Protein 9O8Y (pdb70)

Radius of gyration: 25.7 Å; Cα contacts (8 Å, |Δi|>4): 2346; chains: 3; bounding box: 61×69×73 Å

InterPro domains:
  IPR001451 Hexapeptide repeat [PF14602] (176-210)
  IPR005664 Tetrahydrodipicolinate N-succinyltransferase, transferase hexapeptide repeat family [MF_00811] (2-273)
  IPR005664 Tetrahydrodipicolinate N-succinyltransferase, transferase hexapeptide repeat family [TIGR00965] (5-272)
  IPR011004 Trimeric LpxA-like superfamily [SSF51161] (3-257)
  IPR018357 Hexapeptide transferase, conserved site [PS00101] (135-163)
  IPR023180 Tetrahydrodipicolinate-N-succinyltransferase, chain A, domain 1 [PF14805] (4-70)
  IPR037133 Tetrahydrodipicolinate-N-succinyltransferase, N-terminal domain superfamily [G3DSA:1.10.166.10] (1-71)

Organism: Bordetella pertussis (strain Tohama I / ATCC BAA-589 / NCTC 13251) (NCBI:txid257313)

Solvent-accessible surface area: 28996 Å² total; per-residue (Å²): 150,88,39,73,56,27,0,61,117,5,21,132,69,84,90,100,16,32,42,134,82,22,62,72,66,20,79,85,8,4,99,92,0,2,54,2,4,19,126,22,136,26,54,0,0,55,100,85,100,90,116,32,60,28,46,63,33,2,0,26,0,0,32,0,8,48,98,3,82,95,35,52,64,34,27,84,49,15,3,21,0,12,2,54,7,57,8,11,4,52,78,56,42,97,82,41,1,155,77,20,20,9,56,0,1,3,3,0,5,0,14,62,0,0,39,5,8,132,87,1,22,1,16,0,1,1,0,19,4,2,3,26,0,17,56,25,0,57,0,30,9,5,0,15,0,5,14,0,0,2,2,12,89,82,3,60,0,10,13,0,0,1,2,12,40,13,30,103,93,26,142,32,50,0,0,0,1,12,51,57,2,42,0,0,6,6,0,10,0,26,98,11,0,8,0,38,80,49,0,8,0,32,26,5,2,39,0,16,76,91,23,93,2,17,34,108,99,77,41,139,59,53,116,10,112,0,56,40,10,2,14,0,28,33,5,7,27,59,30,122,116,43,42,7,12,53,53,13,3,0,11,22,77,145,30,62,86,105,12,89,62,95,34,87,77,84,114,86,50,64,67,38,0,63,118,4,22,136,68,84,92,99,16,34,40,134,88,20,54,67,120,19,63,66,5,3,88,100,0,13,43,8,5,13,93,20,185,45,55,0,0,56,89,100,100,124,52,44,65,32,44,69,29,3,0,28,0,0,33,0,13,47,101,4,75,92,33,49,66,30,31,49,30,14,0,13,0,10,2,50,6,73,6,10,4,51,78,55,34,80,84,41,0,137,75,20,20,12,59,0,0,3,4,1,5,0,12,80,0,0,39,5,8,129,84,1,22,0,25,0,1,0,0,18,4,2,2,27,0,17,56,12,0,61,0,35,10,4,0,19,0,7,15,0,0,2,2,11,88,81,1,61,0,9,13,0,0,3,2,12,42,10,24,102,78,19,130,32,51,0,0,0,1,14,48,77,1,85,0,1,7,5,0,11,0,25,95,10,0,10,0,37,77,70,0,54,0,34,27,4,2,38,0,14,71,90,22,93,1,16,42,106,98,78,42,145,58,57,114,10,110,0,43,31,1,1,24,0,29,34,5,7,32,61,29,122,115,44,42,12,11,47,53,11,3,0,11,22,112,151,126,136,123,51,89,54,74,63,19,0,68,116,4,31,140,88,88,99,71,24,31,42,131,79,14,56,58,74,20,85,66,7,2,80,94,0,4,42,8,4,19,133,22,83,44,50,0,0,57,102,91,100,91,52,46,68,29,42,70,30,2,0,31,0,0,28,0,10,50,100,4,77,95,36,50,65,36,26,16,35,11,3,37,0,16,2,50,6,61,9,13,5,55,78,56,35,68,82,39,0,125,77,20,21,10,57,0,0,3,4,1,5,0,13,55,0,0,37,6,6,124,87,1,15,0,25,0,1,1,0,20,4,2,2,26,0,18,56,17,0,81,0,35,12,5,0,14,0,6,15,0,0,2,2,11,90,83,2,62,0,10,18,1,0,1,2,12,26,2,22,73,36,29,122,30,54,0,0,0,1,14,50,75,2,83,0,1,6,10,0,9,0,26,33,12,0,8,0,38,77,73,0,57,0,32,29,5,2,37,0,18,74,58,24,92,2,16,41,103,98,96,40,55,60,54,114,9,116,0,41,36,5,1,32,0,30,33,6,6,28,62,27,180,104,43,40,8,12,50,53,12,3,0,13,27,126,147,142

Nearest PDB structures (foldseek):
  3gos-assembly1_C  TM=9.723E-01  e=1.221E-39  Yersinia pestis
  6amy-assembly1_B  TM=9.894E-01  e=6.198E-39  Acinetobacter baumannii
  3bxy-assembly1_A  TM=9.724E-01  e=2.062E-39  Escherichia coli O157:H7
  6ckt-assembly1_A  TM=9.642E-01  e=5.882E-39  Legionella pneumophila subsp. pneumophila str. Philadelphia 1
  3gos-assembly1_A  TM=9.780E-01  e=5.918E-37  Yersinia pestis

Sequence (778 aa):
LDLQTTIEQAWENRANLSPVDASAEVRDAVEHHTIDGLDLGRLRVAEKIDDQWIVHQWIKKAVLLSFRLHDNAVVMGQGPLQFYDKVPTKFAGYGEAAFKAGGYRVVPPAVARRGAFIARNVVLMPSYVNIGAYVDEGTMMVDTWATVGSSSCAQIGKNNVHLSGGVGIGGVLEPLQANPTIIEDNCFIGARSEVVEGVVVEENSVLAMGVFLSQSTKIYDRATGKVSYGRVPSGSVVVPGSLPSEDGSHSLACAVIVKRVDAQTRAKTSINLDLQTTIEQAWENRANLSPVDASAEVRDAVEHTIDGLDLGRLRVAEKIDDQWIVHQWIKKAVLLSFRLHDNAVVMGQGPLQFYDKVPTKFAGYGEAAFKAGGYRVVPPAVARRGAFIARNVVLMPSYVNIGAYVDEGTMVDTWATVGSSCAQIGKNVHLSGGVGIGGVLLEPLQANPTIIEDNCFIGARSEVVEGVVVEENSVLAMGVFLSQSSTKIYDRATGKVSYGRVPSGSVVVPGSLPSEDGSHSLACAVIVKRVHTLDLQTTIEQAWENRANLSPVDASAEVRDAVEHTIDGLDLGRLRVAEKIDDQWIVHQWIKKAVLLSFRLHDNAVMGQGPLQFYDKVPTKFAGYGEAAFKAGGYRVVPPAVARRGAFIARNVVLMPSYVNIGAYVDEGTMVDTWATVGSSSCAQIGKNVHLSGGVGIGGVLLEPLQANNPTIIEDNCFIGARRSEVVEGVVVEENSVLAMGVFLSQSTKIYDRATGKVSYGRVPSGSVVVPGSLPSEDGSHSLACAVIVKRV

B-factor: mean 28.02, std 12.12, range [11.04, 86.16]

Secondary structure (DSSP, 8-state):
--HHHHHHHHHHTGGG-BTTB--HHHHHHHHHHHHHHHHTSS-SEEEETTEEEE-HHHHHHHHHHHHT---EEEEETTEEEEESS-BSSTT--HHHHHHH--EE-TT-EEBTT-EE-TT-EE-SEEE-TT-EE-TT-EE-TTEEE-TT-EE-TT-EE-TT-EE----SSTTSPPPEE-TT-EE-TT-EE-TT-EE-TT-EE-TT-EE-TT--EEETTT--EE-SEE-TTEEEEEEEEE-TTSS-EEEEEEEEEE--HHHHHHTT--/-HHHHHHHHHHHTGGG-BTTB--HHHHHHHHHHHHHHHHTSS-SEEEETTEEEE-HHHHHHHHHHHHT---EEEEETTEEEEESS-BSSTT--HHHHHHH--EE-TT-EEBTT-EE-TT-EE-SEEE-TT-EE-TT-EE-TTEEE-TT-EE-TT-EE-TT-EE----SSTTSPPPEE-TT-EE-TT-EE-TT-EE-TT-EE-TT-EE-TTS-EEETTTTEEE-SEE-TTEEEEEEEEE-TTSS-EEEEEEEEEE-/----HHHHHHHHHHTGGG--SSS--HHHHHHHHHHHHHHHHTSS-SEEEETTEEEE-HHHHHHHHHHHHT---EEEEETTEEEEESS-BTTTT--HHHHHHH--EE-TT-EEBTT-EE-TT-EE-SEEE-TT-EE-TT-EE-TTEEE-TT-EE-TT-EE-TT-EE----SSTTSPPPEE-TT-EE-TT-EE-TT-EE-TT-EE-TT-EE-TTS-EEETTT--EE-SEE-TTEEEEEEEEE-TTSS-EEEEEEEEEE-

Foldseek 3Di:
DDLLVLLVVCLVVVVPAALVDDDPSNVVSLVVLLQCLQAVVDAQWDADPNDIFGDLSSLSSVVSQQRNFAWDWDDDDPDIDTGGWAWCPPPDDPVNVVVQQEEAAPPATETRQHYDHHLEYAHREYEYHREYAYANEYQEHHEYHEHREYHEYNEYQYANEYQEADRPPSRAHGEYEYPPEYEAHNEYAGAQQYEYAQEYEHHPAYADQPAWEAEVVVRDTDGRYHPHQFYKYKDWDADPVRPDTDIGIYRDDGQDVVNVCVRVVD/DQLLVLLVVCLVVVVQAALVDDDPSLVVSLVVLLQCLLAVVDAQWDQDPNRIDGDLSSLSSVVVQQRNFAWDWDDDDPDIDTGGFAWQCVPDDPVVVVVQQEAAAPPATETRQHYDHHLEYAHREYEYHREYAYANEYQEHHEYHAHREYHEYNEYQYAQEYQEAPSPPSRAHGEYEYENEYAEHNEYAGAQQYEYAQEYEYHPHYAHQPAWEQEVVVRDTDGRYHDHQWYKYKDWDADPVRPDTDIHIYGPDGD/DADALLVLLVVVLVVLVVAAQVDDDPNNVVSLVVLLVCLQAVVDAQWDADPNRIFGDLSSLSSVVSQQRNFAWDWDDDDPGIDTGGWAWQCVPPDPVVVVVQQEEAAPPATETRQHYDHHLEYAAREYEYHREYAYHNEYQEAHEYHAHREYEEYNEYQYHQEYQEACSPPSRAHGAYEYEPEYAAHNEYAGANQYEYAQEYEHHPAYADQPAWEAEPVPRDTDGRYHDHQWYKYKDWDADPVRPDTDIHIYGPDGD

Structure (mmCIF, N/CA/C/O backbone):
data_9O8Y
#
_entry.id   9O8Y
#
_cell.length_a   86.264
_cell.length_b   88.645
_cell.length_c   117.291
_cell.angle_alpha   90.00
_cell.angle_beta   90.00
_cell.angle_gamma   90.00
#
_symmetry.space_group_name_H-M   'P 21 21 21'
#
loop_
_entity.id
_entity.type
_entity.pdbx_description
1 polymer '2,3,4,5-tetrahydropyridine-2,6-dicarboxylate N-succinyltransferase'
2 non-polymer 'CHLORIDE ION'
3 non-polymer 'SUCCINYL-COENZYME A'
4 water water
#
loop_
_atom_site.group_PDB
_atom_site.id
_atom_site.type_symbol
_atom_site.label_atom_id
_atom_site.label_alt_id
_atom_site.label_comp_id
_atom_site.label_asym_id
_atom_site.label_entity_id
_atom_site.label_seq_id
_atom_site.pdbx_PDB_ins_code
_atom_site.Cartn_x
_atom_site.Cartn_y
_atom_site.Cartn_z
_atom_site.occupancy
_atom_site.B_iso_or_equiv
_atom_site.auth_seq_id
_atom_site.auth_comp_id
_atom_site.auth_asym_id
_atom_site.auth_atom_id
_atom_site.pdbx_PDB_model_num
ATOM 1 N N . LEU A 1 10 ? -7.854 -4.121 1.564 1.00 75.05 3 LEU A N 1
ATOM 2 C CA . LEU A 1 10 ? -9.186 -3.772 2.042 1.00 73.16 3 LEU A CA 1
ATOM 3 C C . LEU A 1 10 ? -10.136 -3.607 0.861 1.00 73.81 3 LEU A C 1
ATOM 4 O O . LEU A 1 10 ? -9.713 -3.624 -0.295 1.00 79.47 3 LEU A O 1
ATOM 6 N N . ASP A 1 11 ? -11.421 -3.442 1.162 1.00 73.34 4 ASP A N 1
ATOM 7 C CA . ASP A 1 11 ? -12.451 -3.388 0.131 1.00 70.47 4 ASP A CA 1
ATOM 8 C C . ASP A 1 11 ? -12.510 -1.992 -0.481 1.00 58.63 4 ASP A C 1
ATOM 9 O O . ASP A 1 11 ? -12.557 -0.991 0.238 1.00 52.89 4 ASP A O 1
ATOM 14 N N . LEU A 1 12 ? -12.501 -1.933 -1.813 1.00 57.16 5 LEU A N 1
ATOM 15 C CA . LEU A 1 12 ? -12.487 -0.648 -2.509 1.00 55.58 5 LEU A CA 1
ATOM 16 C C . LEU A 1 12 ? -13.693 0.202 -2.122 1.00 45.63 5 LEU A C 1
ATOM 17 O O . LEU A 1 12 ? -13.549 1.362 -1.714 1.00 40.85 5 LEU A O 1
ATOM 22 N N . GLN A 1 13 ? -14.894 -0.367 -2.228 1.00 46.35 6 GLN A N 1
ATOM 23 C CA . GLN A 1 13 ? -16.101 0.354 -1.842 1.00 39.66 6 GLN A CA 1
ATOM 24 C C . GLN A 1 13 ? -16.031 0.818 -0.394 1.00 40.88 6 GLN A C 1
ATOM 25 O O . GLN A 1 13 ? -16.436 1.942 -0.073 1.00 40.21 6 GLN A O 1
ATOM 31 N N . THR A 1 14 ? -15.526 -0.034 0.501 1.00 41.89 7 THR A N 1
ATOM 32 C CA . THR A 1 14 ? -15.459 0.348 1.905 1.00 41.50 7 THR A CA 1
ATOM 33 C C . THR A 1 14 ? -14.517 1.528 2.107 1.00 41.78 7 THR A C 1
ATOM 34 O O . THR A 1 14 ? -14.831 2.466 2.851 1.00 41.96 7 THR A O 1
ATOM 38 N N . THR A 1 15 ? -13.347 1.490 1.463 1.00 41.85 8 THR A N 1
ATOM 39 C CA . THR A 1 15 ? -12.416 2.612 1.535 1.00 42.10 8 THR A CA 1
ATOM 40 C C . THR A 1 15 ? -13.085 3.899 1.065 1.00 41.62 8 THR A C 1
ATOM 41 O O . THR A 1 15 ? -12.983 4.942 1.716 1.00 41.91 8 THR A O 1
ATOM 45 N N . ILE A 1 16 ? -13.797 3.833 -0.059 1.00 40.91 9 ILE A N 1
ATOM 46 C CA . ILE A 1 16 ? -14.443 5.025 -0.602 1.00 40.43 9 ILE A CA 1
ATOM 47 C C . ILE A 1 16 ? -15.528 5.527 0.343 1.00 40.51 9 ILE A C 1
ATOM 48 O O . ILE A 1 16 ? -15.669 6.734 0.564 1.00 40.55 9 ILE A O 1
ATOM 53 N N . GLU A 1 17 ? -16.325 4.613 0.902 1.00 40.55 10 GLU A N 1
ATOM 54 C CA . GLU A 1 17 ? -17.422 5.023 1.770 1.00 42.36 10 GLU A CA 1
ATOM 55 C C . GLU A 1 17 ? -16.901 5.739 3.008 1.00 43.99 10 GLU A C 1
ATOM 56 O O . GLU A 1 17 ? -17.502 6.712 3.477 1.00 41.36 10 GLU A O 1
ATOM 62 N N . GLN A 1 18 ? -15.779 5.273 3.551 1.00 41.89 11 GLN A N 1
ATOM 63 C CA . GLN A 1 18 ? -15.219 5.918 4.728 1.00 43.34 11 GLN A CA 1
ATOM 64 C C . GLN A 1 18 ? -14.619 7.270 4.383 1.00 46.91 11 GLN A C 1
ATOM 65 O O . GLN A 1 18 ? -14.752 8.226 5.156 1.00 43.84 11 GLN A O 1
ATOM 71 N N . ALA A 1 19 ? -13.942 7.365 3.237 1.00 43.07 12 ALA A N 1
ATOM 72 C CA . ALA A 1 19 ? -13.411 8.655 2.806 1.00 43.31 12 ALA A CA 1
ATOM 73 C C . ALA A 1 19 ? -14.539 9.651 2.576 1.00 43.51 12 ALA A C 1
ATOM 74 O O . ALA A 1 19 ? -14.412 10.836 2.902 1.00 42.05 12 ALA A O 1
ATOM 76 N N . TRP A 1 20 ? -15.660 9.182 2.022 1.00 41.23 13 TRP A N 1
ATOM 77 C CA . TRP A 1 20 ? -16.811 10.058 1.856 1.00 40.85 13 TRP A CA 1
ATOM 78 C C . TRP A 1 20 ? -17.293 10.592 3.199 1.00 43.44 13 TRP A C 1
ATOM 79 O O . TRP A 1 20 ? -17.599 11.782 3.332 1.00 42.60 13 TRP A O 1
ATOM 90 N N . GLU A 1 21 ? -17.367 9.728 4.211 1.00 42.71 14 GLU A N 1
ATOM 91 C CA . GLU A 1 21 ? -17.744 10.206 5.535 1.00 51.49 14 GLU A CA 1
ATOM 92 C C . GLU A 1 21 ? -16.732 11.223 6.054 1.00 49.37 14 GLU A C 1
ATOM 93 O O . GLU A 1 21 ? -17.101 12.153 6.778 1.00 52.81 14 GLU A O 1
ATOM 99 N N . ASN A 1 22 ? -15.468 11.091 5.654 1.00 48.49 15 ASN A N 1
ATOM 100 C CA . ASN A 1 22 ? -14.395 11.963 6.114 1.00 44.51 15 ASN A CA 1
ATOM 101 C C . ASN A 1 22 ? -14.089 13.103 5.143 1.00 53.02 15 ASN A C 1
ATOM 102 O O . ASN A 1 22 ? -13.075 13.789 5.311 1.00 48.48 15 ASN A O 1
ATOM 107 N N . ARG A 1 23 ? -14.953 13.345 4.155 1.00 50.68 16 ARG A N 1
ATOM 108 C CA . ARG A 1 23 ? -14.564 14.196 3.029 1.00 46.85 16 ARG A CA 1
ATOM 109 C C . ARG A 1 23 ? -14.192 15.616 3.447 1.00 49.24 16 ARG A C 1
ATOM 110 O O . ARG A 1 23 ? -13.425 16.281 2.745 1.00 48.05 16 ARG A O 1
ATOM 118 N N . ALA A 1 24 ? -14.722 16.111 4.569 1.00 52.80 17 ALA A N 1
ATOM 119 C CA . ALA A 1 24 ? -14.424 17.491 4.957 1.00 47.82 17 ALA A CA 1
ATOM 120 C C . ALA A 1 24 ? -12.945 17.697 5.261 1.00 55.68 17 ALA A C 1
ATOM 121 O O . ALA A 1 24 ? -12.436 18.818 5.144 1.00 61.99 17 ALA A O 1
ATOM 123 N N . ASN A 1 25 ? -12.243 16.642 5.657 1.00 53.14 18 ASN A N 1
ATOM 124 C CA . ASN A 1 25 ? -10.837 16.738 6.019 1.00 54.14 18 ASN A CA 1
ATOM 125 C C . ASN A 1 25 ? -9.904 16.299 4.898 1.00 59.18 18 ASN A C 1
ATOM 126 O O . ASN A 1 25 ? -8.710 16.099 5.141 1.00 56.26 18 ASN A O 1
ATOM 131 N N . LEU A 1 26 ? -10.413 16.138 3.681 1.00 49.21 19 LEU A N 1
ATOM 132 C CA . LEU A 1 26 ? -9.607 15.708 2.549 1.00 50.57 19 LEU A CA 1
ATOM 133 C C . LEU A 1 26 ? -9.368 16.889 1.617 1.00 52.50 19 LEU A C 1
ATOM 134 O O . LEU A 1 26 ? -10.236 17.753 1.460 1.00 49.90 19 LEU A O 1
ATOM 139 N N . SER A 1 27 ? -8.182 16.930 1.018 1.00 44.60 20 SER A N 1
ATOM 140 C CA . SER A 1 27 ? -7.817 18.011 0.115 1.00 45.02 20 SER A CA 1
ATOM 141 C C . SER A 1 27 ? -6.706 17.512 -0.794 1.00 43.52 20 SER A C 1
ATOM 142 O O . SER A 1 27 ? -6.190 16.403 -0.607 1.00 49.15 20 SER A O 1
ATOM 145 N N . PRO A 1 28 ? -6.310 18.312 -1.789 1.00 43.34 21 PRO A N 1
ATOM 146 C CA . PRO A 1 28 ? -5.190 17.909 -2.655 1.00 45.71 21 PRO A CA 1
ATOM 147 C C . PRO A 1 28 ? -3.848 17.838 -1.946 1.00 51.66 21 PRO A C 1
ATOM 148 O O . PRO A 1 28 ? -2.877 17.381 -2.563 1.00 57.14 21 PRO A O 1
ATOM 152 N N . VAL A 1 29 ? -3.746 18.291 -0.697 1.00 56.32 22 VAL A N 1
ATOM 153 C CA . VAL A 1 29 ? -2.472 18.279 0.019 1.00 57.31 22 VAL A CA 1
ATOM 154 C C . VAL A 1 29 ? -2.459 17.342 1.216 1.00 59.99 22 VAL A C 1
ATOM 155 O O . VAL A 1 29 ? -1.378 17.107 1.780 1.00 64.80 22 VAL A O 1
ATOM 159 N N . ASP A 1 30 ? -3.609 16.808 1.632 1.00 56.44 23 ASP A N 1
ATOM 160 C CA . ASP A 1 30 ? -3.605 15.793 2.685 1.00 56.72 23 ASP A CA 1
ATOM 161 C C . ASP A 1 30 ? -4.720 14.786 2.428 1.00 63.44 23 ASP A C 1
ATOM 162 O O . ASP A 1 30 ? -5.911 15.101 2.510 1.00 59.51 23 ASP A O 1
ATOM 167 N N . ALA A 1 31 ? -4.309 13.574 2.081 1.00 55.29 24 ALA A N 1
ATOM 168 C CA . ALA A 1 31 ? -5.198 12.434 1.959 1.00 46.14 24 ALA A CA 1
ATOM 169 C C . ALA A 1 31 ? -4.302 11.208 1.966 1.00 52.81 24 ALA A C 1
ATOM 170 O O . ALA A 1 31 ? -3.237 11.215 1.341 1.00 50.93 24 ALA A O 1
ATOM 172 N N . SER A 1 32 ? -4.723 10.173 2.681 1.00 48.79 25 SER A N 1
ATOM 173 C CA . SER A 1 32 ? -3.890 8.985 2.782 1.00 54.27 25 SER A CA 1
ATOM 174 C C . SER A 1 32 ? -3.657 8.387 1.401 1.00 55.80 25 SER A C 1
ATOM 175 O O . SER A 1 32 ? -4.451 8.572 0.468 1.00 51.64 25 SER A O 1
ATOM 178 N N . ALA A 1 33 ? -2.548 7.668 1.270 1.00 52.83 26 ALA A N 1
ATOM 179 C CA . ALA A 1 33 ? -2.323 6.890 0.059 1.00 51.86 26 ALA A CA 1
ATOM 180 C C . ALA A 1 33 ? -3.474 5.921 -0.173 1.00 53.66 26 ALA A C 1
ATOM 181 O O . ALA A 1 33 ? -3.946 5.766 -1.303 1.00 46.77 26 ALA A O 1
ATOM 183 N N . GLU A 1 34 ? -3.959 5.276 0.893 1.00 51.19 27 GLU A N 1
ATOM 184 C CA . GLU A 1 34 ? -5.081 4.355 0.745 1.00 49.62 27 GLU A CA 1
ATOM 185 C C . GLU A 1 34 ? -6.252 5.037 0.051 1.00 48.12 27 GLU A C 1
ATOM 186 O O . GLU A 1 34 ? -6.912 4.440 -0.802 1.00 43.59 27 GLU A O 1
ATOM 188 N N . VAL A 1 35 ? -6.504 6.302 0.395 1.00 44.72 28 VAL A N 1
ATOM 189 C CA . VAL A 1 35 ? -7.647 7.020 -0.163 1.00 46.66 28 VAL A CA 1
ATOM 190 C C . VAL A 1 35 ? -7.372 7.416 -1.606 1.00 41.69 28 VAL A C 1
ATOM 191 O O . VAL A 1 35 ? -8.208 7.200 -2.497 1.00 39.70 28 VAL A O 1
ATOM 195 N N . ARG A 1 36 ? -6.213 8.032 -1.855 1.00 45.17 29 ARG A N 1
ATOM 196 C CA . ARG A 1 36 ? -5.881 8.456 -3.211 1.00 42.45 29 ARG A CA 1
ATOM 197 C C . ARG A 1 36 ? -5.879 7.269 -4.157 1.00 43.11 29 ARG A C 1
ATOM 198 O O . ARG A 1 36 ? -6.350 7.363 -5.295 1.00 39.64 29 ARG A O 1
ATOM 206 N N . ASP A 1 37 ? -5.348 6.136 -3.695 1.00 42.56 30 ASP A N 1
ATOM 207 C CA . ASP A 1 37 ? -5.268 4.955 -4.545 1.00 41.76 30 ASP A CA 1
ATOM 208 C C . ASP A 1 37 ? -6.647 4.389 -4.855 1.00 40.19 30 ASP A C 1
ATOM 209 O O . ASP A 1 37 ? -6.901 3.960 -5.982 1.00 39.34 30 ASP A O 1
ATOM 214 N N . ALA A 1 38 ? -7.550 4.368 -3.873 1.00 39.08 31 ALA A N 1
ATOM 215 C CA . ALA A 1 38 ? -8.889 3.841 -4.131 1.00 37.38 31 ALA A CA 1
ATOM 216 C C . ALA A 1 38 ? -9.667 4.741 -5.086 1.00 35.34 31 ALA A C 1
ATOM 217 O O . ALA A 1 38 ? -10.350 4.251 -5.991 1.00 33.84 31 ALA A O 1
ATOM 219 N N . VAL A 1 39 ? -9.601 6.056 -4.885 1.00 35.51 32 VAL A N 1
ATOM 220 C CA . VAL A 1 39 ? -10.259 6.963 -5.823 1.00 34.00 32 VAL A CA 1
ATOM 221 C C . VAL A 1 39 ? -9.694 6.769 -7.223 1.00 33.89 32 VAL A C 1
ATOM 222 O O . VAL A 1 39 ? -10.436 6.609 -8.197 1.00 31.70 32 VAL A O 1
ATOM 226 N N . GLU A 1 40 ? -8.373 6.799 -7.352 1.00 35.08 33 GLU A N 1
ATOM 227 C CA . GLU A 1 40 ? -7.773 6.677 -8.676 1.00 35.10 33 GLU A CA 1
ATOM 228 C C . GLU A 1 40 ? -8.120 5.344 -9.324 1.00 34.15 33 GLU A C 1
ATOM 229 O O . GLU A 1 40 ? -8.362 5.283 -10.530 1.00 33.18 33 GLU A O 1
ATOM 235 N N . HIS A 1 41 ? -8.106 4.253 -8.549 1.00 34.80 34 HIS A N 1
ATOM 236 C CA A HIS A 1 41 ? -8.451 2.947 -9.104 0.50 34.77 34 HIS A CA 1
ATOM 237 C CA B HIS A 1 41 ? -8.447 2.955 -9.119 0.50 34.76 34 HIS A CA 1
ATOM 238 C C . HIS A 1 41 ? -9.908 2.899 -9.545 1.00 33.06 34 HIS A C 1
ATOM 239 O O . HIS A 1 41 ? -10.239 2.208 -10.512 1.00 31.60 34 HIS A O 1
ATOM 252 N N . THR A 1 42 ? -10.789 3.616 -8.840 1.00 31.19 35 THR A N 1
ATOM 253 C CA . THR A 1 42 ? -12.192 3.655 -9.239 1.00 29.23 35 THR A CA 1
ATOM 254 C C . THR A 1 42 ? -12.368 4.434 -10.538 1.00 28.89 35 THR A C 1
ATOM 255 O O . THR A 1 42 ? -13.095 3.991 -11.434 1.00 27.65 35 THR A O 1
ATOM 259 N N . ILE A 1 43 ? -11.690 5.580 -10.667 1.00 28.35 36 ILE A N 1
ATOM 260 C CA . ILE A 1 43 ? -11.753 6.333 -11.920 1.00 27.52 36 ILE A CA 1
ATOM 261 C C . ILE A 1 43 ? -11.132 5.527 -13.054 1.00 29.85 36 ILE A C 1
ATOM 262 O O . ILE A 1 43 ? -11.623 5.550 -14.192 1.00 26.64 36 ILE A O 1
ATOM 267 N N . ASP A 1 44 ? -10.022 4.826 -12.776 1.00 30.43 37 ASP A N 1
ATOM 268 C CA . ASP A 1 44 ? -9.428 3.978 -13.802 1.00 30.55 37 ASP A CA 1
ATOM 269 C C . ASP A 1 44 ? -10.424 2.924 -14.275 1.00 29.54 37 ASP A C 1
ATOM 270 O O . ASP A 1 44 ? -10.533 2.659 -15.474 1.00 28.94 37 ASP A O 1
ATOM 275 N N . GLY A 1 45 ? -11.144 2.300 -13.334 1.00 28.86 38 GLY A N 1
ATOM 276 C CA . GLY A 1 45 ? -12.138 1.305 -13.706 1.00 28.04 38 GLY A CA 1
ATOM 277 C C . GLY A 1 45 ? -13.266 1.889 -14.528 1.00 26.92 38 GLY A C 1
ATOM 278 O O . GLY A 1 45 ? -13.770 1.244 -15.445 1.00 27.30 38 GLY A O 1
ATOM 279 N N . LEU A 1 46 ? -13.681 3.113 -14.206 1.00 24.56 39 LEU A N 1
ATOM 280 C CA . LEU A 1 46 ? -14.697 3.783 -15.017 1.00 22.60 39 LEU A CA 1
ATOM 281 C C . LEU A 1 46 ? -14.180 4.050 -16.423 1.00 25.85 39 LEU A C 1
ATOM 282 O O . LEU A 1 46 ? -14.892 3.842 -17.412 1.00 25.17 39 LEU A O 1
ATOM 287 N N . ASP A 1 47 ? -12.946 4.558 -16.525 1.00 25.58 40 ASP A N 1
ATOM 288 C CA . ASP A 1 47 ? -12.382 4.899 -17.823 1.00 24.64 40 ASP A CA 1
ATOM 289 C C . ASP A 1 47 ? -12.321 3.684 -18.728 1.00 26.17 40 ASP A C 1
ATOM 290 O O . ASP A 1 47 ? -12.510 3.809 -19.946 1.00 26.06 40 ASP A O 1
ATOM 295 N N . LEU A 1 48 ? -12.060 2.500 -18.142 1.00 27.26 41 LEU A N 1
ATOM 296 C CA . LEU A 1 48 ? -11.915 1.249 -18.870 1.00 31.79 41 LEU A CA 1
ATOM 297 C C . LEU A 1 48 ? -13.225 0.498 -19.071 1.00 29.38 41 LEU A C 1
ATOM 298 O O . LEU A 1 48 ? -13.232 -0.533 -19.758 1.00 32.89 41 LEU A O 1
ATOM 303 N N . GLY A 1 49 ? -14.306 0.937 -18.440 1.00 25.12 42 GLY A N 1
ATOM 304 C CA . GLY A 1 49 ? -15.562 0.229 -18.557 1.00 25.83 42 GLY A CA 1
ATOM 305 C C . GLY A 1 49 ? -15.661 -0.988 -17.660 1.00 25.57 42 GLY A C 1
ATOM 306 O O . GLY A 1 49 ? -16.637 -1.739 -17.767 1.00 30.72 42 GLY A O 1
ATOM 307 N N . ARG A 1 50 ? -14.682 -1.191 -16.780 1.00 28.55 43 ARG A N 1
ATOM 308 C CA . ARG A 1 50 ? -14.738 -2.283 -15.809 1.00 28.80 43 ARG A CA 1
ATOM 309 C C . ARG A 1 50 ? -15.729 -1.964 -14.697 1.00 34.50 43 ARG A C 1
ATOM 310 O O . ARG A 1 50 ? -16.309 -2.881 -14.099 1.00 34.83 43 ARG A O 1
ATOM 318 N N . LEU A 1 51 ? -15.916 -0.678 -14.401 1.00 27.80 44 LEU A N 1
ATOM 319 C CA . LEU A 1 51 ? -16.918 -0.188 -13.475 1.00 25.29 44 LEU A CA 1
ATOM 320 C C . LEU A 1 51 ? -17.842 0.741 -14.249 1.00 25.16 44 LEU A C 1
ATOM 321 O O . LEU A 1 51 ? -17.468 1.283 -15.291 1.00 25.75 44 LEU A O 1
ATOM 326 N N . ARG A 1 52 ? -19.066 0.880 -13.752 1.00 24.50 45 ARG A N 1
ATOM 327 C CA . ARG A 1 52 ? -20.001 1.838 -14.334 1.00 21.51 45 ARG A CA 1
ATOM 328 C C . ARG A 1 52 ? -20.904 2.379 -13.238 1.00 23.32 45 ARG A C 1
ATOM 329 O O . ARG A 1 52 ? -21.190 1.696 -12.251 1.00 24.99 45 ARG A O 1
ATOM 337 N N . VAL A 1 53 ? -21.342 3.631 -13.421 1.00 22.62 46 VAL A N 1
ATOM 338 C CA . VAL A 1 53 ? -22.056 4.317 -12.350 1.00 21.27 46 VAL A CA 1
ATOM 339 C C . VAL A 1 53 ? -23.424 3.688 -12.125 1.00 21.69 46 VAL A C 1
ATOM 340 O O . VAL A 1 53 ? -23.901 3.589 -10.993 1.00 24.72 46 VAL A O 1
ATOM 344 N N . ALA A 1 54 ? -24.082 3.267 -13.192 1.00 24.53 47 ALA A N 1
ATOM 345 C CA . ALA A 1 54 ? -25.363 2.599 -13.081 1.00 25.12 47 ALA A CA 1
ATOM 346 C C . ALA A 1 54 ? -25.337 1.450 -14.067 1.00 27.22 47 ALA A C 1
ATOM 347 O O . ALA A 1 54 ? -24.641 1.506 -15.079 1.00 25.50 47 ALA A O 1
ATOM 349 N N . GLU A 1 55 ? -26.104 0.422 -13.773 1.00 24.70 48 GLU A N 1
ATOM 350 C CA . GLU A 1 55 ? -26.206 -0.722 -14.679 1.00 28.25 48 GLU A CA 1
ATOM 351 C C . GLU A 1 55 ? -27.617 -1.277 -14.614 1.00 29.53 48 GLU A C 1
ATOM 352 O O . GLU A 1 55 ? -28.355 -1.061 -13.652 1.00 28.36 48 GLU A O 1
ATOM 358 N N . LYS A 1 56 ? -27.987 -1.985 -15.670 1.00 27.39 49 LYS A N 1
ATOM 359 C CA . LYS A 1 56 ? -29.315 -2.566 -15.763 1.00 28.51 49 LYS A CA 1
ATOM 360 C C . LYS A 1 56 ? -29.248 -3.998 -15.257 1.00 35.18 49 LYS A C 1
ATOM 361 O O . LYS A 1 56 ? -28.493 -4.814 -15.790 1.00 37.32 49 LYS A O 1
ATOM 367 N N . ILE A 1 57 ? -30.022 -4.288 -14.214 1.00 35.40 50 ILE A N 1
ATOM 368 C CA . ILE A 1 57 ? -30.057 -5.595 -13.562 1.00 33.94 50 ILE A CA 1
ATOM 369 C C . ILE A 1 57 ? -31.519 -5.945 -13.352 1.00 44.23 50 ILE A C 1
ATOM 370 O O . ILE A 1 57 ? -32.263 -5.163 -12.752 1.00 41.51 50 ILE A O 1
ATOM 375 N N . ASP A 1 58 ? -31.926 -7.112 -13.844 1.00 58.73 51 ASP A N 1
ATOM 376 C CA . ASP A 1 58 ? -33.284 -7.608 -13.626 1.00 62.79 51 ASP A CA 1
ATOM 377 C C . ASP A 1 58 ? -34.335 -6.625 -14.143 1.00 62.12 51 ASP A C 1
ATOM 378 O O . ASP A 1 58 ? -35.397 -6.454 -13.542 1.00 66.68 51 ASP A O 1
ATOM 380 N N . ASP A 1 59 ? -34.031 -5.973 -15.268 1.00 59.28 52 ASP A N 1
ATOM 381 C CA . ASP A 1 59 ? -34.929 -5.048 -15.948 1.00 62.93 52 ASP A CA 1
ATOM 382 C C . ASP A 1 59 ? -35.044 -3.688 -15.274 1.00 57.86 52 ASP A C 1
ATOM 383 O O . ASP A 1 59 ? -35.970 -2.929 -15.565 1.00 57.08 52 ASP A O 1
ATOM 385 N N . GLN A 1 60 ? -34.125 -3.353 -14.366 1.00 49.54 53 GLN A N 1
ATOM 386 C CA . GLN A 1 60 ? -34.203 -2.107 -13.620 1.00 41.74 53 GLN A CA 1
ATOM 387 C C . GLN A 1 60 ? -32.825 -1.464 -13.582 1.00 35.50 53 GLN A C 1
ATOM 388 O O . GLN A 1 60 ? -31.813 -2.148 -13.416 1.00 34.55 53 GLN A O 1
ATOM 394 N N . TRP A 1 61 ? -32.772 -0.148 -13.690 1.00 29.87 54 TRP A N 1
ATOM 395 C CA . TRP A 1 61 ? -31.484 0.505 -13.556 1.00 26.73 54 TRP A CA 1
ATOM 396 C C . TRP A 1 61 ? -31.143 0.717 -12.091 1.00 31.87 54 TRP A C 1
ATOM 397 O O . TRP A 1 61 ? -31.976 1.171 -11.303 1.00 33.31 54 TRP A O 1
ATOM 408 N N . ILE A 1 62 ? -29.909 0.354 -11.747 1.00 28.35 55 ILE A N 1
ATOM 409 C CA . ILE A 1 62 ? -29.368 0.377 -10.397 1.00 31.93 55 ILE A CA 1
ATOM 410 C C . ILE A 1 62 ? -28.184 1.334 -10.397 1.00 33.98 55 ILE A C 1
ATOM 411 O O . ILE A 1 62 ? -27.320 1.242 -11.270 1.00 32.65 55 ILE A O 1
ATOM 416 N N . VAL A 1 63 ? -28.133 2.253 -9.419 1.00 27.48 56 VAL A N 1
ATOM 417 C CA . VAL A 1 63 ? -27.001 3.162 -9.286 1.00 25.85 56 VAL A CA 1
ATOM 418 C C . VAL A 1 63 ? -26.074 2.677 -8.177 1.00 28.17 56 VAL A C 1
ATOM 419 O O . VAL A 1 63 ? -26.526 2.165 -7.136 1.00 30.04 56 VAL A O 1
ATOM 423 N N . HIS A 1 64 ? -24.768 2.840 -8.405 1.00 26.32 57 HIS A N 1
ATOM 424 C CA . HIS A 1 64 ? -23.745 2.515 -7.424 1.00 26.95 57 HIS A CA 1
ATOM 425 C C . HIS A 1 64 ? -23.325 3.831 -6.793 1.00 28.24 57 HIS A C 1
ATOM 426 O O . HIS A 1 64 ? -22.491 4.552 -7.342 1.00 25.20 57 HIS A O 1
ATOM 433 N N . GLN A 1 65 ? -23.896 4.132 -5.628 1.00 27.77 58 GLN A N 1
ATOM 434 C CA . GLN A 1 65 ? -23.591 5.398 -4.977 1.00 27.61 58 GLN A CA 1
ATOM 435 C C . GLN A 1 65 ? -22.107 5.529 -4.684 1.00 27.39 58 GLN A C 1
ATOM 436 O O . GLN A 1 65 ? -21.550 6.626 -4.774 1.00 27.82 58 GLN A O 1
ATOM 442 N N . TRP A 1 66 ? -21.445 4.431 -4.325 1.00 29.14 59 TRP A N 1
ATOM 443 C CA . TRP A 1 66 ? -20.040 4.551 -3.954 1.00 28.64 59 TRP A CA 1
ATOM 444 C C . TRP A 1 66 ? -19.181 4.976 -5.136 1.00 29.36 59 TRP A C 1
ATOM 445 O O . TRP A 1 66 ? -18.137 5.604 -4.949 1.00 28.11 59 TRP A O 1
ATOM 456 N N . ILE A 1 67 ? -19.595 4.658 -6.363 1.00 25.76 60 ILE A N 1
ATOM 457 C CA . ILE A 1 67 ? -18.799 5.075 -7.510 1.00 26.46 60 ILE A CA 1
ATOM 458 C C . ILE A 1 67 ? -18.971 6.566 -7.733 1.00 27.28 60 ILE A C 1
ATOM 459 O O . ILE A 1 67 ? -18.025 7.270 -8.108 1.00 26.79 60 ILE A O 1
ATOM 464 N N . LYS A 1 68 ? -20.181 7.073 -7.506 1.00 23.80 61 LYS A N 1
ATOM 465 C CA . LYS A 1 68 ? -20.377 8.515 -7.554 1.00 26.77 61 LYS A CA 1
ATOM 466 C C . LYS A 1 68 ? -19.571 9.200 -6.469 1.00 28.13 61 LYS A C 1
ATOM 467 O O . LYS A 1 68 ? -19.011 10.278 -6.695 1.00 26.39 61 LYS A O 1
ATOM 473 N N . LYS A 1 69 ? -19.549 8.617 -5.263 1.00 26.73 62 LYS A N 1
ATOM 474 C CA . LYS A 1 69 ? -18.729 9.190 -4.205 1.00 28.32 62 LYS A CA 1
ATOM 475 C C . LYS A 1 69 ? -17.279 9.293 -4.658 1.00 28.42 62 LYS A C 1
ATOM 476 O O . LYS A 1 69 ? -16.619 10.305 -4.415 1.00 28.07 62 LYS A O 1
ATOM 482 N N . ALA A 1 70 ? -16.768 8.256 -5.325 1.00 26.84 63 ALA A N 1
ATOM 483 C CA . ALA A 1 70 ? -15.400 8.313 -5.835 1.00 26.89 63 ALA A CA 1
ATOM 484 C C . ALA A 1 70 ? -15.225 9.442 -6.848 1.00 27.03 63 ALA A C 1
ATOM 485 O O . ALA A 1 70 ? -14.201 10.130 -6.850 1.00 26.95 63 ALA A O 1
ATOM 487 N N . VAL A 1 71 ? -16.192 9.627 -7.748 1.00 24.31 64 VAL A N 1
ATOM 488 C CA . VAL A 1 71 ? -16.067 10.705 -8.728 1.00 25.05 64 VAL A CA 1
ATOM 489 C C . VAL A 1 71 ? -16.002 12.049 -8.024 1.00 25.67 64 VAL A C 1
ATOM 490 O O . VAL A 1 71 ? -15.159 12.902 -8.335 1.00 25.30 64 VAL A O 1
ATOM 494 N N . LEU A 1 72 ? -16.896 12.260 -7.060 1.00 25.27 65 LEU A N 1
ATOM 495 C CA . LEU A 1 72 ? -16.897 13.521 -6.328 1.00 25.95 65 LEU A CA 1
ATOM 496 C C . LEU A 1 72 ? -15.604 13.711 -5.551 1.00 26.35 65 LEU A C 1
ATOM 497 O O . LEU A 1 72 ? -15.066 14.822 -5.501 1.00 28.26 65 LEU A O 1
ATOM 502 N N . LEU A 1 73 ? -15.079 12.640 -4.947 1.00 28.24 66 LEU A N 1
ATOM 503 C CA . LEU A 1 73 ? -13.817 12.776 -4.226 1.00 27.58 66 LEU A CA 1
ATOM 504 C C . LEU A 1 73 ? -12.675 13.100 -5.179 1.00 28.53 66 LEU A C 1
ATOM 505 O O . LEU A 1 73 ? -11.733 13.804 -4.800 1.00 31.22 66 LEU A O 1
ATOM 510 N N . SER A 1 74 ? -12.737 12.595 -6.413 1.00 26.54 67 SER A N 1
ATOM 511 C CA . SER A 1 74 ? -11.674 12.893 -7.364 1.00 26.79 67 SER A CA 1
ATOM 512 C C . SER A 1 74 ? -11.608 14.380 -7.671 1.00 30.41 67 SER A C 1
ATOM 513 O O . SER A 1 74 ? -10.541 14.878 -8.026 1.00 30.25 67 SER A O 1
ATOM 516 N N . PHE A 1 75 ? -12.734 15.095 -7.561 1.00 27.96 68 PHE A N 1
ATOM 517 C CA . PHE A 1 75 ? -12.677 16.551 -7.686 1.00 27.95 68 PHE A CA 1
ATOM 518 C C . PHE A 1 75 ? -12.023 17.180 -6.464 1.00 29.52 68 PHE A C 1
ATOM 519 O O . PHE A 1 75 ? -11.179 18.073 -6.592 1.00 32.39 68 PHE A O 1
ATOM 527 N N . ARG A 1 76 ? -12.402 16.712 -5.272 1.00 29.61 69 ARG A N 1
ATOM 528 C CA . ARG A 1 76 ? -11.875 17.272 -4.036 1.00 32.92 69 ARG A CA 1
ATOM 529 C C . ARG A 1 76 ? -10.379 17.037 -3.890 1.00 32.08 69 ARG A C 1
ATOM 530 O O . ARG A 1 76 ? -9.687 17.848 -3.263 1.00 35.69 69 ARG A O 1
ATOM 538 N N . LEU A 1 77 ? -9.852 15.972 -4.486 1.00 33.73 70 LEU A N 1
ATOM 539 C CA . LEU A 1 77 ? -8.467 15.587 -4.288 1.00 34.13 70 LEU A CA 1
ATOM 540 C C . LEU A 1 77 ? -7.497 16.208 -5.279 1.00 31.63 70 LEU A C 1
ATOM 541 O O . LEU A 1 77 ? -6.295 15.917 -5.201 1.00 33.67 70 LEU A O 1
ATOM 546 N N . HIS A 1 78 ? -7.963 17.038 -6.213 1.00 31.37 71 HIS A N 1
ATOM 547 C CA . HIS A 1 78 ? -7.054 17.626 -7.184 1.00 29.44 71 HIS A CA 1
ATOM 548 C C . HIS A 1 78 ? -7.309 19.113 -7.350 1.00 30.53 71 HIS A C 1
ATOM 549 O O . HIS A 1 78 ? -8.459 19.569 -7.352 1.00 31.58 71 HIS A O 1
ATOM 556 N N . ASP A 1 79 ? -6.215 19.850 -7.513 1.00 31.25 72 ASP A N 1
ATOM 557 C CA . ASP A 1 79 ? -6.263 21.257 -7.842 1.00 32.10 72 ASP A CA 1
ATOM 558 C C . ASP A 1 79 ? -6.411 21.423 -9.344 1.00 26.49 72 ASP A C 1
ATOM 559 O O . ASP A 1 79 ? -6.125 20.514 -10.128 1.00 25.66 72 ASP A O 1
ATOM 564 N N . ASN A 1 80 ? -6.883 22.596 -9.742 1.00 24.10 73 ASN A N 1
ATOM 565 C CA . ASN A 1 80 ? -6.867 22.945 -11.152 1.00 22.77 73 ASN A CA 1
ATOM 566 C C . ASN A 1 80 ? -5.424 23.074 -11.634 1.00 26.21 73 ASN A C 1
ATOM 567 O O . ASN A 1 80 ? -4.532 23.476 -10.881 1.00 32.49 73 ASN A O 1
ATOM 572 N N . ALA A 1 81 ? -5.211 22.706 -12.898 1.00 24.95 74 ALA A N 1
ATOM 573 C CA . ALA A 1 81 ? -3.909 22.775 -13.536 1.00 31.30 74 ALA A CA 1
ATOM 574 C C . ALA A 1 81 ? -4.046 23.331 -14.944 1.00 24.83 74 ALA A C 1
ATOM 575 O O . ALA A 1 81 ? -5.061 23.140 -15.611 1.00 22.42 74 ALA A O 1
ATOM 577 N N . VAL A 1 82 ? -3.006 24.030 -15.387 1.00 24.45 75 VAL A N 1
ATOM 578 C CA A VAL A 1 82 ? -2.959 24.512 -16.758 0.50 22.55 75 VAL A CA 1
ATOM 579 C CA B VAL A 1 82 ? -2.935 24.515 -16.759 0.50 22.51 75 VAL A CA 1
ATOM 580 C C . VAL A 1 82 ? -2.801 23.338 -17.716 1.00 23.84 75 VAL A C 1
ATOM 581 O O . VAL A 1 82 ? -2.081 22.373 -17.446 1.00 25.33 75 VAL A O 1
ATOM 588 N N . MET A 1 83 ? -3.506 23.407 -18.845 1.00 22.93 76 MET A N 1
ATOM 589 C CA . MET A 1 83 ? -3.283 22.468 -19.933 1.00 24.34 76 MET A CA 1
ATOM 590 C C . MET A 1 83 ? -3.569 23.193 -21.233 1.00 23.12 76 MET A C 1
ATOM 591 O O . MET A 1 83 ? -4.401 24.103 -21.275 1.00 24.92 76 MET A O 1
ATOM 596 N N . GLY A 1 84 ? -2.858 22.853 -22.294 1.00 24.27 77 GLY A N 1
ATOM 597 C CA . GLY A 1 84 ? -3.164 23.443 -23.597 1.00 27.32 77 GLY A CA 1
ATOM 598 C C . GLY A 1 84 ? -1.985 24.034 -24.300 1.00 43.53 77 GLY A C 1
ATOM 599 O O . GLY A 1 84 ? -0.977 24.286 -23.619 1.00 47.50 77 GLY A O 1
ATOM 600 N N . GLN A 1 85 ? -2.160 24.361 -25.574 1.00 39.55 78 GLN A N 1
ATOM 601 C CA . GLN A 1 85 ? -1.050 24.797 -26.447 1.00 49.66 78 GLN A CA 1
ATOM 602 C C . GLN A 1 85 ? -1.478 25.968 -27.331 1.00 51.61 78 GLN A C 1
ATOM 603 O O . GLN A 1 85 ? -2.599 25.916 -27.852 1.00 37.25 78 GLN A O 1
ATOM 609 N N . GLY A 1 86 ? -0.618 26.978 -27.491 1.00 39.98 79 GLY A N 1
ATOM 610 C CA . GLY A 1 86 ? -0.891 28.081 -28.384 1.00 39.00 79 GLY A CA 1
ATOM 611 C C . GLY A 1 86 ? -2.094 28.896 -27.963 1.00 39.95 79 GLY A C 1
ATOM 612 O O . GLY A 1 86 ? -2.196 29.340 -26.817 1.00 36.53 79 GLY A O 1
ATOM 613 N N . PRO A 1 87 ? -3.049 29.094 -28.882 1.00 34.96 80 PRO A N 1
ATOM 614 C CA . PRO A 1 87 ? -4.233 29.878 -28.536 1.00 26.80 80 PRO A CA 1
ATOM 615 C C . PRO A 1 87 ? -5.251 29.185 -27.658 1.00 32.19 80 PRO A C 1
ATOM 616 O O . PRO A 1 87 ? -6.138 29.877 -27.140 1.00 30.17 80 PRO A O 1
ATOM 620 N N . LEU A 1 88 ? -5.183 27.851 -27.494 1.00 22.38 81 LEU A N 1
ATOM 621 C CA . LEU A 1 88 ? -6.170 27.066 -26.764 1.00 23.29 81 LEU A CA 1
ATOM 622 C C . LEU A 1 88 ? -5.568 26.671 -25.423 1.00 25.72 81 LEU A C 1
ATOM 623 O O . LEU A 1 88 ? -4.844 25.678 -25.312 1.00 25.77 81 LEU A O 1
ATOM 628 N N . GLN A 1 89 ? -5.867 27.464 -24.408 1.00 21.49 82 GLN A N 1
ATOM 629 C CA . GLN A 1 89 ? -5.270 27.353 -23.098 1.00 19.71 82 GLN A CA 1
ATOM 630 C C . GLN A 1 89 ? -6.386 27.197 -22.083 1.00 18.02 82 GLN A C 1
ATOM 631 O O . GLN A 1 89 ? -7.367 27.962 -22.109 1.00 18.55 82 GLN A O 1
ATOM 637 N N . PHE A 1 90 ? -6.247 26.203 -21.207 1.00 17.44 83 PHE A N 1
ATOM 638 C CA . PHE A 1 90 ? -7.314 25.788 -20.299 1.00 16.66 83 PHE A CA 1
ATOM 639 C C . PHE A 1 90 ? -6.773 25.660 -18.881 1.00 19.55 83 PHE A C 1
ATOM 640 O O . PHE A 1 90 ? -5.570 25.715 -18.646 1.00 20.03 83 PHE A O 1
ATOM 648 N N . TYR A 1 91 ? -7.680 25.479 -17.919 1.00 17.19 84 TYR A N 1
ATOM 649 C CA . TYR A 1 91 ? -7.322 25.438 -16.506 1.00 18.15 84 TYR A CA 1
ATOM 650 C C . TYR A 1 91 ? -8.419 24.659 -15.787 1.00 17.79 84 TYR A C 1
ATOM 651 O O . TYR A 1 91 ? -9.507 25.194 -15.570 1.00 19.34 84 TYR A O 1
ATOM 660 N N . ASP A 1 92 ? -8.132 23.410 -15.417 1.00 17.86 85 ASP A N 1
ATOM 661 C CA . ASP A 1 92 ? -9.172 22.559 -14.859 1.00 18.96 85 ASP A CA 1
ATOM 662 C C . ASP A 1 92 ? -8.513 21.437 -14.074 1.00 19.47 85 ASP A C 1
ATOM 663 O O . ASP A 1 92 ? -7.314 21.199 -14.198 1.00 22.24 85 ASP A O 1
ATOM 668 N N . LYS A 1 93 ? -9.329 20.736 -13.282 1.00 19.22 86 LYS A N 1
ATOM 669 C CA . LYS A 1 93 ? -8.834 19.733 -12.350 1.00 18.87 86 LYS A CA 1
ATOM 670 C C . LYS A 1 93 ? -9.181 18.313 -12.766 1.00 21.14 86 LYS A C 1
ATOM 671 O O . LYS A 1 93 ? -8.847 17.378 -12.020 1.00 20.73 86 LYS A O 1
ATOM 677 N N . VAL A 1 94 ? -9.806 18.127 -13.919 1.00 19.25 87 VAL A N 1
ATOM 678 C CA . VAL A 1 94 ? -10.135 16.811 -14.468 1.00 18.66 87 VAL A CA 1
ATOM 679 C C . VAL A 1 94 ? -9.344 16.611 -15.755 1.00 18.77 87 VAL A C 1
ATOM 680 O O . VAL A 1 94 ? -9.492 17.392 -16.702 1.00 19.78 87 VAL A O 1
ATOM 684 N N . PRO A 1 95 ? -8.497 15.592 -15.839 1.00 19.39 88 PRO A N 1
ATOM 685 C CA . PRO A 1 95 ? -7.772 15.343 -17.081 1.00 17.48 88 PRO A CA 1
ATOM 686 C C . PRO A 1 95 ? -8.717 15.003 -18.211 1.00 16.53 88 PRO A C 1
ATOM 687 O O . PRO A 1 95 ? -9.799 14.453 -17.994 1.00 17.71 88 PRO A O 1
ATOM 691 N N . THR A 1 96 ? -8.289 15.324 -19.423 1.00 19.37 89 THR A N 1
ATOM 692 C CA . THR A 1 96 ? -9.015 14.826 -20.569 1.00 17.32 89 THR A CA 1
ATOM 693 C C . THR A 1 96 ? -8.658 13.357 -20.747 1.00 17.33 89 THR A C 1
ATOM 694 O O . THR A 1 96 ? -7.605 12.877 -20.293 1.00 20.44 89 THR A O 1
ATOM 698 N N . LYS A 1 97 ? -9.567 12.642 -21.400 1.00 17.56 90 LYS A N 1
ATOM 699 C CA . LYS A 1 97 ? -9.399 11.200 -21.522 1.00 16.15 90 LYS A CA 1
ATOM 700 C C . LYS A 1 97 ? -8.218 10.824 -22.392 1.00 17.86 90 LYS A C 1
ATOM 701 O O . LYS A 1 97 ? -7.554 9.820 -22.116 1.00 19.03 90 LYS A O 1
ATOM 707 N N . PHE A 1 98 ? -7.926 11.599 -23.430 1.00 17.78 91 PHE A N 1
ATOM 708 C CA . PHE A 1 98 ? -7.022 11.149 -24.481 1.00 17.61 91 PHE A CA 1
ATOM 709 C C . PHE A 1 98 ? -5.661 11.818 -24.437 1.00 17.13 91 PHE A C 1
ATOM 710 O O . PHE A 1 98 ? -4.822 11.530 -25.288 1.00 19.47 91 PHE A O 1
ATOM 718 N N . ALA A 1 99 ? -5.410 12.683 -23.444 1.00 17.86 92 ALA A N 1
ATOM 719 C CA . ALA A 1 99 ? -4.141 13.411 -23.394 1.00 20.34 92 ALA A CA 1
ATOM 720 C C . ALA A 1 99 ? -2.928 12.488 -23.410 1.00 21.20 92 ALA A C 1
ATOM 721 O O . ALA A 1 99 ? -1.886 12.857 -23.952 1.00 22.93 92 ALA A O 1
ATOM 723 N N . GLY A 1 100 ? -3.036 11.305 -22.797 1.00 21.68 93 GLY A N 1
ATOM 724 C CA . GLY A 1 100 ? -1.971 10.341 -22.725 1.00 21.38 93 GLY A CA 1
ATOM 725 C C . GLY A 1 100 ? -2.125 9.156 -23.642 1.00 22.44 93 GLY A C 1
ATOM 726 O O . GLY A 1 100 ? -1.376 8.184 -23.487 1.00 24.73 93 GLY A O 1
ATOM 727 N N . TYR A 1 101 ? -3.061 9.194 -24.585 1.00 21.29 94 TYR A N 1
ATOM 728 C CA . TYR A 1 101 ? -3.230 8.078 -25.500 1.00 22.50 94 TYR A CA 1
ATOM 729 C C . TYR A 1 101 ? -2.270 8.175 -26.678 1.00 25.56 94 TYR A C 1
ATOM 730 O O . TYR A 1 101 ? -2.260 9.176 -27.400 1.00 26.15 94 TYR A O 1
ATOM 739 N N . GLY A 1 102 ? -1.566 7.089 -26.944 1.00 22.74 95 GLY A N 1
ATOM 740 C CA . GLY A 1 102 ? -0.864 6.922 -28.189 1.00 23.56 95 GLY A CA 1
ATOM 741 C C . GLY A 1 102 ? -1.689 6.165 -29.209 1.00 22.26 95 GLY A C 1
ATOM 742 O O . GLY A 1 102 ? -2.853 5.809 -28.981 1.00 22.88 95 GLY A O 1
ATOM 743 N N . GLU A 1 103 ? -1.067 5.956 -30.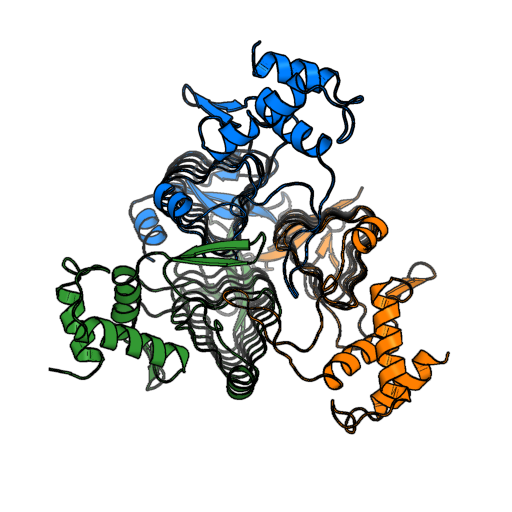375 1.00 24.71 96 GLU A N 1
ATOM 744 C CA . GLU A 1 103 ? -1.753 5.268 -31.465 1.00 26.83 96 GLU A CA 1
ATOM 745 C C . GLU A 1 103 ? -2.169 3.857 -31.049 1.00 26.87 96 GLU A C 1
ATOM 746 O O . GLU A 1 103 ? -3.267 3.408 -31.389 1.00 27.81 96 GLU A O 1
ATOM 752 N N . ALA A 1 104 ? -1.352 3.179 -30.253 1.00 25.75 97 ALA A N 1
ATOM 753 C CA . ALA A 1 104 ? -1.708 1.821 -29.830 1.00 30.07 97 ALA A CA 1
ATOM 754 C C . ALA A 1 104 ? -2.964 1.819 -28.957 1.00 28.06 97 ALA A C 1
ATOM 755 O O . ALA A 1 104 ? -3.847 0.960 -29.120 1.00 26.58 97 ALA A O 1
ATOM 757 N N . ALA A 1 105 ? -3.070 2.770 -28.024 1.00 24.51 98 ALA A N 1
ATOM 758 C CA . ALA A 1 105 ? -4.263 2.860 -27.191 1.00 21.78 98 ALA A CA 1
ATOM 759 C C . ALA A 1 105 ? -5.503 3.138 -28.033 1.00 21.29 98 ALA A C 1
ATOM 760 O O . ALA A 1 105 ? -6.577 2.576 -27.786 1.00 20.73 98 ALA A O 1
ATOM 762 N N . PHE A 1 106 ? -5.389 4.057 -28.993 1.00 21.02 99 PHE A N 1
ATOM 763 C CA . PHE A 1 106 ? -6.526 4.372 -29.842 1.00 20.33 99 PHE A CA 1
ATOM 764 C C . PHE A 1 106 ? -6.911 3.172 -30.703 1.00 21.63 99 PHE A C 1
ATOM 765 O O . PHE A 1 106 ? -8.101 2.861 -30.840 1.00 22.20 99 PHE A O 1
ATOM 773 N N . LYS A 1 107 ? -5.931 2.505 -31.311 1.00 24.42 100 LYS A N 1
ATOM 774 C CA . LYS A 1 107 ? -6.241 1.319 -32.111 1.00 24.56 100 LYS A CA 1
ATOM 775 C C . LYS A 1 107 ? -6.971 0.274 -31.276 1.00 25.88 100 LYS A C 1
ATOM 776 O O . LYS A 1 107 ? -7.947 -0.333 -31.745 1.00 27.68 100 LYS A O 1
ATOM 782 N N . ALA A 1 108 ? -6.535 0.074 -30.022 1.00 22.85 101 ALA A N 1
ATOM 783 C CA . ALA A 1 108 ? -7.137 -0.952 -29.170 1.00 23.29 101 ALA A CA 1
ATOM 784 C C . ALA A 1 108 ? -8.564 -0.613 -28.747 1.00 23.29 101 ALA A C 1
ATOM 785 O O . ALA A 1 108 ? -9.367 -1.533 -28.505 1.00 25.97 101 ALA A O 1
ATOM 787 N N . GLY A 1 109 ? -8.869 0.674 -28.594 1.00 22.45 102 GLY A N 1
ATOM 788 C CA . GLY A 1 109 ? -10.206 1.080 -28.160 1.00 23.34 102 GLY A CA 1
ATOM 789 C C . GLY A 1 109 ? -11.291 0.789 -29.172 1.00 20.13 102 GLY A C 1
ATOM 790 O O . GLY A 1 109 ? -12.451 0.570 -28.805 1.00 20.54 102 GLY A O 1
ATOM 791 N N . GLY A 1 110 ? -10.959 0.837 -30.460 1.00 21.74 103 GLY A N 1
ATOM 792 C CA . GLY A 1 110 ? -11.912 0.518 -31.499 1.00 20.86 103 GLY A CA 1
ATOM 793 C C . GLY A 1 110 ? -12.916 1.591 -31.854 1.00 18.15 103 GLY A C 1
ATOM 794 O O . GLY A 1 110 ? -13.881 1.257 -32.556 1.00 19.52 103 GLY A O 1
ATOM 795 N N . TYR A 1 111 ? -12.720 2.828 -31.404 1.00 17.93 104 TYR A N 1
ATOM 796 C CA . TYR A 1 111 ? -13.644 3.920 -31.692 1.00 16.37 104 TYR A CA 1
ATOM 797 C C . TYR A 1 111 ? -12.911 5.057 -32.382 1.00 17.83 104 TYR A C 1
ATOM 798 O O . TYR A 1 111 ? -11.689 5.054 -32.529 1.00 19.75 104 TYR A O 1
ATOM 807 N N . ARG A 1 112 ? -13.669 6.045 -32.829 1.00 15.44 105 ARG A N 1
ATOM 808 C CA . ARG A 1 112 ? -13.138 7.204 -33.530 1.00 14.06 105 ARG A CA 1
ATOM 809 C C . ARG A 1 112 ? -13.457 8.462 -32.756 1.00 15.09 105 ARG A C 1
ATOM 810 O O . ARG A 1 112 ? -14.558 8.593 -32.212 1.00 15.99 105 ARG A O 1
ATOM 818 N N . VAL A 1 113 ? -12.497 9.384 -32.744 1.00 15.33 106 VAL A N 1
ATOM 819 C CA . VAL A 1 113 ? -12.603 10.676 -32.051 1.00 14.29 106 VAL A CA 1
ATOM 820 C C . VAL A 1 113 ? -12.299 11.748 -33.092 1.00 15.19 106 VAL A C 1
ATOM 821 O O . VAL A 1 113 ? -11.148 11.953 -33.480 1.00 14.56 106 VAL A O 1
ATOM 825 N N . VAL A 1 114 ? -13.337 12.432 -33.563 1.00 15.56 107 VAL A N 1
ATOM 826 C CA . VAL A 1 114 ? -13.237 13.359 -34.685 1.00 14.23 107 VAL A CA 1
ATOM 827 C C . VAL A 1 114 ? -12.885 14.727 -34.123 1.00 15.57 107 VAL A C 1
ATOM 828 O O . VAL A 1 114 ? -13.615 15.209 -33.234 1.00 16.02 107 VAL A O 1
ATOM 832 N N . PRO A 1 115 ? -11.828 15.388 -34.589 1.00 15.69 108 PRO A N 1
ATOM 833 C CA . PRO A 1 115 ? -11.473 16.721 -34.046 1.00 14.44 108 PRO A CA 1
ATOM 834 C C . PRO A 1 115 ? -12.643 17.675 -34.218 1.00 17.81 108 PRO A C 1
ATOM 835 O O . PRO A 1 115 ? -13.214 17.758 -35.308 1.00 16.74 108 PRO A O 1
ATOM 839 N N . PRO A 1 116 ? -12.971 18.512 -33.210 1.00 16.53 109 PRO A N 1
ATOM 840 C CA . PRO A 1 116 ? -12.322 18.688 -31.904 1.00 15.80 109 PRO A CA 1
ATOM 841 C C . PRO A 1 116 ? -13.063 18.037 -30.732 1.00 16.47 109 PRO A C 1
ATOM 842 O O . PRO A 1 116 ? -13.152 18.642 -29.660 1.00 16.04 109 PRO A O 1
ATOM 846 N N . ALA A 1 117 ? -13.544 16.805 -30.896 1.00 14.59 110 ALA A N 1
ATOM 847 C CA . ALA A 1 117 ? -14.208 16.130 -29.798 1.00 14.56 110 ALA A CA 1
ATOM 848 C C . ALA A 1 117 ? -13.291 15.940 -28.599 1.00 15.21 110 ALA A C 1
ATOM 849 O O . ALA A 1 117 ? -12.093 15.640 -28.729 1.00 15.85 110 ALA A O 1
ATOM 851 N N . VAL A 1 118 ? -13.886 16.013 -27.410 1.00 13.44 111 VAL A N 1
ATOM 852 C CA . VAL A 1 118 ? -13.187 15.811 -26.147 1.00 14.84 111 VAL A CA 1
ATOM 853 C C . VAL A 1 118 ? -14.035 14.956 -25.228 1.00 15.40 111 VAL A C 1
ATOM 854 O O . VAL A 1 118 ? -15.240 15.153 -25.119 1.00 15.11 111 VAL A O 1
ATOM 858 N N . ALA A 1 119 ? -13.388 14.050 -24.514 1.00 14.61 112 ALA A N 1
ATOM 859 C CA . ALA A 1 119 ? -13.997 13.382 -23.377 1.00 15.41 112 ALA A CA 1
ATOM 860 C C . ALA A 1 119 ? -13.115 13.591 -22.168 1.00 18.78 112 ALA A C 1
ATOM 861 O O . ALA A 1 119 ? -11.910 13.800 -22.303 1.00 18.59 112 ALA A O 1
ATOM 863 N N . ARG A 1 120 ? -13.701 13.488 -20.993 1.00 14.09 113 ARG A N 1
ATOM 864 C CA . ARG A 1 120 ? -12.951 13.513 -19.751 1.00 15.78 113 ARG A CA 1
ATOM 865 C C . ARG A 1 120 ? -12.490 12.110 -19.349 1.00 17.18 113 ARG A C 1
ATOM 866 O O . ARG A 1 120 ? -13.161 11.115 -19.626 1.00 15.88 113 ARG A O 1
ATOM 874 N N . ARG A 1 121 ? -11.349 12.054 -18.670 1.00 18.08 114 ARG A N 1
ATOM 875 C CA . ARG A 1 121 ? -10.932 10.788 -18.058 1.00 18.57 114 ARG A CA 1
ATOM 876 C C . ARG A 1 121 ? -11.998 10.305 -17.084 1.00 23.33 114 ARG A C 1
ATOM 877 O O . ARG A 1 121 ? -12.553 11.076 -16.306 1.00 21.14 114 ARG A O 1
ATOM 885 N N . GLY A 1 122 ? -12.298 9.014 -17.129 1.00 21.20 115 GLY A N 1
ATOM 886 C CA . GLY A 1 122 ? -13.389 8.477 -16.350 1.00 20.80 115 GLY A CA 1
ATOM 887 C C . GLY A 1 122 ? -14.677 8.273 -17.113 1.00 18.66 115 GLY A C 1
ATOM 888 O O . GLY A 1 122 ? -15.675 7.900 -16.498 1.00 19.78 115 GLY A O 1
ATOM 889 N N . ALA A 1 123 ? -14.688 8.553 -18.409 1.00 17.33 116 ALA A N 1
ATOM 890 C CA . ALA A 1 123 ? -15.769 8.201 -19.312 1.00 15.95 116 ALA A CA 1
ATOM 891 C C . ALA A 1 123 ? -15.351 6.972 -20.099 1.00 16.39 116 ALA A C 1
ATOM 892 O O . ALA A 1 123 ? -14.186 6.855 -20.485 1.00 19.68 116 ALA A O 1
ATOM 894 N N . PHE A 1 124 ? -16.292 6.054 -20.314 1.00 16.16 117 PHE A N 1
ATOM 895 C CA . PHE A 1 124 ? -16.030 4.846 -21.085 1.00 17.00 117 PHE A CA 1
ATOM 896 C C . PHE A 1 124 ? -16.644 4.992 -22.476 1.00 14.47 117 PHE A C 1
ATOM 897 O O . PHE A 1 124 ? -17.829 5.321 -22.599 1.00 16.16 117 PHE A O 1
ATOM 905 N N . ILE A 1 125 ? -15.847 4.721 -23.510 1.00 16.00 118 ILE A N 1
ATOM 906 C CA . ILE A 1 125 ? -16.307 4.722 -24.896 1.00 16.71 118 ILE A CA 1
ATOM 907 C C . ILE A 1 125 ? -16.065 3.316 -25.435 1.00 15.25 118 ILE A C 1
ATOM 908 O O . ILE A 1 125 ? -14.923 2.859 -25.475 1.00 17.34 118 ILE A O 1
ATOM 913 N N . ALA A 1 126 ? -17.121 2.668 -25.901 1.00 16.79 119 ALA A N 1
ATOM 914 C CA . ALA A 1 126 ? -17.046 1.296 -26.388 1.00 15.43 119 ALA A CA 1
ATOM 915 C C . ALA A 1 126 ? -16.543 1.224 -27.828 1.00 17.20 119 ALA A C 1
ATOM 916 O O . ALA A 1 126 ? -16.387 2.240 -28.522 1.00 16.46 119 ALA A O 1
ATOM 918 N N . ARG A 1 127 ? -16.349 -0.007 -28.300 1.00 17.61 120 ARG A N 1
ATOM 919 C CA . ARG A 1 127 ? -15.930 -0.211 -29.676 1.00 17.78 120 ARG A CA 1
ATOM 920 C C . ARG A 1 127 ? -16.990 0.296 -30.645 1.00 19.16 120 ARG A C 1
ATOM 921 O O . ARG A 1 127 ? -18.200 0.219 -30.382 1.00 17.82 120 ARG A O 1
ATOM 929 N N . ASN A 1 128 ? -16.517 0.736 -31.813 1.00 17.41 121 ASN A N 1
ATOM 930 C CA . ASN A 1 128 ? -17.350 1.125 -32.953 1.00 19.47 121 ASN A CA 1
ATOM 931 C C . ASN A 1 128 ? -18.190 2.364 -32.695 1.00 18.11 121 ASN A C 1
ATOM 932 O O . ASN A 1 128 ? -19.090 2.665 -33.498 1.00 21.15 121 ASN A O 1
ATOM 937 N N . VAL A 1 129 ? -17.897 3.114 -31.653 1.00 15.28 122 VAL A N 1
ATOM 938 C CA . VAL A 1 129 ? -18.480 4.423 -31.423 1.00 14.89 122 VAL A CA 1
ATOM 939 C C . VAL A 1 129 ? -17.783 5.433 -32.325 1.00 13.52 122 VAL A C 1
ATOM 940 O O . VAL A 1 129 ? -16.586 5.309 -32.626 1.00 16.12 122 VAL A O 1
ATOM 944 N N . VAL A 1 130 ? -18.552 6.407 -32.808 1.00 14.06 123 VAL A N 1
ATOM 945 C CA . VAL A 1 130 ? -18.012 7.573 -33.476 1.00 14.35 123 VAL A CA 1
ATOM 946 C C . VAL A 1 130 ? -18.372 8.780 -32.641 1.00 12.79 123 VAL A C 1
ATOM 947 O O . VAL A 1 130 ? -19.560 9.087 -32.473 1.00 14.76 123 VAL A O 1
ATOM 951 N N . LEU A 1 131 ? -17.366 9.469 -32.145 1.00 13.47 124 LEU A N 1
ATOM 952 C CA . LEU A 1 131 ? -17.541 10.766 -31.504 1.00 13.08 124 LEU A CA 1
ATOM 953 C C . LEU A 1 131 ? -17.236 11.826 -32.552 1.00 13.26 124 LEU A C 1
ATOM 954 O O . LEU A 1 131 ? -16.072 12.136 -32.808 1.00 14.35 124 LEU A O 1
ATOM 959 N N . MET A 1 132 ? -18.279 12.378 -33.172 1.00 14.17 125 MET A N 1
ATOM 960 C CA . MET A 1 132 ? -18.132 13.611 -33.916 1.00 13.87 125 MET A CA 1
ATOM 961 C C . MET A 1 132 ? -17.753 14.670 -32.887 1.00 12.84 125 MET A C 1
ATOM 962 O O . MET A 1 132 ? -17.752 14.422 -31.704 1.00 14.06 125 MET A O 1
ATOM 967 N N . PRO A 1 133 ? -17.436 15.909 -33.331 1.00 12.91 126 PRO A N 1
ATOM 968 C CA . PRO A 1 133 ? -17.133 16.953 -32.326 1.00 13.06 126 PRO A CA 1
ATOM 969 C C . PRO A 1 133 ? -18.246 16.988 -31.298 1.00 12.65 126 PRO A C 1
ATOM 970 O O . PRO A 1 133 ? -19.405 17.151 -31.654 1.00 13.75 126 PRO A O 1
ATOM 974 N N . SER A 1 134 ? -17.936 16.815 -30.021 1.00 11.89 127 SER A N 1
ATOM 975 C CA . SER A 1 134 ? -18.908 16.523 -28.982 1.00 11.04 127 SER A CA 1
ATOM 976 C C . SER A 1 134 ? -18.157 16.498 -27.663 1.00 11.07 127 SER A C 1
ATOM 977 O O . SER A 1 134 ? -16.930 16.631 -27.627 1.00 13.19 127 SER A O 1
ATOM 980 N N . TYR A 1 135 ? -18.917 16.382 -26.576 1.00 11.96 128 TYR A N 1
ATOM 981 C CA . TYR A 1 135 ? -18.333 16.301 -25.250 1.00 11.42 128 TYR A CA 1
ATOM 982 C C . TYR A 1 135 ? -18.917 15.116 -24.504 1.00 12.58 128 TYR A C 1
ATOM 983 O O . TYR A 1 135 ? -20.137 14.936 -24.473 1.00 12.40 128 TYR A O 1
ATOM 992 N N . VAL A 1 136 ? -18.052 14.307 -23.892 1.00 12.13 129 VAL A N 1
ATOM 993 C CA . VAL A 1 136 ? -18.469 13.225 -23.011 1.00 12.14 129 VAL A CA 1
ATOM 994 C C . VAL A 1 136 ? -17.839 13.451 -21.640 1.00 14.22 129 VAL A C 1
ATOM 995 O O . VAL A 1 136 ? -16.612 13.481 -21.504 1.00 14.75 129 VAL A O 1
ATOM 999 N N . ASN A 1 137 ? -18.673 13.634 -20.626 1.00 12.57 130 ASN A N 1
ATOM 1000 C CA . ASN A 1 137 ? -18.248 13.973 -19.277 1.00 12.66 130 ASN A CA 1
ATOM 1001 C C . ASN A 1 137 ? -17.928 12.733 -18.447 1.00 14.33 130 ASN A C 1
ATOM 1002 O O . ASN A 1 137 ? -18.198 11.586 -18.832 1.00 13.54 130 ASN A O 1
ATOM 1007 N N . ILE A 1 138 ? -17.287 12.982 -17.301 1.00 13.97 131 ILE A N 1
ATOM 1008 C CA . ILE A 1 138 ? -16.827 11.918 -16.417 1.00 15.98 131 ILE A CA 1
ATOM 1009 C C . ILE A 1 138 ? -17.988 11.056 -15.958 1.00 16.71 131 ILE A C 1
ATOM 1010 O O . ILE A 1 138 ? -19.085 11.544 -15.689 1.00 16.11 131 ILE A O 1
ATOM 1015 N N . GLY A 1 139 ? -17.750 9.751 -15.872 1.00 15.80 132 GLY A N 1
ATOM 1016 C CA . GLY A 1 139 ? -18.759 8.834 -15.420 1.00 17.27 132 GLY A CA 1
ATOM 1017 C C . GLY A 1 139 ? -19.694 8.337 -16.497 1.00 14.96 132 GLY A C 1
ATOM 1018 O O . GLY A 1 139 ? -20.468 7.411 -16.230 1.00 16.36 132 GLY A O 1
ATOM 1019 N N . ALA A 1 140 ? -19.667 8.939 -17.675 1.00 15.02 133 ALA A N 1
ATOM 1020 C CA . ALA A 1 140 ? -20.560 8.498 -18.737 1.00 14.62 133 ALA A CA 1
ATOM 1021 C C . ALA A 1 140 ? -20.084 7.178 -19.313 1.00 15.41 133 ALA A C 1
ATOM 1022 O O . ALA A 1 140 ? -18.900 6.830 -19.270 1.00 15.73 133 ALA A O 1
ATOM 1024 N N . TYR A 1 141 ? -21.032 6.432 -19.869 1.00 15.21 134 TYR A N 1
ATOM 1025 C CA . TYR A 1 141 ? -20.757 5.151 -20.510 1.00 15.48 134 TYR A CA 1
ATOM 1026 C C . TYR A 1 141 ? -21.460 5.191 -21.857 1.00 15.45 134 TYR A C 1
ATOM 1027 O O . TYR A 1 141 ? -22.676 5.366 -21.911 1.00 16.66 134 TYR A O 1
ATOM 1036 N N . VAL A 1 142 ? -20.700 5.050 -22.940 1.00 14.58 135 VAL A N 1
ATOM 1037 C CA . VAL A 1 142 ? -21.251 5.102 -24.293 1.00 14.07 135 VAL A CA 1
ATOM 1038 C C . VAL A 1 142 ? -20.994 3.751 -24.924 1.00 13.35 135 VAL A C 1
ATOM 1039 O O . VAL A 1 142 ? -19.849 3.428 -25.263 1.00 14.19 135 VAL A O 1
ATOM 1043 N N . ASP A 1 143 ? -22.053 2.960 -25.092 1.00 14.76 136 ASP A N 1
ATOM 1044 C CA . ASP A 1 143 ? -21.912 1.560 -25.481 1.00 14.45 136 ASP A CA 1
ATOM 1045 C C . ASP A 1 143 ? -21.761 1.396 -27.003 1.00 16.67 136 ASP A C 1
ATOM 1046 O O . ASP A 1 143 ? -21.828 2.354 -27.791 1.00 15.94 136 ASP A O 1
ATOM 1051 N N . GLU A 1 144 ? -21.562 0.141 -27.403 1.00 16.29 137 GLU A N 1
ATOM 1052 C CA . GLU A 1 144 ? -21.011 -0.201 -28.704 1.00 18.95 137 GLU A CA 1
ATOM 1053 C C . GLU A 1 144 ? -21.871 0.307 -29.850 1.00 16.88 137 GLU A C 1
ATOM 1054 O O . GLU A 1 144 ? -23.094 0.182 -29.836 1.00 18.38 137 GLU A O 1
ATOM 1060 N N . GLY A 1 145 ? -21.201 0.820 -30.887 1.00 16.52 138 GLY A N 1
ATOM 1061 C CA . GLY A 1 145 ? -21.888 1.131 -32.133 1.00 16.57 138 GLY A CA 1
ATOM 1062 C C . GLY A 1 145 ? -22.605 2.460 -32.144 1.00 17.15 138 GLY A C 1
ATOM 1063 O O . GLY A 1 145 ? -23.250 2.789 -33.144 1.00 20.61 138 GLY A O 1
ATOM 1064 N N . THR A 1 146 ? -22.520 3.216 -31.071 1.00 14.45 139 THR A N 1
ATOM 1065 C CA . THR A 1 146 ? -23.274 4.453 -30.939 1.00 14.60 139 THR A CA 1
ATOM 1066 C C . THR A 1 146 ? -22.606 5.608 -31.651 1.00 13.79 139 THR A C 1
ATOM 1067 O O . THR A 1 146 ? -21.370 5.721 -31.708 1.00 15.20 139 THR A O 1
ATOM 1071 N N . MET A 1 147 ? -23.449 6.456 -32.236 1.00 13.93 140 MET A N 1
ATOM 1072 C CA A MET A 1 147 ? -23.008 7.664 -32.924 0.50 15.15 140 MET A CA 1
ATOM 1073 C CA B MET A 1 147 ? -23.020 7.664 -32.926 0.50 15.14 140 MET A CA 1
ATOM 1074 C C . MET A 1 147 ? -23.355 8.861 -32.046 1.00 13.82 140 MET A C 1
ATOM 1075 O O . MET A 1 147 ? -24.521 9.050 -31.681 1.00 15.33 140 MET A O 1
ATOM 1084 N N . VAL A 1 148 ? -22.353 9.669 -31.737 1.00 13.33 141 VAL A N 1
ATOM 1085 C CA . VAL A 1 148 ? -22.514 10.910 -30.987 1.00 12.77 141 VAL A CA 1
ATOM 1086 C C . VAL A 1 148 ? -22.225 12.012 -32.002 1.00 14.91 141 VAL A C 1
ATOM 1087 O O . VAL A 1 148 ? -21.064 12.211 -32.375 1.00 15.15 141 VAL A O 1
ATOM 1091 N N . ASP A 1 149 ? -23.245 12.739 -32.437 1.00 12.91 142 ASP A N 1
ATOM 1092 C CA . ASP A 1 149 ? -23.118 13.644 -33.567 1.00 12.44 142 ASP A CA 1
ATOM 1093 C C . ASP A 1 149 ? -22.642 15.029 -33.106 1.00 13.31 142 ASP A C 1
ATOM 1094 O O . ASP A 1 149 ? -22.429 15.279 -31.916 1.00 13.31 142 ASP A O 1
ATOM 1099 N N . THR A 1 150 ? -22.524 15.949 -34.068 1.00 13.91 143 THR A N 1
ATOM 1100 C CA . THR A 1 150 ? -21.773 17.185 -33.843 1.00 13.29 143 THR A CA 1
ATOM 1101 C C . THR A 1 150 ? -22.454 18.095 -32.839 1.00 13.00 143 THR A C 1
ATOM 1102 O O . THR A 1 150 ? -23.645 18.389 -32.929 1.00 13.81 143 THR A O 1
ATOM 1106 N N . TRP A 1 151 ? -21.660 18.535 -31.865 1.00 12.92 144 TRP A N 1
ATOM 1107 C CA . TRP A 1 151 ? -22.062 19.388 -30.736 1.00 12.99 144 TRP A CA 1
ATOM 1108 C C . TRP A 1 151 ? -23.094 18.701 -29.827 1.00 11.85 144 TRP A C 1
ATOM 1109 O O . TRP A 1 151 ? -23.850 19.368 -29.133 1.00 12.76 144 TRP A O 1
ATOM 1120 N N . ALA A 1 152 ? -23.153 17.367 -29.826 1.00 12.74 145 ALA A N 1
ATOM 1121 C CA . ALA A 1 152 ? -23.869 16.671 -28.784 1.00 11.68 145 ALA A CA 1
ATOM 1122 C C . ALA A 1 152 ? -23.052 16.625 -27.483 1.00 11.45 145 ALA A C 1
ATOM 1123 O O . ALA A 1 152 ? -21.839 16.888 -27.452 1.00 11.95 145 ALA A O 1
ATOM 1125 N N . THR A 1 153 ? -23.770 16.319 -26.395 1.00 12.90 146 THR A N 1
ATOM 1126 C CA . THR A 1 153 ? -23.170 16.240 -25.067 1.00 11.88 146 THR A CA 1
ATOM 1127 C C . THR A 1 153 ? -23.704 15.012 -24.362 1.00 12.38 146 THR A C 1
ATOM 1128 O O . THR A 1 153 ? -24.907 14.803 -24.278 1.00 13.65 146 THR A O 1
ATOM 1132 N N . VAL A 1 154 ? -22.793 14.218 -23.798 1.00 12.30 147 VAL A N 1
ATOM 1133 C CA . VAL A 1 154 ? -23.156 13.125 -22.916 1.00 12.45 147 VAL A CA 1
ATOM 1134 C C . VAL A 1 154 ? -22.679 13.516 -21.528 1.00 12.84 147 VAL A C 1
ATOM 1135 O O . VAL A 1 154 ? -21.475 13.549 -21.253 1.00 13.22 147 VAL A O 1
ATOM 1139 N N . GLY A 1 155 ? -23.631 13.875 -20.655 1.00 13.48 148 GLY A N 1
ATOM 1140 C CA . GLY A 1 155 ? -23.307 14.434 -19.367 1.00 13.50 148 GLY A CA 1
ATOM 1141 C C . GLY A 1 155 ? -22.847 13.413 -18.361 1.00 13.03 148 GLY A C 1
ATOM 1142 O O . GLY A 1 155 ? -22.835 12.202 -18.601 1.00 15.15 148 GLY A O 1
ATOM 1143 N N . SER A 1 156 ? -22.484 13.930 -17.203 1.00 14.54 149 SER A N 1
ATOM 1144 C CA A SER A 1 156 ? -21.859 13.103 -16.179 0.25 15.76 149 SER A CA 1
ATOM 1145 C CA B SER A 1 156 ? -21.861 13.109 -16.171 0.25 15.76 149 SER A CA 1
ATOM 1146 C CA C SER A 1 156 ? -21.861 13.104 -16.178 0.50 15.72 149 SER A CA 1
ATOM 1147 C C . SER A 1 156 ? -22.758 11.939 -15.793 1.00 16.90 149 SER A C 1
ATOM 1148 O O . SER A 1 156 ? -23.956 12.110 -15.537 1.00 15.88 149 SER A O 1
ATOM 1155 N N . CYS A 1 157 ? -22.170 10.744 -15.755 1.00 15.95 150 CYS A N 1
ATOM 1156 C CA . CYS A 1 157 ? -22.794 9.504 -15.335 1.00 14.71 150 CYS A CA 1
ATOM 1157 C C . CYS A 1 157 ? -23.832 8.968 -16.302 1.00 15.77 150 CYS A C 1
ATOM 1158 O O . CYS A 1 157 ? -24.406 7.925 -16.030 1.00 15.88 150 CYS A O 1
ATOM 1161 N N . ALA A 1 158 ? -24.105 9.654 -17.413 1.00 15.25 151 ALA A N 1
ATOM 1162 C CA . ALA A 1 158 ? -25.167 9.225 -18.307 1.00 15.34 151 ALA A CA 1
ATOM 1163 C C . ALA A 1 158 ? -24.820 7.877 -18.936 1.00 15.19 151 ALA A C 1
ATOM 1164 O O . ALA A 1 158 ? -23.658 7.592 -19.228 1.00 14.48 151 ALA A O 1
ATOM 1166 N N . GLN A 1 159 ? -25.834 7.041 -19.135 1.00 14.63 152 GLN A N 1
ATOM 1167 C CA . GLN A 1 159 ? -25.666 5.711 -19.709 1.00 14.10 152 GLN A CA 1
ATOM 1168 C C . GLN A 1 159 ? -26.325 5.693 -21.079 1.00 14.13 152 GLN A C 1
ATOM 1169 O O . GLN A 1 159 ? -27.547 5.843 -21.190 1.00 15.56 152 GLN A O 1
ATOM 1175 N N . ILE A 1 160 ? -25.513 5.536 -22.118 1.00 14.15 153 ILE A N 1
ATOM 1176 C CA . ILE A 1 160 ? -25.966 5.487 -23.497 1.00 13.30 153 ILE A CA 1
ATOM 1177 C C . ILE A 1 160 ? -25.790 4.066 -24.009 1.00 13.36 153 ILE A C 1
ATOM 1178 O O . ILE A 1 160 ? -24.703 3.485 -23.920 1.00 15.46 153 ILE A O 1
ATOM 1183 N N . GLY A 1 161 ? -26.874 3.489 -24.508 1.00 14.35 154 GLY A N 1
ATOM 1184 C CA . GLY A 1 161 ? -26.873 2.104 -24.917 1.00 16.81 154 GLY A CA 1
ATOM 1185 C C . GLY A 1 161 ? -26.154 1.856 -26.223 1.00 14.54 154 GLY A C 1
ATOM 1186 O O . GLY A 1 161 ? -25.471 2.714 -26.792 1.00 15.17 154 GLY A O 1
ATOM 1187 N N . LYS A 1 162 ? -26.312 0.631 -26.697 1.00 14.73 155 LYS A N 1
ATOM 1188 C CA . LYS A 1 162 ? -25.711 0.199 -27.935 1.00 13.54 155 LYS A CA 1
ATOM 1189 C C . LYS A 1 162 ? -26.534 0.651 -29.119 1.00 14.55 155 LYS A C 1
ATOM 1190 O O . LYS A 1 162 ? -27.770 0.722 -29.062 1.00 16.28 155 LYS A O 1
ATOM 1196 N N . ASN A 1 163 ? -25.841 0.958 -30.208 1.00 15.17 156 ASN A N 1
ATOM 1197 C CA A ASN A 1 163 ? -26.483 1.323 -31.471 0.50 17.34 156 ASN A CA 1
ATOM 1198 C CA B ASN A 1 163 ? -26.503 1.299 -31.471 0.50 17.36 156 ASN A CA 1
ATOM 1199 C C . ASN A 1 163 ? -27.484 2.457 -31.303 1.00 15.86 156 ASN A C 1
ATOM 1200 O O . ASN A 1 163 ? -28.569 2.476 -31.895 1.00 16.73 156 ASN A O 1
ATOM 1209 N N . VAL A 1 164 ? -27.100 3.438 -30.501 1.00 13.86 157 VAL A N 1
ATOM 1210 C CA . VAL A 1 164 ? -27.881 4.643 -30.291 1.00 13.05 157 VAL A CA 1
ATOM 1211 C C . VAL A 1 164 ? -27.372 5.695 -31.258 1.00 14.32 157 VAL A C 1
ATOM 1212 O O . VAL A 1 164 ? -26.186 5.758 -31.566 1.00 14.95 157 VAL A O 1
ATOM 1216 N N . HIS A 1 165 ? -28.279 6.543 -31.731 1.00 13.82 158 HIS A N 1
ATOM 1217 C CA . HIS A 1 165 ? -27.880 7.704 -32.524 1.00 13.43 158 HIS A CA 1
ATOM 1218 C C . HIS A 1 165 ? -28.281 8.950 -31.747 1.00 13.35 158 HIS A C 1
ATOM 1219 O O . HIS A 1 165 ? -29.478 9.260 -31.623 1.00 14.15 158 HIS A O 1
ATOM 1226 N N . LEU A 1 166 ? -27.289 9.675 -31.226 1.00 12.71 159 LEU A N 1
ATOM 1227 C CA . LEU A 1 166 ? -27.520 10.988 -30.624 1.00 12.48 159 LEU A CA 1
ATOM 1228 C C . LEU A 1 166 ? -27.231 11.995 -31.733 1.00 12.41 159 LEU A C 1
ATOM 1229 O O . LEU A 1 166 ? -26.086 12.134 -32.166 1.00 13.91 159 LEU A O 1
ATOM 1234 N N . SER A 1 167 ? -28.276 12.628 -32.247 1.00 13.55 160 SER A N 1
ATOM 1235 C CA . SER A 1 167 ? -28.111 13.524 -33.375 1.00 13.63 160 SER A CA 1
ATOM 1236 C C . SER A 1 167 ? -27.488 14.860 -32.950 1.00 15.41 160 SER A C 1
ATOM 1237 O O . SER A 1 167 ? -27.125 15.087 -31.797 1.00 14.21 160 SER A O 1
ATOM 1240 N N . GLY A 1 168 ? -27.334 15.728 -33.945 1.00 16.08 161 GLY A N 1
ATOM 1241 C CA . GLY A 1 168 ? -26.641 16.979 -33.756 1.00 17.19 161 GLY A CA 1
ATOM 1242 C C . GLY A 1 168 ? -27.235 17.805 -32.639 1.00 14.02 161 GLY A C 1
ATOM 1243 O O . GLY A 1 168 ? -28.452 17.950 -32.532 1.00 14.38 161 GLY A O 1
ATOM 1244 N N . GLY A 1 169 ? -26.365 18.311 -31.778 1.00 14.49 162 GLY A N 1
ATOM 1245 C CA . GLY A 1 169 ? -26.770 19.207 -30.725 1.00 14.89 162 GLY A CA 1
ATOM 1246 C C . GLY A 1 169 ? -27.616 18.582 -29.641 1.00 16.97 162 GLY A C 1
ATOM 1247 O O . GLY A 1 169 ? -28.332 19.316 -28.951 1.00 22.08 162 GLY A O 1
ATOM 1248 N N . VAL A 1 170 ? -27.620 17.259 -29.544 1.00 13.30 163 VAL A N 1
ATOM 1249 C CA . VAL A 1 170 ? -28.455 16.565 -28.524 1.00 13.40 163 VAL A CA 1
ATOM 1250 C C . VAL A 1 170 ? -27.734 16.671 -27.182 1.00 15.78 163 VAL A C 1
ATOM 1251 O O . VAL A 1 170 ? -26.594 16.413 -27.180 1.00 17.58 163 VAL A O 1
ATOM 1255 N N . GLY A 1 171 ? -28.433 16.999 -26.116 1.00 13.33 164 GLY A N 1
ATOM 1256 C CA . GLY A 1 171 ? -27.826 17.036 -24.780 1.00 13.36 164 GLY A CA 1
ATOM 1257 C C . GLY A 1 171 ? -28.401 15.977 -23.878 1.00 13.37 164 GLY A C 1
ATOM 1258 O O . GLY A 1 171 ? -29.593 15.936 -23.774 1.00 13.87 164 GLY A O 1
ATOM 1259 N N . ILE A 1 172 ? -27.561 15.132 -23.308 1.00 14.36 165 ILE A N 1
ATOM 1260 C CA . ILE A 1 172 ? -27.988 14.124 -22.302 1.00 13.63 165 ILE A CA 1
ATOM 1261 C C . ILE A 1 172 ? -27.493 14.696 -20.971 1.00 14.52 165 ILE A C 1
ATOM 1262 O O . ILE A 1 172 ? -26.331 14.884 -20.833 1.00 15.38 165 ILE A O 1
ATOM 1267 N N . GLY A 1 173 ? -28.384 15.060 -20.073 1.00 14.28 166 GLY A N 1
ATOM 1268 C CA . GLY A 1 173 ? -27.995 15.793 -18.879 1.00 14.22 166 GLY A CA 1
ATOM 1269 C C . GLY A 1 173 ? -27.297 14.931 -17.852 1.00 15.07 166 GLY A C 1
ATOM 1270 O O . GLY A 1 173 ? -27.607 13.765 -17.670 1.00 15.76 166 GLY A O 1
ATOM 1271 N N . GLY A 1 174 ? -26.343 15.547 -17.162 1.00 15.90 167 GLY A N 1
ATOM 1272 C CA . GLY A 1 174 ? -25.627 14.841 -16.118 1.00 14.61 167 GLY A CA 1
ATOM 1273 C C . GLY A 1 174 ? -26.396 14.768 -14.814 1.00 17.17 167 GLY A C 1
ATOM 1274 O O . GLY A 1 174 ? -27.266 15.589 -14.519 1.00 18.39 167 GLY A O 1
ATOM 1275 N N . VAL A 1 175 ? -26.050 13.751 -14.036 1.00 17.47 168 VAL A N 1
ATOM 1276 C CA . VAL A 1 175 ? -26.598 13.530 -12.707 1.00 17.42 168 VAL A CA 1
ATOM 1277 C C . VAL A 1 175 ? -25.466 13.012 -11.843 1.00 20.20 168 VAL A C 1
ATOM 1278 O O . VAL A 1 175 ? -25.001 11.894 -12.047 1.00 24.34 168 VAL A O 1
ATOM 1282 N N . LEU A 1 176 ? -25.011 13.819 -10.889 1.00 22.26 169 LEU A N 1
ATOM 1283 C CA . LEU A 1 176 ? -24.117 13.346 -9.836 1.00 25.95 169 LEU A CA 1
ATOM 1284 C C . LEU A 1 176 ? -24.877 13.347 -8.516 1.00 30.42 169 LEU A C 1
ATOM 1285 O O . LEU A 1 176 ? -25.190 12.281 -7.982 1.00 32.77 169 LEU A O 1
ATOM 1290 N N . GLU A 1 177 ? -25.201 14.486 -7.997 1.00 31.44 170 GLU A N 1
ATOM 1291 C CA . GLU A 1 177 ? -26.039 14.600 -6.817 1.00 29.82 170 GLU A CA 1
ATOM 1292 C C . GLU A 1 177 ? -27.501 14.683 -7.246 1.00 30.17 170 GLU A C 1
ATOM 1293 O O . GLU A 1 177 ? -27.802 15.165 -8.341 1.00 34.78 170 GLU A O 1
ATOM 1299 N N . PRO A 1 178 ? -28.440 14.179 -6.437 1.00 29.68 171 PRO A N 1
ATOM 1300 C CA . PRO A 1 178 ? -28.243 13.436 -5.182 1.00 29.04 171 PRO A CA 1
ATOM 1301 C C . PRO A 1 178 ? -27.613 12.070 -5.480 1.00 30.23 171 PRO A C 1
ATOM 1302 O O . PRO A 1 178 ? -27.794 11.538 -6.568 1.00 27.91 171 PRO A O 1
ATOM 1306 N N . LEU A 1 179 ? -26.892 11.486 -4.523 1.00 31.83 172 LEU A N 1
ATOM 1307 C CA . LEU A 1 179 ? -26.156 10.250 -4.789 1.00 31.80 172 LEU A CA 1
ATOM 1308 C C . LEU A 1 179 ? -27.091 9.121 -5.205 1.00 25.32 172 LEU A C 1
ATOM 1309 O O . LEU A 1 179 ? -26.751 8.322 -6.090 1.00 25.93 172 LEU A O 1
ATOM 1314 N N . GLN A 1 180 ? -28.278 9.052 -4.597 1.00 26.22 173 GLN A N 1
ATOM 1315 C CA . GLN A 1 180 ? -29.213 7.972 -4.899 1.00 30.07 173 GLN A CA 1
ATOM 1316 C C . GLN A 1 180 ? -29.888 8.090 -6.261 1.00 29.52 173 GLN A C 1
ATOM 1317 O O . GLN A 1 180 ? -30.522 7.120 -6.698 1.00 30.44 173 GLN A O 1
ATOM 1323 N N . ALA A 1 181 ? -29.790 9.232 -6.934 1.00 25.39 174 ALA A N 1
ATOM 1324 C CA . ALA A 1 181 ? -30.534 9.442 -8.165 1.00 26.73 174 ALA A CA 1
ATOM 1325 C C . ALA A 1 181 ? -29.899 8.668 -9.313 1.00 23.86 174 ALA A C 1
ATOM 1326 O O . ALA A 1 181 ? -28.683 8.720 -9.516 1.00 25.05 174 ALA A O 1
ATOM 1328 N N . ASN A 1 182 ? -30.723 7.960 -10.078 1.00 24.98 175 ASN A N 1
ATOM 1329 C CA . ASN A 1 182 ? -30.195 7.319 -11.275 1.00 23.25 175 ASN A CA 1
ATOM 1330 C C . ASN A 1 182 ? -29.819 8.380 -12.313 1.00 21.24 175 ASN A C 1
ATOM 1331 O O . ASN A 1 182 ? -30.425 9.458 -12.379 1.00 20.99 175 ASN A O 1
ATOM 1336 N N . PRO A 1 183 ? -28.823 8.100 -13.129 1.00 19.54 176 PRO A N 1
ATOM 1337 C CA . PRO A 1 183 ? -28.450 9.031 -14.194 1.00 17.22 176 PRO A CA 1
ATOM 1338 C C . PRO A 1 183 ? -29.433 8.955 -15.345 1.00 16.36 176 PRO A C 1
ATOM 1339 O O . PRO A 1 183 ? -30.313 8.091 -15.399 1.00 18.45 176 PRO A O 1
ATOM 1343 N N . THR A 1 184 ? -29.271 9.903 -16.262 1.00 14.75 177 THR A N 1
ATOM 1344 C CA . THR A 1 184 ? -30.063 9.896 -17.476 1.00 15.73 177 THR A CA 1
ATOM 1345 C C . THR A 1 184 ? -29.643 8.696 -18.307 1.00 15.88 177 THR A C 1
ATOM 1346 O O . THR A 1 184 ? -28.447 8.38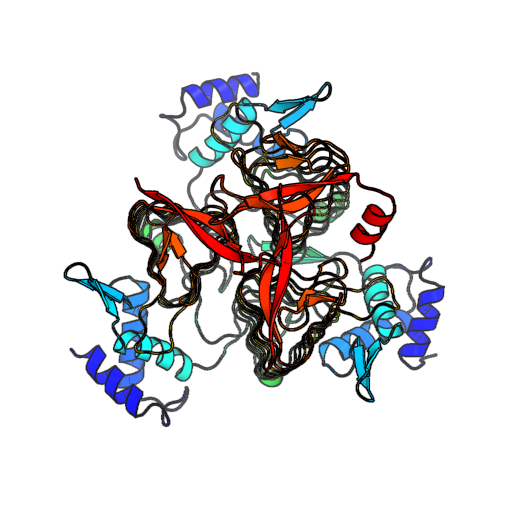2 -18.413 1.00 15.55 177 THR A O 1
ATOM 1350 N N . ILE A 1 185 ? -30.636 7.996 -18.867 1.00 15.17 178 ILE A N 1
ATOM 1351 C CA . ILE A 1 185 ? -30.417 6.741 -19.557 1.00 15.27 178 ILE A CA 1
ATOM 1352 C C . ILE A 1 185 ? -31.061 6.796 -20.932 1.00 15.37 178 ILE A C 1
ATOM 1353 O O . ILE A 1 185 ? -32.255 7.082 -21.046 1.00 16.40 178 ILE A O 1
ATOM 1358 N N . ILE A 1 186 ? -30.291 6.463 -21.965 1.00 13.76 179 ILE A N 1
ATOM 1359 C CA . ILE A 1 186 ? -30.801 6.219 -23.308 1.00 13.26 179 ILE A CA 1
ATOM 1360 C C . ILE A 1 186 ? -30.521 4.750 -23.587 1.00 15.30 179 ILE A C 1
ATOM 1361 O O . ILE A 1 186 ? -29.355 4.355 -23.706 1.00 15.35 179 ILE A O 1
ATOM 1366 N N . GLU A 1 187 ? -31.574 3.944 -23.716 1.00 15.48 180 GLU A N 1
ATOM 1367 C CA . GLU A 1 187 ? -31.397 2.502 -23.895 1.00 15.86 180 GLU A CA 1
ATOM 1368 C C . GLU A 1 187 ? -31.073 2.167 -25.349 1.00 16.12 180 GLU A C 1
ATOM 1369 O O . GLU A 1 187 ? -31.011 3.033 -26.218 1.00 14.99 180 GLU A O 1
ATOM 1375 N N . ASP A 1 188 ? -30.833 0.886 -25.614 1.00 17.85 181 ASP A N 1
ATOM 1376 C CA . ASP A 1 188 ? -30.307 0.430 -26.894 1.00 14.97 181 ASP A CA 1
ATOM 1377 C C . ASP A 1 188 ? -31.242 0.792 -28.047 1.00 16.06 181 ASP A C 1
ATOM 1378 O O . ASP A 1 188 ? -32.477 0.797 -27.930 1.00 17.10 181 ASP A O 1
ATOM 1383 N N . ASN A 1 189 ? -30.625 1.082 -29.198 1.00 14.58 182 ASN A N 1
ATOM 1384 C CA . ASN A 1 189 ? -31.316 1.194 -30.481 1.00 14.43 182 ASN A CA 1
ATOM 1385 C C . ASN A 1 189 ? -32.242 2.398 -30.559 1.00 18.87 182 ASN A C 1
ATOM 1386 O O . ASN A 1 189 ? -33.208 2.385 -31.332 1.00 25.33 182 ASN A O 1
ATOM 1391 N N . CYS A 1 190 ? -32.004 3.405 -29.743 1.00 14.44 183 CYS A N 1
ATOM 1392 C CA . CYS A 1 190 ? -32.805 4.599 -29.793 1.00 13.66 183 CYS A CA 1
ATOM 1393 C C . CYS A 1 190 ? -32.209 5.607 -30.764 1.00 15.51 183 CYS A C 1
ATOM 1394 O O . CYS A 1 190 ? -30.987 5.689 -30.940 1.00 15.86 183 CYS A O 1
ATOM 1397 N N . PHE A 1 191 ? -33.087 6.410 -31.349 1.00 14.44 184 PHE A N 1
ATOM 1398 C CA . PHE A 1 191 ? -32.731 7.568 -32.161 1.00 13.05 184 PHE A CA 1
ATOM 1399 C C . PHE A 1 191 ? -33.206 8.801 -31.424 1.00 13.33 184 PHE A C 1
ATOM 1400 O O . PHE A 1 191 ? -34.396 8.908 -31.100 1.00 13.58 184 PHE A O 1
ATOM 1408 N N . ILE A 1 192 ? -32.292 9.749 -31.177 1.00 12.47 185 ILE A N 1
ATOM 1409 C CA . ILE A 1 192 ? -32.607 10.987 -30.463 1.00 12.69 185 ILE A CA 1
ATOM 1410 C C . ILE A 1 192 ? -32.373 12.101 -31.465 1.00 12.70 185 ILE A C 1
ATOM 1411 O O . ILE A 1 192 ? -31.225 12.389 -31.822 1.00 13.66 185 ILE A O 1
ATOM 1416 N N . GLY A 1 193 ? -33.457 12.739 -31.899 1.00 12.99 186 GLY A N 1
ATOM 1417 C CA . GLY A 1 193 ? -33.372 13.721 -32.955 1.00 14.14 186 GLY A CA 1
ATOM 1418 C C . GLY A 1 193 ? -32.714 15.017 -32.526 1.00 14.31 186 GLY A C 1
ATOM 1419 O O . GLY A 1 193 ? -32.627 15.348 -31.340 1.00 13.80 186 GLY A O 1
ATOM 1420 N N . ALA A 1 194 ? -32.210 15.719 -33.540 1.00 13.96 187 ALA A N 1
ATOM 1421 C CA . ALA A 1 194 ? -31.360 16.890 -33.345 1.00 13.64 187 ALA A CA 1
ATOM 1422 C C . ALA A 1 194 ? -31.994 17.905 -32.406 1.00 15.35 187 ALA A C 1
ATOM 1423 O O . ALA A 1 194 ? -33.202 18.151 -32.445 1.00 14.24 187 ALA A O 1
ATOM 1425 N N . ARG A 1 195 ? -31.161 18.532 -31.585 1.00 16.35 188 ARG A N 1
ATOM 1426 C CA . ARG A 1 195 ? -31.530 19.577 -30.631 1.00 16.67 188 ARG A CA 1
ATOM 1427 C C . ARG A 1 195 ? -32.330 19.059 -29.427 1.00 16.16 188 ARG A C 1
ATOM 1428 O O . ARG A 1 195 ? -32.586 19.835 -28.508 1.00 21.36 188 ARG A O 1
ATOM 1436 N N . SER A 1 196 ? -32.675 17.777 -29.357 1.00 13.41 189 SER A N 1
ATOM 1437 C CA . SER A 1 196 ? -33.389 17.250 -28.208 1.00 14.61 189 SER A CA 1
ATOM 1438 C C . SER A 1 196 ? -32.499 17.298 -26.976 1.00 14.72 189 SER A C 1
ATOM 1439 O O . SER A 1 196 ? -31.259 17.356 -27.064 1.00 17.48 189 SER A O 1
ATOM 1442 N N . GLU A 1 197 ? -33.141 17.328 -25.815 1.00 15.56 190 GLU A N 1
ATOM 1443 C CA . GLU A 1 197 ? -32.458 17.321 -24.528 1.00 15.85 190 GLU A CA 1
ATOM 1444 C C . GLU A 1 197 ? -33.195 16.337 -23.646 1.00 14.60 190 GLU A C 1
ATOM 1445 O O . GLU A 1 197 ? -34.428 16.351 -23.579 1.00 19.23 190 GLU A O 1
ATOM 1451 N N . VAL A 1 198 ? -32.469 15.425 -23.004 1.00 13.76 191 VAL A N 1
ATOM 1452 C CA . VAL A 1 198 ? -33.040 14.486 -22.049 1.00 14.18 191 VAL A CA 1
ATOM 1453 C C . VAL A 1 198 ? -32.184 14.629 -20.807 1.00 15.20 191 VAL A C 1
ATOM 1454 O O . VAL A 1 198 ? -30.969 14.385 -20.876 1.00 15.19 191 VAL A O 1
ATOM 1458 N N . VAL A 1 199 ? -32.793 15.005 -19.680 1.00 14.77 192 VAL A N 1
ATOM 1459 C CA . VAL A 1 199 ? -32.043 15.395 -18.484 1.00 15.97 192 VAL A CA 1
ATOM 1460 C C . VAL A 1 199 ? -32.623 14.775 -17.226 1.00 18.46 192 VAL A C 1
ATOM 1461 O O . VAL A 1 199 ? -33.688 14.164 -17.237 1.00 17.35 192 VAL A O 1
ATOM 1465 N N . GLU A 1 200 ? -31.878 14.941 -16.123 1.00 17.60 193 GLU A N 1
ATOM 1466 C CA . GLU A 1 200 ? -32.403 14.733 -14.781 1.00 18.97 193 GLU A CA 1
ATOM 1467 C C . GLU A 1 200 ? -32.860 13.297 -14.558 1.00 19.97 193 GLU A C 1
ATOM 1468 O O . GLU A 1 200 ? -33.805 13.053 -13.820 1.00 20.85 193 GLU A O 1
ATOM 1474 N N . GLY A 1 201 ? -32.192 12.331 -15.192 1.00 18.16 194 GLY A N 1
ATOM 1475 C CA . GLY A 1 201 ? -32.521 10.939 -14.929 1.00 18.15 194 GLY A CA 1
ATOM 1476 C C . GLY A 1 201 ? -33.733 10.401 -15.662 1.00 18.17 194 GLY A C 1
ATOM 1477 O O . GLY A 1 201 ? -34.204 9.311 -15.323 1.00 18.51 194 GLY A O 1
ATOM 1478 N N . VAL A 1 202 ? -34.270 11.143 -16.631 1.00 17.74 195 VAL A N 1
ATOM 1479 C CA . VAL A 1 202 ? -35.256 10.561 -17.536 1.00 18.00 195 VAL A CA 1
ATOM 1480 C C . VAL A 1 202 ? -34.647 9.319 -18.177 1.00 17.10 195 VAL A C 1
ATOM 1481 O O . VAL A 1 202 ? -33.443 9.277 -18.496 1.00 17.62 195 VAL A O 1
ATOM 1485 N N . VAL A 1 203 ? -35.479 8.298 -18.359 1.00 16.84 196 VAL A N 1
ATOM 1486 C CA . VAL A 1 203 ? -35.103 7.059 -19.035 1.00 16.30 196 VAL A CA 1
ATOM 1487 C C . VAL A 1 203 ? -35.850 7.005 -20.358 1.00 16.45 196 VAL A C 1
ATOM 1488 O O . VAL A 1 203 ? -37.084 7.051 -20.373 1.00 18.24 196 VAL A O 1
ATOM 1492 N N . VAL A 1 204 ? -35.110 6.897 -21.459 1.00 15.94 197 VAL A N 1
ATOM 1493 C CA . VAL A 1 204 ? -35.685 6.618 -22.760 1.00 16.07 197 VAL A CA 1
ATOM 1494 C C . VAL A 1 204 ? -35.452 5.135 -23.010 1.00 16.03 197 VAL A C 1
ATOM 1495 O O . VAL A 1 204 ? -34.308 4.720 -23.195 1.00 16.07 197 VAL A O 1
ATOM 1499 N N . GLU A 1 205 ? -36.522 4.337 -23.004 1.00 15.73 198 GLU A N 1
ATOM 1500 C CA . GLU A 1 205 ? -36.414 2.893 -23.102 1.00 15.67 198 GLU A CA 1
ATOM 1501 C C . GLU A 1 205 ? -36.108 2.472 -24.539 1.00 16.49 198 GLU A C 1
ATOM 1502 O O . GLU A 1 205 ? -36.293 3.219 -25.500 1.00 17.11 198 GLU A O 1
ATOM 1508 N N . GLU A 1 206 ? -35.708 1.212 -24.666 1.00 16.14 199 GLU A N 1
ATOM 1509 C CA . GLU A 1 206 ? -35.140 0.696 -25.902 1.00 17.13 199 GLU A CA 1
ATOM 1510 C C . GLU A 1 206 ? -36.067 0.884 -27.098 1.00 18.61 199 GLU A C 1
ATOM 1511 O O . GLU A 1 206 ? -37.297 0.846 -26.989 1.00 18.46 199 GLU A O 1
ATOM 1517 N N . ASN A 1 207 ? -35.457 1.053 -28.268 1.00 16.65 200 ASN A N 1
ATOM 1518 C CA . ASN A 1 207 ? -36.181 1.041 -29.534 1.00 16.43 200 ASN A CA 1
ATOM 1519 C C . ASN A 1 207 ? -37.154 2.208 -29.637 1.00 17.48 200 ASN A C 1
ATOM 1520 O O . ASN A 1 207 ? -38.229 2.053 -30.225 1.00 21.07 200 ASN A O 1
ATOM 1525 N N . SER A 1 208 ? -36.815 3.349 -29.039 1.00 15.06 201 SER A N 1
ATOM 1526 C CA . SER A 1 208 ? -37.642 4.544 -29.090 1.00 14.32 201 SER A CA 1
ATOM 1527 C C . SER A 1 208 ? -37.005 5.577 -30.005 1.00 14.88 201 SER A C 1
ATOM 1528 O O . SER A 1 208 ? -35.806 5.551 -30.280 1.00 15.81 201 SER A O 1
ATOM 1531 N N . VAL A 1 209 ? -37.840 6.482 -30.499 1.00 14.77 202 VAL A N 1
ATOM 1532 C CA . VAL A 1 209 ? -37.432 7.534 -31.417 1.00 13.33 202 VAL A CA 1
ATOM 1533 C C . VAL A 1 209 ? -37.981 8.859 -30.906 1.00 14.54 202 VAL A C 1
ATOM 1534 O O . VAL A 1 209 ? -39.185 8.996 -30.665 1.00 16.15 202 VAL A O 1
ATOM 1538 N N . LEU A 1 210 ? -37.094 9.815 -30.690 1.00 12.87 203 LEU A N 1
ATOM 1539 C CA . LEU A 1 210 ? -37.450 11.194 -30.399 1.00 13.37 203 LEU A CA 1
ATOM 1540 C C . LEU A 1 210 ? -37.193 12.005 -31.663 1.00 14.65 203 LEU A C 1
ATOM 1541 O O . LEU A 1 210 ? -36.099 11.943 -32.242 1.00 15.48 203 LEU A O 1
ATOM 1546 N N . ALA A 1 211 ? -38.183 12.791 -32.069 1.00 14.22 204 ALA A N 1
ATOM 1547 C CA . ALA A 1 211 ? -38.010 13.723 -33.162 1.00 14.88 204 ALA A CA 1
ATOM 1548 C C . ALA A 1 211 ? -37.094 14.857 -32.721 1.00 14.64 204 ALA A C 1
ATOM 1549 O O . ALA A 1 211 ? -36.649 14.941 -31.567 1.00 16.94 204 ALA A O 1
ATOM 1551 N N . MET A 1 212 ? -36.806 15.759 -33.657 1.00 16.17 205 MET A N 1
ATOM 1552 C CA . MET A 1 212 ? -36.035 16.938 -33.298 1.00 15.41 205 MET A CA 1
ATOM 1553 C C . MET A 1 212 ? -36.765 17.775 -32.271 1.00 16.01 205 MET A C 1
ATOM 1554 O O . MET A 1 212 ? -37.979 17.910 -32.295 1.00 16.02 205 MET A O 1
ATOM 1559 N N . GLY A 1 213 ? -35.993 18.386 -31.389 1.00 16.17 206 GLY A N 1
ATOM 1560 C CA . GLY A 1 213 ? -36.546 19.386 -30.514 1.00 16.38 206 GLY A CA 1
ATOM 1561 C C . GLY A 1 213 ? -37.438 18.885 -29.415 1.00 15.26 206 GLY A C 1
ATOM 1562 O O . GLY A 1 213 ? -38.315 19.628 -28.975 1.00 17.76 206 GLY A O 1
ATOM 1563 N N . VAL A 1 214 ? -37.236 17.656 -28.947 1.00 15.27 207 VAL A N 1
ATOM 1564 C CA . VAL A 1 214 ? -37.970 17.131 -27.809 1.00 14.06 207 VAL A CA 1
ATOM 1565 C C . VAL A 1 214 ? -37.148 17.401 -26.559 1.00 14.24 207 VAL A C 1
ATOM 1566 O O . VAL A 1 214 ? -35.990 16.962 -26.477 1.00 15.75 207 VAL A O 1
ATOM 1570 N N . PHE A 1 215 ? -37.752 18.042 -25.550 1.00 15.76 208 PHE A N 1
ATOM 1571 C CA . PHE A 1 215 ? -37.039 18.387 -24.313 1.00 15.85 208 PHE A CA 1
ATOM 1572 C C . PHE A 1 215 ? -37.702 17.682 -23.137 1.00 17.27 208 PHE A C 1
ATOM 1573 O O . PHE A 1 215 ? -38.877 17.960 -22.814 1.00 20.22 208 PHE A O 1
ATOM 1581 N N . LEU A 1 216 ? -36.970 16.765 -22.504 1.00 16.94 209 LEU A N 1
ATOM 1582 C CA . LEU A 1 216 ? -37.544 15.935 -21.448 1.00 16.65 209 LEU A CA 1
ATOM 1583 C C . LEU A 1 216 ? -36.780 16.106 -20.145 1.00 18.77 209 LEU A C 1
ATOM 1584 O O . LEU A 1 216 ? -35.576 15.851 -20.088 1.00 16.78 209 LEU A O 1
ATOM 1589 N N . SER A 1 217 ? -37.490 16.501 -19.095 1.00 20.14 210 SER A N 1
ATOM 1590 C CA . SER A 1 217 ? -36.978 16.452 -17.736 1.00 20.98 210 SER A CA 1
ATOM 1591 C C . SER A 1 217 ? -38.001 15.707 -16.900 1.00 21.42 210 SER A C 1
ATOM 1592 O O . SER A 1 217 ? -38.991 15.193 -17.442 1.00 20.63 210 SER A O 1
ATOM 1595 N N . GLN A 1 218 ? -37.777 15.645 -15.592 1.00 19.27 211 GLN A N 1
ATOM 1596 C CA . GLN A 1 218 ? -38.710 14.922 -14.741 1.00 21.29 211 GLN A CA 1
ATOM 1597 C C . GLN A 1 218 ? -40.071 15.593 -14.674 1.00 25.61 211 GLN A C 1
ATOM 1598 O O . GLN A 1 218 ? -41.057 14.927 -14.324 1.00 29.24 211 GLN A O 1
ATOM 1604 N N . SER A 1 219 ? -40.154 16.883 -14.989 1.00 23.90 212 SER A N 1
ATOM 1605 C CA . SER A 1 219 ? -41.413 17.620 -14.890 1.00 26.89 212 SER A CA 1
ATOM 1606 C C . SER A 1 219 ? -42.141 17.757 -16.222 1.00 25.80 212 SER A C 1
ATOM 1607 O O . SER A 1 219 ? -43.260 18.289 -16.243 1.00 26.65 212 SER A O 1
ATOM 1610 N N . THR A 1 220 ? -41.544 17.296 -17.326 1.00 22.43 213 THR A N 1
ATOM 1611 C CA . THR A 1 220 ? -42.186 17.360 -18.630 1.00 21.15 213 THR A CA 1
ATOM 1612 C C . THR A 1 220 ? -43.375 16.413 -18.720 1.00 22.24 213 THR A C 1
ATOM 1613 O O . THR A 1 220 ? -43.244 15.197 -18.505 1.00 23.42 213 THR A O 1
ATOM 1617 N N . LYS A 1 221 ? -44.520 16.956 -19.115 1.00 21.43 214 LYS A N 1
ATOM 1618 C CA . LYS A 1 221 ? -45.655 16.108 -19.443 1.00 21.73 214 LYS A CA 1
ATOM 1619 C C . LYS A 1 221 ? -45.352 15.304 -20.700 1.00 22.87 214 LYS A C 1
ATOM 1620 O O . LYS A 1 221 ? -44.944 15.854 -21.727 1.00 21.88 214 LYS A O 1
ATOM 1626 N N . ILE A 1 222 ? -45.556 13.996 -20.612 1.00 21.08 215 ILE A N 1
ATOM 1627 C CA . ILE A 1 222 ? -45.497 13.097 -21.754 1.00 20.95 215 ILE A CA 1
ATOM 1628 C C . ILE A 1 222 ? -46.928 12.628 -22.007 1.00 21.56 215 ILE A C 1
ATOM 1629 O O . ILE A 1 222 ? -47.524 11.881 -21.208 1.00 23.76 215 ILE A O 1
ATOM 1634 N N . TYR A 1 223 ? -47.507 13.114 -23.096 1.00 19.12 216 TYR A N 1
ATOM 1635 C CA . TYR A 1 223 ? -48.908 12.884 -23.407 1.00 21.61 216 TYR A CA 1
ATOM 1636 C C . TYR A 1 223 ? -48.999 11.749 -24.417 1.00 20.60 216 TYR A C 1
ATOM 1637 O O . TYR A 1 223 ? -48.425 11.836 -25.504 1.00 20.39 216 TYR A O 1
ATOM 1646 N N . ASP A 1 224 ? -49.686 10.670 -24.050 1.00 22.32 217 ASP A N 1
ATOM 1647 C CA . ASP A 1 224 ? -49.813 9.543 -24.963 1.00 23.54 217 ASP A CA 1
ATOM 1648 C C . ASP A 1 224 ? -51.071 9.769 -25.787 1.00 21.37 217 ASP A C 1
ATOM 1649 O O . ASP A 1 224 ? -52.182 9.782 -25.250 1.00 23.07 217 ASP A O 1
ATOM 1654 N N . ARG A 1 225 ? -50.903 9.976 -27.095 1.00 21.96 218 ARG A N 1
ATOM 1655 C CA . ARG A 1 225 ? -52.060 10.319 -27.919 1.00 22.42 218 ARG A CA 1
ATOM 1656 C C . ARG A 1 225 ? -53.114 9.206 -27.926 1.00 23.66 218 ARG A C 1
ATOM 1657 O O . ARG A 1 225 ? -54.322 9.482 -27.927 1.00 25.70 218 ARG A O 1
ATOM 1665 N N . ALA A 1 226 ? -52.682 7.946 -27.942 1.00 23.47 219 ALA A N 1
ATOM 1666 C CA . ALA A 1 226 ? -53.622 6.840 -28.074 1.00 25.91 219 ALA A CA 1
ATOM 1667 C C . ALA A 1 226 ? -54.486 6.652 -26.837 1.00 26.63 219 ALA A C 1
ATOM 1668 O O . ALA A 1 226 ? -55.618 6.181 -26.958 1.00 30.39 219 ALA A O 1
ATOM 1670 N N . THR A 1 227 ? -53.981 6.983 -25.648 1.00 24.25 220 THR A N 1
ATOM 1671 C CA . THR A 1 227 ? -54.730 6.769 -24.415 1.00 26.18 220 THR A CA 1
ATOM 1672 C C . THR A 1 227 ? -55.198 8.056 -23.750 1.00 26.19 220 THR A C 1
ATOM 1673 O O . THR A 1 227 ? -56.027 7.990 -22.833 1.00 29.37 220 THR A O 1
ATOM 1677 N N . GLY A 1 228 ? -54.687 9.214 -24.177 1.00 25.16 221 GLY A N 1
ATOM 1678 C CA . GLY A 1 228 ? -54.923 10.482 -23.514 1.00 26.08 221 GLY A CA 1
ATOM 1679 C C . GLY A 1 228 ? -54.286 10.651 -22.155 1.00 28.58 221 GLY A C 1
ATOM 1680 O O . GLY A 1 228 ? -54.583 11.636 -21.472 1.00 35.50 221 GLY A O 1
ATOM 1681 N N . LYS A 1 229 ? -53.408 9.740 -21.739 1.00 27.89 222 LYS A N 1
ATOM 1682 C CA . LYS A 1 229 ? -52.817 9.816 -20.415 1.00 28.12 222 LYS A CA 1
ATOM 1683 C C . LYS A 1 229 ? -51.517 10.621 -20.434 1.00 26.24 222 LYS A C 1
ATOM 1684 O O . LYS A 1 229 ? -50.767 10.613 -21.411 1.00 26.08 222 LYS A O 1
ATOM 1690 N N . VAL A 1 230 ? -51.275 11.331 -19.337 1.00 26.97 223 VAL A N 1
ATOM 1691 C CA . VAL A 1 230 ? -50.040 12.074 -19.118 1.00 24.09 223 VAL A CA 1
ATOM 1692 C C . VAL A 1 230 ? -49.196 11.320 -18.103 1.00 24.40 223 VAL A C 1
ATOM 1693 O O . VAL A 1 230 ? -49.702 10.903 -17.047 1.00 27.91 223 VAL A O 1
ATOM 1697 N N . SER A 1 231 ? -47.919 11.120 -18.433 1.00 23.47 224 SER A N 1
ATOM 1698 C CA . SER A 1 231 ? -46.964 10.502 -17.530 1.00 24.18 224 SER A CA 1
ATOM 1699 C C . SER A 1 231 ? -45.696 11.344 -17.491 1.00 21.80 224 SER A C 1
ATOM 1700 O O . SER A 1 231 ? -45.532 12.297 -18.257 1.00 23.50 224 SER A O 1
ATOM 1703 N N . TYR A 1 232 ? -44.767 10.952 -16.620 1.00 23.22 225 TYR A N 1
ATOM 1704 C CA . TYR A 1 232 ? -43.545 11.709 -16.419 1.00 22.92 225 TYR A CA 1
ATOM 1705 C C . TYR A 1 232 ? -42.364 10.773 -16.235 1.00 22.03 225 TYR A C 1
ATOM 1706 O O . TYR A 1 232 ? -42.493 9.716 -15.603 1.00 24.58 225 TYR A O 1
ATOM 1715 N N . GLY A 1 233 ? -41.226 11.165 -16.797 1.00 21.50 226 GLY A N 1
ATOM 1716 C CA . GLY A 1 233 ? -39.947 10.606 -16.413 1.00 23.46 226 GLY A CA 1
ATOM 1717 C C . GLY A 1 233 ? -39.425 9.464 -17.251 1.00 19.36 226 GLY A C 1
ATOM 1718 O O . GLY A 1 233 ? -38.268 9.072 -17.059 1.00 19.79 226 GLY A O 1
ATOM 1719 N N . ARG A 1 234 ? -40.211 8.940 -18.191 1.00 20.76 227 ARG A N 1
ATOM 1720 C CA . ARG A 1 234 ? -39.835 7.714 -18.893 1.00 19.30 227 ARG A CA 1
ATOM 1721 C C . ARG A 1 234 ? -40.552 7.686 -20.227 1.00 19.13 227 ARG A C 1
ATOM 1722 O O . ARG A 1 234 ? -41.756 7.943 -20.290 1.00 21.17 227 ARG A O 1
ATOM 1730 N N . VAL A 1 235 ? -39.807 7.365 -21.281 1.00 18.17 228 VAL A N 1
ATOM 1731 C CA . VAL A 1 235 ? -40.365 7.100 -22.601 1.00 17.98 228 VAL A CA 1
ATOM 1732 C C . VAL A 1 235 ? -40.510 5.586 -22.726 1.00 17.90 228 VAL A C 1
ATOM 1733 O O . VAL A 1 235 ? -39.489 4.880 -22.727 1.00 19.37 228 VAL A O 1
ATOM 1737 N N . PRO A 1 236 ? -41.724 5.047 -22.813 1.00 18.18 229 PRO A N 1
ATOM 1738 C CA . PRO A 1 236 ? -41.866 3.590 -22.900 1.00 19.64 229 PRO A CA 1
ATOM 1739 C C . PRO A 1 236 ? -41.213 3.041 -24.162 1.00 17.89 229 PRO A C 1
ATOM 1740 O O . PRO A 1 236 ? -41.244 3.671 -25.215 1.00 18.88 229 PRO A O 1
ATOM 1744 N N . SER A 1 237 ? -40.640 1.832 -24.060 1.00 18.68 230 SER A N 1
ATOM 1745 C CA . SER A 1 237 ? -39.954 1.243 -25.206 1.00 17.49 230 SER A CA 1
ATOM 1746 C C . SER A 1 237 ? -40.873 1.236 -26.420 1.00 19.43 230 SER A C 1
ATOM 1747 O O . SER A 1 237 ? -42.069 0.947 -26.312 1.00 22.49 230 SER A O 1
ATOM 1750 N N . GLY A 1 238 ? -40.307 1.558 -27.569 1.00 16.67 231 GLY A N 1
ATOM 1751 C CA . GLY A 1 238 ? -41.003 1.526 -28.839 1.00 19.71 231 GLY A CA 1
ATOM 1752 C C . GLY A 1 238 ? -41.831 2.743 -29.149 1.00 16.78 231 GLY A C 1
ATOM 1753 O O . GLY A 1 238 ? -42.630 2.705 -30.081 1.00 19.37 231 GLY A O 1
ATOM 1754 N N . SER A 1 239 ? -41.660 3.821 -28.404 1.00 16.34 232 SER A N 1
ATOM 1755 C CA . SER A 1 239 ? -42.436 5.032 -28.606 1.00 16.49 232 SER A CA 1
ATOM 1756 C C . SER A 1 239 ? -41.795 5.952 -29.634 1.00 16.19 232 SER A C 1
ATOM 1757 O O . SER A 1 239 ? -40.577 6.077 -29.687 1.00 15.89 232 SER A O 1
ATOM 1760 N N . VAL A 1 240 ? -42.631 6.622 -30.424 1.00 14.60 233 VAL A N 1
ATOM 1761 C CA . VAL A 1 240 ? -42.221 7.782 -31.221 1.00 14.31 233 VAL A CA 1
ATOM 1762 C C . VAL A 1 240 ? -42.730 9.026 -30.515 1.00 14.57 233 VAL A C 1
ATOM 1763 O O . VAL A 1 240 ? -43.942 9.172 -30.311 1.00 17.31 233 VAL A O 1
ATOM 1767 N N . VAL A 1 241 ? -41.815 9.913 -30.135 1.00 14.75 234 VAL A N 1
ATOM 1768 C CA . VAL A 1 241 ? -42.119 11.103 -29.346 1.00 14.98 234 VAL A CA 1
ATOM 1769 C C . VAL A 1 241 ? -41.806 12.323 -30.198 1.00 16.19 234 VAL A C 1
ATOM 1770 O O . VAL A 1 241 ? -40.682 12.447 -30.708 1.00 15.57 234 VAL A O 1
ATOM 1774 N N . VAL A 1 242 ? -42.770 13.242 -30.284 1.00 13.92 235 VAL A N 1
ATOM 1775 C CA . VAL A 1 242 ? -42.597 14.486 -31.039 1.00 15.02 235 VAL A CA 1
ATOM 1776 C C . VAL A 1 242 ? -43.025 15.658 -30.167 1.00 16.07 235 VAL A C 1
ATOM 1777 O O . VAL A 1 242 ? -43.772 15.496 -29.198 1.00 16.39 235 VAL A O 1
ATOM 1781 N N . PRO A 1 243 ? -42.599 16.871 -30.510 1.00 15.18 236 PRO A N 1
ATOM 1782 C CA . PRO A 1 243 ? -43.059 18.035 -29.754 1.00 15.08 236 PRO A CA 1
ATOM 1783 C C . PRO A 1 243 ? -44.519 18.337 -30.045 1.00 15.38 236 PRO A C 1
ATOM 1784 O O . PRO A 1 243 ? -44.961 18.299 -31.196 1.00 18.00 236 PRO A O 1
ATOM 1788 N N . GLY A 1 244 ? -45.258 18.683 -28.996 1.00 17.28 237 GLY A N 1
ATOM 1789 C CA . GLY A 1 244 ? -46.628 19.114 -29.137 1.00 16.42 237 GLY A CA 1
ATOM 1790 C C . GLY A 1 244 ? -46.997 20.009 -27.985 1.00 17.03 237 GLY A C 1
ATOM 1791 O O . GLY A 1 244 ? -46.127 20.657 -27.378 1.00 17.52 237 GLY A O 1
ATOM 1792 N N . SER A 1 245 ? -48.280 20.091 -27.697 1.00 17.81 238 SER A N 1
ATOM 1793 C CA . SER A 1 245 ? -48.720 20.954 -26.612 1.00 18.21 238 SER A CA 1
ATOM 1794 C C . SER A 1 245 ? -50.101 20.515 -26.147 1.00 19.15 238 SER A C 1
ATOM 1795 O O . SER A 1 245 ? -50.795 19.739 -26.811 1.00 20.14 238 SER A O 1
ATOM 1798 N N . LEU A 1 246 ? -50.489 21.024 -24.983 1.00 20.49 239 LEU A N 1
ATOM 1799 C CA . LEU A 1 246 ? -51.800 20.798 -24.402 1.00 21.86 239 LEU A CA 1
ATOM 1800 C C . LEU A 1 246 ? -52.460 22.138 -24.117 1.00 22.64 239 LEU A C 1
ATOM 1801 O O . LEU A 1 246 ? -51.809 23.051 -23.594 1.00 22.66 239 LEU A O 1
ATOM 1806 N N . PRO A 1 247 ? -53.741 22.283 -24.424 1.00 22.00 240 PRO A N 1
ATOM 1807 C CA . PRO A 1 247 ? -54.413 23.565 -24.223 1.00 21.46 240 PRO A CA 1
ATOM 1808 C C . PRO A 1 247 ? -54.779 23.792 -22.766 1.00 26.48 240 PRO A C 1
ATOM 1809 O O . PRO A 1 247 ? -55.090 22.860 -22.017 1.00 28.02 240 PRO A O 1
ATOM 1813 N N . SER A 1 248 ? -54.767 25.066 -22.376 1.00 26.75 241 SER A N 1
ATOM 1814 C CA . SER A 1 248 ? -55.262 25.429 -21.064 1.00 25.85 241 SER A CA 1
ATOM 1815 C C . SER A 1 248 ? -56.769 25.187 -20.988 1.00 30.06 241 SER A C 1
ATOM 1816 O O . SER A 1 248 ? -57.472 25.130 -22.004 1.00 29.10 241 SER A O 1
ATOM 1819 N N . GLU A 1 249 ? -57.272 25.082 -19.754 1.00 33.41 242 GLU A N 1
ATOM 1820 C CA . GLU A 1 249 ? -58.693 24.799 -19.549 1.00 37.37 242 GLU A CA 1
ATOM 1821 C C . GLU A 1 249 ? -59.583 25.832 -20.239 1.00 32.84 242 GLU A C 1
ATOM 1822 O O . GLU A 1 249 ? -60.639 25.486 -20.778 1.00 36.00 242 GLU A O 1
ATOM 1824 N N . ASP A 1 250 ? -59.171 27.102 -20.250 1.00 33.13 243 ASP A N 1
ATOM 1825 C CA . ASP A 1 250 ? -59.991 28.156 -20.841 1.00 36.52 243 ASP A CA 1
ATOM 1826 C C . ASP A 1 250 ? -59.702 28.412 -22.317 1.00 35.42 243 ASP A C 1
ATOM 1827 O O . ASP A 1 250 ? -60.346 29.287 -22.914 1.00 36.32 243 ASP A O 1
ATOM 1832 N N . GLY A 1 251 ? -58.757 27.686 -22.915 1.00 32.28 244 GLY A N 1
ATOM 1833 C CA . GLY A 1 251 ? -58.481 27.788 -24.330 1.00 36.38 244 GLY A CA 1
ATOM 1834 C C . GLY A 1 251 ? -57.674 29.003 -24.742 1.00 30.95 244 GLY A C 1
ATOM 1835 O O . GLY A 1 251 ? -57.453 29.201 -25.948 1.00 33.31 244 GLY A O 1
ATOM 1836 N N . SER A 1 252 ? -57.214 29.810 -23.793 1.00 30.27 245 SER A N 1
ATOM 1837 C CA . SER A 1 252 ? -56.502 31.025 -24.169 1.00 27.75 245 SER A CA 1
ATOM 1838 C C . SER A 1 252 ? -55.086 30.757 -24.680 1.00 28.15 245 SER A C 1
ATOM 1839 O O . SER A 1 252 ? -54.544 31.608 -25.389 1.00 27.04 245 SER A O 1
ATOM 1842 N N . HIS A 1 253 ? -54.478 29.628 -24.326 1.00 26.12 246 HIS A N 1
ATOM 1843 C CA . HIS A 1 253 ? -53.097 29.354 -24.713 1.00 24.25 246 HIS A CA 1
ATOM 1844 C C . HIS A 1 253 ? -52.851 27.870 -24.545 1.00 24.11 246 HIS A C 1
ATOM 1845 O O . HIS A 1 253 ? -53.691 27.153 -24.020 1.00 24.27 246 HIS A O 1
ATOM 1852 N N . SER A 1 254 ? -51.663 27.417 -24.961 1.00 24.81 247 SER A N 1
ATOM 1853 C CA . SER A 1 254 ? -51.221 26.060 -24.734 1.00 23.47 247 SER A CA 1
ATOM 1854 C C . SER A 1 254 ? -49.818 26.103 -24.156 1.00 22.30 247 SER A C 1
ATOM 1855 O O . SER A 1 254 ? -49.119 27.100 -24.270 1.00 22.53 247 SER A O 1
ATOM 1858 N N . LEU A 1 255 ? -49.429 24.995 -23.531 1.00 21.41 248 LEU A N 1
ATOM 1859 C CA . LEU A 1 255 ? -48.083 24.798 -23.024 1.00 21.78 248 LEU A CA 1
ATOM 1860 C C . LEU A 1 255 ? -47.469 23.613 -23.752 1.00 19.62 248 LEU A C 1
ATOM 1861 O O . LEU A 1 255 ? -48.109 22.564 -23.900 1.00 19.45 248 LEU A O 1
ATOM 1866 N N . ALA A 1 256 ? -46.224 23.771 -24.197 1.00 19.25 249 ALA A N 1
ATOM 1867 C CA . ALA A 1 256 ? -45.556 22.703 -24.926 1.00 18.49 249 ALA A CA 1
ATOM 1868 C C . ALA A 1 256 ? -45.339 21.503 -24.014 1.00 21.65 249 ALA A C 1
ATOM 1869 O O . ALA A 1 256 ? -45.116 21.635 -22.812 1.00 21.00 249 ALA A O 1
ATOM 1871 N N . CYS A 1 257 ? -45.380 20.319 -24.624 1.00 19.79 250 CYS A N 1
ATOM 1872 C CA . CYS A 1 257 ? -45.135 19.062 -23.939 1.00 21.36 250 CYS A CA 1
ATOM 1873 C C . CYS A 1 257 ? -44.586 18.085 -24.977 1.00 19.60 250 CYS A C 1
ATOM 1874 O O . CYS A 1 257 ? -44.412 18.431 -26.147 1.00 19.75 250 CYS A O 1
ATOM 1877 N N . ALA A 1 258 ? -44.296 16.872 -24.536 1.00 18.43 251 ALA A N 1
ATOM 1878 C CA . ALA A 1 258 ? -43.898 15.789 -25.424 1.00 16.65 251 ALA A CA 1
ATOM 1879 C C . ALA A 1 258 ? -45.136 14.949 -25.710 1.00 18.45 251 ALA A C 1
ATOM 1880 O O . ALA A 1 258 ? -45.976 14.769 -24.827 1.00 20.14 251 ALA A O 1
ATOM 1882 N N . VAL A 1 259 ? -45.270 14.457 -26.944 1.00 16.70 252 VAL A N 1
ATOM 1883 C CA . VAL A 1 259 ? -46.435 13.665 -27.340 1.00 16.50 252 VAL A CA 1
ATOM 1884 C C . VAL A 1 259 ? -45.926 12.340 -27.915 1.00 17.72 252 VAL A C 1
ATOM 1885 O O . VAL A 1 259 ? -45.140 12.336 -28.863 1.00 17.35 252 VAL A O 1
ATOM 1889 N N . ILE A 1 260 ? -46.398 11.232 -27.360 1.00 18.19 253 ILE A N 1
ATOM 1890 C CA . ILE A 1 260 ? -46.177 9.920 -27.970 1.00 16.90 253 ILE A CA 1
ATOM 1891 C C . ILE A 1 260 ? -47.248 9.770 -29.041 1.00 18.02 253 ILE A C 1
ATOM 1892 O O . ILE A 1 260 ? -48.426 9.592 -28.722 1.00 22.13 253 ILE A O 1
ATOM 1897 N N . VAL A 1 261 ? -46.839 9.877 -30.305 1.00 19.40 254 VAL A N 1
ATOM 1898 C CA . VAL A 1 261 ? -47.792 9.912 -31.405 1.00 20.95 254 VAL A CA 1
ATOM 1899 C C . VAL A 1 261 ? -48.101 8.542 -31.976 1.00 22.52 254 VAL A C 1
ATOM 1900 O O . VAL A 1 261 ? -49.152 8.355 -32.583 1.00 25.26 254 VAL A O 1
ATOM 1904 N N . LYS A 1 262 ? -47.183 7.596 -31.863 1.00 21.09 255 LYS A N 1
ATOM 1905 C CA . LYS A 1 262 ? -47.354 6.268 -32.418 1.00 22.10 255 LYS A CA 1
ATOM 1906 C C . LYS A 1 262 ? -46.239 5.424 -31.827 1.00 21.33 255 LYS A C 1
ATOM 1907 O O . LYS A 1 262 ? -45.386 5.928 -31.091 1.00 19.36 255 LYS A O 1
ATOM 1913 N N . ARG A 1 263 ? -46.224 4.156 -32.192 1.00 23.59 256 ARG A N 1
ATOM 1914 C CA . ARG A 1 263 ? -45.102 3.282 -31.886 1.00 22.42 256 ARG A CA 1
ATOM 1915 C C . ARG A 1 263 ? -44.230 3.125 -33.120 1.00 18.41 256 ARG A C 1
ATOM 1916 O O . ARG A 1 263 ? -44.682 3.263 -34.258 1.00 21.92 256 ARG A O 1
ATOM 1924 N N . VAL A 1 264 ? -42.953 2.869 -32.866 1.00 17.79 257 VAL A N 1
ATOM 1925 C CA . VAL A 1 264 ? -41.950 2.772 -33.920 1.00 17.72 257 VAL A CA 1
ATOM 1926 C C . VAL A 1 264 ? -42.318 1.651 -34.863 1.00 21.04 257 VAL A C 1
ATOM 1927 O O . VAL A 1 264 ? -42.427 0.499 -34.442 1.00 21.12 257 VAL A O 1
ATOM 1931 N N . ASP A 1 265 ? -42.506 1.965 -36.130 1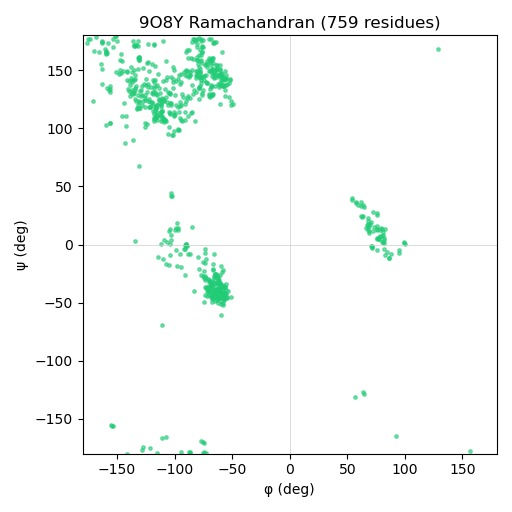.00 19.75 258 ASP A N 1
ATOM 1932 C CA . ASP A 1 265 ? -42.828 0.945 -37.126 1.00 21.00 258 ASP A CA 1
ATOM 1933 C C . ASP A 1 265 ? -41.685 0.853 -38.130 1.00 20.83 258 ASP A C 1
ATOM 1934 O O . ASP A 1 265 ? -40.676 1.549 -38.010 1.00 21.64 258 ASP A O 1
ATOM 1939 N N . ALA A 1 266 ? -41.829 -0.019 -39.114 1.00 22.23 259 ALA A N 1
ATOM 1940 C CA . ALA A 1 266 ? -40.720 -0.212 -40.048 1.00 23.73 259 ALA A CA 1
ATOM 1941 C C . ALA A 1 266 ? -40.413 1.072 -40.803 1.00 25.88 259 ALA A C 1
ATOM 1942 O O . ALA A 1 266 ? -39.251 1.332 -41.130 1.00 24.18 259 ALA A O 1
ATOM 1944 N N . GLN A 1 267 ? -41.433 1.888 -41.073 1.00 23.73 260 GLN A N 1
ATOM 1945 C CA . GLN A 1 267 ? -41.222 3.170 -41.738 1.00 26.17 260 GLN A CA 1
ATOM 1946 C C . GLN A 1 267 ? -40.414 4.102 -40.853 1.00 27.35 260 GLN A C 1
ATOM 1947 O O . GLN A 1 267 ? -39.502 4.786 -41.340 1.00 24.31 260 GLN A O 1
ATOM 1953 N N . THR A 1 268 ? -40.728 4.141 -39.549 1.00 21.80 261 THR A N 1
ATOM 1954 C CA . THR A 1 268 ? -39.935 4.943 -38.628 1.00 20.77 261 THR A CA 1
ATOM 1955 C C . THR A 1 268 ? -38.481 4.509 -38.676 1.00 23.33 261 THR A C 1
ATOM 1956 O O . THR A 1 268 ? -37.570 5.346 -38.706 1.00 22.01 261 THR A O 1
ATOM 1960 N N . ARG A 1 269 ? -38.246 3.192 -38.633 1.00 20.93 262 ARG A N 1
ATOM 1961 C CA . ARG A 1 269 ? -36.882 2.678 -38.692 1.00 21.55 262 ARG A CA 1
ATOM 1962 C C . ARG A 1 269 ? -36.187 3.103 -39.976 1.00 24.33 262 ARG A C 1
ATOM 1963 O O . ARG A 1 269 ? -35.017 3.509 -39.956 1.00 27.46 262 ARG A O 1
ATOM 1971 N N . ALA A 1 270 ? -36.879 3.004 -41.110 1.00 24.06 263 ALA A N 1
ATOM 1972 C CA . ALA A 1 270 ? -36.255 3.380 -42.375 1.00 26.28 263 ALA A CA 1
ATOM 1973 C C . ALA A 1 270 ? -35.881 4.857 -42.379 1.00 27.05 263 ALA A C 1
ATOM 1974 O O . ALA A 1 270 ? -34.835 5.236 -42.916 1.00 33.38 263 ALA A O 1
ATOM 1976 N N . LYS A 1 271 ? -36.729 5.702 -41.799 1.00 25.78 264 LYS A N 1
ATOM 1977 C CA . LYS A 1 271 ? -36.463 7.136 -41.844 1.00 26.60 264 LYS A CA 1
ATOM 1978 C C . LYS A 1 271 ? -35.351 7.534 -40.884 1.00 37.67 264 LYS A C 1
ATOM 1979 O O . LYS A 1 271 ? -34.675 8.539 -41.114 1.00 38.53 264 LYS A O 1
ATOM 1985 N N . THR A 1 272 ? -35.153 6.778 -39.802 1.00 27.79 265 THR A N 1
ATOM 1986 C CA . THR A 1 272 ? -34.107 7.085 -38.829 1.00 33.01 265 THR A CA 1
ATOM 1987 C C . THR A 1 272 ? -32.849 6.264 -39.050 1.00 41.89 265 THR A C 1
ATOM 1988 O O . THR A 1 272 ? -32.027 6.135 -38.138 1.00 51.84 265 THR A O 1
ATOM 1992 N N . SER A 1 273 ? -32.692 5.698 -40.236 1.00 36.40 266 SER A N 1
ATOM 1993 C CA . SER A 1 273 ? -31.438 5.097 -40.647 1.00 42.48 266 SER A CA 1
ATOM 1994 C C . SER A 1 273 ? -31.056 5.518 -42.061 1.00 44.61 266 SER A C 1
ATOM 1995 O O . SER A 1 273 ? -30.019 5.073 -42.562 1.00 48.04 266 SER A O 1
ATOM 1998 N N . ILE A 1 274 ? -31.847 6.390 -42.699 1.00 46.94 267 ILE A N 1
ATOM 1999 C CA . ILE A 1 274 ? -31.702 6.645 -44.133 1.00 52.77 267 ILE A CA 1
ATOM 2000 C C . ILE A 1 274 ? -30.336 7.241 -44.452 1.00 57.61 267 ILE A C 1
ATOM 2001 O O . ILE A 1 274 ? -29.695 6.853 -45.435 1.00 51.95 267 ILE A O 1
ATOM 2006 N N . ASN A 1 275 ? -29.874 8.191 -43.642 1.00 62.16 268 ASN A N 1
ATOM 2007 C CA . ASN A 1 275 ? -28.566 8.810 -43.866 1.00 67.68 268 ASN A CA 1
ATOM 2008 C C . ASN A 1 275 ? -27.482 8.078 -43.069 1.00 72.62 268 ASN A C 1
ATOM 2009 O O . ASN A 1 275 ? -26.287 8.209 -43.352 1.00 72.58 268 ASN A O 1
ATOM 2014 N N . LEU B 1 10 ? -13.933 61.944 -20.697 1.00 67.43 3 LEU B N 1
ATOM 2015 C CA . LEU B 1 10 ? -12.627 61.439 -20.293 1.00 61.08 3 LEU B CA 1
ATOM 2016 C C . LEU B 1 10 ? -11.749 61.105 -21.498 1.00 56.03 3 LEU B C 1
ATOM 2017 O O . LEU B 1 10 ? -12.219 61.098 -22.645 1.00 43.39 3 LEU B O 1
ATOM 2019 N N . ASP B 1 11 ? -10.485 60.779 -21.200 1.00 55.42 4 ASP B N 1
ATOM 2020 C CA . ASP B 1 11 ? -9.447 60.688 -22.222 1.00 46.92 4 ASP B CA 1
ATOM 2021 C C . ASP B 1 11 ? -9.783 59.651 -23.284 1.00 39.42 4 ASP B C 1
ATOM 2022 O O . ASP B 1 11 ? -9.871 59.975 -24.473 1.00 39.71 4 ASP B O 1
ATOM 2024 N N . LEU B 1 12 ? -9.941 58.386 -22.876 1.00 35.20 5 LEU B N 1
ATOM 2025 C CA . LEU B 1 12 ? -10.161 57.326 -23.850 1.00 32.01 5 LEU B CA 1
ATOM 2026 C C . LEU B 1 12 ? -11.379 57.619 -24.711 1.00 27.38 5 LEU B C 1
ATOM 2027 O O . LEU B 1 12 ? -11.337 57.466 -25.935 1.00 27.52 5 LEU B O 1
ATOM 2032 N N . GLN B 1 13 ? -12.498 57.991 -24.076 1.00 26.66 6 GLN B N 1
ATOM 2033 C CA . GLN B 1 13 ? -13.749 58.122 -24.810 1.00 27.77 6 GLN B CA 1
ATOM 2034 C C . GLN B 1 13 ? -13.616 59.141 -25.934 1.00 27.23 6 GLN B C 1
ATOM 2035 O O . GLN B 1 13 ? -14.031 58.889 -27.069 1.00 27.56 6 GLN B O 1
ATOM 2041 N N . THR B 1 14 ? -13.032 60.303 -25.638 1.00 31.23 7 THR B N 1
ATOM 2042 C CA . THR B 1 14 ? -12.903 61.330 -26.661 1.00 28.26 7 THR B CA 1
ATOM 2043 C C . THR B 1 14 ? -12.061 60.849 -27.830 1.00 28.00 7 THR B C 1
ATOM 2044 O O . THR B 1 14 ? -12.401 61.088 -28.994 1.00 28.70 7 THR B O 1
ATOM 2048 N N . THR B 1 15 ? -10.956 60.164 -27.546 1.00 26.47 8 THR B N 1
ATOM 2049 C CA . THR B 1 15 ? -10.100 59.687 -28.622 1.00 25.89 8 THR B CA 1
ATOM 2050 C C . THR B 1 15 ? -10.808 58.655 -29.470 1.00 26.60 8 THR B C 1
ATOM 2051 O O . THR B 1 15 ? -10.703 58.676 -30.702 1.00 24.27 8 THR B O 1
ATOM 2055 N N . ILE B 1 16 ? -11.519 57.732 -28.821 1.00 25.58 9 ILE B N 1
ATOM 2056 C CA . ILE B 1 16 ? -12.284 56.727 -29.544 1.00 23.33 9 ILE B CA 1
ATOM 2057 C C . ILE B 1 16 ? -13.349 57.380 -30.417 1.00 23.39 9 ILE B C 1
ATOM 2058 O O . ILE B 1 16 ? -13.562 56.971 -31.563 1.00 24.79 9 ILE B O 1
ATOM 2063 N N . GLU B 1 17 ? -14.058 58.378 -29.883 1.00 24.28 10 GLU B N 1
ATOM 2064 C CA . GLU B 1 17 ? -15.145 58.980 -30.656 1.00 27.02 10 GLU B CA 1
ATOM 2065 C C . GLU B 1 17 ? -14.617 59.672 -31.899 1.00 23.67 10 GLU B C 1
ATOM 2066 O O . GLU B 1 17 ? -15.241 59.589 -32.968 1.00 29.39 10 GLU B O 1
ATOM 2072 N N . GLN B 1 18 ? -13.469 60.347 -31.785 1.00 27.29 11 GLN B N 1
ATOM 2073 C CA . GLN B 1 18 ? -12.878 60.997 -32.947 1.00 31.03 11 GLN B CA 1
ATOM 2074 C C . GLN B 1 18 ? -12.400 59.965 -33.953 1.00 27.54 11 GLN B C 1
ATOM 2075 O O . GLN B 1 18 ? -12.596 60.133 -35.165 1.00 31.75 11 GLN B O 1
ATOM 2081 N N . ALA B 1 19 ? -11.794 58.873 -33.468 1.00 25.85 12 ALA B N 1
ATOM 2082 C CA . ALA B 1 19 ? -11.346 57.826 -34.376 1.00 26.55 12 ALA B CA 1
ATOM 2083 C C . ALA B 1 19 ? -12.533 57.206 -35.102 1.00 25.29 12 ALA B C 1
ATOM 2084 O O . ALA B 1 19 ? -12.452 56.882 -36.292 1.00 24.99 12 ALA B O 1
ATOM 2086 N N . TRP B 1 20 ? -13.644 57.005 -34.384 1.00 23.06 13 TRP B N 1
ATOM 2087 C CA . TRP B 1 20 ? -14.838 56.457 -35.020 1.00 25.22 13 TRP B CA 1
ATOM 2088 C C . TRP B 1 20 ? -15.291 57.319 -36.192 1.00 26.22 13 TRP B C 1
ATOM 2089 O O . TRP B 1 20 ? -15.597 56.806 -37.274 1.00 26.56 13 TRP B O 1
ATOM 2100 N N . GLU B 1 21 ? -15.354 58.640 -35.999 1.00 28.08 14 GLU B N 1
ATOM 2101 C CA . GLU B 1 21 ? -15.793 59.512 -37.080 1.00 30.35 14 GLU B CA 1
ATOM 2102 C C . GLU B 1 21 ? -14.848 59.427 -38.269 1.00 30.12 14 GLU B C 1
ATOM 2103 O O . GLU B 1 21 ? -15.272 59.609 -39.418 1.00 33.64 14 GLU B O 1
ATOM 2109 N N . ASN B 1 22 ? -13.589 59.111 -38.012 1.00 32.04 15 ASN B N 1
ATOM 2110 C CA . ASN B 1 22 ? -12.546 59.018 -39.021 1.00 32.24 15 ASN B CA 1
ATOM 2111 C C . ASN B 1 22 ? -12.286 57.585 -39.467 1.00 32.80 15 ASN B C 1
ATOM 2112 O O . ASN B 1 22 ? -11.262 57.326 -40.105 1.00 30.97 15 ASN B O 1
ATOM 2117 N N . ARG B 1 23 ? -13.177 56.642 -39.152 1.00 27.69 16 ARG B N 1
ATOM 2118 C CA . ARG B 1 23 ? -12.816 55.232 -39.300 1.00 29.40 16 ARG B CA 1
ATOM 2119 C C . ARG B 1 23 ? -12.573 54.838 -40.754 1.00 30.04 16 ARG B C 1
ATOM 2120 O O . ARG B 1 23 ? -11.840 53.879 -41.020 1.00 30.69 16 ARG B O 1
ATOM 2128 N N . ALA B 1 24 ? -13.171 55.555 -41.706 1.00 30.96 17 ALA B N 1
ATOM 2129 C CA . ALA B 1 24 ? -12.950 55.242 -43.112 1.00 40.95 17 ALA B CA 1
ATOM 2130 C C . ALA B 1 24 ? -11.478 55.327 -43.487 1.00 39.81 17 ALA B C 1
ATOM 2131 O O . ALA B 1 24 ? -11.057 54.679 -44.452 1.00 42.64 17 ALA B O 1
ATOM 2133 N N . ASN B 1 25 ? -10.692 56.089 -42.733 1.00 35.87 18 ASN B N 1
ATOM 2134 C CA . ASN B 1 25 ? -9.282 56.319 -43.023 1.00 42.33 18 ASN B CA 1
ATOM 2135 C C . ASN B 1 25 ? -8.354 55.520 -42.118 1.00 32.46 18 ASN B C 1
ATOM 2136 O O . ASN B 1 25 ? -7.146 55.789 -42.082 1.00 35.30 18 ASN B O 1
ATOM 2141 N N . LEU B 1 26 ? -8.886 54.549 -41.392 1.00 27.87 19 LEU B N 1
ATOM 2142 C CA . LEU B 1 26 ? -8.112 53.720 -40.489 1.00 30.09 19 LEU B CA 1
ATOM 2143 C C . LEU B 1 26 ? -8.024 52.310 -41.053 1.00 26.23 19 LEU B C 1
ATOM 2144 O O . LEU B 1 26 ? -9.007 51.778 -41.579 1.00 28.73 19 LEU B O 1
ATOM 2149 N N . SER B 1 27 ? -6.853 51.705 -40.911 1.00 24.56 20 SER B N 1
ATOM 2150 C CA . SER B 1 27 ? -6.603 50.356 -41.386 1.00 24.50 20 SER B CA 1
ATOM 2151 C C . SER B 1 27 ? -5.494 49.766 -40.533 1.00 24.29 20 SER B C 1
ATOM 2152 O O . SER B 1 27 ? -4.843 50.479 -39.757 1.00 24.78 20 SER B O 1
ATOM 2155 N N . PRO B 1 28 ? -5.243 48.462 -40.656 1.00 25.17 21 PRO B N 1
ATOM 2156 C CA . PRO B 1 28 ? -4.139 47.852 -39.894 1.00 24.58 21 PRO B CA 1
ATOM 2157 C C . PRO B 1 28 ? -2.784 48.467 -40.170 1.00 26.80 21 PRO B C 1
ATOM 2158 O O . PRO B 1 28 ? -1.873 48.310 -39.352 1.00 31.40 21 PRO B O 1
ATOM 2162 N N . VAL B 1 29 ? -2.604 49.129 -41.311 1.00 25.75 22 VAL B N 1
ATOM 2163 C CA . VAL B 1 29 ? -1.316 49.734 -41.630 1.00 26.89 22 VAL B CA 1
ATOM 2164 C C . VAL B 1 29 ? -1.316 51.245 -41.449 1.00 29.70 22 VAL B C 1
ATOM 2165 O O . VAL B 1 29 ? -0.242 51.864 -41.512 1.00 35.24 22 VAL B O 1
ATOM 2169 N N . ASP B 1 30 ? -2.466 51.851 -41.215 1.00 29.28 23 ASP B N 1
ATOM 2170 C CA . ASP B 1 30 ? -2.613 53.309 -41.188 1.00 31.98 23 ASP B CA 1
ATOM 2171 C C . ASP B 1 30 ? -3.488 53.620 -39.976 1.00 28.99 23 ASP B C 1
ATOM 2172 O O . ASP B 1 30 ? -4.720 53.670 -40.063 1.00 30.69 23 ASP B O 1
ATOM 2177 N N . ALA B 1 31 ? -2.835 53.823 -38.835 1.00 26.59 24 ALA B N 1
ATOM 2178 C CA . ALA B 1 31 ? -3.515 54.275 -37.627 1.00 22.59 24 ALA B CA 1
ATOM 2179 C C . ALA B 1 31 ? -2.471 54.892 -36.710 1.00 22.95 24 ALA B C 1
ATOM 2180 O O . ALA B 1 31 ? -1.374 54.344 -36.539 1.00 25.69 24 ALA B O 1
ATOM 2182 N N . SER B 1 32 ? -2.797 56.047 -36.145 1.00 24.70 25 SER B N 1
ATOM 2183 C CA . SER B 1 32 ? -1.862 56.716 -35.263 1.00 25.79 25 SER B CA 1
ATOM 2184 C C . SER B 1 32 ? -1.676 55.945 -33.956 1.00 24.61 25 SER B C 1
ATOM 2185 O O . SER B 1 32 ? -2.554 55.184 -33.502 1.00 22.34 25 SER B O 1
ATOM 2188 N N . ALA B 1 33 ? -0.524 56.213 -33.330 1.00 21.30 26 ALA B N 1
ATOM 2189 C CA . ALA B 1 33 ? -0.256 55.709 -31.993 1.00 22.36 26 ALA B CA 1
ATOM 2190 C C . ALA B 1 33 ? -1.398 56.039 -31.044 1.00 21.99 26 ALA B C 1
ATOM 2191 O O . ALA B 1 33 ? -1.819 55.193 -30.258 1.00 20.58 26 ALA B O 1
ATOM 2193 N N . GLU B 1 34 ? -1.904 57.280 -31.082 1.00 23.01 27 GLU B N 1
ATOM 2194 C CA . GLU B 1 34 ? -2.954 57.685 -30.149 1.00 21.99 27 GLU B CA 1
ATOM 2195 C C . GLU B 1 34 ? -4.200 56.810 -30.291 1.00 21.56 27 GLU B C 1
ATOM 2196 O O . GLU B 1 34 ? -4.799 56.382 -29.291 1.00 21.38 27 GLU B O 1
ATOM 2202 N N . VAL B 1 35 ? -4.608 56.538 -31.527 1.00 21.08 28 VAL B N 1
ATOM 2203 C CA . VAL B 1 35 ? -5.789 55.725 -31.785 1.00 20.20 28 VAL B CA 1
ATOM 2204 C C . VAL B 1 35 ? -5.544 54.296 -31.355 1.00 20.79 28 VAL B C 1
ATOM 2205 O O . VAL B 1 35 ? -6.359 53.693 -30.642 1.00 20.59 28 VAL B O 1
ATOM 2209 N N . ARG B 1 36 ? -4.418 53.739 -31.781 1.00 20.29 29 ARG B N 1
ATOM 2210 C CA . ARG B 1 36 ? -4.102 52.355 -31.403 1.00 17.96 29 ARG B CA 1
ATOM 2211 C C . ARG B 1 36 ? -4.085 52.186 -29.895 1.00 21.62 29 ARG B C 1
ATOM 2212 O O . ARG B 1 36 ? -4.605 51.195 -29.369 1.00 20.49 29 ARG B O 1
ATOM 2220 N N . ASP B 1 37 ? -3.485 53.145 -29.181 1.00 19.14 30 ASP B N 1
ATOM 2221 C CA . ASP B 1 37 ? -3.343 53.022 -27.736 1.00 18.15 30 ASP B CA 1
ATOM 2222 C C . ASP B 1 37 ? -4.680 53.173 -27.023 1.00 19.62 30 ASP B C 1
ATOM 2223 O O . ASP B 1 37 ? -4.933 52.475 -26.039 1.00 21.38 30 ASP B O 1
ATOM 2228 N N . ALA B 1 38 ? -5.560 54.058 -27.507 1.00 18.84 31 ALA B N 1
ATOM 2229 C CA . ALA B 1 38 ? -6.885 54.187 -26.915 1.00 17.90 31 ALA B CA 1
ATOM 2230 C C . ALA B 1 38 ? -7.687 52.909 -27.100 1.00 21.69 31 ALA B C 1
ATOM 2231 O O . ALA B 1 38 ? -8.345 52.437 -26.168 1.00 21.13 31 ALA B O 1
ATOM 2233 N N . VAL B 1 39 ? -7.609 52.311 -28.289 1.00 18.39 32 VAL B N 1
ATOM 2234 C CA . VAL B 1 39 ? -8.330 51.067 -28.533 1.00 18.46 32 VAL B CA 1
ATOM 2235 C C . VAL B 1 39 ? -7.768 49.966 -27.655 1.00 20.24 32 VAL B C 1
ATOM 2236 O O . VAL B 1 39 ? -8.522 49.257 -26.985 1.00 19.29 32 VAL B O 1
ATOM 2240 N N . GLU B 1 40 ? -6.440 49.814 -27.632 1.00 16.32 33 GLU B N 1
ATOM 2241 C CA . GLU B 1 40 ? -5.827 48.754 -26.838 1.00 18.09 33 GLU B CA 1
ATOM 2242 C C . GLU B 1 40 ? -6.181 48.926 -25.367 1.00 19.37 33 GLU B C 1
ATOM 2243 O O . GLU B 1 40 ? -6.498 47.953 -24.682 1.00 19.73 33 GLU B O 1
ATOM 2249 N N . HIS B 1 41 ? -6.146 50.156 -24.863 1.00 19.60 34 HIS B N 1
ATOM 2250 C CA . HIS B 1 41 ? -6.417 50.371 -23.446 1.00 20.28 34 HIS B CA 1
ATOM 2251 C C . HIS B 1 41 ? -7.868 50.104 -23.102 1.00 18.16 34 HIS B C 1
ATOM 2252 O O . HIS B 1 41 ? -8.167 49.645 -21.994 1.00 19.83 34 HIS B O 1
ATOM 2259 N N . THR B 1 42 ? -8.776 50.377 -24.036 1.00 17.55 35 THR B N 1
ATOM 2260 C CA . THR B 1 42 ? -10.182 50.064 -23.822 1.00 17.51 35 THR B CA 1
ATOM 2261 C C . THR B 1 42 ? -10.395 48.555 -23.798 1.00 17.25 35 THR B C 1
ATOM 2262 O O . THR B 1 42 ? -11.094 48.035 -22.927 1.00 18.82 35 THR B O 1
ATOM 2266 N N . ILE B 1 43 ? -9.795 47.824 -24.747 1.00 15.95 36 ILE B N 1
ATOM 2267 C CA . ILE B 1 43 ? -9.906 46.359 -24.720 1.00 16.80 36 ILE B CA 1
ATOM 2268 C C . ILE B 1 43 ? -9.301 45.806 -23.434 1.00 18.51 36 ILE B C 1
ATOM 2269 O O . ILE B 1 43 ? -9.840 44.866 -22.841 1.00 18.22 36 ILE B O 1
ATOM 2274 N N . ASP B 1 44 ? -8.154 46.359 -22.993 1.00 17.85 37 ASP B N 1
ATOM 2275 C CA . ASP B 1 44 ? -7.550 45.917 -21.745 1.00 18.66 37 ASP B CA 1
ATOM 2276 C C . ASP B 1 44 ? -8.526 46.091 -20.586 1.00 20.00 37 ASP B C 1
ATOM 2277 O O . ASP B 1 44 ? -8.675 45.218 -19.725 1.00 20.53 37 ASP B O 1
ATOM 2282 N N . GLY B 1 45 ? -9.181 47.248 -20.535 1.00 18.84 38 GLY B N 1
ATOM 2283 C CA . GLY B 1 45 ? -10.119 47.513 -19.453 1.00 17.81 38 GLY B CA 1
ATOM 2284 C C . GLY B 1 45 ? -11.306 46.580 -19.477 1.00 17.86 38 GLY B C 1
ATOM 2285 O O . GLY B 1 45 ? -11.765 46.117 -18.429 1.00 20.02 38 GLY B O 1
ATOM 2286 N N . LEU B 1 46 ? -11.810 46.271 -20.674 1.00 15.63 39 LEU B N 1
ATOM 2287 C CA . LEU B 1 46 ? -12.875 45.278 -20.782 1.00 16.76 39 LEU B CA 1
ATOM 2288 C C . LEU B 1 46 ? -12.402 43.917 -20.308 1.00 18.27 39 LEU B C 1
ATOM 2289 O O . LEU B 1 46 ? -13.121 43.226 -19.575 1.00 19.11 39 LEU B O 1
ATOM 2294 N N . ASP B 1 47 ? -11.190 43.511 -20.714 1.00 16.69 40 ASP B N 1
ATOM 2295 C CA . ASP B 1 47 ? -10.710 42.181 -20.366 1.00 17.35 40 ASP B CA 1
ATOM 2296 C C . ASP B 1 47 ? -10.591 42.010 -18.859 1.00 18.47 40 ASP B C 1
ATOM 2297 O O . ASP B 1 47 ? -10.787 40.899 -18.345 1.00 22.26 40 ASP B O 1
ATOM 2302 N N . LEU B 1 48 ? -10.253 43.097 -18.138 1.00 20.74 41 LEU B N 1
ATOM 2303 C CA . LEU B 1 48 ? -10.088 43.082 -16.699 1.00 20.43 41 LEU B CA 1
ATOM 2304 C C . LEU B 1 48 ? -11.371 43.418 -15.940 1.00 21.43 41 LEU B C 1
ATOM 2305 O O . LEU B 1 48 ? -11.361 43.392 -14.705 1.00 24.76 41 LEU B O 1
ATOM 2310 N N . GLY B 1 49 ? -12.454 43.765 -16.636 1.00 20.03 42 GLY B N 1
ATOM 2311 C CA . GLY B 1 49 ? -13.691 44.139 -15.982 1.00 20.04 42 GLY B CA 1
ATOM 2312 C C . GLY B 1 49 ? -13.710 45.542 -15.426 1.00 23.53 42 GLY B C 1
ATOM 2313 O O . GLY B 1 49 ? -14.652 45.897 -14.710 1.00 25.44 42 GLY B O 1
ATOM 2314 N N . ARG B 1 50 ? -12.685 46.336 -15.711 1.00 23.14 43 ARG B N 1
ATOM 2315 C CA . ARG B 1 50 ? -12.644 47.711 -15.231 1.00 24.49 43 ARG B CA 1
ATOM 2316 C C . ARG B 1 50 ? -13.551 48.602 -16.047 1.00 22.37 43 ARG B C 1
ATOM 2317 O O . ARG B 1 50 ? -13.998 49.642 -15.544 1.00 28.33 43 ARG B O 1
ATOM 2325 N N . LEU B 1 51 ? -13.797 48.226 -17.289 1.00 19.76 44 LEU B N 1
ATOM 2326 C CA . LEU B 1 51 ? -14.795 48.813 -18.157 1.00 20.36 44 LEU B CA 1
ATOM 2327 C C . LEU B 1 51 ? -15.808 47.736 -18.487 1.00 22.71 44 LEU B C 1
ATOM 2328 O O . LEU B 1 51 ? -15.490 46.543 -18.484 1.00 19.89 44 LEU B O 1
ATOM 2333 N N . ARG B 1 52 ? -17.034 48.156 -18.792 1.00 20.57 45 ARG B N 1
ATOM 2334 C CA . ARG B 1 52 ? -18.045 47.215 -19.242 1.00 19.96 45 ARG B CA 1
ATOM 2335 C C . ARG B 1 52 ? -18.947 47.920 -20.247 1.00 19.05 45 ARG B C 1
ATOM 2336 O O . ARG B 1 52 ? -19.171 49.123 -20.164 1.00 18.61 45 ARG B O 1
ATOM 2344 N N . VAL B 1 53 ? -19.439 47.150 -21.217 1.00 17.58 46 VAL B N 1
ATOM 2345 C CA . VAL B 1 53 ? -20.228 47.749 -22.300 1.00 19.90 46 VAL B CA 1
ATOM 2346 C C . VAL B 1 53 ? -21.523 48.353 -21.781 1.00 19.18 46 VAL B C 1
ATOM 2347 O O . VAL B 1 53 ? -21.966 49.399 -22.265 1.00 20.18 46 VAL B O 1
ATOM 2351 N N . ALA B 1 54 ? -22.173 47.696 -20.830 1.00 19.91 47 ALA B N 1
ATOM 2352 C CA . ALA B 1 54 ? -23.384 48.228 -20.222 1.00 21.28 47 ALA B CA 1
ATOM 2353 C C . ALA B 1 54 ? -23.273 48.035 -18.723 1.00 22.51 47 ALA B C 1
ATOM 2354 O O . ALA B 1 54 ? -22.651 47.073 -18.260 1.00 21.57 47 ALA B O 1
ATOM 2356 N N . GLU B 1 55 ? -23.898 48.932 -17.971 1.00 23.81 48 GLU B N 1
ATOM 2357 C CA . GLU B 1 55 ? -23.977 48.763 -16.531 1.00 26.78 48 GLU B CA 1
ATOM 2358 C C . GLU B 1 55 ? -25.296 49.314 -16.024 1.00 28.21 48 GLU B C 1
ATOM 2359 O O . GLU B 1 55 ? -26.005 50.057 -16.711 1.00 29.41 48 GLU B O 1
ATOM 2365 N N . LYS B 1 56 ? -25.623 48.933 -14.814 1.00 29.21 49 LYS B N 1
ATOM 2366 C CA . LYS B 1 56 ? -26.914 49.261 -14.227 1.00 33.33 49 LYS B CA 1
ATOM 2367 C C . LYS B 1 56 ? -26.698 50.456 -13.310 1.00 38.83 49 LYS B C 1
ATOM 2368 O O . LYS B 1 56 ? -26.017 50.344 -12.289 1.00 43.13 49 LYS B O 1
ATOM 2374 N N . ILE B 1 57 ? -27.261 51.598 -13.694 1.00 39.34 50 ILE B N 1
ATOM 2375 C CA . ILE B 1 57 ? -27.121 52.849 -12.956 1.00 41.14 50 ILE B CA 1
ATOM 2376 C C . ILE B 1 57 ? -28.520 53.375 -12.679 1.00 44.87 50 ILE B C 1
ATOM 2377 O O . ILE B 1 57 ? -29.345 53.482 -13.596 1.00 46.21 50 ILE B O 1
ATOM 2382 N N . ASP B 1 58 ? -28.791 53.692 -11.416 1.00 52.88 51 ASP B N 1
ATOM 2383 C CA . ASP B 1 58 ? -30.110 54.160 -11.002 1.00 53.41 51 ASP B CA 1
ATOM 2384 C C . ASP B 1 58 ? -31.193 53.175 -11.432 1.00 53.08 51 ASP B C 1
ATOM 2385 O O . ASP B 1 58 ? -32.276 53.562 -11.878 1.00 56.59 51 ASP B O 1
ATOM 2387 N N . ASP B 1 59 ? -30.884 51.881 -11.309 1.00 56.75 52 ASP B N 1
ATOM 2388 C CA . ASP B 1 59 ? -31.817 50.786 -11.569 1.00 44.58 52 ASP B CA 1
ATOM 2389 C C . ASP B 1 59 ? -32.196 50.664 -13.041 1.00 46.91 52 ASP B C 1
ATOM 2390 O O . ASP B 1 59 ? -33.219 50.051 -13.368 1.00 52.56 52 ASP B O 1
ATOM 2395 N N . GLN B 1 60 ? -31.385 51.220 -13.944 1.00 43.07 53 GLN B N 1
ATOM 2396 C CA . GLN B 1 60 ? -31.622 51.125 -15.377 1.00 45.04 53 GLN B CA 1
ATOM 2397 C C . GLN B 1 60 ? -30.323 50.761 -16.079 1.00 34.49 53 GLN B C 1
ATOM 2398 O O . GLN B 1 60 ? -29.275 51.345 -15.798 1.00 37.96 53 GLN B O 1
ATOM 2400 N N . TRP B 1 61 ? -30.390 49.814 -17.009 1.00 33.45 54 TRP B N 1
ATOM 2401 C CA . TRP B 1 61 ? -29.201 49.455 -17.766 1.00 30.74 54 TRP B CA 1
ATOM 2402 C C . TRP B 1 61 ? -28.926 50.527 -18.815 1.00 31.53 54 TRP B C 1
ATOM 2403 O O . TRP B 1 61 ? -29.831 50.948 -19.548 1.00 34.14 54 TRP B O 1
ATOM 2414 N N . ILE B 1 62 ? -27.681 50.983 -18.857 1.00 31.20 55 ILE B N 1
ATOM 2415 C CA . ILE B 1 62 ? -27.236 52.002 -19.793 1.00 31.67 55 ILE B CA 1
ATOM 2416 C C . ILE B 1 62 ? -26.050 51.445 -20.552 1.00 29.70 55 ILE B C 1
ATOM 2417 O O . ILE B 1 62 ? -25.229 50.710 -19.988 1.00 32.72 55 ILE B O 1
ATOM 2422 N N . VAL B 1 63 ? -25.974 51.775 -21.831 1.00 27.13 56 VAL B N 1
ATOM 2423 C CA . VAL B 1 63 ? -24.930 51.284 -22.712 1.00 25.96 56 VAL B CA 1
ATOM 2424 C C . VAL B 1 63 ? -23.909 52.389 -22.937 1.00 23.55 56 VAL B C 1
ATOM 2425 O O . VAL B 1 63 ? -24.266 53.579 -22.981 1.00 26.45 56 VAL B O 1
ATOM 2429 N N . HIS B 1 64 ? -22.640 52.001 -23.040 1.00 21.21 57 HIS B N 1
ATOM 2430 C CA . HIS B 1 64 ? -21.560 52.924 -23.377 1.00 21.20 57 HIS B CA 1
ATOM 2431 C C . HIS B 1 64 ? -21.208 52.709 -24.839 1.00 19.15 57 HIS B C 1
ATOM 2432 O O . HIS B 1 64 ? -20.448 51.815 -25.189 1.00 19.16 57 HIS B O 1
ATOM 2439 N N . GLN B 1 65 ? -21.810 53.519 -25.710 1.00 23.73 58 GLN B N 1
ATOM 2440 C CA . GLN B 1 65 ? -21.566 53.354 -27.135 1.00 21.23 58 GLN B CA 1
ATOM 2441 C C . GLN B 1 65 ? -20.090 53.465 -27.475 1.00 20.28 58 GLN B C 1
ATOM 2442 O O . GLN B 1 65 ? -19.611 52.781 -28.381 1.00 23.29 58 GLN B O 1
ATOM 2448 N N . TRP B 1 66 ? -19.366 54.349 -26.799 1.00 21.28 59 TRP B N 1
ATOM 2449 C CA . TRP B 1 66 ? -17.963 54.528 -27.160 1.00 21.42 59 TRP B CA 1
ATOM 2450 C C . TRP B 1 66 ? -17.174 53.255 -26.958 1.00 21.05 59 TRP B C 1
ATOM 2451 O O . TRP B 1 66 ? -16.209 53.019 -27.685 1.00 20.49 59 TRP B O 1
ATOM 2462 N N . ILE B 1 67 ? -17.551 52.425 -25.982 1.00 19.02 60 ILE B N 1
ATOM 2463 C CA . ILE B 1 67 ? -16.840 51.165 -25.767 1.00 19.19 60 ILE B CA 1
ATOM 2464 C C . ILE B 1 67 ? -17.128 50.200 -26.908 1.00 20.06 60 ILE B C 1
ATOM 2465 O O . ILE B 1 67 ? -16.235 49.480 -27.385 1.00 18.38 60 ILE B O 1
ATOM 2470 N N . LYS B 1 68 ? -18.372 50.151 -27.376 1.00 17.65 61 LYS B N 1
ATOM 2471 C CA . LYS B 1 68 ? -18.659 49.358 -28.566 1.00 17.75 61 LYS B CA 1
ATOM 2472 C C . LYS B 1 68 ? -17.865 49.872 -29.762 1.00 21.28 61 LYS B C 1
ATOM 2473 O O . LYS B 1 68 ? -17.395 49.086 -30.581 1.00 19.10 61 LYS B O 1
ATOM 2479 N N . LYS B 1 69 ? -17.767 51.199 -29.917 1.00 19.46 62 LYS B N 1
ATOM 2480 C CA . LYS B 1 69 ? -16.940 51.754 -30.990 1.00 19.00 62 LYS B CA 1
ATOM 2481 C C . LYS B 1 69 ? -15.499 51.268 -30.888 1.00 18.73 62 LYS B C 1
ATOM 2482 O O . LYS B 1 69 ? -14.903 50.899 -31.897 1.00 18.13 62 LYS B O 1
ATOM 2488 N N . ALA B 1 70 ? -14.937 51.218 -29.671 1.00 19.07 63 ALA B N 1
ATOM 2489 C CA . ALA B 1 70 ? -13.566 50.724 -29.500 1.00 18.19 63 ALA B CA 1
ATOM 2490 C C . ALA B 1 70 ? -13.448 49.270 -29.924 1.00 16.75 63 ALA B C 1
ATOM 2491 O O . ALA B 1 70 ? -12.454 48.882 -30.549 1.00 18.74 63 ALA B O 1
ATOM 2493 N N . VAL B 1 71 ? -14.446 48.451 -29.589 1.00 16.28 64 VAL B N 1
ATOM 2494 C CA . VAL B 1 71 ? -14.407 47.046 -29.976 1.00 15.08 64 VAL B CA 1
ATOM 2495 C C . VAL B 1 71 ? -14.414 46.923 -31.493 1.00 16.71 64 VAL B C 1
ATOM 2496 O O . VAL B 1 71 ? -13.617 46.182 -32.078 1.00 16.57 64 VAL B O 1
ATOM 2500 N N . LEU B 1 72 ? -15.315 47.651 -32.155 1.00 17.80 65 LEU B N 1
ATOM 2501 C CA . LEU B 1 72 ? -15.383 47.597 -33.615 1.00 18.23 65 LEU B CA 1
ATOM 2502 C C . LEU B 1 72 ? -14.089 48.114 -34.244 1.00 20.09 65 LEU B C 1
ATOM 2503 O O . LEU B 1 72 ? -13.598 47.551 -35.229 1.00 19.32 65 LEU B O 1
ATOM 2508 N N . LEU B 1 73 ? -13.507 49.179 -33.685 1.00 18.87 66 LEU B N 1
ATOM 2509 C CA . LEU B 1 73 ? -12.219 49.645 -34.188 1.00 19.36 66 LEU B CA 1
ATOM 2510 C C . LEU B 1 73 ? -11.130 48.597 -34.008 1.00 19.59 66 LEU B C 1
ATOM 2511 O O . LEU B 1 73 ? -10.232 48.493 -34.846 1.00 18.69 66 LEU B O 1
ATOM 2516 N N . SER B 1 74 ? -11.186 47.802 -32.929 1.00 18.60 67 SER B N 1
ATOM 2517 C CA . SER B 1 74 ? -10.159 46.783 -32.733 1.00 18.61 67 SER B CA 1
ATOM 2518 C C . SER B 1 74 ? -10.184 45.750 -33.849 1.00 17.56 67 SER B C 1
ATOM 2519 O O . SER B 1 74 ? -9.146 45.139 -34.162 1.00 20.68 67 SER B O 1
ATOM 2522 N N . PHE B 1 75 ? -11.338 45.554 -34.483 1.00 17.47 68 PHE B N 1
ATOM 2523 C CA . PHE B 1 75 ? -11.395 44.672 -35.640 1.00 18.77 68 PHE B CA 1
ATOM 2524 C C . PHE B 1 75 ? -10.757 45.347 -36.848 1.00 19.17 68 PHE B C 1
ATOM 2525 O O . PHE B 1 75 ? -9.956 44.741 -37.571 1.00 22.20 68 PHE B O 1
ATOM 2533 N N . ARG B 1 76 ? -11.069 46.632 -37.048 1.00 19.43 69 ARG B N 1
ATOM 2534 C CA . ARG B 1 76 ? -10.565 47.365 -38.199 1.00 20.38 69 ARG B CA 1
ATOM 2535 C C . ARG B 1 76 ? -9.053 47.537 -38.159 1.00 19.74 69 ARG B C 1
ATOM 2536 O O . ARG B 1 76 ? -8.415 47.603 -39.212 1.00 22.76 69 ARG B O 1
ATOM 2544 N N . LEU B 1 77 ? -8.470 47.573 -36.969 1.00 22.89 70 LEU B N 1
ATOM 2545 C CA . LEU B 1 77 ? -7.049 47.873 -36.835 1.00 23.33 70 LEU B CA 1
ATOM 2546 C C . LEU B 1 77 ? -6.166 46.644 -36.907 1.00 23.21 70 LEU B C 1
ATOM 2547 O O . LEU B 1 77 ? -4.938 46.788 -36.821 1.00 24.53 70 LEU B O 1
ATOM 2552 N N . HIS B 1 78 ? -6.732 45.457 -37.057 1.00 22.93 71 HIS B N 1
ATOM 2553 C CA . HIS B 1 78 ? -5.937 44.234 -37.095 1.00 22.06 71 HIS B CA 1
ATOM 2554 C C . HIS B 1 78 ? -6.262 43.371 -38.301 1.00 25.11 71 HIS B C 1
ATOM 2555 O O . HIS B 1 78 ? -7.426 43.175 -38.650 1.00 26.27 71 HIS B O 1
ATOM 2562 N N . ASP B 1 79 ? -5.204 42.860 -38.934 1.00 24.34 72 ASP B N 1
ATOM 2563 C CA . ASP B 1 79 ? -5.375 41.848 -39.952 1.00 22.96 72 ASP B CA 1
ATOM 2564 C C . ASP B 1 79 ? -5.567 40.486 -39.296 1.00 20.99 72 ASP B C 1
ATOM 2565 O O . ASP B 1 79 ? -5.243 40.272 -38.127 1.00 25.09 72 ASP B O 1
ATOM 2570 N N . ASN B 1 80 ? -6.156 39.578 -40.049 1.00 23.35 73 ASN B N 1
ATOM 2571 C CA . ASN B 1 80 ? -6.201 38.194 -39.612 1.00 24.19 73 ASN B CA 1
ATOM 2572 C C . ASN B 1 80 ? -4.791 37.630 -39.560 1.00 24.95 73 ASN B C 1
ATOM 2573 O O . ASN B 1 80 ? -3.905 38.044 -40.314 1.00 25.81 73 ASN B O 1
ATOM 2578 N N . ALA B 1 81 ? -4.585 36.690 -38.644 1.00 22.92 74 ALA B N 1
ATOM 2579 C CA . ALA B 1 81 ? -3.298 36.053 -38.439 1.00 25.98 74 ALA B CA 1
ATOM 2580 C C . ALA B 1 81 ? -3.519 34.580 -38.145 1.00 21.56 74 ALA B C 1
ATOM 2581 O O . ALA B 1 81 ? -4.529 34.199 -37.556 1.00 21.38 74 ALA B O 1
ATOM 2583 N N . VAL B 1 82 ? -2.551 33.758 -38.555 1.00 24.00 75 VAL B N 1
ATOM 2584 C CA A VAL B 1 82 ? -2.607 32.340 -38.219 0.50 22.80 75 VAL B CA 1
ATOM 2585 C CA B VAL B 1 82 ? -2.577 32.341 -38.219 0.50 22.81 75 VAL B CA 1
ATOM 2586 C C . VAL B 1 82 ? -2.482 32.166 -36.710 1.00 24.97 75 VAL B C 1
ATOM 2587 O O . VAL B 1 82 ? -1.690 32.846 -36.032 1.00 27.32 75 VAL B O 1
ATOM 2594 N N . MET B 1 83 ? -3.280 31.238 -36.178 1.00 22.80 76 MET B N 1
ATOM 2595 C CA . MET B 1 83 ? -3.274 30.882 -34.765 1.00 27.75 76 MET B CA 1
ATOM 2596 C C . MET B 1 83 ? -3.347 29.367 -34.714 1.00 27.54 76 MET B C 1
ATOM 2597 O O . MET B 1 83 ? -4.158 28.789 -35.430 1.00 28.50 76 MET B O 1
ATOM 2602 N N . GLY B 1 84 ? -2.506 28.717 -33.903 1.00 29.29 77 GLY B N 1
ATOM 2603 C CA . GLY B 1 84 ? -2.617 27.269 -33.717 1.00 30.64 77 GLY B CA 1
ATOM 2604 C C . GLY B 1 84 ? -1.759 26.448 -34.665 1.00 30.65 77 GLY B C 1
ATOM 2605 O O . GLY B 1 84 ? -0.860 26.961 -35.336 1.00 39.94 77 GLY B O 1
ATOM 2606 N N . GLN B 1 85 ? -2.065 25.149 -34.736 1.00 33.94 78 GLN B N 1
ATOM 2607 C CA . GLN B 1 85 ? -1.293 24.219 -35.559 1.00 38.78 78 GLN B CA 1
ATOM 2608 C C . GLN B 1 85 ? -2.070 22.924 -35.767 1.00 39.09 78 GLN B C 1
ATOM 2609 O O . GLN B 1 85 ? -2.926 22.547 -34.967 1.00 36.86 78 GLN B O 1
ATOM 2611 N N . GLY B 1 86 ? -1.748 22.230 -36.863 1.00 38.77 79 GLY B N 1
ATOM 2612 C CA . GLY B 1 86 ? -2.235 20.885 -37.080 1.00 41.24 79 GLY B CA 1
ATOM 2613 C C . GLY B 1 86 ? -3.737 20.785 -37.238 1.00 41.35 79 GLY B C 1
ATOM 2614 O O . GLY B 1 86 ? -4.350 21.471 -38.057 1.00 39.95 79 GLY B O 1
ATOM 2615 N N . PRO B 1 87 ? -4.367 19.889 -36.471 1.00 35.31 80 PRO B N 1
ATOM 2616 C CA . PRO B 1 87 ? -5.824 19.738 -36.578 1.00 45.61 80 PRO B CA 1
ATOM 2617 C C . PRO B 1 87 ? -6.587 20.878 -35.946 1.00 40.43 80 PRO B C 1
ATOM 2618 O O . PRO B 1 87 ? -7.827 20.889 -35.990 1.00 35.79 80 PRO B O 1
ATOM 2622 N N . LEU B 1 88 ? -5.888 21.815 -35.317 1.00 29.62 81 LEU B N 1
ATOM 2623 C CA . LEU B 1 88 ? -6.518 22.938 -34.638 1.00 26.13 81 LEU B CA 1
ATOM 2624 C C . LEU B 1 88 ? -5.801 24.201 -35.115 1.00 23.75 81 LEU B C 1
ATOM 2625 O O . LEU B 1 88 ? -5.101 24.877 -34.353 1.00 26.09 81 LEU B O 1
ATOM 2630 N N . GLN B 1 89 ? -5.998 24.508 -36.390 1.00 25.65 82 GLN B N 1
ATOM 2631 C CA . GLN B 1 89 ? -5.370 25.636 -37.064 1.00 23.41 82 GLN B CA 1
ATOM 2632 C C . GLN B 1 89 ? -6.428 26.672 -37.424 1.00 21.78 82 GLN B C 1
ATOM 2633 O O . GLN B 1 89 ? -7.414 26.341 -38.081 1.00 22.39 82 GLN B O 1
ATOM 2639 N N . PHE B 1 90 ? -6.172 27.929 -37.071 1.00 20.73 83 PHE B N 1
ATOM 2640 C CA . PHE B 1 90 ? -7.185 28.972 -37.173 1.00 19.16 83 PHE B CA 1
ATOM 2641 C C . PHE B 1 90 ? -6.583 30.196 -37.827 1.00 22.46 83 PHE B C 1
ATOM 2642 O O . PHE B 1 90 ? -5.370 30.257 -38.054 1.00 21.27 83 PHE B O 1
ATOM 2650 N N . TYR B 1 91 ? -7.451 31.176 -38.135 1.00 18.83 84 TYR B N 1
ATOM 2651 C CA . TYR B 1 91 ? -7.040 32.383 -38.868 1.00 18.39 84 TYR B CA 1
ATOM 2652 C C . TYR B 1 91 ? -8.045 33.487 -38.529 1.00 18.23 84 TYR B C 1
ATOM 2653 O O . TYR B 1 91 ? -9.161 33.484 -39.039 1.00 18.44 84 TYR B O 1
ATOM 2662 N N . ASP B 1 92 ? -7.638 34.422 -37.682 1.00 18.08 85 ASP B N 1
ATOM 2663 C CA . ASP B 1 92 ? -8.584 35.400 -37.150 1.00 17.39 85 ASP B CA 1
ATOM 2664 C C . ASP B 1 92 ? -7.781 36.585 -36.641 1.00 17.68 85 ASP B C 1
ATOM 2665 O O . ASP B 1 92 ? -6.553 36.530 -36.498 1.00 20.65 85 ASP B O 1
ATOM 2670 N N . LYS B 1 93 ? -8.506 37.653 -36.355 1.00 18.94 86 LYS B N 1
ATOM 2671 C CA . LYS B 1 93 ? -7.913 38.930 -36.002 1.00 17.38 86 LYS B CA 1
ATOM 2672 C C . LYS B 1 93 ? -8.150 39.315 -34.552 1.00 19.33 86 LYS B C 1
ATOM 2673 O O . LYS B 1 93 ? -7.701 40.395 -34.133 1.00 21.22 86 LYS B O 1
ATOM 2679 N N . VAL B 1 94 ? -8.836 38.482 -33.779 1.00 19.62 87 VAL B N 1
ATOM 2680 C CA . VAL B 1 94 ? -9.109 38.732 -32.365 1.00 20.27 87 VAL B CA 1
ATOM 2681 C C . VAL B 1 94 ? -8.354 37.697 -31.536 1.00 19.26 87 VAL B C 1
ATOM 2682 O O . VAL B 1 94 ? -8.599 36.493 -31.691 1.00 20.17 87 VAL B O 1
ATOM 2686 N N . PRO B 1 95 ? -7.479 38.103 -30.630 1.00 17.55 88 PRO B N 1
ATOM 2687 C CA . PRO B 1 95 ? -6.767 37.131 -29.799 1.00 18.98 88 PRO B CA 1
ATOM 2688 C C . PRO B 1 95 ? -7.702 36.403 -28.856 1.00 17.47 88 PRO B C 1
ATOM 2689 O O . PRO B 1 95 ? -8.729 36.936 -28.447 1.00 18.40 88 PRO B O 1
ATOM 2693 N N . THR B 1 96 ? -7.335 35.163 -28.511 1.00 19.56 89 THR B N 1
ATOM 2694 C CA . THR B 1 96 ? -8.053 34.474 -27.450 1.00 18.68 89 THR B CA 1
ATOM 2695 C C . THR B 1 96 ? -7.593 35.007 -26.102 1.00 17.79 89 THR B C 1
ATOM 2696 O O . THR B 1 96 ? -6.502 35.588 -25.948 1.00 21.48 89 THR B O 1
ATOM 2700 N N . LYS B 1 97 ? -8.454 34.810 -25.112 1.00 16.31 90 LYS B N 1
ATOM 2701 C CA . LYS B 1 97 ? -8.255 35.493 -23.838 1.00 18.02 90 LYS B CA 1
ATOM 2702 C C . LYS B 1 97 ? -7.096 34.905 -23.057 1.00 21.09 90 LYS B C 1
ATOM 2703 O O . LYS B 1 97 ? -6.385 35.638 -22.369 1.00 21.09 90 LYS B O 1
ATOM 2709 N N . PHE B 1 98 ? -6.920 33.585 -23.117 1.00 21.78 91 PHE B N 1
ATOM 2710 C CA . PHE B 1 98 ? -6.003 32.895 -22.208 1.00 20.74 91 PHE B CA 1
ATOM 2711 C C . PHE B 1 98 ? -4.679 32.507 -22.839 1.00 26.22 91 PHE B C 1
ATOM 2712 O O . PHE B 1 98 ? -3.867 31.859 -22.176 1.00 24.47 91 PHE B O 1
ATOM 2720 N N . ALA B 1 99 ? -4.438 32.875 -24.090 1.00 24.45 92 ALA B N 1
ATOM 2721 C CA . ALA B 1 99 ? -3.133 32.628 -24.695 1.00 26.18 92 ALA B CA 1
ATOM 2722 C C . ALA B 1 99 ? -2.025 33.191 -23.809 1.00 26.53 92 ALA B C 1
ATOM 2723 O O . ALA B 1 99 ? -2.041 34.360 -23.410 1.00 31.61 92 ALA B O 1
ATOM 2725 N N . GLY B 1 100 ? -1.063 32.344 -23.488 1.00 32.68 93 GLY B N 1
ATOM 2726 C CA . GLY B 1 100 ? 0.055 32.770 -22.684 1.00 35.70 93 GLY B CA 1
ATOM 2727 C C . GLY B 1 100 ? -0.164 32.740 -21.188 1.00 39.58 93 GLY B C 1
ATOM 2728 O O . GLY B 1 100 ? 0.791 32.993 -20.441 1.00 39.06 93 GLY B O 1
ATOM 2729 N N . TYR B 1 101 ? -1.382 32.454 -20.721 1.00 29.37 94 TYR B N 1
ATOM 2730 C CA . TYR B 1 101 ? -1.584 32.334 -19.290 1.00 28.51 94 TYR B CA 1
ATOM 2731 C C . TYR B 1 101 ? -0.879 31.093 -18.766 1.00 32.04 94 TYR B C 1
ATOM 2732 O O . TYR B 1 101 ? -0.966 30.006 -19.361 1.00 31.50 94 TYR B O 1
ATOM 2741 N N . GLY B 1 102 ? -0.230 31.255 -17.618 1.00 31.13 95 GLY B N 1
ATOM 2742 C CA . GLY B 1 102 ? 0.232 30.151 -16.819 1.00 30.39 95 GLY B CA 1
ATOM 2743 C C . GLY B 1 102 ? -0.544 30.037 -15.521 1.00 29.23 95 GLY B C 1
ATOM 2744 O O . GLY B 1 102 ? -1.614 30.628 -15.339 1.00 28.40 95 GLY B O 1
ATOM 2745 N N . GLU B 1 103 ? 0.013 29.238 -14.621 1.00 27.72 96 GLU B N 1
ATOM 2746 C CA . GLU B 1 103 ? -0.608 28.979 -13.329 1.00 33.59 96 GLU B CA 1
ATOM 2747 C C . GLU B 1 103 ? -0.915 30.270 -12.585 1.00 27.02 96 GLU B C 1
ATOM 2748 O O . GLU B 1 103 ? -2.011 30.441 -12.052 1.00 31.01 96 GLU B O 1
ATOM 2754 N N . ALA B 1 104 ? 0.034 31.213 -12.551 1.00 29.61 97 ALA B N 1
ATOM 2755 C CA . ALA B 1 104 ? -0.192 32.431 -11.782 1.00 30.98 97 ALA B CA 1
ATOM 2756 C C . ALA B 1 104 ? -1.390 33.225 -12.301 1.00 31.19 97 ALA B C 1
ATOM 2757 O O . ALA B 1 104 ? -2.211 33.716 -11.515 1.00 31.89 97 ALA B O 1
ATOM 2759 N N . ALA B 1 105 ? -1.488 33.398 -13.620 1.00 27.65 98 ALA B N 1
ATOM 2760 C CA . ALA B 1 105 ? -2.593 34.190 -14.166 1.00 26.47 98 ALA B CA 1
ATOM 2761 C C . ALA B 1 105 ? -3.933 33.506 -13.915 1.00 24.24 98 ALA B C 1
ATOM 2762 O O . ALA B 1 105 ? -4.922 34.155 -13.568 1.00 25.96 98 ALA B O 1
ATOM 2764 N N . PHE B 1 106 ? -3.987 32.197 -14.112 1.00 24.36 99 PHE B N 1
ATOM 2765 C CA . PHE B 1 106 ? -5.250 31.502 -13.891 1.00 25.72 99 PHE B CA 1
ATOM 2766 C C . PHE B 1 106 ? -5.624 31.480 -12.417 1.00 25.47 99 PHE B C 1
ATOM 2767 O O . PHE B 1 106 ? -6.785 31.711 -12.066 1.00 26.73 99 PHE B O 1
ATOM 2775 N N . LYS B 1 107 ? -4.654 31.198 -11.537 1.00 32.42 100 LYS B N 1
ATOM 2776 C CA . LYS B 1 107 ? -4.936 31.210 -10.106 1.00 34.51 100 LYS B CA 1
ATOM 2777 C C . LYS B 1 107 ? -5.462 32.572 -9.676 1.00 35.00 100 LYS B C 1
ATOM 2778 O O . LYS B 1 107 ? -6.381 32.662 -8.853 1.00 40.89 100 LYS B O 1
ATOM 2784 N N . ALA B 1 108 ? -4.912 33.645 -10.256 1.00 29.69 101 ALA B N 1
ATOM 2785 C CA . ALA B 1 108 ? -5.345 34.993 -9.915 1.00 32.42 101 ALA B CA 1
ATOM 2786 C C . ALA B 1 108 ? -6.772 35.261 -10.382 1.00 34.35 101 ALA B C 1
ATOM 2787 O O . ALA B 1 108 ? -7.524 35.966 -9.698 1.00 34.95 101 ALA B O 1
ATOM 2789 N N . GLY B 1 109 ? -7.156 34.717 -11.543 1.00 29.40 102 GLY B N 1
ATOM 2790 C CA . GLY B 1 109 ? -8.493 34.959 -12.065 1.00 27.26 102 GLY B CA 1
ATOM 2791 C C . GLY B 1 109 ? -9.591 34.280 -11.271 1.00 27.78 102 GLY B C 1
ATOM 2792 O O . GLY B 1 109 ? -10.706 34.800 -11.180 1.00 25.54 102 GLY B O 1
ATOM 2793 N N . GLY B 1 110 ? -9.302 33.120 -10.690 1.00 26.37 103 GLY B N 1
ATOM 2794 C CA . GLY B 1 110 ? -10.224 32.461 -9.801 1.00 26.70 103 GLY B CA 1
ATOM 2795 C C . GLY B 1 110 ? -11.334 31.689 -10.477 1.00 21.63 103 GLY B C 1
ATOM 2796 O O . GLY B 1 110 ? -12.269 31.269 -9.790 1.00 24.46 103 GLY B O 1
ATOM 2797 N N . TYR B 1 111 ? -11.241 31.450 -11.783 1.00 21.26 104 TYR B N 1
ATOM 2798 C CA . TYR B 1 111 ? -12.247 30.703 -12.529 1.00 20.22 104 TYR B CA 1
ATOM 2799 C C . TYR B 1 111 ? -11.632 29.441 -13.128 1.00 18.81 104 TYR B C 1
ATOM 2800 O O . TYR B 1 111 ? -10.413 29.230 -13.086 1.00 21.50 104 TYR B O 1
ATOM 2809 N N . ARG B 1 112 ? -12.496 28.590 -13.687 1.00 18.60 105 ARG B N 1
ATOM 2810 C CA . ARG B 1 112 ? -12.071 27.366 -14.361 1.00 16.56 105 ARG B CA 1
ATOM 2811 C C . ARG B 1 112 ? -12.444 27.417 -15.829 1.00 16.50 105 ARG B C 1
ATOM 2812 O O . ARG B 1 112 ? -13.530 27.902 -16.198 1.00 16.12 105 ARG B O 1
ATOM 2820 N N . VAL B 1 113 ? -11.554 26.892 -16.659 1.00 16.05 106 VAL B N 1
ATOM 2821 C CA . VAL B 1 113 ? -11.723 26.851 -18.109 1.00 14.69 106 VAL B CA 1
ATOM 2822 C C . VAL B 1 113 ? -11.558 25.389 -18.522 1.00 14.73 106 VAL B C 1
ATOM 2823 O O . VAL B 1 113 ? -10.437 24.865 -18.588 1.00 16.09 106 VAL B O 1
ATOM 2827 N N . VAL B 1 114 ? -12.673 24.700 -18.764 1.00 15.57 107 VAL B N 1
ATOM 2828 C CA . VAL B 1 114 ? -12.678 23.264 -19.024 1.00 15.12 107 VAL B CA 1
ATOM 2829 C C . VAL B 1 114 ? -12.440 23.060 -20.526 1.00 14.59 107 VAL B C 1
ATOM 2830 O O . VAL B 1 114 ? -13.187 23.614 -21.337 1.00 15.54 107 VAL B O 1
ATOM 2834 N N . PRO B 1 115 ? -11.438 22.265 -20.920 1.00 15.04 108 PRO B N 1
ATOM 2835 C CA . PRO B 1 115 ? -11.173 22.058 -22.374 1.00 15.05 108 PRO B CA 1
ATOM 2836 C C . PRO B 1 115 ? -12.390 21.467 -23.057 1.00 16.39 108 PRO B C 1
ATOM 2837 O O . PRO B 1 115 ? -12.981 20.517 -22.525 1.00 16.63 108 PRO B O 1
ATOM 2841 N N . PRO B 1 116 ? -12.774 21.932 -24.260 1.00 14.97 109 PRO B N 1
ATOM 2842 C CA . PRO B 1 116 ? -12.099 22.928 -25.098 1.00 15.05 109 PRO B CA 1
ATOM 2843 C C . PRO B 1 116 ? -12.729 24.325 -25.075 1.00 15.69 109 PRO B C 1
ATOM 2844 O O . PRO B 1 116 ? -12.809 24.980 -26.112 1.00 17.15 109 PRO B O 1
ATOM 2848 N N . ALA B 1 117 ? -13.148 24.819 -23.910 1.00 15.28 110 ALA B N 1
ATOM 2849 C CA . ALA B 1 117 ? -13.720 26.159 -23.849 1.00 13.82 110 ALA B CA 1
ATOM 2850 C C . ALA B 1 117 ? -12.735 27.227 -24.318 1.00 13.71 110 ALA B C 1
ATOM 2851 O O . ALA B 1 117 ? -11.540 27.185 -24.023 1.00 15.54 110 ALA B O 1
ATOM 2853 N N . VAL B 1 118 ? -13.271 28.258 -24.978 1.00 12.52 111 VAL B N 1
ATOM 2854 C CA . VAL B 1 118 ? -12.498 29.390 -25.460 1.00 14.14 111 VAL B CA 1
ATOM 2855 C C . VAL B 1 118 ? -13.259 30.673 -25.161 1.00 13.41 111 VAL B C 1
ATOM 2856 O O . VAL B 1 118 ? -14.490 30.731 -25.269 1.00 13.78 111 VAL B O 1
ATOM 2860 N N . ALA B 1 119 ? -12.512 31.696 -24.789 1.00 14.25 112 ALA B N 1
ATOM 2861 C CA . ALA B 1 119 ? -13.030 33.061 -24.697 1.00 14.94 112 ALA B CA 1
ATOM 2862 C C . ALA B 1 119 ? -12.131 33.970 -25.497 1.00 15.31 112 ALA B C 1
ATOM 2863 O O . ALA B 1 119 ? -10.944 33.700 -25.629 1.00 15.68 112 ALA B O 1
ATOM 2865 N N . ARG B 1 120 ? -12.689 35.064 -26.009 1.00 15.02 113 ARG B N 1
ATOM 2866 C CA . ARG B 1 120 ? -11.881 36.089 -26.660 1.00 15.93 113 ARG B CA 1
ATOM 2867 C C . ARG B 1 120 ? -11.335 37.106 -25.665 1.00 15.89 113 ARG B C 1
ATOM 2868 O O . ARG B 1 120 ? -11.979 37.418 -24.658 1.00 16.77 113 ARG B O 1
ATOM 2876 N N . ARG B 1 121 ? -10.155 37.628 -25.974 1.00 16.48 114 ARG B N 1
ATOM 2877 C CA . ARG B 1 121 ? -9.611 38.724 -25.183 1.00 16.64 114 ARG B CA 1
ATOM 2878 C C . ARG B 1 121 ? -10.549 39.917 -25.265 1.00 18.38 114 ARG B C 1
ATOM 2879 O O . ARG B 1 121 ? -11.106 40.224 -26.325 1.00 20.06 114 ARG B O 1
ATOM 2887 N N . GLY B 1 122 ? -10.801 40.542 -24.113 1.00 17.60 115 GLY B N 1
ATOM 2888 C CA . GLY B 1 122 ? -11.791 41.594 -24.039 1.00 18.41 115 GLY B CA 1
ATOM 2889 C C . GLY B 1 122 ? -13.125 41.155 -23.484 1.00 17.47 115 GLY B C 1
ATOM 2890 O O . GLY B 1 122 ? -14.059 41.975 -23.436 1.00 18.32 115 GLY B O 1
ATOM 2891 N N . ALA B 1 123 ? -13.271 39.892 -23.113 1.00 17.47 116 ALA B N 1
ATOM 2892 C CA . ALA B 1 123 ? -14.380 39.415 -22.295 1.00 17.75 116 ALA B CA 1
ATOM 2893 C C . ALA B 1 123 ? -13.904 39.314 -20.849 1.00 16.97 116 ALA B C 1
ATOM 2894 O O . ALA B 1 123 ? -12.771 38.923 -20.591 1.00 19.89 116 ALA B O 1
ATOM 2896 N N . PHE B 1 124 ? -14.757 39.688 -19.905 1.00 15.96 117 PHE B N 1
ATOM 2897 C CA . PHE B 1 124 ? -14.421 39.606 -18.492 1.00 14.53 117 PHE B CA 1
ATOM 2898 C C . PHE B 1 124 ? -15.047 38.356 -17.897 1.00 15.71 117 PHE B C 1
ATOM 2899 O O . PHE B 1 124 ? -16.249 38.142 -18.058 1.00 16.33 117 PHE B O 1
ATOM 2907 N N . ILE B 1 125 ? -14.241 37.549 -17.214 1.00 18.21 118 ILE B N 1
ATOM 2908 C CA . ILE B 1 125 ? -14.695 36.367 -16.489 1.00 16.75 118 ILE B CA 1
ATOM 2909 C C . ILE B 1 125 ? -14.356 36.570 -15.015 1.00 16.92 118 ILE B C 1
ATOM 2910 O O . ILE B 1 125 ? -13.177 36.711 -14.644 1.00 18.50 118 ILE B O 1
ATOM 2915 N N . ALA B 1 126 ? -15.3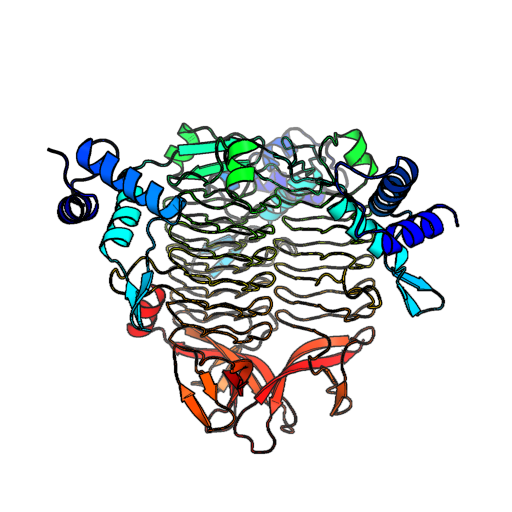92 36.572 -14.168 1.00 16.86 119 ALA B N 1
ATOM 2916 C CA . ALA B 1 126 ? -15.204 36.806 -12.750 1.00 16.92 119 ALA B CA 1
ATOM 2917 C C . ALA B 1 126 ? -14.731 35.557 -11.998 1.00 17.68 119 ALA B C 1
ATOM 2918 O O . ALA B 1 126 ? -14.686 34.442 -12.533 1.00 18.64 119 ALA B O 1
ATOM 2920 N N . ARG B 1 127 ? -14.403 35.759 -10.726 1.00 19.44 120 ARG B N 1
ATOM 2921 C CA . ARG B 1 127 ? -14.039 34.663 -9.841 1.00 21.34 120 ARG B CA 1
ATOM 2922 C C . ARG B 1 127 ? -15.183 33.660 -9.708 1.00 21.94 120 ARG B C 1
ATOM 2923 O O . ARG B 1 127 ? -16.360 34.018 -9.718 1.00 20.76 120 ARG B O 1
ATOM 2931 N N . ASN B 1 128 ? -14.823 32.385 -9.543 1.00 21.60 121 ASN B N 1
ATOM 2932 C CA . ASN B 1 128 ? -15.761 31.294 -9.261 1.00 23.68 121 ASN B CA 1
ATOM 2933 C C . ASN B 1 128 ? -16.680 30.961 -10.424 1.00 21.77 121 ASN B C 1
ATOM 2934 O O . ASN B 1 128 ? -17.638 30.181 -10.250 1.00 22.87 121 ASN B O 1
ATOM 2939 N N . VAL B 1 129 ? -16.405 31.485 -11.617 1.00 18.29 122 VAL B N 1
ATOM 2940 C CA . VAL B 1 129 ? -17.090 31.072 -12.827 1.00 15.93 122 VAL B CA 1
ATOM 2941 C C . VAL B 1 129 ? -16.510 29.732 -13.263 1.00 17.74 122 VAL B C 1
ATOM 2942 O O . VAL B 1 129 ? -15.305 29.483 -13.129 1.00 19.36 122 VAL B O 1
ATOM 2946 N N . VAL B 1 130 ? -17.361 28.875 -13.804 1.00 17.22 123 VAL B N 1
ATOM 2947 C CA . VAL B 1 130 ? -16.927 27.642 -14.458 1.00 16.87 123 VAL B CA 1
ATOM 2948 C C . VAL B 1 130 ? -17.344 27.730 -15.910 1.00 15.13 123 VAL B C 1
ATOM 2949 O O . VAL B 1 130 ? -18.547 27.819 -16.210 1.00 16.11 123 VAL B O 1
ATOM 2953 N N . LEU B 1 131 ? -16.368 27.750 -16.815 1.00 14.97 124 LEU B N 1
ATOM 2954 C CA . LEU B 1 131 ? -16.629 27.646 -18.253 1.00 13.36 124 LEU B CA 1
ATOM 2955 C C . LEU B 1 131 ? -16.452 26.175 -18.615 1.00 13.97 124 LEU B C 1
ATOM 2956 O O . LEU B 1 131 ? -15.330 25.691 -18.758 1.00 14.53 124 LEU B O 1
ATOM 2961 N N . MET B 1 132 ? -17.560 25.440 -18.714 1.00 13.52 125 MET B N 1
ATOM 2962 C CA . MET B 1 132 ? -17.519 24.160 -19.398 1.00 13.17 125 MET B CA 1
ATOM 2963 C C . MET B 1 132 ? -17.218 24.460 -20.863 1.00 15.59 125 MET B C 1
ATOM 2964 O O . MET B 1 132 ? -17.164 25.624 -21.259 1.00 15.14 125 MET B O 1
ATOM 2969 N N . PRO B 1 133 ? -17.008 23.451 -21.699 1.00 13.01 126 PRO B N 1
ATOM 2970 C CA . PRO B 1 133 ? -16.788 23.764 -23.128 1.00 12.91 126 PRO B CA 1
ATOM 2971 C C . PRO B 1 133 ? -17.864 24.710 -23.649 1.00 13.20 126 PRO B C 1
ATOM 2972 O O . PRO B 1 133 ? -19.053 24.390 -23.575 1.00 14.36 126 PRO B O 1
ATOM 2976 N N . SER B 1 134 ? -17.476 25.876 -24.151 1.00 13.65 127 SER B N 1
ATOM 2977 C CA . SER B 1 134 ? -18.408 26.971 -24.378 1.00 11.74 127 SER B CA 1
ATOM 2978 C C . SER B 1 134 ? -17.603 28.066 -25.074 1.00 11.70 127 SER B C 1
ATOM 2979 O O . SER B 1 134 ? -16.381 27.953 -25.235 1.00 13.24 127 SER B O 1
ATOM 2982 N N . TYR B 1 135 ? -18.287 29.147 -25.428 1.00 11.91 128 TYR B N 1
ATOM 2983 C CA . TYR B 1 135 ? -17.646 30.277 -26.077 1.00 11.60 128 TYR B CA 1
ATOM 2984 C C . TYR B 1 135 ? -18.118 31.553 -25.426 1.00 12.84 128 TYR B C 1
ATOM 2985 O O . TYR B 1 135 ? -19.329 31.739 -25.246 1.00 13.25 128 TYR B O 1
ATOM 2994 N N . VAL B 1 136 ? -17.180 32.431 -25.104 1.00 12.77 129 VAL B N 1
ATOM 2995 C CA . VAL B 1 136 ? -17.468 33.773 -24.584 1.00 13.22 129 VAL B CA 1
ATOM 2996 C C . VAL B 1 136 ? -16.820 34.795 -25.513 1.00 13.71 129 VAL B C 1
ATOM 2997 O O . VAL B 1 136 ? -15.586 34.830 -25.662 1.00 13.69 129 VAL B O 1
ATOM 3001 N N . ASN B 1 137 ? -17.644 35.635 -26.123 1.00 13.46 130 ASN B N 1
ATOM 3002 C CA . ASN B 1 137 ? -17.188 36.557 -27.150 1.00 14.02 130 ASN B CA 1
ATOM 3003 C C . ASN B 1 137 ? -16.757 37.881 -26.529 1.00 14.48 130 ASN B C 1
ATOM 3004 O O . ASN B 1 137 ? -17.007 38.174 -25.354 1.00 15.48 130 ASN B O 1
ATOM 3009 N N . ILE B 1 138 ? -16.047 38.672 -27.344 1.00 15.39 131 ILE B N 1
ATOM 3010 C CA . ILE B 1 138 ? -15.485 39.948 -26.895 1.00 15.33 131 ILE B CA 1
ATOM 3011 C C . ILE B 1 138 ? -16.573 40.867 -26.355 1.00 14.52 131 ILE B C 1
ATOM 3012 O O . ILE B 1 138 ? -17.681 40.957 -26.897 1.00 15.92 131 ILE B O 1
ATOM 3017 N N . GLY B 1 139 ? -16.235 41.588 -25.277 1.00 15.62 132 GLY B N 1
ATOM 3018 C CA . GLY B 1 139 ? -17.162 42.525 -24.673 1.00 16.46 132 GLY B CA 1
ATOM 3019 C C . GLY B 1 139 ? -18.118 41.951 -23.667 1.00 15.87 132 GLY B C 1
ATOM 3020 O O . GLY B 1 139 ? -18.842 42.715 -23.015 1.00 16.56 132 GLY B O 1
ATOM 3021 N N . ALA B 1 140 ? -18.216 40.626 -23.571 1.00 15.32 133 ALA B N 1
ATOM 3022 C CA . ALA B 1 140 ? -19.119 40.028 -22.611 1.00 14.70 133 ALA B CA 1
ATOM 3023 C C . ALA B 1 140 ? -18.564 40.193 -21.210 1.00 15.67 133 ALA B C 1
ATOM 3024 O O . ALA B 1 140 ? -17.363 40.363 -21.015 1.00 16.95 133 ALA B O 1
ATOM 3026 N N . TYR B 1 141 ? -19.461 40.161 -20.234 1.00 14.55 134 TYR B N 1
ATOM 3027 C CA . TYR B 1 141 ? -19.110 40.282 -18.818 1.00 13.43 134 TYR B CA 1
ATOM 3028 C C . TYR B 1 141 ? -19.815 39.152 -18.107 1.00 16.30 134 TYR B C 1
ATOM 3029 O O . TYR B 1 141 ? -21.043 39.071 -18.165 1.00 16.35 134 TYR B O 1
ATOM 3038 N N . VAL B 1 142 ? -19.065 38.240 -17.495 1.00 15.75 135 VAL B N 1
ATOM 3039 C CA . VAL B 1 142 ? -19.638 37.059 -16.844 1.00 13.98 135 VAL B CA 1
ATOM 3040 C C . VAL B 1 142 ? -19.297 37.147 -15.363 1.00 14.60 135 VAL B C 1
ATOM 3041 O O . VAL B 1 142 ? -18.135 36.958 -14.973 1.00 16.47 135 VAL B O 1
ATOM 3045 N N . ASP B 1 143 ? -20.290 37.468 -14.528 1.00 16.31 136 ASP B N 1
ATOM 3046 C CA . ASP B 1 143 ? -20.054 37.815 -13.133 1.00 17.43 136 ASP B CA 1
ATOM 3047 C C . ASP B 1 143 ? -19.932 36.569 -12.248 1.00 18.00 136 ASP B C 1
ATOM 3048 O O . ASP B 1 143 ? -20.106 35.422 -12.690 1.00 17.38 136 ASP B O 1
ATOM 3053 N N . GLU B 1 144 ? -19.656 36.830 -10.973 1.00 18.75 137 GLU B N 1
ATOM 3054 C CA . GLU B 1 144 ? -19.127 35.841 -10.039 1.00 20.37 137 GLU B CA 1
ATOM 3055 C C . GLU B 1 144 ? -20.062 34.655 -9.863 1.00 20.27 137 GLU B C 1
ATOM 3056 O O . GLU B 1 144 ? -21.269 34.813 -9.676 1.00 20.80 137 GLU B O 1
ATOM 3062 N N . GLY B 1 145 ? -19.475 33.453 -9.842 1.00 19.39 138 GLY B N 1
ATOM 3063 C CA . GLY B 1 145 ? -20.212 32.251 -9.483 1.00 20.75 138 GLY B CA 1
ATOM 3064 C C . GLY B 1 145 ? -21.048 31.656 -10.600 1.00 19.31 138 GLY B C 1
ATOM 3065 O O . GLY B 1 145 ? -21.748 30.660 -10.367 1.00 23.21 138 GLY B O 1
ATOM 3066 N N . THR B 1 146 ? -21.004 32.224 -11.786 1.00 16.68 139 THR B N 1
ATOM 3067 C CA . THR B 1 146 ? -21.818 31.780 -12.899 1.00 15.71 139 THR B CA 1
ATOM 3068 C C . THR B 1 146 ? -21.272 30.520 -13.534 1.00 16.83 139 THR B C 1
ATOM 3069 O O . THR B 1 146 ? -20.066 30.339 -13.662 1.00 17.20 139 THR B O 1
ATOM 3073 N N . MET B 1 147 ? -22.189 29.625 -13.872 1.00 15.54 140 MET B N 1
ATOM 3074 C CA . MET B 1 147 ? -21.883 28.369 -14.535 1.00 15.26 140 MET B CA 1
ATOM 3075 C C . MET B 1 147 ? -22.281 28.527 -15.996 1.00 16.01 140 MET B C 1
ATOM 3076 O O . MET B 1 147 ? -23.438 28.866 -16.286 1.00 16.07 140 MET B O 1
ATOM 3081 N N . VAL B 1 148 ? -21.331 28.340 -16.911 1.00 15.77 141 VAL B N 1
ATOM 3082 C CA . VAL B 1 148 ? -21.586 28.350 -18.344 1.00 12.87 141 VAL B CA 1
ATOM 3083 C C . VAL B 1 148 ? -21.428 26.908 -18.808 1.00 15.16 141 VAL B C 1
ATOM 3084 O O . VAL B 1 148 ? -20.303 26.395 -18.857 1.00 15.38 141 VAL B O 1
ATOM 3088 N N . ASP B 1 149 ? -22.535 26.231 -19.131 1.00 13.84 142 ASP B N 1
ATOM 3089 C CA . ASP B 1 149 ? -22.496 24.797 -19.378 1.00 14.17 142 ASP B CA 1
ATOM 3090 C C . ASP B 1 149 ? -22.145 24.472 -20.840 1.00 12.97 142 ASP B C 1
ATOM 3091 O O . ASP B 1 149 ? -21.889 25.344 -21.668 1.00 13.74 142 ASP B O 1
ATOM 3096 N N . THR B 1 150 ? -22.106 23.184 -21.149 1.00 13.37 143 THR B N 1
ATOM 3097 C CA . THR B 1 150 ? -21.460 22.678 -22.360 1.00 13.09 143 THR B CA 1
ATOM 3098 C C . THR B 1 150 ? -22.192 23.139 -23.616 1.00 12.75 143 THR B C 1
ATOM 3099 O O . THR B 1 150 ? -23.423 22.998 -23.755 1.00 13.75 143 THR B O 1
ATOM 3103 N N . TRP B 1 151 ? -21.398 23.686 -24.523 1.00 12.98 144 TRP B N 1
ATOM 3104 C CA . TRP B 1 151 ? -21.839 24.264 -25.799 1.00 12.79 144 TRP B CA 1
ATOM 3105 C C . TRP B 1 151 ? -22.782 25.446 -25.627 1.00 13.99 144 TRP B C 1
ATOM 3106 O O . TRP B 1 151 ? -23.549 25.754 -26.534 1.00 14.64 144 TRP B O 1
ATOM 3117 N N . ALA B 1 152 ? -22.707 26.119 -24.491 1.00 12.49 145 ALA B N 1
ATOM 3118 C CA . ALA B 1 152 ? -23.339 27.425 -24.344 1.00 12.61 145 ALA B CA 1
ATOM 3119 C C . ALA B 1 152 ? -22.474 28.497 -25.008 1.00 12.18 145 ALA B C 1
ATOM 3120 O O . ALA B 1 152 ? -21.289 28.311 -25.292 1.00 11.85 145 ALA B O 1
ATOM 3122 N N . THR B 1 153 ? -23.104 29.656 -25.247 1.00 13.26 146 THR B N 1
ATOM 3123 C CA . THR B 1 153 ? -22.460 30.796 -25.863 1.00 12.62 146 THR B CA 1
ATOM 3124 C C . THR B 1 153 ? -22.880 32.063 -25.148 1.00 12.37 146 THR B C 1
ATOM 3125 O O . THR B 1 153 ? -24.078 32.305 -24.976 1.00 13.36 146 THR B O 1
ATOM 3129 N N . VAL B 1 154 ? -21.905 32.884 -24.784 1.00 12.82 147 VAL B N 1
ATOM 3130 C CA . VAL B 1 154 ? -22.149 34.240 -24.287 1.00 12.30 147 VAL B CA 1
ATOM 3131 C C . VAL B 1 154 ? -21.656 35.190 -25.368 1.00 13.03 147 VAL B C 1
ATOM 3132 O O . VAL B 1 154 ? -20.447 35.348 -25.592 1.00 13.24 147 VAL B O 1
ATOM 3136 N N . GLY B 1 155 ? -22.601 35.813 -26.055 1.00 13.73 148 GLY B N 1
ATOM 3137 C CA . GLY B 1 155 ? -22.276 36.619 -27.206 1.00 14.24 148 GLY B CA 1
ATOM 3138 C C . GLY B 1 155 ? -21.708 37.986 -26.862 1.00 13.99 148 GLY B C 1
ATOM 3139 O O . GLY B 1 155 ? -21.648 38.420 -25.716 1.00 14.72 148 GLY B O 1
ATOM 3140 N N . SER B 1 156 ? -21.312 38.692 -27.912 1.00 13.21 149 SER B N 1
ATOM 3141 C CA A SER B 1 156 ? -20.607 39.953 -27.730 0.50 15.86 149 SER B CA 1
ATOM 3142 C CA B SER B 1 156 ? -20.616 39.959 -27.744 0.50 15.85 149 SER B CA 1
ATOM 3143 C C . SER B 1 156 ? -21.427 40.938 -26.904 1.00 14.95 149 SER B C 1
ATOM 3144 O O . SER B 1 156 ? -22.621 41.145 -27.134 1.00 15.26 149 SER B O 1
ATOM 3149 N N . CYS B 1 157 ? -20.766 41.562 -25.932 1.00 15.19 150 CYS B N 1
ATOM 3150 C CA . CYS B 1 157 ? -21.311 42.616 -25.093 1.00 16.78 150 CYS B CA 1
ATOM 3151 C C . CYS B 1 157 ? -22.347 42.141 -24.079 1.00 13.90 150 CYS B C 1
ATOM 3152 O O . CYS B 1 157 ? -22.814 42.966 -23.290 1.00 16.48 150 CYS B O 1
ATOM 3155 N N . ALA B 1 158 ? -22.687 40.860 -24.043 1.00 14.11 151 ALA B N 1
ATOM 3156 C CA . ALA B 1 158 ? -23.741 40.393 -23.146 1.00 14.36 151 ALA B CA 1
ATOM 3157 C C . ALA B 1 158 ? -23.277 40.521 -21.709 1.00 15.29 151 ALA B C 1
ATOM 3158 O O . ALA B 1 158 ? -22.090 40.325 -21.401 1.00 15.65 151 ALA B O 1
ATOM 3160 N N . GLN B 1 159 ? -24.220 40.840 -20.829 1.00 14.31 152 GLN B N 1
ATOM 3161 C CA . GLN B 1 159 ? -23.966 41.046 -19.412 1.00 13.78 152 GLN B CA 1
ATOM 3162 C C . GLN B 1 159 ? -24.654 39.928 -18.651 1.00 15.34 152 GLN B C 1
ATOM 3163 O O . GLN B 1 159 ? -25.887 39.858 -18.635 1.00 16.16 152 GLN B O 1
ATOM 3169 N N . ILE B 1 160 ? -23.866 39.041 -18.047 1.00 14.70 153 ILE B N 1
ATOM 3170 C CA . ILE B 1 160 ? -24.345 37.890 -17.289 1.00 15.15 153 ILE B CA 1
ATOM 3171 C C . ILE B 1 160 ? -24.052 38.169 -15.823 1.00 15.55 153 ILE B C 1
ATOM 3172 O O . ILE B 1 160 ? -22.903 38.473 -15.461 1.00 17.49 153 ILE B O 1
ATOM 3177 N N . GLY B 1 161 ? -25.092 38.111 -14.990 1.00 16.23 154 GLY B N 1
ATOM 3178 C CA . GLY B 1 161 ? -24.993 38.447 -13.588 1.00 18.25 154 GLY B CA 1
ATOM 3179 C C . GLY B 1 161 ? -24.306 37.377 -12.763 1.00 17.04 154 GLY B C 1
ATOM 3180 O O . GLY B 1 161 ? -23.701 36.431 -13.272 1.00 17.40 154 GLY B O 1
ATOM 3181 N N . LYS B 1 162 ? -24.387 37.567 -11.452 1.00 17.83 155 LYS B N 1
ATOM 3182 C CA . LYS B 1 162 ? -23.794 36.649 -10.499 1.00 18.86 155 LYS B CA 1
ATOM 3183 C C . LYS B 1 162 ? -24.687 35.438 -10.289 1.00 20.36 155 LYS B C 1
ATOM 3184 O O . LYS B 1 162 ? -25.915 35.546 -10.311 1.00 19.34 155 LYS B O 1
ATOM 3190 N N . ASN B 1 163 ? -24.055 34.284 -10.085 1.00 18.72 156 ASN B N 1
ATOM 3191 C CA . ASN B 1 163 ? -24.769 33.063 -9.696 1.00 18.92 156 ASN B CA 1
ATOM 3192 C C . ASN B 1 163 ? -25.842 32.699 -10.710 1.00 20.09 156 ASN B C 1
ATOM 3193 O O . ASN B 1 163 ? -26.895 32.164 -10.355 1.00 20.63 156 ASN B O 1
ATOM 3198 N N . VAL B 1 164 ? -25.541 32.965 -11.994 1.00 16.56 157 VAL B N 1
ATOM 3199 C CA . VAL B 1 164 ? -26.389 32.553 -13.099 1.00 15.19 157 VAL B CA 1
ATOM 3200 C C . VAL B 1 164 ? -26.012 31.145 -13.516 1.00 16.82 157 VAL B C 1
ATOM 3201 O O . VAL B 1 164 ? -24.842 30.771 -13.501 1.00 17.99 157 VAL B O 1
ATOM 3205 N N . HIS B 1 165 ? -26.993 30.368 -13.944 1.00 16.03 158 HIS B N 1
ATOM 3206 C CA . HIS B 1 165 ? -26.740 29.065 -14.544 1.00 14.37 158 HIS B CA 1
ATOM 3207 C C . HIS B 1 165 ? -27.206 29.109 -15.992 1.00 14.52 158 HIS B C 1
ATOM 3208 O O . HIS B 1 165 ? -28.412 29.195 -16.246 1.00 16.44 158 HIS B O 1
ATOM 3215 N N . LEU B 1 166 ? -26.261 29.110 -16.933 1.00 14.22 159 LEU B N 1
ATOM 3216 C CA . LEU B 1 166 ? -26.551 28.967 -18.366 1.00 14.42 159 LEU B CA 1
ATOM 3217 C C . LEU B 1 166 ? -26.404 27.485 -18.678 1.00 14.62 159 LEU B C 1
ATOM 3218 O O . LEU B 1 166 ? -25.282 26.958 -18.667 1.00 15.39 159 LEU B O 1
ATOM 3223 N N . SER B 1 167 ? -27.520 26.799 -18.893 1.00 15.06 160 SER B N 1
ATOM 3224 C CA . SER B 1 167 ? -27.496 25.361 -19.074 1.00 14.31 160 SER B CA 1
ATOM 3225 C C . SER B 1 167 ? -26.955 24.986 -20.457 1.00 14.65 160 SER B C 1
ATOM 3226 O O . SER B 1 167 ? -26.588 25.823 -21.279 1.00 14.92 160 SER B O 1
ATOM 3229 N N . GLY B 1 168 ? -26.925 23.681 -20.704 1.00 15.62 161 GLY B N 1
ATOM 3230 C CA . GLY B 1 168 ? -26.300 23.191 -21.923 1.00 15.20 161 GLY B CA 1
ATOM 3231 C C . GLY B 1 168 ? -26.923 23.779 -23.175 1.00 14.49 161 GLY B C 1
ATOM 3232 O O . GLY B 1 168 ? -28.139 23.865 -23.309 1.00 15.19 161 GLY B O 1
ATOM 3233 N N . GLY B 1 169 ? -26.072 24.173 -24.110 1.00 12.91 162 GLY B N 1
ATOM 3234 C CA . GLY B 1 169 ? -26.551 24.648 -25.380 1.00 13.52 162 GLY B CA 1
ATOM 3235 C C . GLY B 1 169 ? -27.294 25.964 -25.335 1.00 17.01 162 GLY B C 1
ATOM 3236 O O . GLY B 1 169 ? -28.033 26.250 -26.292 1.00 22.18 162 GLY B O 1
ATOM 3237 N N . VAL B 1 170 ? -27.192 26.728 -24.242 1.00 14.06 163 VAL B N 1
ATOM 3238 C CA . VAL B 1 170 ? -27.877 28.019 -24.155 1.00 13.92 163 VAL B CA 1
ATOM 3239 C C . VAL B 1 170 ? -27.085 29.057 -24.922 1.00 14.36 163 VAL B C 1
ATOM 3240 O O . VAL B 1 170 ? -25.855 29.144 -24.794 1.00 16.65 163 VAL B O 1
ATOM 3244 N N . GLY B 1 171 ? -27.774 29.875 -25.710 1.00 13.89 164 GLY B N 1
ATOM 3245 C CA . GLY B 1 171 ? -27.152 30.968 -26.443 1.00 13.98 164 GLY B CA 1
ATOM 3246 C C . GLY B 1 171 ? -27.678 32.312 -25.932 1.00 12.86 164 GLY B C 1
ATOM 3247 O O . GLY B 1 171 ? -28.886 32.526 -25.864 1.00 14.11 164 GLY B O 1
ATOM 3248 N N . ILE B 1 172 ? -26.736 33.184 -25.613 1.00 13.40 165 ILE B N 1
ATOM 3249 C CA . ILE B 1 172 ? -27.023 34.578 -25.243 1.00 12.42 165 ILE B CA 1
ATOM 3250 C C . ILE B 1 172 ? -26.498 35.426 -26.392 1.00 13.53 165 ILE B C 1
ATOM 3251 O O . ILE B 1 172 ? -25.286 35.474 -26.661 1.00 15.02 165 ILE B O 1
ATOM 3256 N N . GLY B 1 173 ? -27.412 36.091 -27.082 1.00 13.62 166 GLY B N 1
ATOM 3257 C CA . GLY B 1 173 ? -27.091 36.720 -28.349 1.00 14.87 166 GLY B CA 1
ATOM 3258 C C . GLY B 1 173 ? -26.269 37.978 -28.188 1.00 16.11 166 GLY B C 1
ATOM 3259 O O . GLY B 1 173 ? -26.454 38.761 -27.253 1.00 16.18 166 GLY B O 1
ATOM 3260 N N . GLY B 1 174 ? -25.336 38.154 -29.109 1.00 14.96 167 GLY B N 1
ATOM 3261 C CA . GLY B 1 174 ? -24.509 39.347 -29.101 1.00 15.55 167 GLY B CA 1
ATOM 3262 C C . GLY B 1 174 ? -25.202 40.558 -29.680 1.00 17.77 167 GLY B C 1
ATOM 3263 O O . GLY B 1 174 ? -26.078 40.466 -30.538 1.00 16.88 167 GLY B O 1
ATOM 3264 N N . VAL B 1 175 ? -24.768 41.723 -29.208 1.00 15.86 168 VAL B N 1
ATOM 3265 C CA . VAL B 1 175 ? -25.264 43.009 -29.694 1.00 17.81 168 VAL B CA 1
ATOM 3266 C C . VAL B 1 175 ? -24.105 43.996 -29.716 1.00 20.76 168 VAL B C 1
ATOM 3267 O O . VAL B 1 175 ? -23.875 44.719 -28.744 1.00 31.35 168 VAL B O 1
ATOM 3271 N N . LEU B 1 176 ? -23.372 44.024 -30.805 1.00 19.00 169 LEU B N 1
ATOM 3272 C CA A LEU B 1 176 ? -22.360 45.058 -31.020 0.50 20.15 169 LEU B CA 1
ATOM 3273 C CA B LEU B 1 176 ? -22.362 45.057 -31.020 0.50 20.16 169 LEU B CA 1
ATOM 3274 C C . LEU B 1 176 ? -22.972 46.197 -31.827 1.00 25.86 169 LEU B C 1
ATOM 3275 O O . LEU B 1 176 ? -23.041 47.332 -31.355 1.00 29.86 169 LEU B O 1
ATOM 3284 N N . GLU B 1 177 ? -23.472 45.897 -33.032 1.00 24.98 170 GLU B N 1
ATOM 3285 C CA . GLU B 1 177 ? -24.330 46.834 -33.738 1.00 27.16 170 GLU B CA 1
ATOM 3286 C C . GLU B 1 177 ? -25.774 46.387 -33.540 1.00 24.08 170 GLU B C 1
ATOM 3287 O O . GLU B 1 177 ? -26.038 45.212 -33.328 1.00 25.09 170 GLU B O 1
ATOM 3293 N N . PRO B 1 178 ? -26.737 47.311 -33.539 1.00 26.73 171 PRO B N 1
ATOM 3294 C CA . PRO B 1 178 ? -26.571 48.743 -33.652 1.00 25.37 171 PRO B CA 1
ATOM 3295 C C . PRO B 1 178 ? -25.896 49.310 -32.425 1.00 20.23 171 PRO B C 1
ATOM 3296 O O . PRO B 1 178 ? -26.053 48.741 -31.345 1.00 22.19 171 PRO B O 1
ATOM 3300 N N . LEU B 1 179 ? -25.141 50.401 -32.595 1.00 23.26 172 LEU B N 1
ATOM 3301 C CA . LEU B 1 179 ? -24.395 50.961 -31.471 1.00 22.69 172 LEU B CA 1
ATOM 3302 C C . LEU B 1 179 ? -25.328 51.371 -30.342 1.00 23.72 172 LEU B C 1
ATOM 3303 O O . LEU B 1 179 ? -24.999 51.187 -29.163 1.00 24.35 172 LEU B O 1
ATOM 3308 N N . GLN B 1 180 ? -26.518 51.887 -30.704 1.00 24.80 173 GLN B N 1
ATOM 3309 C CA . GLN B 1 180 ? -27.455 52.482 -29.762 1.00 29.42 173 GLN B CA 1
ATOM 3310 C C . GLN B 1 180 ? -28.156 51.432 -28.910 1.00 28.57 173 GLN B C 1
ATOM 3311 O O . GLN B 1 180 ? -28.732 51.766 -27.873 1.00 31.76 173 GLN B O 1
ATOM 3317 N N . ALA B 1 181 ? -28.107 50.180 -29.316 1.00 22.31 174 ALA B N 1
ATOM 3318 C CA . ALA B 1 181 ? -28.895 49.132 -28.679 1.00 24.89 174 ALA B CA 1
ATOM 3319 C C . ALA B 1 181 ? -28.200 48.544 -27.449 1.00 25.18 174 ALA B C 1
ATOM 3320 O O . ALA B 1 181 ? -26.996 48.267 -27.465 1.00 21.95 174 ALA B O 1
ATOM 3322 N N . ASN B 1 182 ? -28.976 48.336 -26.376 1.00 24.57 175 ASN B N 1
ATOM 3323 C CA . ASN B 1 182 ? -28.432 47.699 -25.189 1.00 23.82 175 ASN B CA 1
ATOM 3324 C C . ASN B 1 182 ? -28.163 46.223 -25.479 1.00 19.46 175 ASN B C 1
ATOM 3325 O O . ASN B 1 182 ? -28.856 45.591 -26.289 1.00 22.70 175 ASN B O 1
ATOM 3330 N N . PRO B 1 183 ? -27.157 45.642 -24.836 1.00 18.02 176 PRO B N 1
ATOM 3331 C CA . PRO B 1 183 ? -26.860 44.229 -25.049 1.00 16.83 176 PRO B CA 1
ATOM 3332 C C . PRO B 1 183 ? -27.861 43.345 -24.319 1.00 16.44 176 PRO B C 1
ATOM 3333 O O . PRO B 1 183 ? -28.656 43.789 -23.497 1.00 17.47 176 PRO B O 1
ATOM 3337 N N . THR B 1 184 ? -27.783 42.058 -24.632 1.00 16.22 177 THR B N 1
ATOM 3338 C CA . THR B 1 184 ? -28.601 41.077 -23.923 1.00 14.55 177 THR B CA 1
ATOM 3339 C C . THR B 1 184 ? -28.124 40.959 -22.482 1.00 14.34 177 THR B C 1
ATOM 3340 O O . THR B 1 184 ? -26.917 40.967 -22.217 1.00 15.83 177 THR B O 1
ATOM 3344 N N . ILE B 1 185 ? -29.071 40.930 -21.548 1.00 15.17 178 ILE B N 1
ATOM 3345 C CA . ILE B 1 185 ? -28.792 40.993 -20.112 1.00 15.58 178 ILE B CA 1
ATOM 3346 C C . ILE B 1 185 ? -29.487 39.834 -19.416 1.00 15.22 178 ILE B C 1
ATOM 3347 O O . ILE B 1 185 ? -30.704 39.678 -19.546 1.00 15.77 178 ILE B O 1
ATOM 3352 N N . ILE B 1 186 ? -28.716 39.018 -18.698 1.00 15.50 179 ILE B N 1
ATOM 3353 C CA . ILE B 1 186 ? -29.249 38.005 -17.789 1.00 15.33 179 ILE B CA 1
ATOM 3354 C C . ILE B 1 186 ? -28.838 38.429 -16.387 1.00 15.48 179 ILE B C 1
ATOM 3355 O O . ILE B 1 186 ? -27.633 38.426 -16.080 1.00 17.19 179 ILE B O 1
ATOM 3360 N N . GLU B 1 187 ? -29.791 38.844 -15.553 1.00 17.01 180 GLU B N 1
ATOM 3361 C CA . GLU B 1 187 ? -29.482 39.376 -14.230 1.00 16.69 180 GLU B CA 1
ATOM 3362 C C . GLU B 1 187 ? -29.178 38.253 -13.237 1.00 16.88 180 GLU B C 1
ATOM 3363 O O . GLU B 1 187 ? -29.250 37.055 -13.550 1.00 17.50 180 GLU B O 1
ATOM 3369 N N . ASP B 1 188 ? -28.833 38.662 -12.014 1.00 20.66 181 ASP B N 1
ATOM 3370 C CA . ASP B 1 188 ? -28.325 37.741 -11.014 1.00 19.50 181 ASP B CA 1
ATOM 3371 C C . ASP B 1 188 ? -29.311 36.613 -10.726 1.00 19.10 181 ASP B C 1
ATOM 3372 O O . ASP B 1 188 ? -30.529 36.811 -10.700 1.00 19.88 181 ASP B O 1
ATOM 3377 N N . ASN B 1 189 ? -28.763 35.423 -10.473 1.00 19.38 182 ASN B N 1
ATOM 3378 C CA . ASN B 1 189 ? -29.478 34.280 -9.923 1.00 20.36 182 ASN B CA 1
ATOM 3379 C C . ASN B 1 189 ? -30.433 33.619 -10.909 1.00 22.19 182 ASN B C 1
ATOM 3380 O O . ASN B 1 189 ? -31.260 32.808 -10.485 1.00 29.36 182 ASN B O 1
ATOM 3385 N N . CYS B 1 190 ? -30.369 33.948 -12.190 1.00 18.96 183 CYS B N 1
ATOM 3386 C CA . CYS B 1 190 ? -31.285 33.347 -13.137 1.00 16.62 183 CYS B CA 1
ATOM 3387 C C . CYS B 1 190 ? -30.816 31.945 -13.499 1.00 16.42 183 CYS B C 1
ATOM 3388 O O . CYS B 1 190 ? -29.618 31.664 -13.522 1.00 18.78 183 CYS B O 1
ATOM 3391 N N . PHE B 1 191 ? -31.772 31.078 -13.786 1.00 16.95 184 PHE B N 1
ATOM 3392 C CA . PHE B 1 191 ? -31.518 29.751 -14.350 1.00 17.34 184 PHE B CA 1
ATOM 3393 C C . PHE B 1 191 ? -32.076 29.769 -15.767 1.00 14.95 184 PHE B C 1
ATOM 3394 O O . PHE B 1 191 ? -33.268 30.061 -15.948 1.00 16.73 184 PHE B O 1
ATOM 3402 N N . ILE B 1 192 ? -31.229 29.518 -16.756 1.00 14.90 185 ILE B N 1
ATOM 3403 C CA . ILE B 1 192 ? -31.633 29.491 -18.159 1.00 14.75 185 ILE B CA 1
ATOM 3404 C C . ILE B 1 192 ? -31.528 28.044 -18.623 1.00 15.44 185 ILE B C 1
ATOM 3405 O O . ILE B 1 192 ? -30.425 27.502 -18.743 1.00 15.95 185 ILE B O 1
ATOM 3410 N N . GLY B 1 193 ? -32.672 27.413 -18.882 1.00 15.31 186 GLY B N 1
ATOM 3411 C CA . GLY B 1 193 ? -32.698 26.010 -19.195 1.00 15.15 186 GLY B CA 1
ATOM 3412 C C . GLY B 1 193 ? -32.115 25.661 -20.549 1.00 14.67 186 GLY B C 1
ATOM 3413 O O . GLY B 1 193 ? -32.054 26.485 -21.468 1.00 14.64 186 GLY B O 1
ATOM 3414 N N . ALA B 1 194 ? -31.772 24.383 -20.673 1.00 14.78 187 ALA B N 1
ATOM 3415 C CA . ALA B 1 194 ? -30.989 23.911 -21.805 1.00 15.00 187 ALA B CA 1
ATOM 3416 C C . ALA B 1 194 ? -31.669 24.238 -23.122 1.00 17.91 187 ALA B C 1
ATOM 3417 O O . ALA B 1 194 ? -32.894 24.164 -23.255 1.00 16.96 187 ALA B O 1
ATOM 3419 N N . ARG B 1 195 ? -30.865 24.595 -24.121 1.00 16.61 188 ARG B N 1
ATOM 3420 C CA . ARG B 1 195 ? -31.279 24.867 -25.491 1.00 19.14 188 ARG B CA 1
ATOM 3421 C C . ARG B 1 195 ? -31.974 26.225 -25.633 1.00 17.83 188 ARG B C 1
ATOM 3422 O O . ARG B 1 195 ? -32.267 26.637 -26.767 1.00 22.58 188 ARG B O 1
ATOM 3430 N N . SER B 1 196 ? -32.214 26.954 -24.553 1.00 14.58 189 SER B N 1
ATOM 3431 C CA . SER B 1 196 ? -32.842 28.249 -24.672 1.00 14.39 189 SER B CA 1
ATOM 3432 C C . SER B 1 196 ? -31.921 29.247 -25.378 1.00 14.89 189 SER B C 1
ATOM 3433 O O . SER B 1 196 ? -30.705 29.085 -25.437 1.00 16.11 189 SER B O 1
ATOM 3436 N N . GLU B 1 197 ? -32.524 30.305 -25.893 1.00 15.10 190 GLU B N 1
ATOM 3437 C CA . GLU B 1 197 ? -31.779 31.367 -26.573 1.00 14.45 190 GLU B CA 1
ATOM 3438 C C . GLU B 1 197 ? -32.396 32.678 -26.145 1.00 14.12 190 GLU B C 1
ATOM 3439 O O . GLU B 1 197 ? -33.623 32.801 -26.134 1.00 16.47 190 GLU B O 1
ATOM 3445 N N . VAL B 1 198 ? -31.568 33.639 -25.756 1.00 14.48 191 VAL B N 1
ATOM 3446 C CA . VAL B 1 198 ? -32.028 34.967 -25.371 1.00 13.29 191 VAL B CA 1
ATOM 3447 C C . VAL B 1 198 ? -31.165 35.930 -26.156 1.00 13.81 191 VAL B C 1
ATOM 3448 O O . VAL B 1 198 ? -29.939 35.947 -25.978 1.00 14.43 191 VAL B O 1
ATOM 3452 N N . VAL B 1 199 ? -31.783 36.733 -27.027 1.00 14.81 192 VAL B N 1
ATOM 3453 C CA . VAL B 1 199 ? -31.018 37.507 -27.998 1.00 16.26 192 VAL B CA 1
ATOM 3454 C C . VAL B 1 199 ? -31.505 38.948 -28.044 1.00 16.13 192 VAL B C 1
ATOM 3455 O O . VAL B 1 199 ? -32.547 39.299 -27.489 1.00 17.57 192 VAL B O 1
ATOM 3459 N N . GLU B 1 200 ? -30.745 39.779 -28.775 1.00 16.26 193 GLU B N 1
ATOM 3460 C CA . GLU B 1 200 ? -31.245 41.055 -29.284 1.00 19.21 193 GLU B CA 1
ATOM 3461 C C . GLU B 1 200 ? -31.606 42.003 -28.142 1.00 19.97 193 GLU B C 1
ATOM 3462 O O . GLU B 1 200 ? -32.565 42.777 -28.240 1.00 19.79 193 GLU B O 1
ATOM 3468 N N . GLY B 1 201 ? -30.859 41.948 -27.036 1.00 16.62 194 GLY B N 1
ATOM 3469 C CA . GLY B 1 201 ? -31.100 42.929 -25.987 1.00 18.47 194 GLY B CA 1
ATOM 3470 C C . GLY B 1 201 ? -32.264 42.635 -25.065 1.00 18.05 194 GLY B C 1
ATOM 3471 O O . GLY B 1 201 ? -32.624 43.495 -24.249 1.00 20.23 194 GLY B O 1
ATOM 3472 N N . VAL B 1 202 ? -32.872 41.456 -25.167 1.00 16.35 195 VAL B N 1
ATOM 3473 C CA . VAL B 1 202 ? -33.830 41.053 -24.161 1.00 15.82 195 VAL B CA 1
ATOM 3474 C C . VAL B 1 202 ? -33.171 41.098 -22.788 1.00 17.12 195 VAL B C 1
ATOM 3475 O O . VAL B 1 202 ? -31.985 40.786 -22.626 1.00 17.13 195 VAL B O 1
ATOM 3479 N N . VAL B 1 203 ? -33.942 41.518 -21.787 1.00 17.00 196 VAL B N 1
ATOM 3480 C CA . VAL B 1 203 ? -33.485 41.563 -20.407 1.00 17.23 196 VAL B CA 1
ATOM 3481 C C . VAL B 1 203 ? -34.257 40.521 -19.628 1.00 17.17 196 VAL B C 1
ATOM 3482 O O . VAL B 1 203 ? -35.502 40.563 -19.587 1.00 19.23 196 VAL B O 1
ATOM 3486 N N . VAL B 1 204 ? -33.549 39.564 -19.039 1.00 16.56 197 VAL B N 1
ATOM 3487 C CA . VAL B 1 204 ? -34.133 38.624 -18.099 1.00 15.98 197 VAL B CA 1
ATOM 3488 C C . VAL B 1 204 ? -33.779 39.104 -16.709 1.00 16.69 197 VAL B C 1
ATOM 3489 O O . VAL B 1 204 ? -32.604 39.127 -16.331 1.00 17.06 197 VAL B O 1
ATOM 3493 N N . GLU B 1 205 ? -34.774 39.559 -15.956 1.00 17.74 198 GLU B N 1
ATOM 3494 C CA . GLU B 1 205 ? -34.536 40.148 -14.653 1.00 18.90 198 GLU B CA 1
ATOM 3495 C C . GLU B 1 205 ? -34.230 39.080 -13.605 1.00 18.78 198 GLU B C 1
ATOM 3496 O O . GLU B 1 205 ? -34.475 37.887 -13.799 1.00 19.81 198 GLU B O 1
ATOM 3502 N N . GLU B 1 206 ? -33.717 39.542 -12.470 1.00 19.60 199 GLU B N 1
ATOM 3503 C CA . GLU B 1 206 ? -33.103 38.662 -11.486 1.00 20.69 199 GLU B CA 1
ATOM 3504 C C . GLU B 1 206 ? -34.095 37.615 -10.984 1.00 20.90 199 GLU B C 1
ATOM 3505 O O . GLU B 1 206 ? -35.309 37.824 -10.945 1.00 21.58 199 GLU B O 1
ATOM 3511 N N . ASN B 1 207 ? -33.543 36.449 -10.660 1.00 21.74 200 ASN B N 1
ATOM 3512 C CA . ASN B 1 207 ? -34.265 35.369 -10.004 1.00 21.69 200 ASN B CA 1
ATOM 3513 C C . ASN B 1 207 ? -35.245 34.661 -10.919 1.00 22.69 200 ASN B C 1
ATOM 3514 O O . ASN B 1 207 ? -36.089 33.912 -10.443 1.00 25.70 200 ASN B O 1
ATOM 3519 N N . SER B 1 208 ? -35.144 34.862 -12.230 1.00 18.17 201 SER B N 1
ATOM 3520 C CA . SER B 1 208 ? -36.052 34.228 -13.165 1.00 19.65 201 SER B CA 1
ATOM 3521 C C . SER B 1 208 ? -35.546 32.840 -13.529 1.00 19.33 201 SER B C 1
ATOM 3522 O O . SER B 1 208 ? -34.368 32.520 -13.397 1.00 19.39 201 SER B O 1
ATOM 3525 N N . VAL B 1 209 ? -36.466 32.038 -14.032 1.00 17.18 202 VAL B N 1
ATOM 3526 C CA . VAL B 1 209 ? -36.207 30.672 -14.459 1.00 17.13 202 VAL B CA 1
ATOM 3527 C C . VAL B 1 209 ? -36.807 30.511 -15.844 1.00 17.86 202 VAL B C 1
ATOM 3528 O O . VAL B 1 209 ? -38.011 30.717 -16.019 1.00 19.21 202 VAL B O 1
ATOM 3532 N N . LEU B 1 210 ? -35.983 30.124 -16.813 1.00 17.50 203 LEU B N 1
ATOM 3533 C CA . LEU B 1 210 ? -36.459 29.715 -18.130 1.00 15.05 203 LEU B CA 1
ATOM 3534 C C . LEU B 1 210 ? -36.351 28.195 -18.212 1.00 15.89 203 LEU B C 1
ATOM 3535 O O . LEU B 1 210 ? -35.297 27.621 -17.900 1.00 18.20 203 LEU B O 1
ATOM 3540 N N . ALA B 1 211 ? -37.440 27.542 -18.636 1.00 15.90 204 ALA B N 1
ATOM 3541 C CA . ALA B 1 211 ? -37.414 26.120 -18.924 1.00 15.93 204 ALA B CA 1
ATOM 3542 C C . ALA B 1 211 ? -36.547 25.858 -20.160 1.00 16.65 204 ALA B C 1
ATOM 3543 O O . ALA B 1 211 ? -36.030 26.767 -20.809 1.00 17.20 204 ALA B O 1
ATOM 3545 N N . MET B 1 212 ? -36.403 24.591 -20.477 1.00 17.25 205 MET B N 1
ATOM 3546 C CA . MET B 1 212 ? -35.655 24.231 -21.687 1.00 16.33 205 MET B CA 1
ATOM 3547 C C . MET B 1 212 ? -36.398 24.728 -22.920 1.00 17.74 205 MET B C 1
ATOM 3548 O O . MET B 1 212 ? -37.630 24.735 -22.919 1.00 19.29 205 MET B O 1
ATOM 3553 N N . GLY B 1 213 ? -35.668 25.182 -23.922 1.00 17.40 206 GLY B N 1
ATOM 3554 C CA . GLY B 1 213 ? -36.276 25.493 -25.201 1.00 17.17 206 GLY B CA 1
ATOM 3555 C C . GLY B 1 213 ? -37.063 26.771 -25.266 1.00 16.24 206 GLY B C 1
ATOM 3556 O O . GLY B 1 213 ? -37.971 26.870 -26.068 1.00 18.68 206 GLY B O 1
ATOM 3557 N N . VAL B 1 214 ? -36.762 27.744 -24.414 1.00 15.09 207 VAL B N 1
ATOM 3558 C CA . VAL B 1 214 ? -37.381 29.065 -24.494 1.00 15.69 207 VAL B CA 1
ATOM 3559 C C . VAL B 1 214 ? -36.520 29.940 -25.403 1.00 16.13 207 VAL B C 1
ATOM 3560 O O . VAL B 1 214 ? -35.332 30.128 -25.142 1.00 16.20 207 VAL B O 1
ATOM 3564 N N . PHE B 1 215 ? -37.117 30.497 -26.451 1.00 16.53 208 PHE B N 1
ATOM 3565 C CA . PHE B 1 215 ? -36.401 31.342 -27.407 1.00 16.15 208 PHE B CA 1
ATOM 3566 C C . PHE B 1 215 ? -36.977 32.752 -27.360 1.00 17.31 208 PHE B C 1
ATOM 3567 O O . PHE B 1 215 ? -38.144 32.968 -27.717 1.00 19.83 208 PHE B O 1
ATOM 3575 N N . LEU B 1 216 ? -36.173 33.708 -26.879 1.00 16.84 209 LEU B N 1
ATOM 3576 C CA . LEU B 1 216 ? -36.628 35.088 -26.714 1.00 14.23 209 LEU B CA 1
ATOM 3577 C C . LEU B 1 216 ? -35.794 36.038 -27.559 1.00 15.75 209 LEU B C 1
ATOM 3578 O O . LEU B 1 216 ? -34.572 36.142 -27.386 1.00 15.27 209 LEU B O 1
ATOM 3583 N N . SER B 1 217 ? -36.458 36.764 -28.439 1.00 16.30 210 SER B N 1
ATOM 3584 C CA . SER B 1 217 ? -35.918 37.955 -29.085 1.00 16.51 210 SER B CA 1
ATOM 3585 C C . SER B 1 217 ? -36.846 39.108 -28.748 1.00 17.38 210 SER B C 1
ATOM 3586 O O . SER B 1 217 ? -37.822 38.943 -28.022 1.00 18.35 210 SER B O 1
ATOM 3589 N N . GLN B 1 218 ? -36.586 40.273 -29.332 1.00 17.70 211 GLN B N 1
ATOM 3590 C CA . GLN B 1 218 ? -37.514 41.379 -29.104 1.00 19.89 211 GLN B CA 1
ATOM 3591 C C . GLN B 1 218 ? -38.889 41.135 -29.717 1.00 20.79 211 GLN B C 1
ATOM 3592 O O . GLN B 1 218 ? -39.870 41.759 -29.296 1.00 21.16 211 GLN B O 1
ATOM 3598 N N . SER B 1 219 ? -38.997 40.253 -30.707 1.00 20.19 212 SER B N 1
ATOM 3599 C CA A SER B 1 219 ? -40.273 40.021 -31.365 0.50 23.45 212 SER B CA 1
ATOM 3600 C CA B SER B 1 219 ? -40.258 39.996 -31.384 0.50 23.43 212 SER B CA 1
ATOM 3601 C C . SER B 1 219 ? -41.090 38.899 -30.733 1.00 20.40 212 SER B C 1
ATOM 3602 O O . SER B 1 219 ? -42.269 38.745 -31.085 1.00 22.80 212 SER B O 1
ATOM 3607 N N . THR B 1 220 ? -40.513 38.143 -29.806 1.00 19.25 213 THR B N 1
ATOM 3608 C CA . THR B 1 220 ? -41.225 37.029 -29.196 1.00 17.63 213 THR B CA 1
ATOM 3609 C C . THR B 1 220 ? -42.337 37.522 -28.290 1.00 18.49 213 THR B C 1
ATOM 3610 O O . THR B 1 220 ? -42.104 38.313 -27.376 1.00 19.53 213 THR B O 1
ATOM 3614 N N . LYS B 1 221 ? -43.549 37.013 -28.495 1.00 18.00 214 LYS B N 1
ATOM 3615 C CA . LYS B 1 221 ? -44.624 37.300 -27.569 1.00 17.02 214 LYS B CA 1
ATOM 3616 C C . LYS B 1 221 ? -44.373 36.596 -26.249 1.00 20.18 214 LYS B C 1
ATOM 3617 O O . LYS B 1 221 ? -44.095 35.384 -26.216 1.00 19.99 214 LYS B O 1
ATOM 3623 N N . ILE B 1 222 ? -44.457 37.350 -25.164 1.00 18.44 215 ILE B N 1
ATOM 3624 C CA . ILE B 1 222 ? -44.364 36.819 -23.815 1.00 19.88 215 ILE B CA 1
ATOM 3625 C C . ILE B 1 222 ? -45.763 36.937 -23.233 1.00 19.08 215 ILE B C 1
ATOM 3626 O O . ILE B 1 222 ? -46.246 38.042 -22.914 1.00 20.39 215 ILE B O 1
ATOM 3631 N N . TYR B 1 223 ? -46.450 35.811 -23.133 1.00 18.88 216 TYR B N 1
ATOM 3632 C CA . TYR B 1 223 ? -47.804 35.766 -22.633 1.00 20.75 216 TYR B CA 1
ATOM 3633 C C . TYR B 1 223 ? -47.778 35.542 -21.131 1.00 22.19 216 TYR B C 1
ATOM 3634 O O . TYR B 1 223 ? -47.305 34.509 -20.657 1.00 21.21 216 TYR B O 1
ATOM 3643 N N . ASP B 1 224 ? -48.362 36.475 -20.397 1.00 22.45 217 ASP B N 1
ATOM 3644 C CA . ASP B 1 224 ? -48.425 36.420 -18.945 1.00 22.99 217 ASP B CA 1
ATOM 3645 C C . ASP B 1 224 ? -49.718 35.707 -18.574 1.00 22.84 217 ASP B C 1
ATOM 3646 O O . ASP B 1 224 ? -50.813 36.255 -18.742 1.00 24.84 217 ASP B O 1
ATOM 3651 N N . ARG B 1 225 ? -49.607 34.466 -18.106 1.00 24.41 218 ARG B N 1
ATOM 3652 C CA . ARG B 1 225 ? -50.822 33.702 -17.841 1.00 26.09 218 ARG B CA 1
ATOM 3653 C C . ARG B 1 225 ? -51.695 34.393 -16.798 1.00 24.10 218 ARG B C 1
ATOM 3654 O O . ARG B 1 225 ? -52.931 34.309 -16.853 1.00 28.93 218 ARG B O 1
ATOM 3662 N N . ALA B 1 226 ? -51.074 35.083 -15.846 1.00 28.59 219 ALA B N 1
ATOM 3663 C CA . ALA B 1 226 ? -51.866 35.704 -14.785 1.00 32.24 219 ALA B CA 1
ATOM 3664 C C . ALA B 1 226 ? -52.725 36.847 -15.306 1.00 31.53 219 ALA B C 1
ATOM 3665 O O . ALA B 1 226 ? -53.844 37.041 -14.816 1.00 33.69 219 ALA B O 1
ATOM 3667 N N . THR B 1 227 ? -52.248 37.596 -16.302 1.00 29.30 220 THR B N 1
ATOM 3668 C CA . THR B 1 227 ? -52.993 38.751 -16.792 1.00 28.87 220 THR B CA 1
ATOM 3669 C C . THR B 1 227 ? -53.685 38.523 -18.128 1.00 28.06 220 THR B C 1
ATOM 3670 O O . THR B 1 227 ? -54.584 39.304 -18.487 1.00 30.81 220 THR B O 1
ATOM 3674 N N . GLY B 1 228 ? -53.288 37.499 -18.878 1.00 25.16 221 GLY B N 1
ATOM 3675 C CA . GLY B 1 228 ? -53.807 37.308 -20.215 1.00 27.91 221 GLY B CA 1
ATOM 3676 C C . GLY B 1 228 ? -53.242 38.245 -21.255 1.00 25.77 221 GLY B C 1
ATOM 3677 O O . GLY B 1 228 ? -53.801 38.334 -22.356 1.00 32.62 221 GLY B O 1
ATOM 3678 N N . LYS B 1 229 ? -52.165 38.938 -20.946 1.00 25.93 222 LYS B N 1
ATOM 3679 C CA . LYS B 1 229 ? -51.638 39.972 -21.819 1.00 26.97 222 LYS B CA 1
ATOM 3680 C C . LYS B 1 229 ? -50.272 39.581 -22.358 1.00 22.07 222 LYS B C 1
ATOM 3681 O O . LYS B 1 229 ? -49.457 38.949 -21.671 1.00 23.72 222 LYS B O 1
ATOM 3687 N N . VAL B 1 230 ? -50.025 40.029 -23.588 1.00 23.95 223 VAL B N 1
ATOM 3688 C CA . VAL B 1 230 ? -48.754 39.844 -24.271 1.00 21.02 223 VAL B CA 1
ATOM 3689 C C . VAL B 1 230 ? -47.863 41.055 -24.085 1.00 22.05 223 VAL B C 1
ATOM 3690 O O . VAL B 1 230 ? -48.315 42.208 -24.184 1.00 24.61 223 VAL B O 1
ATOM 3694 N N . SER B 1 231 ? -46.591 40.792 -23.842 1.00 21.74 224 SER B N 1
ATOM 3695 C CA . SER B 1 231 ? -45.577 41.842 -23.798 1.00 19.48 224 SER B CA 1
ATOM 3696 C C . SER B 1 231 ? -44.317 41.306 -24.449 1.00 20.34 224 SER B C 1
ATOM 3697 O O . SER B 1 231 ? -44.255 40.148 -24.874 1.00 20.78 224 SER B O 1
ATOM 3700 N N . TYR B 1 232 ? -43.284 42.150 -24.489 1.00 19.88 225 TYR B N 1
ATOM 3701 C CA . TYR B 1 232 ? -42.104 41.847 -25.270 1.00 19.66 225 TYR B CA 1
ATOM 3702 C C . TYR B 1 232 ? -40.864 42.375 -24.572 1.00 18.61 225 TYR B C 1
ATOM 3703 O O . TYR B 1 232 ? -40.910 43.390 -23.875 1.00 21.75 225 TYR B O 1
ATOM 3712 N N . GLY B 1 233 ? -39.751 41.682 -24.776 1.00 18.70 226 GLY B N 1
ATOM 3713 C CA . GLY B 1 233 ? -38.444 42.258 -24.540 1.00 20.68 226 GLY B CA 1
ATOM 3714 C C . GLY B 1 233 ? -37.898 42.136 -23.139 1.00 19.51 226 GLY B C 1
ATOM 3715 O O . GLY B 1 233 ? -36.726 42.466 -22.916 1.00 18.86 226 GLY B O 1
ATOM 3716 N N . ARG B 1 234 ? -38.683 41.666 -22.179 1.00 20.78 227 ARG B N 1
ATOM 3717 C CA . ARG B 1 234 ? -38.244 41.724 -20.792 1.00 19.84 227 ARG B CA 1
ATOM 3718 C C . ARG B 1 234 ? -38.991 40.677 -20.003 1.00 20.05 227 ARG B C 1
ATOM 3719 O O . ARG B 1 234 ? -40.212 40.576 -20.119 1.00 22.28 227 ARG B O 1
ATOM 3727 N N . VAL B 1 235 ? -38.254 39.920 -19.197 1.00 18.97 228 VAL B N 1
ATOM 3728 C CA . VAL B 1 235 ? -38.830 38.933 -18.290 1.00 18.59 228 VAL B CA 1
ATOM 3729 C C . VAL B 1 235 ? -38.792 39.525 -16.883 1.00 18.10 228 VAL B C 1
ATOM 3730 O O . VAL B 1 235 ? -37.692 39.731 -16.339 1.00 20.99 228 VAL B O 1
ATOM 3734 N N . PRO B 1 236 ? -39.936 39.830 -16.268 1.00 19.66 229 PRO B N 1
ATOM 3735 C CA . PRO B 1 236 ? -39.916 40.407 -14.924 1.00 19.43 229 PRO B CA 1
ATOM 3736 C C . PRO B 1 236 ? -39.268 39.498 -13.896 1.00 21.56 229 PRO B C 1
ATOM 3737 O O . PRO B 1 236 ? -39.364 38.270 -13.980 1.00 22.04 229 PRO B O 1
ATOM 3741 N N . SER B 1 237 ? -38.685 40.119 -12.872 1.00 20.27 230 SER B N 1
ATOM 3742 C CA . SER B 1 237 ? -37.944 39.362 -11.876 1.00 22.11 230 SER B CA 1
ATOM 3743 C C . SER B 1 237 ? -38.802 38.265 -11.258 1.00 23.53 230 SER B C 1
ATOM 3744 O O . SER B 1 237 ? -39.961 38.473 -10.922 1.00 27.54 230 SER B O 1
ATOM 3747 N N . GLY B 1 238 ? -38.202 37.094 -11.103 1.00 22.01 231 GLY B N 1
ATOM 3748 C CA . GLY B 1 238 ? -38.865 35.992 -10.448 1.00 23.90 231 GLY B CA 1
ATOM 3749 C C . GLY B 1 238 ? -39.798 35.210 -11.330 1.00 27.09 231 GLY B C 1
ATOM 3750 O O . GLY B 1 238 ? -40.489 34.323 -10.828 1.00 28.75 231 GLY B O 1
ATOM 3751 N N . SER B 1 239 ? -39.861 35.508 -12.619 1.00 22.53 232 SER B N 1
ATOM 3752 C CA . SER B 1 239 ? -40.800 34.831 -13.495 1.00 21.29 232 SER B CA 1
ATOM 3753 C C . SER B 1 239 ? -40.295 33.440 -13.839 1.00 19.57 232 SER B C 1
ATOM 3754 O O . SER B 1 239 ? -39.091 33.245 -13.992 1.00 18.86 232 SER B O 1
ATOM 3757 N N . VAL B 1 240 ? -41.222 32.497 -13.971 1.00 19.48 233 VAL B N 1
ATOM 3758 C CA . VAL B 1 240 ? -40.951 31.168 -14.521 1.00 18.35 233 VAL B CA 1
ATOM 3759 C C . VAL B 1 240 ? -41.549 31.151 -15.912 1.00 17.60 233 VAL B C 1
ATOM 3760 O O . VAL B 1 240 ? -42.754 31.362 -16.073 1.00 19.09 233 VAL B O 1
ATOM 3764 N N . VAL B 1 241 ? -40.702 30.916 -16.921 1.00 17.78 234 VAL B N 1
ATOM 3765 C CA . VAL B 1 241 ? -41.069 31.069 -18.322 1.00 17.22 234 VAL B CA 1
ATOM 3766 C C . VAL B 1 241 ? -40.913 29.709 -18.992 1.00 17.28 234 VAL B C 1
ATOM 3767 O O . VAL B 1 241 ? -39.838 29.098 -18.895 1.00 17.73 234 VAL B O 1
ATOM 3771 N N . VAL B 1 242 ? -41.946 29.272 -19.715 1.00 18.74 235 VAL B N 1
ATOM 3772 C CA . VAL B 1 242 ? -41.930 27.977 -20.402 1.00 17.66 235 VAL B CA 1
ATOM 3773 C C . VAL B 1 242 ? -42.376 28.175 -21.844 1.00 16.34 235 VAL B C 1
ATOM 3774 O O . VAL B 1 242 ? -43.060 29.150 -22.172 1.00 17.82 235 VAL B O 1
ATOM 3778 N N . PRO B 1 243 ? -42.030 27.246 -22.736 1.00 16.46 236 PRO B N 1
ATOM 3779 C CA . PRO B 1 243 ? -42.550 27.363 -24.105 1.00 17.17 236 PRO B CA 1
ATOM 3780 C C . PRO B 1 243 ? -44.037 27.040 -24.167 1.00 16.31 236 PRO B C 1
ATOM 3781 O O . PRO B 1 243 ? -44.529 26.096 -23.534 1.00 19.01 236 PRO B O 1
ATOM 3785 N N . GLY B 1 244 ? -44.745 27.830 -24.961 1.00 18.82 237 GLY B N 1
ATOM 3786 C CA . GLY B 1 244 ? -46.154 27.572 -25.190 1.00 20.66 237 GLY B CA 1
ATOM 3787 C C . GLY B 1 244 ? -46.593 28.156 -26.513 1.00 19.44 237 GLY B C 1
ATOM 3788 O O . GLY B 1 244 ? -45.784 28.283 -27.455 1.00 19.38 237 GLY B O 1
ATOM 3789 N N . SER B 1 245 ? -47.877 28.438 -26.626 1.00 19.95 238 SER B N 1
ATOM 3790 C CA . SER B 1 245 ? -48.390 28.964 -27.874 1.00 19.90 238 SER B CA 1
ATOM 3791 C C . SER B 1 245 ? -49.701 29.678 -27.633 1.00 17.62 238 SER B C 1
ATOM 3792 O O . SER B 1 245 ? -50.343 29.520 -26.590 1.00 21.91 238 SER B O 1
ATOM 3795 N N . LEU B 1 246 ? -50.081 30.459 -28.628 1.00 20.27 239 LEU B N 1
ATOM 3796 C CA . LEU B 1 246 ? -51.346 31.170 -28.642 1.00 21.52 239 LEU B CA 1
ATOM 3797 C C . LEU B 1 246 ? -52.120 30.768 -29.885 1.00 24.90 239 LEU B C 1
ATOM 3798 O O . LEU B 1 246 ? -51.543 30.698 -30.976 1.00 23.20 239 LEU B O 1
ATOM 3803 N N . PRO B 1 247 ? -53.418 30.499 -29.750 1.00 25.85 240 PRO B N 1
ATOM 3804 C CA . PRO B 1 247 ? -54.221 30.065 -30.892 1.00 26.98 240 PRO B CA 1
ATOM 3805 C C . PRO B 1 247 ? -54.597 31.210 -31.805 1.00 27.89 240 PRO B C 1
ATOM 3806 O O . PRO B 1 247 ? -54.846 32.342 -31.372 1.00 28.94 240 PRO B O 1
ATOM 3810 N N . SER B 1 248 ? -54.709 30.885 -33.087 1.00 28.48 241 SER B N 1
ATOM 3811 C CA . SER B 1 248 ? -55.260 31.856 -34.023 1.00 34.61 241 SER B CA 1
ATOM 3812 C C . SER B 1 248 ? -56.747 32.086 -33.744 1.00 32.92 241 SER B C 1
ATOM 3813 O O . SER B 1 248 ? -57.432 31.262 -33.135 1.00 32.51 241 SER B O 1
ATOM 3816 N N . GLU B 1 249 ? -57.246 33.239 -34.205 1.00 32.62 242 GLU B N 1
ATOM 3817 C CA . GLU B 1 249 ? -58.641 33.592 -33.966 1.00 38.96 242 GLU B CA 1
ATOM 3818 C C . GLU B 1 249 ? -59.579 32.516 -34.499 1.00 33.81 242 GLU B C 1
ATOM 3819 O O . GLU B 1 249 ? -60.611 32.220 -33.883 1.00 39.52 242 GLU B O 1
ATOM 3821 N N . ASP B 1 250 ? -59.233 31.904 -35.631 1.00 35.36 243 ASP B N 1
ATOM 3822 C CA . ASP B 1 250 ? -60.129 30.934 -36.252 1.00 40.05 243 ASP B CA 1
ATOM 3823 C C . ASP B 1 250 ? -59.893 29.509 -35.774 1.00 38.06 243 ASP B C 1
ATOM 3824 O O . ASP B 1 250 ? -60.624 28.610 -36.190 1.00 37.35 243 ASP B O 1
ATOM 3829 N N . GLY B 1 251 ? -58.920 29.286 -34.896 1.00 33.62 244 GLY B N 1
ATOM 3830 C CA . GLY B 1 251 ? -58.677 27.973 -34.346 1.00 35.81 244 GLY B CA 1
ATOM 3831 C C . GLY B 1 251 ? -57.943 27.020 -35.260 1.00 33.59 244 GLY B C 1
ATOM 3832 O O . GLY B 1 251 ? -57.783 25.846 -34.901 1.00 35.30 244 GLY B O 1
ATOM 3833 N N . SER B 1 252 ? -57.505 27.480 -36.436 1.00 30.77 245 SER B N 1
ATOM 3834 C CA . SER B 1 252 ? -56.876 26.572 -37.383 1.00 29.02 245 SER B CA 1
ATOM 3835 C C . SER B 1 252 ? -55.473 26.167 -36.945 1.00 27.39 245 SER B C 1
ATOM 3836 O O . SER B 1 252 ? -55.017 25.095 -37.335 1.00 28.86 245 SER B O 1
ATOM 3839 N N . HIS B 1 253 ? -54.781 26.995 -36.169 1.00 26.44 246 HIS B N 1
ATOM 3840 C CA . HIS B 1 253 ? -53.388 26.729 -35.827 1.00 24.33 246 HIS B CA 1
ATOM 3841 C C . HIS B 1 253 ? -53.017 27.586 -34.629 1.00 23.73 246 HIS B C 1
ATOM 3842 O O . HIS B 1 253 ? -53.805 28.419 -34.169 1.00 25.75 246 HIS B O 1
ATOM 3849 N N . SER B 1 254 ? -51.801 27.383 -34.125 1.00 22.01 247 SER B N 1
ATOM 3850 C CA . SER B 1 254 ? -51.210 28.227 -33.104 1.00 20.44 247 SER B CA 1
ATOM 3851 C C . SER B 1 254 ? -49.807 28.619 -33.539 1.00 20.15 247 SER B C 1
ATOM 3852 O O . SER B 1 254 ? -49.189 27.970 -34.385 1.00 21.80 247 SER B O 1
ATOM 3855 N N . LEU B 1 255 ? -49.326 29.703 -32.949 1.00 18.73 248 LEU B N 1
ATOM 3856 C CA . LEU B 1 255 ? -47.948 30.133 -33.085 1.00 18.75 248 LEU B CA 1
ATOM 3857 C C . LEU B 1 255 ? -47.255 30.064 -31.736 1.00 17.95 248 LEU B C 1
ATOM 3858 O O . LEU B 1 255 ? -47.802 30.498 -30.718 1.00 20.08 248 LEU B O 1
ATOM 3863 N N . ALA B 1 256 ? -46.023 29.556 -31.738 1.00 19.19 249 ALA B N 1
ATOM 3864 C CA . ALA B 1 256 ? -45.293 29.410 -30.490 1.00 18.97 249 ALA B CA 1
ATOM 3865 C C . ALA B 1 256 ? -44.943 30.764 -29.885 1.00 19.01 249 ALA B C 1
ATOM 3866 O O . ALA B 1 256 ? -44.705 31.751 -30.588 1.00 20.26 249 ALA B O 1
ATOM 3868 N N . CYS B 1 257 ? -44.919 30.788 -28.557 1.00 18.90 250 CYS B N 1
ATOM 3869 C CA . CYS B 1 257 ? -44.557 31.976 -27.803 1.00 19.66 250 CYS B CA 1
ATOM 3870 C C . CYS B 1 257 ? -43.944 31.519 -26.484 1.00 18.52 250 CYS B C 1
ATOM 3871 O O . CYS B 1 257 ? -43.794 30.320 -26.226 1.00 19.52 250 CYS B O 1
ATOM 3874 N N . ALA B 1 258 ? -43.532 32.475 -25.668 1.00 16.83 251 ALA B N 1
ATOM 3875 C CA . ALA B 1 258 ? -43.128 32.172 -24.300 1.00 17.78 251 ALA B CA 1
ATOM 3876 C C . ALA B 1 258 ? -44.315 32.439 -23.390 1.00 17.10 251 ALA B C 1
ATOM 3877 O O . ALA B 1 258 ? -45.085 33.360 -23.636 1.00 18.83 251 ALA B O 1
ATOM 3879 N N . VAL B 1 259 ? -44.447 31.649 -22.337 1.00 17.95 252 VAL B N 1
ATOM 3880 C CA . VAL B 1 259 ? -45.534 31.826 -21.376 1.00 16.80 252 VAL B CA 1
ATOM 3881 C C . VAL B 1 259 ? -44.950 31.957 -19.979 1.00 18.34 252 VAL B C 1
ATOM 3882 O O . VAL B 1 259 ? -44.186 31.098 -19.538 1.00 17.71 252 VAL B O 1
ATOM 3886 N N . ILE B 1 260 ? -45.311 33.023 -19.279 1.00 19.06 253 ILE B N 1
ATOM 3887 C CA . ILE B 1 260 ? -44.980 33.163 -17.864 1.00 19.60 253 ILE B CA 1
ATOM 3888 C C . ILE B 1 260 ? -46.064 32.447 -17.066 1.00 20.18 253 ILE B C 1
ATOM 3889 O O . ILE B 1 260 ? -47.195 32.902 -17.008 1.00 22.77 253 ILE B O 1
ATOM 3894 N N . VAL B 1 261 ? -45.686 31.369 -16.387 1.00 21.15 254 VAL B N 1
ATOM 3895 C CA . VAL B 1 261 ? -46.639 30.550 -15.662 1.00 22.86 254 VAL B CA 1
ATOM 3896 C C . VAL B 1 261 ? -46.705 30.878 -14.180 1.00 25.58 254 VAL B C 1
ATOM 3897 O O . VAL B 1 261 ? -47.695 30.520 -13.526 1.00 32.11 254 VAL B O 1
ATOM 3901 N N . LYS B 1 262 ? -45.693 31.544 -13.632 1.00 29.13 255 LYS B N 1
ATOM 3902 C CA . LYS B 1 262 ? -45.7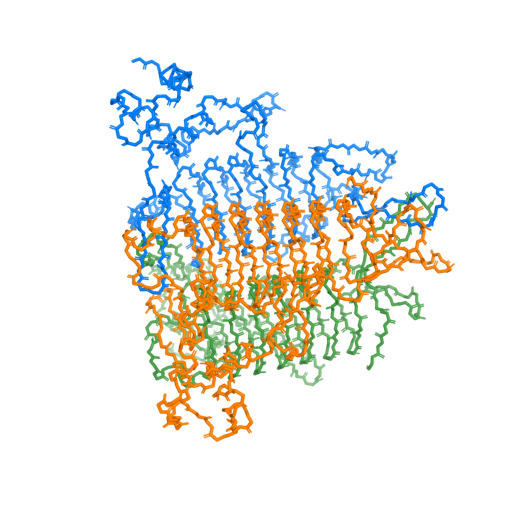52 32.013 -12.254 1.00 32.81 255 LYS B CA 1
ATOM 3903 C C . LYS B 1 262 ? -44.633 33.019 -12.025 1.00 28.64 255 LYS B C 1
ATOM 3904 O O . LYS B 1 262 ? -43.732 33.180 -12.846 1.00 25.36 255 LYS B O 1
ATOM 3910 N N . ARG B 1 263 ? -44.733 33.740 -10.920 1.00 33.89 256 ARG B N 1
ATOM 3911 C CA . ARG B 1 263 ? -43.710 34.708 -10.547 1.00 33.60 256 ARG B CA 1
ATOM 3912 C C . ARG B 1 263 ? -43.504 34.578 -9.051 1.00 37.30 256 ARG B C 1
ATOM 3913 O O . ARG B 1 263 ? -44.474 34.621 -8.286 1.00 41.24 256 ARG B O 1
ATOM 3921 N N . VAL B 1 264 ? -42.248 34.412 -8.650 1.00 35.10 257 VAL B N 1
ATOM 3922 C CA . VAL B 1 264 ? -41.887 34.095 -7.271 1.00 47.53 257 VAL B CA 1
ATOM 3923 C C . VAL B 1 264 ? -41.098 35.258 -6.685 1.00 50.86 257 VAL B C 1
ATOM 3924 O O . VAL B 1 264 ? -40.536 36.075 -7.427 1.00 44.45 257 VAL B O 1
ATOM 3928 N N . HIS C 1 8 ? -3.598 3.909 -68.554 1.00 72.69 1 HIS C N 1
ATOM 3929 C CA . HIS C 1 8 ? -3.511 3.538 -67.113 1.00 71.05 1 HIS C CA 1
ATOM 3930 C C . HIS C 1 8 ? -4.220 4.556 -66.211 1.00 70.44 1 HIS C C 1
ATOM 3931 O O . HIS C 1 8 ? -4.799 4.177 -65.195 1.00 75.45 1 HIS C O 1
ATOM 3933 N N . THR C 1 9 ? -4.180 5.837 -66.580 1.00 67.36 2 THR C N 1
ATOM 3934 C CA . THR C 1 9 ? -4.863 6.899 -65.845 1.00 71.73 2 THR C CA 1
ATOM 3935 C C . THR C 1 9 ? -6.044 7.399 -66.670 1.00 72.96 2 THR C C 1
ATOM 3936 O O . THR C 1 9 ? -5.871 7.829 -67.817 1.00 64.82 2 THR C O 1
ATOM 3940 N N . LEU C 1 10 ? -7.241 7.347 -66.082 1.00 57.00 3 LEU C N 1
ATOM 3941 C CA . LEU C 1 10 ? -8.460 7.848 -66.700 1.00 57.35 3 LEU C CA 1
ATOM 3942 C C . LEU C 1 10 ? -8.924 9.103 -65.965 1.00 47.45 3 LEU C C 1
ATOM 3943 O O . LEU C 1 10 ? -8.362 9.499 -64.941 1.00 51.15 3 LEU C O 1
ATOM 3945 N N . ASP C 1 11 ? -9.979 9.720 -66.492 1.00 44.34 4 ASP C N 1
ATOM 3946 C CA . ASP C 1 11 ? -10.590 10.846 -65.807 1.00 42.80 4 ASP C CA 1
ATOM 3947 C C . ASP C 1 11 ? -11.068 10.416 -64.420 1.00 42.38 4 ASP C C 1
ATOM 3948 O O . ASP C 1 11 ? -11.175 9.226 -64.101 1.00 40.48 4 ASP C O 1
ATOM 3953 N N . LEU C 1 12 ? -11.378 11.413 -63.589 1.00 39.37 5 LEU C N 1
ATOM 3954 C CA . LEU C 1 12 ? -11.741 11.128 -62.208 1.00 37.49 5 LEU C CA 1
ATOM 3955 C C . LEU C 1 12 ? -13.005 10.285 -62.131 1.00 38.66 5 LEU C C 1
ATOM 3956 O O . LEU C 1 12 ? -13.040 9.269 -61.432 1.00 36.05 5 LEU C O 1
ATOM 3961 N N . GLN C 1 13 ? -14.058 10.697 -62.839 1.00 36.93 6 GLN C N 1
ATOM 3962 C CA . GL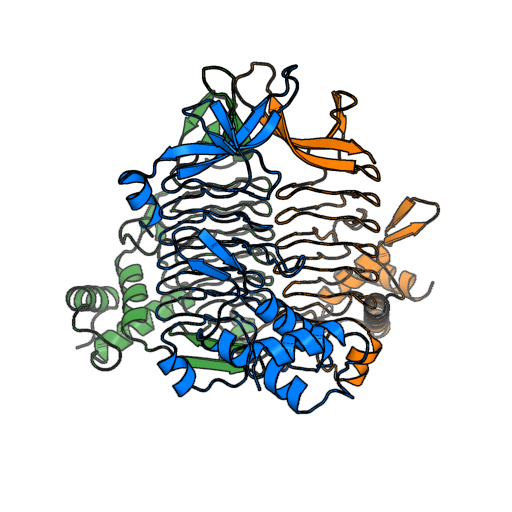N C 1 13 ? -15.348 10.038 -62.675 1.00 36.18 6 GLN C CA 1
ATOM 3963 C C . GLN C 1 13 ? -15.276 8.569 -63.054 1.00 36.89 6 GLN C C 1
ATOM 3964 O O . GLN C 1 13 ? -15.833 7.706 -62.364 1.00 35.98 6 GLN C O 1
ATOM 3970 N N . THR C 1 14 ? -14.626 8.263 -64.172 1.00 38.63 7 THR C N 1
ATOM 3971 C CA . THR C 1 14 ? -14.542 6.875 -64.604 1.00 39.53 7 THR C CA 1
ATOM 3972 C C . THR C 1 14 ? -13.766 6.037 -63.607 1.00 38.98 7 THR C C 1
ATOM 3973 O O . THR C 1 14 ? -14.162 4.916 -63.293 1.00 38.72 7 THR C O 1
ATOM 3977 N N . THR C 1 15 ? -12.636 6.551 -63.120 1.00 38.93 8 THR C N 1
ATOM 3978 C CA . THR C 1 15 ? -11.841 5.793 -62.165 1.00 38.56 8 THR C CA 1
ATOM 3979 C C . THR C 1 15 ? -12.657 5.510 -60.907 1.00 36.64 8 THR C C 1
ATOM 3980 O O . THR C 1 15 ? -12.619 4.395 -60.377 1.00 36.46 8 THR C O 1
ATOM 3984 N N . ILE C 1 16 ? -13.432 6.503 -60.452 1.00 35.33 9 ILE C N 1
ATOM 3985 C CA . ILE C 1 16 ? -14.230 6.363 -59.231 1.00 33.56 9 ILE C CA 1
ATOM 3986 C C . ILE C 1 16 ? -15.348 5.347 -59.426 1.00 33.49 9 ILE C C 1
ATOM 3987 O O . ILE C 1 16 ? -15.589 4.490 -58.568 1.00 32.73 9 ILE C O 1
ATOM 3992 N N . GLU C 1 17 ? -16.076 5.449 -60.536 1.00 34.34 10 GLU C N 1
ATOM 3993 C CA . GLU C 1 17 ? -17.168 4.513 -60.785 1.00 35.56 10 GLU C CA 1
ATOM 3994 C C . GLU C 1 17 ? -16.654 3.078 -60.908 1.00 35.32 10 GLU C C 1
ATOM 3995 O O . GLU C 1 17 ? -17.288 2.139 -60.407 1.00 34.86 10 GLU C O 1
ATOM 4001 N N . GLN C 1 18 ? -15.501 2.893 -61.564 1.00 36.70 11 GLN C N 1
ATOM 4002 C CA . GLN C 1 18 ? -14.870 1.575 -61.610 1.00 37.68 11 GLN C CA 1
ATOM 4003 C C . GLN C 1 18 ? -14.574 1.058 -60.208 1.00 36.50 11 GLN C C 1
ATOM 4004 O O . GLN C 1 18 ? -14.885 -0.092 -59.870 1.00 36.54 11 GLN C O 1
ATOM 4010 N N . ALA C 1 19 ? -13.929 1.890 -59.389 1.00 35.59 12 ALA C N 1
ATOM 4011 C CA . ALA C 1 19 ? -13.537 1.459 -58.055 1.00 34.60 12 ALA C CA 1
ATOM 4012 C C . ALA C 1 19 ? -14.751 1.163 -57.196 1.00 33.13 12 ALA C C 1
ATOM 4013 O O . ALA C 1 19 ? -14.712 0.252 -56.362 1.00 36.16 12 ALA C O 1
ATOM 4015 N N . TRP C 1 20 ? -15.838 1.906 -57.396 1.00 32.41 13 TRP C N 1
ATOM 4016 C CA . TRP C 1 20 ? -17.038 1.673 -56.603 1.00 31.16 13 TRP C CA 1
ATOM 4017 C C . TRP C 1 20 ? -17.521 0.231 -56.734 1.00 31.77 13 TRP C C 1
ATOM 4018 O O . TRP C 1 20 ? -17.905 -0.393 -55.742 1.00 31.09 13 TRP C O 1
ATOM 4029 N N . GLU C 1 21 ? -17.491 -0.317 -57.939 1.00 33.28 14 GLU C N 1
ATOM 4030 C CA . GLU C 1 21 ? -17.963 -1.691 -58.103 1.00 34.00 14 GLU C CA 1
ATOM 4031 C C . GLU C 1 21 ? -17.085 -2.694 -57.361 1.00 39.52 14 GLU C C 1
ATOM 4032 O O . GLU C 1 21 ? -17.543 -3.796 -57.028 1.00 37.90 14 GLU C O 1
ATOM 4038 N N . ASN C 1 22 ? -15.823 -2.357 -57.126 1.00 34.42 15 ASN C N 1
ATOM 4039 C CA . ASN C 1 22 ? -14.918 -3.230 -56.396 1.00 41.54 15 ASN C CA 1
ATOM 4040 C C . ASN C 1 22 ? -14.796 -2.867 -54.934 1.00 38.28 15 ASN C C 1
ATOM 4041 O O . ASN C 1 22 ? -13.870 -3.342 -54.272 1.00 46.77 15 ASN C O 1
ATOM 4046 N N . ARG C 1 23 ? -15.699 -2.026 -54.410 1.00 36.17 16 ARG C N 1
ATOM 4047 C CA . ARG C 1 23 ? -15.495 -1.440 -53.091 1.00 39.12 16 ARG C CA 1
ATOM 4048 C C . ARG C 1 23 ? -15.383 -2.495 -51.998 1.00 40.49 16 ARG C C 1
ATOM 4049 O O . ARG C 1 23 ? -14.863 -2.199 -50.918 1.00 52.25 16 ARG C O 1
ATOM 4057 N N . ALA C 1 24 ? -15.838 -3.720 -52.258 1.00 47.60 17 ALA C N 1
ATOM 4058 C CA . ALA C 1 24 ? -15.674 -4.778 -51.269 1.00 54.84 17 ALA C CA 1
ATOM 4059 C C . ALA C 1 24 ? -14.209 -5.168 -51.116 1.00 46.58 17 ALA C C 1
ATOM 4060 O O . ALA C 1 24 ? -13.737 -5.402 -49.997 1.00 59.41 17 ALA C O 1
ATOM 4062 N N . ASN C 1 25 ? -13.471 -5.218 -52.223 1.00 53.17 18 ASN C N 1
ATOM 4063 C CA . ASN C 1 25 ? -12.069 -5.606 -52.226 1.00 53.23 18 ASN C CA 1
ATOM 4064 C C . ASN C 1 25 ? -11.110 -4.452 -51.924 1.00 63.58 18 ASN C C 1
ATOM 4065 O O . ASN C 1 25 ? -9.906 -4.604 -52.165 1.00 62.79 18 ASN C O 1
ATOM 4067 N N . LEU C 1 26 ? -11.583 -3.321 -51.405 1.00 49.26 19 LEU C N 1
ATOM 4068 C CA . LEU C 1 26 ? -10.747 -2.136 -51.237 1.00 48.17 19 LEU C CA 1
ATOM 4069 C C . LEU C 1 26 ? -10.547 -1.832 -49.760 1.00 42.93 19 LEU C C 1
ATOM 4070 O O . LEU C 1 26 ? -11.500 -1.856 -48.974 1.00 55.02 19 LEU C O 1
ATOM 4075 N N . SER C 1 27 ? -9.306 -1.541 -49.391 1.00 47.24 20 SER C N 1
ATOM 4076 C CA . SER C 1 27 ? -8.948 -1.236 -48.020 1.00 43.62 20 SER C CA 1
ATOM 4077 C C . SER C 1 27 ? -7.761 -0.282 -48.043 1.00 47.53 20 SER C C 1
ATOM 4078 O O . SER C 1 27 ? -7.234 0.028 -49.123 1.00 44.35 20 SER C O 1
ATOM 4081 N N . PRO C 1 28 ? -7.319 0.213 -46.891 1.00 42.62 21 PRO C N 1
ATOM 4082 C CA . PRO C 1 28 ? -6.108 1.048 -46.884 1.00 44.43 21 PRO C CA 1
ATOM 4083 C C . PRO C 1 28 ? -4.884 0.341 -47.445 1.00 52.04 21 PRO C C 1
ATOM 4084 O O . PRO C 1 28 ? -4.071 0.978 -48.125 1.00 56.98 21 PRO C O 1
ATOM 4088 N N . VAL C 1 29 ? -4.736 -0.963 -47.190 1.00 52.53 22 VAL C N 1
ATOM 4089 C CA . VAL C 1 29 ? -3.515 -1.660 -47.588 1.00 57.89 22 VAL C CA 1
ATOM 4090 C C . VAL C 1 29 ? -3.567 -2.093 -49.051 1.00 63.87 22 VAL C C 1
ATOM 4091 O O . VAL C 1 29 ? -2.560 -2.011 -49.764 1.00 62.94 22 VAL C O 1
ATOM 4095 N N . ASP C 1 30 ? -4.718 -2.577 -49.527 1.00 62.51 23 ASP C N 1
ATOM 4096 C CA . ASP C 1 30 ? -4.865 -2.988 -50.923 1.00 63.78 23 ASP C CA 1
ATOM 4097 C C . ASP C 1 30 ? -5.747 -1.982 -51.661 1.00 62.00 23 ASP C C 1
ATOM 4098 O O . ASP C 1 30 ? -6.964 -1.927 -51.454 1.00 59.34 23 ASP C O 1
ATOM 4103 N N . ALA C 1 31 ? -5.120 -1.186 -52.517 1.00 59.27 24 ALA C N 1
ATOM 4104 C CA . ALA C 1 31 ? -5.799 -0.161 -53.293 1.00 52.95 24 ALA C CA 1
ATOM 4105 C C . ALA C 1 31 ? -4.789 0.359 -54.304 1.00 45.92 24 ALA C C 1
ATOM 4106 O O . ALA C 1 31 ? -3.694 0.786 -53.921 1.00 59.78 24 ALA C O 1
ATOM 4108 N N . SER C 1 32 ? -5.117 0.301 -55.589 1.00 48.73 25 SER C N 1
ATOM 4109 C CA . SER C 1 32 ? -4.154 0.699 -56.600 1.00 51.04 25 SER C CA 1
ATOM 4110 C C . SER C 1 32 ? -3.819 2.176 -56.435 1.00 50.53 25 SER C C 1
ATOM 4111 O O . SER C 1 32 ? -4.608 2.958 -55.900 1.00 47.97 25 SER C O 1
ATOM 4114 N N . ALA C 1 33 ? -2.627 2.555 -56.899 1.00 52.15 26 ALA C N 1
ATOM 4115 C CA . ALA C 1 33 ? -2.270 3.969 -56.905 1.00 54.23 26 ALA C CA 1
ATOM 4116 C C . ALA C 1 33 ? -3.236 4.772 -57.762 1.00 43.91 26 ALA C C 1
ATOM 4117 O O . ALA C 1 33 ? -3.515 5.936 -57.455 1.00 48.32 26 ALA C O 1
ATOM 4119 N N . GLU C 1 34 ? -3.750 4.173 -58.838 1.00 43.17 27 GLU C N 1
ATOM 4120 C CA . GLU C 1 34 ? -4.712 4.865 -59.688 1.00 48.30 27 GLU C CA 1
ATOM 4121 C C . GLU C 1 34 ? -5.967 5.215 -58.901 1.00 41.79 27 GLU C C 1
ATOM 4122 O O . GLU C 1 34 ? -6.481 6.337 -58.972 1.00 39.21 27 GLU C O 1
ATOM 4128 N N . VAL C 1 35 ? -6.484 4.250 -58.139 1.00 41.25 28 VAL C N 1
ATOM 4129 C CA . VAL C 1 35 ? -7.699 4.503 -57.372 1.00 37.54 28 VAL C CA 1
ATOM 4130 C C . VAL C 1 35 ? -7.434 5.506 -56.264 1.00 38.84 28 VAL C C 1
ATOM 4131 O O . VAL C 1 35 ? -8.223 6.433 -56.050 1.00 36.35 28 VAL C O 1
ATOM 4135 N N . ARG C 1 36 ? -6.328 5.343 -55.536 1.00 37.05 29 ARG C N 1
ATOM 4136 C CA . ARG C 1 36 ? -6.048 6.267 -54.439 1.00 45.38 29 ARG C CA 1
ATOM 4137 C C . ARG C 1 36 ? -5.876 7.689 -54.954 1.00 42.36 29 ARG C C 1
ATOM 4138 O O . ARG C 1 36 ? -6.394 8.641 -54.352 1.00 38.45 29 ARG C O 1
ATOM 4146 N N . ASP C 1 37 ? -5.155 7.849 -56.070 1.00 42.33 30 ASP C N 1
ATOM 4147 C CA . ASP C 1 37 ? -4.944 9.175 -56.644 1.00 40.80 30 ASP C CA 1
ATOM 4148 C C . ASP C 1 37 ? -6.254 9.790 -57.112 1.00 41.40 30 ASP C C 1
ATOM 4149 O O . ASP C 1 37 ? -6.479 10.991 -56.941 1.00 38.23 30 ASP C O 1
ATOM 4154 N N . ALA C 1 38 ? -7.128 8.986 -57.722 1.00 37.84 31 ALA C N 1
ATOM 4155 C CA . ALA C 1 38 ? -8.418 9.509 -58.165 1.00 36.57 31 ALA C CA 1
ATOM 4156 C C . ALA C 1 38 ? -9.257 9.993 -56.987 1.00 33.62 31 ALA C C 1
ATOM 4157 O O . ALA C 1 38 ? -9.853 11.072 -57.035 1.00 33.05 31 ALA C O 1
ATOM 4159 N N . VAL C 1 39 ? -9.347 9.188 -55.935 1.00 32.64 32 VAL C N 1
ATOM 4160 C CA . VAL C 1 39 ? -10.099 9.612 -54.761 1.00 30.83 32 VAL C CA 1
ATOM 4161 C C . VAL C 1 39 ? -9.503 10.893 -54.199 1.00 31.43 32 VAL C C 1
ATOM 4162 O O . VAL C 1 39 ? -10.213 11.870 -53.937 1.00 30.36 32 VAL C O 1
ATOM 4166 N N . GLU C 1 40 ? -8.182 10.911 -54.028 1.00 32.24 33 GLU C N 1
ATOM 4167 C CA . GLU C 1 40 ? -7.526 12.078 -53.451 1.00 34.03 33 GLU C CA 1
ATOM 4168 C C . GLU C 1 40 ? -7.752 13.314 -54.308 1.00 32.82 33 GLU C C 1
ATOM 4169 O O . GLU C 1 40 ? -7.919 14.422 -53.782 1.00 33.92 33 GLU C O 1
ATOM 4175 N N . HIS C 1 41 ? -7.743 13.151 -55.626 1.00 33.04 34 HIS C N 1
ATOM 4176 C CA . HIS C 1 41 ? -7.918 14.302 -56.505 1.00 34.11 34 HIS C CA 1
ATOM 4177 C C . HIS C 1 41 ? -9.365 14.777 -56.510 1.00 34.38 34 HIS C C 1
ATOM 4178 O O . HIS C 1 41 ? -9.621 15.972 -56.675 1.00 32.65 34 HIS C O 1
ATOM 4185 N N . THR C 1 42 ? -10.324 13.865 -56.322 1.00 31.79 35 THR C N 1
ATOM 4186 C CA . THR C 1 42 ? -11.714 14.293 -56.208 1.00 30.76 35 THR C CA 1
ATOM 4187 C C . THR C 1 42 ? -11.919 15.099 -54.932 1.00 29.40 35 THR C C 1
ATOM 4188 O O . THR C 1 42 ? -12.557 16.157 -54.955 1.00 29.15 35 THR C O 1
ATOM 4192 N N . ILE C 1 43 ? -11.382 14.611 -53.808 1.00 28.63 36 ILE C N 1
ATOM 4193 C CA . ILE C 1 43 ? -11.460 15.362 -52.562 1.00 28.62 36 ILE C CA 1
ATOM 4194 C C . ILE C 1 43 ? -10.785 16.717 -52.729 1.00 29.25 36 ILE C C 1
ATOM 4195 O O . ILE C 1 43 ? -11.281 17.740 -52.242 1.00 29.31 36 ILE C O 1
ATOM 4200 N N . ASP C 1 44 ? -9.623 16.744 -53.394 1.00 29.49 37 ASP C N 1
ATOM 4201 C CA . ASP C 1 44 ? -8.958 18.020 -53.652 1.00 30.33 37 ASP C CA 1
ATOM 4202 C C . ASP C 1 44 ? -9.897 18.982 -54.366 1.00 31.26 37 ASP C C 1
ATOM 4203 O O . ASP C 1 44 ? -9.968 20.167 -54.027 1.00 30.41 37 ASP C O 1
ATOM 4208 N N . GLY C 1 45 ? -10.595 18.489 -55.393 1.00 31.00 38 GLY C N 1
ATOM 4209 C CA . GLY C 1 45 ? -11.487 19.345 -56.153 1.00 31.40 38 GLY C CA 1
ATOM 4210 C C . GLY C 1 45 ? -12.646 19.856 -55.323 1.00 30.10 38 GLY C C 1
ATOM 4211 O O . GLY C 1 45 ? -13.075 20.998 -55.479 1.00 30.36 38 GLY C O 1
ATOM 4212 N N . LEU C 1 46 ? -13.193 18.997 -54.461 1.00 28.81 39 LEU C N 1
ATOM 4213 C CA . LEU C 1 46 ? -14.221 19.437 -53.519 1.00 27.60 39 LEU C CA 1
ATOM 4214 C C . LEU C 1 46 ? -13.686 20.525 -52.605 1.00 29.69 39 LEU C C 1
ATOM 4215 O O . LEU C 1 46 ? -14.349 21.545 -52.371 1.00 29.38 39 LEU C O 1
ATOM 4220 N N . ASP C 1 47 ? -12.475 20.314 -52.079 1.00 27.28 40 ASP C N 1
ATOM 4221 C CA . ASP C 1 47 ? -11.889 21.235 -51.116 1.00 28.85 40 ASP C CA 1
ATOM 4222 C C . ASP C 1 47 ? -11.712 22.614 -51.713 1.00 28.99 40 ASP C C 1
ATOM 4223 O O . ASP C 1 47 ? -11.875 23.617 -51.007 1.00 30.64 40 ASP C O 1
ATOM 4228 N N . LEU C 1 48 ? -11.410 22.680 -53.011 1.00 29.58 41 LEU C N 1
ATOM 4229 C CA . LEU C 1 48 ? -11.168 23.919 -53.726 1.00 31.38 41 LEU C CA 1
ATOM 4230 C C . LEU C 1 48 ? -12.412 24.500 -54.382 1.00 30.87 41 LEU C C 1
ATOM 4231 O O . LEU C 1 48 ? -12.326 25.584 -54.971 1.00 33.35 41 LEU C O 1
ATOM 4236 N N . GLY C 1 49 ? -13.552 23.819 -54.317 1.00 30.05 42 GLY C N 1
ATOM 4237 C CA . GLY C 1 49 ? -14.749 24.313 -54.959 1.00 30.45 42 GLY C CA 1
ATOM 4238 C C . GLY C 1 49 ? -14.784 24.098 -56.453 1.00 31.81 42 GLY C C 1
ATOM 4239 O O . GLY C 1 49 ? -15.703 24.593 -57.114 1.00 37.83 42 GLY C O 1
ATOM 4240 N N . ARG C 1 50 ? -13.804 23.373 -57.001 1.00 32.41 43 ARG C N 1
ATOM 4241 C CA . ARG C 1 50 ? -13.802 23.052 -58.423 1.00 33.77 43 ARG C CA 1
ATOM 4242 C C . ARG C 1 50 ? -14.858 22.012 -58.746 1.00 34.28 43 ARG C C 1
ATOM 4243 O O . ARG C 1 50 ? -15.368 21.966 -59.871 1.00 35.89 43 ARG C O 1
ATOM 4245 N N . LEU C 1 51 ? -15.169 21.155 -57.776 1.00 31.91 44 LEU C N 1
ATOM 4246 C CA . LEU C 1 51 ? -16.218 20.168 -57.872 1.00 31.38 44 LEU C CA 1
ATOM 4247 C C . LEU C 1 51 ? -17.181 20.410 -56.721 1.00 30.03 44 LEU C C 1
ATOM 4248 O O . LEU C 1 51 ? -16.828 21.023 -55.702 1.00 30.63 44 LEU C O 1
ATOM 4253 N N . ARG C 1 52 ? -18.409 19.946 -56.890 1.00 29.81 45 ARG C N 1
ATOM 4254 C CA . ARG C 1 52 ? -19.391 20.071 -55.817 1.00 28.66 45 ARG C CA 1
ATOM 4255 C C . ARG C 1 52 ? -20.391 18.927 -55.898 1.00 28.31 45 ARG C C 1
ATOM 4256 O O . ARG C 1 52 ? -20.698 18.409 -56.973 1.00 29.20 45 ARG C O 1
ATOM 4264 N N . VAL C 1 53 ? -20.887 18.522 -54.735 1.00 27.28 46 VAL C N 1
ATOM 4265 C CA . VAL C 1 53 ? -21.708 17.323 -54.696 1.00 27.85 46 VAL C CA 1
ATOM 4266 C C . VAL C 1 53 ? -23.014 17.541 -55.439 1.00 29.33 46 VAL C C 1
ATOM 4267 O O . VAL C 1 53 ? -23.537 16.625 -56.070 1.00 29.75 46 VAL C O 1
ATOM 4271 N N . ALA C 1 54 ? -23.578 18.739 -55.351 1.00 28.87 47 ALA C N 1
ATOM 4272 C CA . ALA C 1 54 ? -24.801 19.073 -56.061 1.00 29.17 47 ALA C CA 1
ATOM 4273 C C . ALA C 1 54 ? -24.672 20.505 -56.554 1.00 31.98 47 ALA C C 1
ATOM 4274 O O . ALA C 1 54 ? -24.007 21.335 -55.930 1.00 31.79 47 ALA C O 1
ATOM 4276 N N . GLU C 1 55 ? -25.302 20.784 -57.686 1.00 33.37 48 GLU C N 1
ATOM 4277 C CA . GLU C 1 55 ? -25.314 22.145 -58.214 1.00 36.47 48 GLU C CA 1
ATOM 4278 C C . GLU C 1 55 ? -26.636 22.358 -58.927 1.00 38.56 48 GLU C C 1
ATOM 4279 O O . GLU C 1 55 ? -27.318 21.404 -59.300 1.00 38.00 48 GLU C O 1
ATOM 4285 N N . LYS C 1 56 ? -27.006 23.622 -59.077 1.00 43.61 49 LYS C N 1
ATOM 4286 C CA . LYS C 1 56 ? -28.277 24.011 -59.671 1.00 44.02 49 LYS C CA 1
ATOM 4287 C C . LYS C 1 56 ? -28.048 24.294 -61.150 1.00 48.29 49 LYS C C 1
ATOM 4288 O O . LYS C 1 56 ? -27.261 25.178 -61.504 1.00 47.03 49 LYS C O 1
ATOM 4294 N N . ILE C 1 57 ? -28.720 23.528 -62.003 1.00 48.94 50 ILE C N 1
ATOM 4295 C CA . ILE C 1 57 ? -28.584 23.639 -63.452 1.00 52.49 50 ILE C CA 1
ATOM 4296 C C . ILE C 1 57 ? -29.979 23.681 -64.049 1.00 57.43 50 ILE C C 1
ATOM 4297 O O . ILE C 1 57 ? -30.810 22.816 -63.751 1.00 56.24 50 ILE C O 1
ATOM 4302 N N . ASP C 1 58 ? -30.232 24.683 -64.894 1.00 68.66 51 ASP C N 1
ATOM 4303 C CA . ASP C 1 58 ? -31.552 24.903 -65.482 1.00 66.46 51 ASP C CA 1
ATOM 4304 C C . ASP C 1 58 ? -32.613 25.125 -64.408 1.00 57.00 51 ASP C C 1
ATOM 4305 O O . ASP C 1 58 ? -33.765 24.718 -64.565 1.00 65.38 51 ASP C O 1
ATOM 4307 N N . ASP C 1 59 ? -32.233 25.765 -63.302 1.00 54.76 52 ASP C N 1
ATOM 4308 C CA . ASP C 1 59 ? -33.127 26.026 -62.180 1.00 55.54 52 ASP C CA 1
ATOM 4309 C C . ASP C 1 59 ? -33.495 24.761 -61.408 1.00 55.50 52 ASP C C 1
ATOM 4310 O O . ASP C 1 59 ? -34.484 24.754 -60.669 1.00 57.77 52 ASP C O 1
ATOM 4312 N N . GLN C 1 60 ? -32.713 23.689 -61.548 1.00 52.66 53 GLN C N 1
ATOM 4313 C CA . GLN C 1 60 ? -32.961 22.433 -60.849 1.00 52.96 53 GLN C CA 1
ATOM 4314 C C . GLN C 1 60 ? -31.689 21.973 -60.146 1.00 41.88 53 GLN C C 1
ATOM 4315 O O . GLN C 1 60 ? -30.615 21.960 -60.751 1.00 48.30 53 GLN C O 1
ATOM 4317 N N . TRP C 1 61 ? -31.810 21.582 -58.880 1.00 45.37 54 TRP C N 1
ATOM 4318 C CA . TRP C 1 61 ? -30.667 21.035 -58.161 1.00 39.00 54 TRP C CA 1
ATOM 4319 C C . TRP C 1 61 ? -30.447 19.582 -58.564 1.00 41.26 54 TRP C C 1
ATOM 4320 O O . TRP C 1 61 ? -31.361 18.759 -58.464 1.00 44.93 54 TRP C O 1
ATOM 4331 N N . ILE C 1 62 ? -29.226 19.268 -59.017 1.00 38.74 55 ILE C N 1
ATOM 4332 C CA . ILE C 1 62 ? -28.866 17.907 -59.394 1.00 37.05 55 ILE C CA 1
ATOM 4333 C C . ILE C 1 62 ? -27.668 17.435 -58.583 1.00 37.35 55 ILE C C 1
ATOM 4334 O O . ILE C 1 62 ? -26.787 18.220 -58.217 1.00 40.27 55 ILE C O 1
ATOM 4339 N N . VAL C 1 63 ? -27.620 16.128 -58.340 1.00 33.26 56 VAL C N 1
ATOM 4340 C CA . VAL C 1 63 ? -26.587 15.514 -57.516 1.00 32.35 56 VAL C CA 1
ATOM 4341 C C . VAL C 1 63 ? -25.630 14.744 -58.414 1.00 34.47 56 VAL C C 1
ATOM 4342 O O . VAL C 1 63 ? -26.043 14.132 -59.411 1.00 34.09 56 VAL C O 1
ATOM 4346 N N . HIS C 1 64 ? -24.343 14.808 -58.079 1.00 32.36 57 HIS C N 1
ATOM 4347 C CA . HIS C 1 64 ? -23.299 14.062 -58.786 1.00 31.03 57 HIS C CA 1
ATOM 4348 C C . HIS C 1 64 ? -22.967 12.853 -57.919 1.00 34.88 57 HIS C C 1
ATOM 4349 O O . HIS C 1 64 ? -22.138 12.924 -57.001 1.00 30.87 57 HIS C O 1
ATOM 4356 N N . GLN C 1 65 ? -23.626 11.734 -58.218 1.00 29.98 58 GLN C N 1
ATOM 4357 C CA . GLN C 1 65 ? -23.459 10.535 -57.409 1.00 32.79 58 GLN C CA 1
ATOM 4358 C C . GLN C 1 65 ? -22.007 10.097 -57.364 1.00 31.79 58 GLN C C 1
ATOM 4359 O O . GLN C 1 65 ? -21.537 9.606 -56.333 1.00 31.76 58 GLN C O 1
ATOM 4365 N N . TRP C 1 66 ? -21.277 10.279 -58.465 1.00 31.81 59 TRP C N 1
ATOM 4366 C CA . TRP C 1 66 ? -19.897 9.816 -58.488 1.00 30.05 59 TRP C CA 1
ATOM 4367 C C . TRP C 1 66 ? -19.048 10.532 -57.454 1.00 30.11 59 TRP C C 1
ATOM 4368 O O . TRP C 1 66 ? -18.109 9.943 -56.912 1.00 28.84 59 TRP C O 1
ATOM 4379 N N . ILE C 1 67 ? -19.365 11.794 -57.157 1.00 28.69 60 ILE C N 1
ATOM 4380 C CA . ILE C 1 67 ? -18.599 12.526 -56.153 1.00 27.85 60 ILE C CA 1
ATOM 4381 C C . ILE C 1 67 ? -18.904 11.991 -54.762 1.00 26.76 60 ILE C C 1
ATOM 4382 O O . ILE C 1 67 ? -18.011 11.903 -53.913 1.00 26.31 60 ILE C O 1
ATOM 4387 N N . LYS C 1 68 ? -20.158 11.628 -54.503 1.00 26.26 61 LYS C N 1
ATOM 4388 C CA . LYS C 1 68 ? -20.455 10.977 -53.228 1.00 26.30 61 LYS C CA 1
ATOM 4389 C C . LYS C 1 68 ? -19.727 9.648 -53.117 1.00 24.92 61 LYS C C 1
ATOM 4390 O O . LYS C 1 68 ? -19.234 9.290 -52.040 1.00 25.69 61 LYS C O 1
ATOM 4396 N N . LYS C 1 69 ? -19.685 8.890 -54.220 1.00 26.01 62 LYS C N 1
ATOM 4397 C CA . LYS C 1 69 ? -18.927 7.644 -54.229 1.00 26.37 62 LYS C CA 1
ATOM 4398 C C . LYS C 1 69 ? -17.477 7.884 -53.850 1.00 26.40 62 LYS C C 1
ATOM 4399 O O . LYS C 1 69 ? -16.901 7.123 -53.073 1.00 26.81 62 LYS C O 1
ATOM 4405 N N . ALA C 1 70 ? -16.865 8.942 -54.386 1.00 26.92 63 ALA C N 1
ATOM 4406 C CA . ALA C 1 70 ? -15.480 9.236 -54.035 1.00 29.13 63 ALA C CA 1
ATOM 4407 C C . ALA C 1 70 ? -15.319 9.534 -52.547 1.00 25.77 63 ALA C C 1
ATOM 4408 O O . ALA C 1 70 ? -14.336 9.117 -51.930 1.00 27.91 63 ALA C O 1
ATOM 4410 N N . VAL C 1 71 ? -16.235 10.309 -51.973 1.00 24.81 64 VAL C N 1
ATOM 4411 C CA . VAL C 1 71 ? -16.165 10.605 -50.545 1.00 23.61 64 VAL C CA 1
ATOM 4412 C C . VAL C 1 71 ? -16.268 9.325 -49.729 1.00 23.97 64 VAL C C 1
ATOM 4413 O O . VAL C 1 71 ? -15.502 9.110 -48.779 1.00 25.03 64 VAL C O 1
ATOM 4417 N N . LEU C 1 72 ? -17.207 8.453 -50.091 1.00 23.33 65 LEU C N 1
ATOM 4418 C CA . LEU C 1 72 ? -17.363 7.201 -49.356 1.00 24.32 65 LEU C CA 1
ATOM 4419 C C . LEU C 1 72 ? -16.134 6.314 -49.523 1.00 26.32 65 LEU C C 1
ATOM 4420 O O . LEU C 1 72 ? -15.681 5.675 -48.566 1.00 27.19 65 LEU C O 1
ATOM 4425 N N . LEU C 1 73 ? -15.565 6.276 -50.728 1.00 24.79 66 LEU C N 1
ATOM 4426 C CA . LEU C 1 73 ? -14.339 5.514 -50.918 1.00 25.76 66 LEU C CA 1
ATOM 4427 C C . LEU C 1 73 ? -13.187 6.099 -50.114 1.00 26.31 66 LEU C C 1
ATOM 4428 O O . LEU C 1 73 ? -12.321 5.355 -49.642 1.00 29.38 66 LEU C O 1
ATOM 4433 N N . SER C 1 74 ? -13.159 7.419 -49.935 1.00 25.05 67 SER C N 1
ATOM 4434 C CA . SER C 1 74 ? -12.070 8.019 -49.165 1.00 27.78 67 SER C CA 1
ATOM 4435 C C . SER C 1 74 ? -12.084 7.513 -47.729 1.00 28.75 67 SER C C 1
ATOM 4436 O O . SER C 1 74 ? -11.030 7.433 -47.091 1.00 34.82 67 SER C O 1
ATOM 4439 N N . PHE C 1 75 ? -13.264 7.167 -47.209 1.00 26.64 68 PHE C N 1
ATOM 4440 C CA . PHE C 1 75 ? -13.327 6.585 -45.875 1.00 27.37 68 PHE C CA 1
ATOM 4441 C C . PHE C 1 75 ? -12.766 5.170 -45.878 1.00 28.48 68 PHE C C 1
ATOM 4442 O O . PHE C 1 75 ? -12.043 4.776 -44.959 1.00 34.67 68 PHE C O 1
ATOM 4450 N N . ARG C 1 76 ? -13.077 4.392 -46.911 1.00 27.13 69 ARG C N 1
ATOM 4451 C CA . ARG C 1 76 ? -12.659 2.999 -46.951 1.00 29.57 69 ARG C CA 1
ATOM 4452 C C . ARG C 1 76 ? -11.162 2.862 -47.169 1.00 36.80 69 ARG C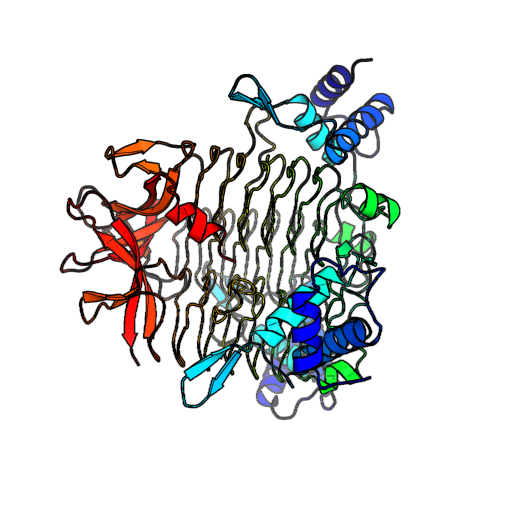 C 1
ATOM 4453 O O . ARG C 1 76 ? -10.551 1.899 -46.687 1.00 34.07 69 ARG C O 1
ATOM 4461 N N . LEU C 1 77 ? -10.557 3.816 -47.867 1.00 30.67 70 LEU C N 1
ATOM 4462 C CA . LEU C 1 77 ? -9.159 3.742 -48.235 1.00 37.49 70 LEU C CA 1
ATOM 4463 C C . LEU C 1 77 ? -8.220 4.279 -47.169 1.00 35.10 70 LEU C C 1
ATOM 4464 O O . LEU C 1 77 ? -7.004 4.134 -47.316 1.00 34.21 70 LEU C O 1
ATOM 4469 N N . HIS C 1 78 ? -8.731 4.892 -46.107 1.00 30.98 71 HIS C N 1
ATOM 4470 C CA . HIS C 1 78 ? -7.877 5.508 -45.105 1.00 33.30 71 HIS C CA 1
ATOM 4471 C C . HIS C 1 78 ? -8.127 4.887 -43.749 1.00 32.62 71 HIS C C 1
ATOM 4472 O O . HIS C 1 78 ? -9.273 4.635 -43.370 1.00 29.88 71 HIS C O 1
ATOM 4479 N N . ASP C 1 79 ? -7.033 4.596 -43.057 1.00 29.80 72 ASP C N 1
ATOM 4480 C CA . ASP C 1 79 ? -7.102 4.205 -41.669 1.00 29.47 72 ASP C CA 1
ATOM 4481 C C . ASP C 1 79 ? -7.253 5.442 -40.799 1.00 25.54 72 ASP C C 1
ATOM 4482 O O . ASP C 1 79 ? -6.932 6.568 -41.200 1.00 25.85 72 ASP C O 1
ATOM 4487 N N . ASN C 1 80 ? -7.765 5.226 -39.598 1.00 23.63 73 ASN C N 1
ATOM 4488 C CA . ASN C 1 80 ? -7.727 6.282 -38.602 1.00 21.36 73 ASN C CA 1
ATOM 4489 C C . ASN C 1 80 ? -6.283 6.618 -38.256 1.00 23.54 73 ASN C C 1
ATOM 4490 O O . ASN C 1 80 ? -5.399 5.754 -38.258 1.00 25.93 73 ASN C O 1
ATOM 4495 N N . ALA C 1 81 ? -6.052 7.895 -37.970 1.00 21.94 74 ALA C N 1
ATOM 4496 C CA . ALA C 1 81 ? -4.732 8.408 -37.669 1.00 24.15 74 ALA C CA 1
ATOM 4497 C C . ALA C 1 81 ? -4.807 9.304 -36.449 1.00 20.62 74 ALA C C 1
ATOM 4498 O O . ALA C 1 81 ? -5.788 10.023 -36.237 1.00 18.93 74 ALA C O 1
ATOM 4500 N N . VAL C 1 82 ? -3.735 9.276 -35.654 1.00 22.21 75 VAL C N 1
ATOM 4501 C CA . VAL C 1 82 ? -3.642 10.181 -34.519 1.00 20.96 75 VAL C CA 1
ATOM 4502 C C . VAL C 1 82 ? -3.375 11.612 -34.984 1.00 22.70 75 VAL C C 1
ATOM 4503 O O . VAL C 1 82 ? -2.656 11.866 -35.961 1.00 24.47 75 VAL C O 1
ATOM 4507 N N . MET C 1 83 ? -3.930 12.552 -34.244 1.00 21.61 76 MET C N 1
ATOM 4508 C CA . MET C 1 83 ? -3.668 13.966 -34.475 1.00 22.29 76 MET C CA 1
ATOM 4509 C C . MET C 1 83 ? -4.108 14.702 -33.220 1.00 20.90 76 MET C C 1
ATOM 4510 O O . MET C 1 83 ? -4.992 14.235 -32.504 1.00 19.66 76 MET C O 1
ATOM 4515 N N . GLY C 1 84 ? -3.472 15.825 -32.937 1.00 20.75 77 GLY C N 1
ATOM 4516 C CA . GLY C 1 84 ? -3.875 16.575 -31.771 1.00 20.82 77 GLY C CA 1
ATOM 4517 C C . GLY C 1 84 ? -2.767 17.464 -31.269 1.00 24.63 77 GLY C C 1
ATOM 4518 O O . GLY C 1 84 ? -1.678 17.531 -31.838 1.00 29.97 77 GLY C O 1
ATOM 4519 N N . GLN C 1 85 ? -3.076 18.141 -30.172 1.00 24.94 78 GLN C N 1
ATOM 4520 C CA . GLN C 1 85 ? -2.034 18.859 -29.452 1.00 35.30 78 GLN C CA 1
ATOM 4521 C C . GLN C 1 85 ? -2.439 19.048 -28.001 1.00 22.77 78 GLN C C 1
ATOM 4522 O O . GLN C 1 85 ? -3.583 19.371 -27.690 1.00 24.25 78 GLN C O 1
ATOM 4528 N N . GLY C 1 86 ? -1.470 18.805 -27.116 1.00 28.49 79 GLY C N 1
ATOM 4529 C CA . GLY C 1 86 ? -1.696 18.914 -25.697 1.00 29.18 79 GLY C CA 1
ATOM 4530 C C . GLY C 1 86 ? -2.824 18.024 -25.241 1.00 25.89 79 GLY C C 1
ATOM 4531 O O . GLY C 1 86 ? -2.870 16.828 -25.556 1.00 25.73 79 GLY C O 1
ATOM 4532 N N . PRO C 1 87 ? -3.754 18.586 -24.471 1.00 24.65 80 PRO C N 1
ATOM 4533 C CA . PRO C 1 87 ? -4.849 17.779 -23.928 1.00 23.30 80 PRO C CA 1
ATOM 4534 C C . PRO C 1 87 ? -5.881 17.388 -24.960 1.00 23.45 80 PRO C C 1
ATOM 4535 O O . PRO C 1 87 ? -6.808 16.643 -24.623 1.00 23.27 80 PRO C O 1
ATOM 4539 N N . LEU C 1 88 ? -5.794 17.917 -26.184 1.00 21.33 81 LEU C N 1
ATOM 4540 C CA . LEU C 1 88 ? -6.817 17.693 -27.209 1.00 17.36 81 LEU C CA 1
ATOM 4541 C C . LEU C 1 88 ? -6.246 16.695 -28.208 1.00 17.02 81 LEU C C 1
ATOM 4542 O O . LEU C 1 88 ? -5.424 17.037 -29.054 1.00 19.79 81 LEU C O 1
ATOM 4547 N N . GLN C 1 89 ? -6.661 15.439 -28.073 1.00 17.52 82 GLN C N 1
ATOM 4548 C CA . GLN C 1 89 ? -6.124 14.346 -28.876 1.00 15.75 82 GLN C CA 1
ATOM 4549 C C . GLN C 1 89 ? -7.248 13.590 -29.547 1.00 14.75 82 GLN C C 1
ATOM 4550 O O . GLN C 1 89 ? -8.274 13.274 -28.928 1.00 16.39 82 GLN C O 1
ATOM 4556 N N . PHE C 1 90 ? -7.018 13.255 -30.810 1.00 15.86 83 PHE C N 1
ATOM 4557 C CA . PHE C 1 90 ? -8.061 12.758 -31.678 1.00 15.67 83 PHE C CA 1
ATOM 4558 C C . PHE C 1 90 ? -7.551 11.553 -32.450 1.00 16.58 83 PHE C C 1
ATOM 4559 O O . PHE C 1 90 ? -6.355 11.220 -32.433 1.00 16.96 83 PHE C O 1
ATOM 4567 N N . TYR C 1 91 ? -8.470 10.897 -33.157 1.00 15.90 84 TYR C N 1
ATOM 4568 C CA . TYR C 1 91 ? -8.150 9.656 -33.866 1.00 16.71 84 TYR C CA 1
ATOM 4569 C C . TYR C 1 91 ? -9.224 9.480 -34.938 1.00 18.05 84 TYR C C 1
ATOM 4570 O O . TYR C 1 91 ? -10.343 9.048 -34.631 1.00 17.30 84 TYR C O 1
ATOM 4579 N N . ASP C 1 92 ? -8.881 9.788 -36.184 1.00 16.66 85 ASP C N 1
ATOM 4580 C CA . ASP C 1 92 ? -9.902 9.786 -37.226 1.00 17.91 85 ASP C CA 1
ATOM 4581 C C . ASP C 1 92 ? -9.220 9.651 -38.576 1.00 21.00 85 ASP C C 1
ATOM 4582 O O . ASP C 1 92 ? -8.016 9.877 -38.707 1.00 22.31 85 ASP C O 1
ATOM 4587 N N . LYS C 1 93 ? -10.018 9.294 -39.579 1.00 18.66 86 LYS C N 1
ATOM 4588 C CA . LYS C 1 93 ? -9.523 8.954 -40.903 1.00 19.58 86 LYS C CA 1
ATOM 4589 C C . LYS C 1 93 ? -9.745 10.052 -41.934 1.00 21.43 86 LYS C C 1
ATOM 4590 O O . LYS C 1 93 ? -9.355 9.869 -43.099 1.00 23.72 86 LYS C O 1
ATOM 4596 N N . VAL C 1 94 ? -10.339 11.171 -41.550 1.00 21.32 87 VAL C N 1
ATOM 4597 C CA . VAL C 1 94 ? -10.553 12.314 -42.432 1.00 19.92 87 VAL C CA 1
ATOM 4598 C C . VAL C 1 94 ? -9.668 13.453 -41.939 1.00 19.94 87 VAL C C 1
ATOM 4599 O O . VAL C 1 94 ? -9.851 13.919 -40.807 1.00 23.01 87 VAL C O 1
ATOM 4603 N N . PRO C 1 95 ? -8.722 13.936 -42.737 1.00 21.35 88 PRO C N 1
ATOM 4604 C CA . PRO C 1 95 ? -7.908 15.073 -42.290 1.00 20.36 88 PRO C CA 1
ATOM 4605 C C . PRO C 1 95 ? -8.754 16.317 -42.098 1.00 21.66 88 PRO C C 1
ATOM 4606 O O . PRO C 1 95 ? -9.798 16.484 -42.729 1.00 21.77 88 PRO C O 1
ATOM 4610 N N . THR C 1 96 ? -8.272 17.210 -41.233 1.00 21.28 89 THR C N 1
ATOM 4611 C CA . THR C 1 96 ? -8.868 18.542 -41.129 1.00 20.67 89 THR C CA 1
ATOM 4612 C C . THR C 1 96 ? -8.399 19.408 -42.304 1.00 20.01 89 THR C C 1
ATOM 4613 O O . THR C 1 96 ? -7.362 19.157 -42.951 1.00 23.80 89 THR C O 1
ATOM 4617 N N . LYS C 1 97 ? -9.184 20.452 -42.571 1.00 21.50 90 LYS C N 1
ATOM 4618 C CA . LYS C 1 97 ? -8.999 21.198 -43.813 1.00 20.74 90 LYS C CA 1
ATOM 4619 C C . LYS C 1 97 ? -7.729 22.042 -43.807 1.00 20.20 90 LYS C C 1
ATOM 4620 O O . LYS C 1 97 ? -7.099 22.215 -44.859 1.00 23.82 90 LYS C O 1
ATOM 4626 N N . PHE C 1 98 ? -7.380 22.617 -42.651 1.00 23.34 91 PHE C N 1
ATOM 4627 C CA . PHE C 1 98 ? -6.372 23.677 -42.585 1.00 22.13 91 PHE C CA 1
ATOM 4628 C C . PHE C 1 98 ? -5.021 23.189 -42.076 1.00 30.11 91 PHE C C 1
ATOM 4629 O O . PHE C 1 98 ? -4.121 24.005 -41.845 1.00 29.72 91 PHE C O 1
ATOM 4637 N N . ALA C 1 99 ? -4.844 21.883 -41.912 1.00 30.96 92 ALA C N 1
ATOM 4638 C CA . ALA C 1 99 ? -3.551 21.362 -41.488 1.00 33.48 92 ALA C CA 1
ATOM 4639 C C . ALA C 1 99 ? -2.454 21.814 -42.444 1.00 33.40 92 ALA C C 1
ATOM 4640 O O . ALA C 1 99 ? -2.560 21.659 -43.663 1.00 32.42 92 ALA C O 1
ATOM 4642 N N . GLY C 1 100 ? -1.399 22.402 -41.891 1.00 35.65 93 GLY C N 1
ATOM 4643 C CA . GLY C 1 100 ? -0.301 22.878 -42.706 1.00 36.81 93 GLY C CA 1
ATOM 4644 C C . GLY C 1 100 ? -0.496 24.231 -43.355 1.00 39.76 93 GLY C C 1
ATOM 4645 O O . GLY C 1 100 ? 0.432 24.724 -44.006 1.00 38.74 93 GLY C O 1
ATOM 4646 N N . TYR C 1 101 ? -1.663 24.851 -43.212 1.00 35.51 94 TYR C N 1
ATOM 4647 C CA . TYR C 1 101 ? -1.856 26.170 -43.797 1.00 33.27 94 TYR C CA 1
ATOM 4648 C C . TYR C 1 101 ? -1.009 27.204 -43.066 1.00 32.15 94 TYR C C 1
ATOM 4649 O O . TYR C 1 101 ? -1.010 27.266 -41.830 1.00 36.76 94 TYR C O 1
ATOM 4658 N N . GLY C 1 102 ? -0.325 28.052 -43.826 1.00 32.64 95 GLY C N 1
ATOM 4659 C CA . GLY C 1 102 ? 0.232 29.271 -43.300 1.00 35.41 95 GLY C CA 1
ATOM 4660 C C . GLY C 1 102 ? -0.534 30.490 -43.771 1.00 30.58 95 GLY C C 1
ATOM 4661 O O . GLY C 1 102 ? -1.640 30.400 -44.307 1.00 32.20 95 GLY C O 1
ATOM 4662 N N . GLU C 1 103 ? 0.101 31.651 -43.578 1.00 31.83 96 GLU C N 1
ATOM 4663 C CA . GLU C 1 103 ? -0.522 32.915 -43.951 1.00 32.46 96 GLU C CA 1
ATOM 4664 C C . GLU C 1 103 ? -0.936 32.921 -45.415 1.00 31.08 96 GLU C C 1
ATOM 4665 O O . GLU C 1 103 ? -2.011 33.422 -45.755 1.00 37.14 96 GLU C O 1
ATOM 4671 N N . ALA C 1 104 ? -0.080 32.410 -46.310 1.00 32.19 97 ALA C N 1
ATOM 4672 C CA . ALA C 1 104 ? -0.384 32.528 -47.729 1.00 33.15 97 ALA C CA 1
ATOM 4673 C C . ALA C 1 104 ? -1.639 31.755 -48.108 1.00 31.57 97 ALA C C 1
ATOM 4674 O O . ALA C 1 104 ? -2.465 32.242 -48.895 1.00 36.04 97 ALA C O 1
ATOM 4676 N N . ALA C 1 105 ? -1.782 30.534 -47.591 1.00 30.25 98 ALA C N 1
ATOM 4677 C CA . ALA C 1 105 ? -2.957 29.731 -47.911 1.00 30.20 98 ALA C CA 1
ATOM 4678 C C . ALA C 1 105 ? -4.231 30.389 -47.392 1.00 30.46 98 ALA C C 1
ATOM 4679 O O . ALA C 1 105 ? -5.257 30.408 -48.081 1.00 31.65 98 ALA C O 1
ATOM 4681 N N . PHE C 1 106 ? -4.193 30.909 -46.167 1.00 30.47 99 PHE C N 1
ATOM 4682 C CA . PHE C 1 106 ? -5.394 31.519 -45.609 1.00 25.11 99 PHE C CA 1
ATOM 4683 C C . PHE C 1 106 ? -5.721 32.828 -46.318 1.00 28.80 99 PHE C C 1
ATOM 4684 O O . PHE C 1 106 ? -6.894 33.121 -46.577 1.00 29.83 99 PHE C O 1
ATOM 4692 N N . LYS C 1 107 ? -4.699 33.624 -46.642 1.00 32.10 100 LYS C N 1
ATOM 4693 C CA . LYS C 1 107 ? -4.945 34.878 -47.351 1.00 33.71 100 LYS C CA 1
ATOM 4694 C C . LYS C 1 107 ? -5.594 34.612 -48.702 1.00 33.16 100 LYS C C 1
ATOM 4695 O O . LYS C 1 107 ? -6.511 35.334 -49.115 1.00 37.10 100 LYS C O 1
ATOM 4701 N N . ALA C 1 108 ? -5.156 33.549 -49.385 1.00 31.90 101 ALA C N 1
ATOM 4702 C CA . ALA C 1 108 ? -5.739 33.177 -50.669 1.00 39.37 101 ALA C CA 1
ATOM 4703 C C . ALA C 1 108 ? -7.170 32.678 -50.532 1.00 39.22 101 ALA C C 1
ATOM 4704 O O . ALA C 1 108 ? -7.989 32.890 -51.435 1.00 40.28 101 ALA C O 1
ATOM 4706 N N . GLY C 1 109 ? -7.492 32.012 -49.428 1.00 32.48 102 GLY C N 1
ATOM 4707 C CA . GLY C 1 109 ? -8.848 31.525 -49.250 1.00 37.19 102 GLY C CA 1
ATOM 4708 C C . GLY C 1 109 ? -9.841 32.650 -49.031 1.00 29.58 102 GLY C C 1
ATOM 4709 O O . GLY C 1 109 ? -10.995 32.567 -49.459 1.00 29.23 102 GLY C O 1
ATOM 4710 N N . GLY C 1 110 ? -9.417 33.697 -48.333 1.00 30.96 103 GLY C N 1
ATOM 4711 C CA . GLY C 1 110 ? -10.242 34.864 -48.129 1.00 30.23 103 GLY C CA 1
ATOM 4712 C C . GLY C 1 110 ? -11.310 34.757 -47.061 1.00 26.84 103 GLY C C 1
ATOM 4713 O O . GLY C 1 110 ? -12.169 35.637 -47.006 1.00 26.77 103 GLY C O 1
ATOM 4714 N N . TYR C 1 111 ? -11.262 33.752 -46.196 1.00 26.21 104 TYR C N 1
ATOM 4715 C CA . TYR C 1 111 ? -12.254 33.550 -45.144 1.00 23.01 104 TYR C CA 1
ATOM 4716 C C . TYR C 1 111 ? -11.562 33.644 -43.785 1.00 23.10 104 TYR C C 1
ATOM 4717 O O . TYR C 1 111 ? -10.334 33.788 -43.682 1.00 24.62 104 TYR C O 1
ATOM 4726 N N . ARG C 1 112 ? -12.377 33.628 -42.730 1.00 20.26 105 ARG C N 1
ATOM 4727 C CA . ARG C 1 112 ? -11.896 33.673 -41.358 1.00 19.49 105 ARG C CA 1
ATOM 4728 C C . ARG C 1 112 ? -12.296 32.405 -40.630 1.00 20.05 105 ARG C C 1
ATOM 4729 O O . ARG C 1 112 ? -13.411 31.913 -40.805 1.00 18.78 105 ARG C O 1
ATOM 4737 N N . VAL C 1 113 ? -11.383 31.890 -39.813 1.00 18.98 106 VAL C N 1
ATOM 4738 C CA . VAL C 1 113 ? -11.597 30.681 -39.015 1.00 18.35 106 VAL C CA 1
ATOM 4739 C C . VAL C 1 113 ? -11.336 31.055 -37.562 1.00 18.05 106 VAL C C 1
ATOM 4740 O O . VAL C 1 113 ? -10.180 31.167 -37.132 1.00 17.33 106 VAL C O 1
ATOM 4744 N N . VAL C 1 114 ? -12.415 31.224 -36.795 1.00 15.47 107 VAL C N 1
ATOM 4745 C CA . VAL C 1 114 ? -12.322 31.752 -35.434 1.00 15.44 107 VAL C CA 1
ATOM 4746 C C . VAL C 1 114 ? -12.105 30.571 -34.505 1.00 15.74 107 VAL C C 1
ATOM 4747 O O . VAL C 1 114 ? -12.890 29.629 -34.541 1.00 16.17 107 VAL C O 1
ATOM 4751 N N . PRO C 1 115 ? -11.092 30.577 -33.648 1.00 16.08 108 PRO C N 1
ATOM 4752 C CA . PRO C 1 115 ? -10.866 29.407 -32.769 1.00 17.02 108 PRO C CA 1
ATOM 4753 C C . PRO C 1 115 ? -12.046 29.199 -31.841 1.00 16.13 108 PRO C C 1
ATOM 4754 O O . PRO C 1 115 ? -12.525 30.172 -31.240 1.00 16.62 108 PRO C O 1
ATOM 4758 N N . PRO C 1 116 ? -12.495 27.945 -31.616 1.00 14.84 109 PRO C N 1
ATOM 4759 C CA . PRO C 1 116 ? -11.962 26.659 -32.118 1.00 16.35 109 PRO C CA 1
ATOM 4760 C C . PRO C 1 116 ? -12.701 26.009 -33.278 1.00 14.83 109 PRO C C 1
ATOM 4761 O O . PRO C 1 116 ? -12.873 24.795 -33.323 1.00 16.32 109 PRO C O 1
ATOM 4765 N N . ALA C 1 117 ? -13.127 26.801 -34.266 1.00 16.56 110 ALA C N 1
ATOM 4766 C CA . ALA C 1 117 ? -13.790 26.245 -35.441 1.00 16.04 110 ALA C CA 1
ATOM 4767 C C . ALA C 1 117 ? -12.897 25.243 -36.170 1.00 16.14 110 ALA C C 1
ATOM 4768 O O . ALA C 1 117 ? -11.680 25.428 -36.281 1.00 16.82 110 ALA C O 1
ATOM 4770 N N . VAL C 1 118 ? -13.531 24.207 -36.712 1.00 14.86 111 VAL C N 1
ATOM 4771 C CA . VAL C 1 118 ? -12.843 23.163 -37.468 1.00 16.21 111 VAL C CA 1
ATOM 4772 C C . VAL C 1 118 ? -13.672 22.820 -38.690 1.00 15.11 111 VAL C C 1
ATOM 4773 O O . VAL C 1 118 ? -14.913 22.810 -38.640 1.00 15.09 111 VAL C O 1
ATOM 4777 N N . ALA C 1 119 ? -12.993 22.532 -39.793 1.00 17.50 112 ALA C N 1
ATOM 4778 C CA . ALA C 1 119 ? -13.618 21.993 -40.989 1.00 17.13 112 ALA C CA 1
ATOM 4779 C C . ALA C 1 119 ? -12.806 20.801 -41.455 1.00 18.37 112 ALA C C 1
ATOM 4780 O O . ALA C 1 119 ? -11.608 20.721 -41.194 1.00 19.53 112 ALA C O 1
ATOM 4782 N N . ARG C 1 120 ? -13.478 19.852 -42.103 1.00 15.81 113 ARG C N 1
ATOM 4783 C CA . ARG C 1 120 ? -12.773 18.738 -42.709 1.00 17.43 113 ARG C CA 1
ATOM 4784 C C . ARG C 1 120 ? -12.271 19.075 -44.108 1.00 20.87 113 ARG C C 1
ATOM 4785 O O . ARG C 1 120 ? -12.868 19.873 -44.839 1.00 19.48 113 ARG C O 1
ATOM 4793 N N . ARG C 1 121 ? -11.152 18.443 -44.485 1.00 18.87 114 ARG C N 1
ATOM 4794 C CA . ARG C 1 121 ? -10.697 18.483 -45.870 1.00 20.04 114 ARG C CA 1
ATOM 4795 C C . ARG C 1 121 ? -11.789 17.937 -46.778 1.00 25.14 114 ARG C C 1
ATOM 4796 O O . ARG C 1 121 ? -12.395 16.900 -46.500 1.00 23.66 114 ARG C O 1
ATOM 4804 N N . GLY C 1 122 ? -12.017 18.620 -47.885 1.00 21.17 115 GLY C N 1
ATOM 4805 C CA . GLY C 1 122 ? -13.091 18.264 -48.781 1.00 22.12 115 GLY C CA 1
ATOM 4806 C C . GLY C 1 122 ? -14.330 19.102 -48.625 1.00 21.73 115 GLY C C 1
ATOM 4807 O O . GLY C 1 122 ? -15.313 18.847 -49.320 1.00 25.40 115 GLY C O 1
ATOM 4808 N N . ALA C 1 123 ? -14.313 20.077 -47.725 1.00 24.51 116 ALA C N 1
ATOM 4809 C CA . ALA C 1 123 ? -15.348 21.091 -47.629 1.00 22.90 116 ALA C CA 1
ATOM 4810 C C . ALA C 1 123 ? -14.808 22.348 -48.292 1.00 22.63 116 ALA C C 1
ATOM 4811 O O . ALA C 1 123 ? -13.642 22.701 -48.091 1.00 26.22 116 ALA C O 1
ATOM 4813 N N . PHE C 1 124 ? -15.640 22.986 -49.117 1.00 20.84 117 PHE C N 1
ATOM 4814 C CA . PHE C 1 124 ? -15.285 24.252 -49.737 1.00 20.73 117 PHE C CA 1
ATOM 4815 C C . PHE C 1 124 ? -15.801 25.414 -48.899 1.00 21.70 117 PHE C C 1
ATOM 4816 O O . PHE C 1 124 ? -16.989 25.459 -48.559 1.00 20.49 117 PHE C O 1
ATOM 4824 N N . ILE C 1 125 ? -14.912 26.365 -48.604 1.00 21.71 118 ILE C N 1
ATOM 4825 C CA . ILE C 1 125 ? -15.256 27.593 -47.890 1.00 21.63 118 ILE C CA 1
ATOM 4826 C C . ILE C 1 125 ? -14.877 28.750 -48.811 1.00 20.87 118 ILE C C 1
ATOM 4827 O O . ILE C 1 125 ? -13.700 28.920 -49.154 1.00 23.31 118 ILE C O 1
ATOM 4832 N N . ALA C 1 126 ? -15.872 29.542 -49.205 1.00 22.09 119 ALA C N 1
ATOM 4833 C CA . ALA C 1 126 ? -15.685 30.634 -50.148 1.00 23.21 119 ALA C CA 1
ATOM 4834 C C . ALA C 1 126 ? -15.106 31.875 -49.464 1.00 22.30 119 ALA C C 1
ATOM 4835 O O . ALA C 1 126 ? -15.010 31.956 -48.235 1.00 22.83 119 ALA C O 1
ATOM 4837 N N . ARG C 1 127 ? -14.720 32.846 -50.300 1.00 24.91 120 ARG C N 1
ATOM 4838 C CA . ARG C 1 127 ? -14.229 34.133 -49.828 1.00 25.39 120 ARG C CA 1
ATOM 4839 C C . ARG C 1 127 ? -15.284 34.827 -48.975 1.00 26.11 120 ARG C C 1
ATOM 4840 O O . ARG C 1 127 ? -16.486 34.720 -49.223 1.00 25.36 120 ARG C O 1
ATOM 4848 N N . ASN C 1 128 ? -14.815 35.580 -47.979 1.00 25.28 121 ASN C N 1
ATOM 4849 C CA . ASN C 1 128 ? -15.658 36.420 -47.132 1.00 26.34 121 ASN C CA 1
ATOM 4850 C C . ASN C 1 128 ? -16.586 35.622 -46.231 1.00 24.77 121 ASN C C 1
ATOM 4851 O O . ASN C 1 128 ? -17.488 36.199 -45.627 1.00 25.11 121 ASN C O 1
ATOM 4856 N N . VAL C 1 129 ? -16.377 34.327 -46.106 1.00 22.25 122 VAL C N 1
ATOM 4857 C CA . VAL C 1 129 ? -17.087 33.548 -45.100 1.00 19.76 122 VAL C CA 1
ATOM 4858 C C . VAL C 1 129 ? -16.450 33.802 -43.743 1.00 21.77 122 VAL C C 1
ATOM 4859 O O . VAL C 1 129 ? -15.229 33.955 -43.634 1.00 22.54 122 VAL C O 1
ATOM 4863 N N . VAL C 1 130 ? -17.273 33.838 -42.690 1.00 17.79 123 VAL C N 1
ATOM 4864 C CA . VAL C 1 130 ? -16.774 33.828 -41.324 1.00 19.67 123 VAL C CA 1
ATOM 4865 C C . VAL C 1 130 ? -17.246 32.553 -40.646 1.00 17.42 123 VAL C C 1
ATOM 4866 O O . VAL C 1 130 ? -18.457 32.334 -40.496 1.00 18.71 123 VAL C O 1
ATOM 4870 N N . LEU C 1 131 ? -16.308 31.711 -40.245 1.00 17.23 124 LEU C N 1
ATOM 4871 C CA . LEU C 1 131 ? -16.601 30.545 -39.425 1.00 16.97 124 LEU C CA 1
ATOM 4872 C C . LEU C 1 131 ? -16.323 30.942 -37.982 1.00 17.37 124 LEU C C 1
ATOM 4873 O O . LEU C 1 131 ? -15.173 30.946 -37.546 1.00 16.34 124 LEU C O 1
ATOM 4878 N N . MET C 1 132 ? -17.377 31.276 -37.244 1.00 14.98 125 MET C N 1
ATOM 4879 C CA . MET C 1 132 ? -17.289 31.328 -35.794 1.00 15.99 125 MET C CA 1
ATOM 4880 C C . MET C 1 132 ? -17.068 29.900 -35.337 1.00 15.88 125 MET C C 1
ATOM 4881 O O . MET C 1 132 ? -17.088 28.982 -36.150 1.00 14.94 125 MET C O 1
ATOM 4886 N N . PRO C 1 133 ? -16.819 29.661 -34.049 1.00 14.25 126 PRO C N 1
ATOM 4887 C CA . PRO C 1 133 ? -16.625 28.269 -33.610 1.00 13.22 126 PRO C CA 1
ATOM 4888 C C . PRO C 1 133 ? -17.776 27.423 -34.114 1.00 15.16 126 PRO C C 1
ATOM 4889 O O . PRO C 1 133 ? -18.932 27.718 -33.807 1.00 16.06 126 PRO C O 1
ATOM 4893 N N . SER C 1 134 ? -17.491 26.401 -34.913 1.00 14.59 127 SER C N 1
ATOM 4894 C CA . SER C 1 134 ? -18.513 25.725 -35.704 1.00 13.19 127 SER C CA 1
ATOM 4895 C C . SER C 1 134 ? -17.836 24.536 -36.354 1.00 12.48 127 SER C C 1
ATOM 4896 O O . SER C 1 134 ? -16.618 24.355 -36.233 1.00 14.18 127 SER C O 1
ATOM 4899 N N . TYR C 1 135 ? -18.624 23.737 -37.071 1.00 13.44 128 TYR C N 1
ATOM 4900 C CA . TYR C 1 135 ? -18.073 22.591 -37.786 1.00 12.79 128 TYR C CA 1
ATOM 4901 C C . TYR C 1 135 ? -18.626 22.548 -39.195 1.00 14.49 128 TYR C C 1
ATOM 4902 O O . TYR C 1 135 ? -19.831 22.745 -39.399 1.00 15.71 128 TYR C O 1
ATOM 4911 N N . VAL C 1 136 ? -17.752 22.276 -40.161 1.00 14.42 129 VAL C N 1
ATOM 4912 C CA . VAL C 1 136 ? -18.142 22.091 -41.558 1.00 14.95 129 VAL C CA 1
ATOM 4913 C C . VAL C 1 136 ? -17.590 20.744 -41.998 1.00 16.10 129 VAL C C 1
ATOM 4914 O O . VAL C 1 136 ? -16.371 20.528 -41.962 1.00 16.31 129 VAL C O 1
ATOM 4918 N N . ASN C 1 137 ? -18.483 19.844 -42.379 1.00 15.01 130 ASN C N 1
ATOM 4919 C CA . ASN C 1 137 ? -18.131 18.465 -42.719 1.00 15.63 130 ASN C CA 1
ATOM 4920 C C . ASN C 1 137 ? -17.789 18.325 -44.201 1.00 17.61 130 ASN C C 1
ATOM 4921 O O . ASN C 1 137 ? -18.013 19.222 -45.031 1.00 18.15 130 ASN C O 1
ATOM 4926 N N . ILE C 1 138 ? -17.205 17.164 -44.524 1.00 16.80 131 ILE C N 1
ATOM 4927 C CA . ILE C 1 138 ? -16.738 16.882 -45.875 1.00 17.57 131 ILE C CA 1
ATOM 4928 C C . ILE C 1 138 ? -17.871 16.947 -46.888 1.00 17.98 131 ILE C C 1
ATOM 4929 O O . ILE C 1 138 ? -19.010 16.539 -46.630 1.00 19.20 131 ILE C O 1
ATOM 4934 N N . GLY C 1 139 ? -17.547 17.483 -48.064 1.00 18.63 132 GLY C N 1
ATOM 4935 C CA . GLY C 1 139 ? -18.483 17.629 -49.148 1.00 19.29 132 GLY C CA 1
ATOM 4936 C C . GLY C 1 139 ? -19.367 18.845 -49.082 1.00 19.94 132 GLY C C 1
ATOM 4937 O O . GLY C 1 139 ? -20.103 19.103 -50.043 1.00 23.09 132 GLY C O 1
ATOM 4938 N N . ALA C 1 140 ? -19.352 19.582 -47.976 1.00 18.18 133 ALA C N 1
ATOM 4939 C CA . ALA C 1 140 ? -20.139 20.785 -47.898 1.00 18.89 133 ALA C CA 1
ATOM 4940 C C . ALA C 1 140 ? -19.530 21.879 -48.763 1.00 19.73 133 ALA C C 1
ATOM 4941 O O . ALA C 1 140 ? -18.332 21.887 -49.080 1.00 21.80 133 ALA C O 1
ATOM 4943 N N . TYR C 1 141 ? -20.395 22.799 -49.165 1.00 20.11 134 TYR C N 1
ATOM 4944 C CA . TYR C 1 141 ? -20.027 23.945 -49.992 1.00 18.92 134 TYR C CA 1
ATOM 4945 C C . TYR C 1 141 ? -20.657 25.158 -49.325 1.00 21.35 134 TYR C C 1
ATOM 4946 O O . TYR C 1 141 ? -21.881 25.213 -49.173 1.00 22.03 134 TYR C O 1
ATOM 4955 N N . VAL C 1 142 ? -19.829 26.088 -48.868 1.00 20.54 135 VAL C N 1
ATOM 4956 C CA . VAL C 1 142 ? -20.287 27.276 -48.146 1.00 20.25 135 VAL C CA 1
ATOM 4957 C C . VAL C 1 142 ? -19.881 28.479 -48.991 1.00 20.93 135 VAL C C 1
ATOM 4958 O O . VAL C 1 142 ? -18.694 28.815 -49.079 1.00 22.25 135 VAL C O 1
ATOM 4962 N N . ASP C 1 143 ? -20.866 29.132 -49.611 1.00 21.54 136 ASP C N 1
ATOM 4963 C CA . ASP C 1 143 ? -20.595 30.144 -50.619 1.00 20.66 136 ASP C CA 1
ATOM 4964 C C . ASP C 1 143 ? -20.338 31.526 -50.007 1.00 22.05 136 ASP C C 1
ATOM 4965 O O . ASP C 1 143 ? -20.482 31.753 -48.799 1.00 22.42 136 ASP C O 1
ATOM 4970 N N . GLU C 1 144 ? -19.975 32.453 -50.896 1.00 23.66 137 GLU C N 1
ATOM 4971 C CA . GLU C 1 144 ? -19.340 33.713 -50.527 1.00 25.70 137 GLU C CA 1
ATOM 4972 C C . GLU C 1 144 ? -20.192 34.520 -49.561 1.00 25.13 137 GLU C C 1
ATOM 4973 O O . GLU C 1 144 ? -21.405 34.642 -49.731 1.00 25.17 137 GLU C O 1
ATOM 4979 N N . GLY C 1 145 ? -19.531 35.097 -48.552 1.00 24.21 138 GLY C N 1
ATOM 4980 C CA . GLY C 1 145 ? -20.147 36.051 -47.652 1.00 24.99 138 GLY C CA 1
ATOM 4981 C C . GLY C 1 145 ? -20.996 35.467 -46.546 1.00 24.84 138 GLY C C 1
ATOM 4982 O O . GLY C 1 145 ? -21.603 36.232 -45.788 1.00 26.01 138 GLY C O 1
ATOM 4983 N N . THR C 1 146 ? -21.078 34.148 -46.440 1.00 20.18 139 THR C N 1
ATOM 4984 C CA . THR C 1 146 ? -21.925 33.496 -45.466 1.00 18.54 139 THR C CA 1
ATOM 4985 C C . THR C 1 146 ? -21.296 33.508 -44.083 1.00 21.29 139 THR C C 1
ATOM 4986 O O . THR C 1 146 ? -20.078 33.415 -43.929 1.00 22.07 139 THR C O 1
ATOM 4990 N N . MET C 1 147 ? -22.150 33.677 -43.076 1.00 19.05 140 MET C N 1
ATOM 4991 C CA . MET C 1 147 ? -21.755 33.676 -41.678 1.00 18.55 140 MET C CA 1
ATOM 4992 C C . MET C 1 147 ? -22.230 32.372 -41.060 1.00 18.98 140 MET C C 1
ATOM 4993 O O . MET C 1 147 ? -23.425 32.051 -41.120 1.00 19.42 140 MET C O 1
ATOM 4998 N N . VAL C 1 148 ? -21.295 31.606 -40.500 1.00 16.28 141 VAL C N 1
ATOM 4999 C CA . VAL C 1 148 ? -21.580 30.390 -39.748 1.00 15.02 141 VAL C CA 1
ATOM 5000 C C . VAL C 1 148 ? -21.311 30.718 -38.292 1.00 16.86 141 VAL C C 1
ATOM 5001 O O . VAL C 1 148 ? -20.148 30.858 -37.885 1.00 17.72 141 VAL C O 1
ATOM 5005 N N . ASP C 1 149 ? -22.369 30.844 -37.504 1.00 14.85 142 ASP C N 1
ATOM 5006 C CA . ASP C 1 149 ? -22.255 31.358 -36.148 1.00 14.71 142 ASP C CA 1
ATOM 5007 C C . ASP C 1 149 ? -21.931 30.248 -35.144 1.00 15.41 142 ASP C C 1
ATOM 5008 O O . ASP C 1 149 ? -21.749 29.077 -35.489 1.00 14.46 142 ASP C O 1
ATOM 5013 N N . THR C 1 150 ? -21.840 30.634 -33.866 1.00 15.53 143 THR C N 1
ATOM 5014 C CA . THR C 1 150 ? -21.208 29.788 -32.864 1.00 13.99 143 THR C CA 1
ATOM 5015 C C . THR C 1 150 ? -22.019 28.522 -32.599 1.00 13.80 143 THR C C 1
ATOM 5016 O O . THR C 1 150 ? -23.229 28.565 -32.363 1.00 14.41 143 THR C O 1
ATOM 5020 N N . TRP C 1 151 ? -21.299 27.397 -32.674 1.00 13.55 144 TRP C N 1
ATOM 5021 C CA . TRP C 1 151 ? -21.827 26.044 -32.492 1.00 12.44 144 TRP C CA 1
ATOM 5022 C C . TRP C 1 151 ? -22.859 25.669 -33.554 1.00 14.07 144 TRP C C 1
ATOM 5023 O O . TRP C 1 151 ? -23.690 24.780 -33.338 1.00 14.46 144 TRP C O 1
ATOM 5034 N N . ALA C 1 152 ? -22.784 26.313 -34.717 1.00 12.92 145 ALA C N 1
ATOM 5035 C CA . ALA C 1 152 ? -23.501 25.839 -35.892 1.00 14.91 145 ALA C CA 1
ATOM 5036 C C . ALA C 1 152 ? -22.725 24.708 -36.557 1.00 13.66 145 ALA C C 1
ATOM 5037 O O . ALA C 1 152 ? -21.532 24.498 -36.297 1.00 13.62 145 ALA C O 1
ATOM 5039 N N . THR C 1 153 ? -23.444 23.932 -37.390 1.00 13.73 146 THR C N 1
ATOM 5040 C CA . THR C 1 153 ? -22.916 22.774 -38.108 1.00 14.27 146 THR C CA 1
ATOM 5041 C C . THR C 1 153 ? -23.402 22.797 -39.545 1.00 16.62 146 THR C C 1
ATOM 5042 O O . THR C 1 153 ? -24.604 22.945 -39.795 1.00 16.08 146 THR C O 1
ATOM 5046 N N . VAL C 1 154 ? -22.488 22.645 -40.485 1.00 14.47 147 VAL C N 1
ATOM 5047 C CA . VAL C 1 154 ? -22.831 22.400 -41.880 1.00 15.00 147 VAL C CA 1
ATOM 5048 C C . VAL C 1 154 ? -22.444 20.958 -42.177 1.00 16.45 147 VAL C C 1
ATOM 5049 O O . VAL C 1 154 ? -21.254 20.638 -42.278 1.00 16.91 147 VAL C O 1
ATOM 5053 N N . GLY C 1 155 ? -23.453 20.099 -42.323 1.00 15.51 148 GLY C N 1
ATOM 5054 C CA . GLY C 1 155 ? -23.240 18.671 -42.469 1.00 16.16 148 GLY C CA 1
ATOM 5055 C C . GLY C 1 155 ? -22.745 18.273 -43.839 1.00 16.99 148 GLY C C 1
ATOM 5056 O O . GLY C 1 155 ? -22.641 19.057 -44.788 1.00 17.99 148 GLY C O 1
ATOM 5057 N N . SER C 1 156 ? -22.474 16.986 -43.960 1.00 16.69 149 SER C N 1
ATOM 5058 C CA A SER C 1 156 ? -21.854 16.477 -45.175 0.25 16.92 149 SER C CA 1
ATOM 5059 C CA B SER C 1 156 ? -21.858 16.467 -45.174 0.25 16.92 149 SER C CA 1
ATOM 5060 C CA C SER C 1 156 ? -21.852 16.491 -45.177 0.50 16.82 149 SER C CA 1
ATOM 5061 C C . SER C 1 156 ? -22.716 16.755 -46.400 1.00 18.55 149 SER C C 1
ATOM 5062 O O . SER C 1 156 ? -23.937 16.531 -46.399 1.00 20.22 149 SER C O 1
ATOM 5069 N N . CYS C 1 157 ? -22.075 17.254 -47.442 1.00 17.83 150 CYS C N 1
ATOM 5070 C CA . CYS C 1 157 ? -22.635 17.517 -48.754 1.00 19.65 150 CYS C CA 1
ATOM 5071 C C . CYS C 1 157 ? -23.597 18.691 -48.801 1.00 22.24 150 CYS C C 1
ATOM 5072 O O . CYS C 1 157 ? -24.070 19.026 -49.888 1.00 22.45 150 CYS C O 1
ATOM 5075 N N . ALA C 1 158 ? -23.882 19.342 -47.672 1.00 20.86 151 ALA C N 1
ATOM 5076 C CA . ALA C 1 158 ? -24.842 20.435 -47.675 1.00 18.31 151 ALA C CA 1
ATOM 5077 C C . ALA C 1 158 ? -24.330 21.571 -48.547 1.00 19.87 151 ALA C C 1
ATOM 5078 O O . ALA C 1 158 ? -23.128 21.852 -48.589 1.00 20.02 151 ALA C O 1
ATOM 5080 N N . GLN C 1 159 ? -25.259 22.230 -49.222 1.00 20.42 152 GLN C N 1
ATOM 5081 C CA . GLN C 1 159 ? -24.969 23.363 -50.092 1.00 18.38 152 GLN C CA 1
ATOM 5082 C C . GLN C 1 159 ? -25.557 24.611 -49.452 1.00 21.77 152 GLN C C 1
ATOM 5083 O O . GLN C 1 159 ? -26.781 24.733 -49.340 1.00 22.73 152 GLN C O 1
ATOM 5089 N N . ILE C 1 160 ? -24.683 25.534 -49.049 1.00 21.38 153 ILE C N 1
ATOM 5090 C CA . ILE C 1 160 ? -25.068 26.796 -48.425 1.00 19.69 153 ILE C CA 1
ATOM 5091 C C . ILE C 1 160 ? -24.752 27.906 -49.416 1.00 21.72 153 ILE C C 1
ATOM 5092 O O . ILE C 1 160 ? -23.629 27.977 -49.934 1.00 22.80 153 ILE C O 1
ATOM 5097 N N . GLY C 1 161 ? -25.747 28.733 -49.722 1.00 19.09 154 GLY C N 1
ATOM 5098 C CA . GLY C 1 161 ? -25.599 29.757 -50.735 1.00 22.53 154 GLY C CA 1
ATOM 5099 C C . GLY C 1 161 ? -24.819 30.960 -50.248 1.00 22.11 154 GLY C C 1
ATOM 5100 O O . GLY C 1 161 ? -24.189 30.958 -49.186 1.00 22.53 154 GLY C O 1
ATOM 5101 N N . LYS C 1 162 ? -24.866 32.013 -51.068 1.00 22.56 155 LYS C N 1
ATOM 5102 C CA . LYS C 1 162 ? -24.165 33.255 -50.781 1.00 21.37 155 LYS C CA 1
ATOM 5103 C C . LYS C 1 162 ? -24.956 34.099 -49.797 1.00 22.92 155 LYS C C 1
ATOM 5104 O O . LYS C 1 162 ? -26.191 34.102 -49.799 1.00 23.78 155 LYS C O 1
ATOM 5110 N N . ASN C 1 163 ? -24.222 34.820 -48.944 1.00 23.65 156 ASN C N 1
ATOM 5111 C CA . ASN C 1 163 ? -24.814 35.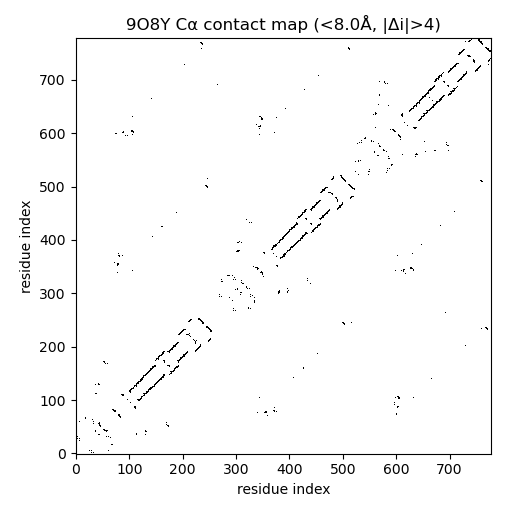780 -48.005 1.00 25.28 156 ASN C CA 1
ATOM 5112 C C . ASN C 1 163 ? -25.899 35.141 -47.141 1.00 21.93 156 ASN C C 1
ATOM 5113 O O . ASN C 1 163 ? -26.917 35.758 -46.821 1.00 25.26 156 ASN C O 1
ATOM 5118 N N . VAL C 1 164 ? -25.663 33.899 -46.742 1.00 21.72 157 VAL C N 1
ATOM 5119 C CA . VAL C 1 164 ? -26.526 33.183 -45.812 1.00 21.79 157 VAL C CA 1
ATOM 5120 C C . VAL C 1 164 ? -26.048 33.476 -44.398 1.00 21.14 157 VAL C C 1
ATOM 5121 O O . VAL C 1 164 ? -24.845 33.638 -44.155 1.00 22.15 157 VAL C O 1
ATOM 5125 N N . HIS C 1 165 ? -26.988 33.564 -43.464 1.00 19.27 158 HIS C N 1
ATOM 5126 C CA . HIS C 1 165 ? -26.674 33.696 -42.048 1.00 18.57 158 HIS C CA 1
ATOM 5127 C C . HIS C 1 165 ? -27.181 32.444 -41.350 1.00 17.02 158 HIS C C 1
ATOM 5128 O O . HIS C 1 165 ? -28.389 32.272 -41.199 1.00 18.96 158 HIS C O 1
ATOM 5135 N N . LEU C 1 166 ? -26.263 31.564 -40.949 1.00 16.31 159 LEU C N 1
ATOM 5136 C CA . LEU C 1 166 ? -26.594 30.433 -40.078 1.00 14.93 159 LEU C CA 1
ATOM 5137 C C . LEU C 1 166 ? -26.336 30.882 -38.644 1.00 16.85 159 LEU C C 1
ATOM 5138 O O . LEU C 1 166 ? -25.180 31.057 -38.238 1.00 17.58 159 LEU C O 1
ATOM 5143 N N . SER C 1 167 ? -27.401 31.126 -37.892 1.00 16.10 160 SER C N 1
ATOM 5144 C CA . SER C 1 167 ? -27.284 31.672 -36.553 1.00 15.83 160 SER C CA 1
ATOM 5145 C C . SER C 1 167 ? -26.758 30.630 -35.564 1.00 15.05 160 SER C C 1
ATOM 5146 O O . SER C 1 167 ? -26.453 29.484 -35.901 1.00 16.62 160 SER C O 1
ATOM 5149 N N . GLY C 1 168 ? -26.646 31.072 -34.311 1.00 16.00 161 GLY C N 1
ATOM 5150 C CA . GLY C 1 168 ? -25.998 30.224 -33.313 1.00 16.08 161 GLY C CA 1
ATOM 5151 C C . GLY C 1 168 ? -26.735 28.903 -33.147 1.00 14.52 161 GLY C C 1
ATOM 5152 O O . GLY C 1 168 ? -27.959 28.841 -33.095 1.00 15.22 161 GLY C O 1
ATOM 5153 N N . GLY C 1 169 ? -25.947 27.833 -33.068 1.00 14.44 162 GLY C N 1
ATOM 5154 C CA . GLY C 1 169 ? -26.510 26.522 -32.833 1.00 14.31 162 GLY C CA 1
ATOM 5155 C C . GLY C 1 169 ? -27.370 25.966 -33.946 1.00 16.97 162 GLY C C 1
ATOM 5156 O O . GLY C 1 169 ? -28.140 25.041 -33.686 1.00 20.45 162 GLY C O 1
ATOM 5157 N N . VAL C 1 170 ? -27.289 26.515 -35.165 1.00 15.71 163 VAL C N 1
ATOM 5158 C CA . VAL C 1 170 ? -28.039 25.985 -36.295 1.00 14.97 163 VAL C CA 1
ATOM 5159 C C . VAL C 1 170 ? -27.352 24.739 -36.816 1.00 17.59 163 VAL C C 1
ATOM 5160 O O . VAL C 1 170 ? -26.131 24.713 -36.961 1.00 19.34 163 VAL C O 1
ATOM 5164 N N . GLY C 1 171 ? -28.139 23.722 -37.113 1.00 16.39 164 GLY C N 1
ATOM 5165 C CA . GLY C 1 171 ? -27.615 22.549 -37.786 1.00 14.75 164 GLY C CA 1
ATOM 5166 C C . GLY C 1 171 ? -28.215 22.303 -39.147 1.00 14.53 164 GLY C C 1
ATOM 5167 O O . GLY C 1 171 ? -29.441 22.359 -39.319 1.00 15.09 164 GLY C O 1
ATOM 5168 N N . ILE C 1 172 ? -27.358 22.073 -40.133 1.00 15.47 165 ILE C N 1
ATOM 5169 C CA . ILE C 1 172 ? -27.742 21.717 -41.499 1.00 16.46 165 ILE C CA 1
ATOM 5170 C C . ILE C 1 172 ? -27.314 20.267 -41.697 1.00 17.24 165 ILE C C 1
ATOM 5171 O O . ILE C 1 172 ? -26.123 19.924 -41.603 1.00 19.05 165 ILE C O 1
ATOM 5176 N N . GLY C 1 173 ? -28.297 19.383 -41.878 1.00 17.57 166 GLY C N 1
ATOM 5177 C CA . GLY C 1 173 ? -28.039 17.969 -41.805 1.00 19.14 166 GLY C CA 1
ATOM 5178 C C . GLY C 1 173 ? -27.315 17.420 -43.009 1.00 18.72 166 GLY C C 1
ATOM 5179 O O . GLY C 1 173 ? -27.547 17.821 -44.144 1.00 19.11 166 GLY C O 1
ATOM 5180 N N . GLY C 1 174 ? -26.449 16.440 -42.734 1.00 17.26 167 GLY C N 1
ATOM 5181 C CA . GLY C 1 174 ? -25.722 15.786 -43.795 1.00 18.50 167 GLY C CA 1
ATOM 5182 C C . GLY C 1 174 ? -26.565 14.769 -44.537 1.00 18.37 167 GLY C C 1
ATOM 5183 O O . GLY C 1 174 ? -27.471 14.150 -43.988 1.00 21.88 167 GLY C O 1
ATOM 5184 N N . VAL C 1 175 ? -26.221 14.597 -45.799 1.00 19.68 168 VAL C N 1
ATOM 5185 C CA . VAL C 1 175 ? -26.821 13.590 -46.660 1.00 22.38 168 VAL C CA 1
ATOM 5186 C C . VAL C 1 175 ? -25.696 13.062 -47.528 1.00 25.87 168 VAL C C 1
ATOM 5187 O O . VAL C 1 175 ? -25.275 13.714 -48.492 1.00 29.50 168 VAL C O 1
ATOM 5191 N N . LEU C 1 176 ? -25.189 11.897 -47.193 1.00 25.73 169 LEU C N 1
ATOM 5192 C CA A LEU C 1 176 ? -24.250 11.183 -48.050 0.50 29.08 169 LEU C CA 1
ATOM 5193 C CA B LEU C 1 176 ? -24.253 11.189 -48.055 0.50 29.07 169 LEU C CA 1
ATOM 5194 C C . LEU C 1 176 ? -24.937 9.967 -48.653 1.00 31.70 169 LEU C C 1
ATOM 5195 O O . LEU C 1 176 ? -25.073 9.870 -49.871 1.00 32.62 169 LEU C O 1
ATOM 5204 N N . GLU C 1 177 ? -25.403 9.090 -47.846 1.00 32.39 170 GLU C N 1
ATOM 5205 C CA . GLU C 1 177 ? -26.297 8.046 -48.319 1.00 33.95 170 GLU C CA 1
ATOM 5206 C C . GLU C 1 177 ? -27.728 8.551 -48.166 1.00 38.93 170 GLU C C 1
ATOM 5207 O O . GLU C 1 177 ? -28.006 9.348 -47.271 1.00 38.11 170 GLU C O 1
ATOM 5213 N N . PRO C 1 178 ? -28.667 8.158 -49.033 1.00 37.78 171 PRO C N 1
ATOM 5214 C CA . PRO C 1 178 ? -28.530 7.341 -50.244 1.00 40.52 171 PRO C CA 1
ATOM 5215 C C . PRO C 1 178 ? -27.844 8.129 -51.358 1.00 32.35 171 PRO C C 1
ATOM 5216 O O . PRO C 1 178 ? -27.960 9.352 -51.395 1.00 33.16 171 PRO C O 1
ATOM 5220 N N . LEU C 1 179 ? -27.166 7.434 -52.274 1.00 38.39 172 LEU C N 1
ATOM 5221 C CA . LEU C 1 179 ? -26.391 8.106 -53.313 1.00 36.82 172 LEU C CA 1
ATOM 5222 C C . LEU C 1 179 ? -27.245 9.078 -54.118 1.00 34.89 172 LEU C C 1
ATOM 5223 O O . LEU C 1 179 ? -26.790 10.175 -54.464 1.00 31.56 172 LEU C O 1
ATOM 5228 N N . GLN C 1 180 ? -28.487 8.704 -54.413 1.00 36.22 173 GLN C N 1
ATOM 5229 C CA . GLN C 1 180 ? -29.308 9.508 -55.306 1.00 39.11 173 GLN C CA 1
ATOM 5230 C C . GLN C 1 180 ? -29.938 10.718 -54.630 1.00 36.59 173 GLN C C 1
ATOM 5231 O O . GLN C 1 180 ? -30.455 11.596 -55.325 1.00 40.47 173 GLN C O 1
ATOM 5237 N N . ALA C 1 181 ? -29.883 10.814 -53.306 1.00 30.87 174 ALA C N 1
ATOM 5238 C CA . ALA C 1 181 ? -30.618 11.852 -52.602 1.00 33.06 174 ALA C CA 1
ATOM 5239 C C . ALA C 1 181 ? -29.888 13.184 -52.688 1.00 34.58 174 ALA C C 1
ATOM 5240 O O . ALA C 1 181 ? -28.671 13.258 -52.511 1.00 29.07 174 ALA C O 1
ATOM 5242 N N . ASN C 1 182 ? -30.641 14.248 -52.982 1.00 32.82 175 ASN C N 1
ATOM 5243 C CA A ASN C 1 182 ? -30.032 15.564 -52.978 0.50 29.20 175 ASN C CA 1
ATOM 5244 C CA B ASN C 1 182 ? -30.081 15.596 -52.971 0.50 29.23 175 ASN C CA 1
ATOM 5245 C C . ASN C 1 182 ? -29.682 15.968 -51.543 1.00 29.86 175 ASN C C 1
ATOM 5246 O O . ASN C 1 182 ? -30.350 15.583 -50.581 1.00 27.48 175 ASN C O 1
ATOM 5255 N N . PRO C 1 183 ? -28.612 16.726 -51.370 1.00 24.18 176 PRO C N 1
ATOM 5256 C CA . PRO C 1 183 ? -28.235 17.153 -50.023 1.00 22.52 176 PRO C CA 1
ATOM 5257 C C . PRO C 1 183 ? -29.156 18.272 -49.537 1.00 22.77 176 PRO C C 1
ATOM 5258 O O . PRO C 1 183 ? -29.996 18.794 -50.276 1.00 23.31 176 PRO C O 1
ATOM 5262 N N . THR C 1 184 ? -29.029 18.580 -48.252 1.00 20.38 177 THR C N 1
ATOM 5263 C CA . THR C 1 184 ? -29.747 19.717 -47.696 1.00 20.02 177 THR C CA 1
ATOM 5264 C C . THR C 1 184 ? -29.213 20.983 -48.344 1.00 20.56 177 THR C C 1
ATOM 5265 O O . THR C 1 184 ? -28.000 21.154 -48.499 1.00 20.55 177 THR C O 1
ATOM 5269 N N . ILE C 1 185 ? -30.121 21.885 -48.716 1.00 21.57 178 ILE C N 1
ATOM 5270 C CA . ILE C 1 185 ? -29.781 23.087 -49.474 1.00 20.12 178 ILE C CA 1
ATOM 5271 C C . ILE C 1 185 ? -30.381 24.307 -48.794 1.00 21.61 178 ILE C C 1
ATOM 5272 O O . ILE C 1 185 ? -31.585 24.341 -48.517 1.00 21.39 178 ILE C O 1
ATOM 5277 N N . ILE C 1 186 ? -29.539 25.305 -48.536 1.00 21.03 179 ILE C N 1
ATOM 5278 C CA . ILE C 1 186 ? -29.955 26.618 -48.070 1.00 21.45 179 ILE C CA 1
ATOM 5279 C C . ILE C 1 186 ? -29.513 27.590 -49.157 1.00 20.00 179 ILE C C 1
ATOM 5280 O O . ILE C 1 186 ? -28.308 27.794 -49.347 1.00 21.37 179 ILE C O 1
ATOM 5285 N N . GLU C 1 187 ? -30.470 28.195 -49.849 1.00 22.10 180 GLU C N 1
ATOM 5286 C CA . GLU C 1 187 ? -30.159 29.040 -50.996 1.00 21.72 180 GLU C CA 1
ATOM 5287 C C . GLU C 1 187 ? -29.738 30.441 -50.563 1.00 24.48 180 GLU C C 1
ATOM 5288 O O . GLU C 1 187 ? -29.757 30.801 -49.382 1.00 23.92 180 GLU C O 1
ATOM 5294 N N . ASP C 1 188 ? -29.360 31.252 -51.548 1.00 24.69 181 ASP C N 1
ATOM 5295 C CA . ASP C 1 188 ? -28.778 32.550 -51.278 1.00 23.59 181 ASP C CA 1
ATOM 5296 C C . ASP C 1 188 ? -29.679 33.416 -50.395 1.00 24.32 181 ASP C C 1
ATOM 5297 O O . ASP C 1 188 ? -30.909 33.407 -50.503 1.00 26.46 181 ASP C O 1
ATOM 5302 N N . ASN C 1 189 ? -29.030 34.221 -49.549 1.00 23.94 182 ASN C N 1
ATOM 5303 C CA . ASN C 1 189 ? -29.640 35.319 -48.809 1.00 25.32 182 ASN C CA 1
ATOM 5304 C C . ASN C 1 189 ? -30.604 34.854 -47.724 1.00 30.02 182 ASN C C 1
ATOM 5305 O O . ASN C 1 189 ? -31.396 35.652 -47.213 1.00 32.57 182 ASN C O 1
ATOM 5310 N N . CYS C 1 190 ? -30.552 33.589 -47.336 1.00 22.48 183 CYS C N 1
ATOM 5311 C CA . CYS C 1 190 ? -31.420 33.119 -46.273 1.00 20.11 183 CYS C CA 1
ATOM 5312 C C . CYS C 1 190 ? -30.865 33.467 -44.898 1.00 23.90 183 CYS C C 1
ATOM 5313 O O . CYS C 1 190 ? -29.645 33.537 -44.686 1.00 24.02 183 CYS C O 1
ATOM 5316 N N . PHE C 1 191 ? -31.782 33.671 -43.958 1.00 20.99 184 PHE C N 1
ATOM 5317 C CA . PHE C 1 191 ? -31.460 33.865 -42.551 1.00 21.38 184 PHE C CA 1
ATOM 5318 C C . PHE C 1 191 ? -32.067 32.698 -41.806 1.00 20.76 184 PHE C C 1
ATOM 5319 O O . PHE C 1 191 ? -33.276 32.477 -41.897 1.00 22.21 184 PHE C O 1
ATOM 5327 N N . ILE C 1 192 ? -31.229 31.908 -41.123 1.00 17.75 185 ILE C N 1
ATOM 5328 C CA . ILE C 1 192 ? -31.685 30.735 -40.378 1.00 16.88 185 ILE C CA 1
ATOM 5329 C C . ILE C 1 192 ? -31.497 31.039 -38.901 1.00 17.33 185 ILE C C 1
ATOM 5330 O O . ILE C 1 192 ? -30.360 31.147 -38.423 1.00 17.05 185 ILE C O 1
ATOM 5335 N N . GLY C 1 193 ? -32.616 31.217 -38.180 1.00 17.11 186 GLY C N 1
ATOM 5336 C CA . GLY C 1 193 ? -32.541 31.661 -36.804 1.00 15.73 186 GLY C CA 1
ATOM 5337 C C . GLY C 1 193 ? -31.970 30.612 -35.871 1.00 15.97 186 GLY C C 1
ATOM 5338 O O . GLY C 1 193 ? -31.996 29.414 -36.133 1.00 17.04 186 GLY C O 1
ATOM 5339 N N . ALA C 1 194 ? -31.478 31.118 -34.744 1.00 16.27 187 ALA C N 1
ATOM 5340 C CA . ALA C 1 194 ? -30.755 30.301 -33.774 1.00 15.24 187 ALA C CA 1
ATOM 5341 C C . ALA C 1 194 ? -31.531 29.048 -33.386 1.00 16.32 187 ALA C C 1
ATOM 5342 O O . ALA C 1 194 ? -32.751 29.059 -33.203 1.00 16.62 187 ALA C O 1
ATOM 5344 N N . ARG C 1 195 ? -30.769 27.951 -33.234 1.00 16.50 188 ARG C N 1
ATOM 5345 C CA A ARG C 1 195 ? -31.238 26.639 -32.796 0.50 18.47 188 ARG C CA 1
ATOM 5346 C CA B ARG C 1 195 ? -31.227 26.631 -32.809 0.50 18.48 188 ARG C CA 1
ATOM 5347 C C . ARG C 1 195 ? -32.039 25.898 -33.870 1.00 20.22 188 ARG C C 1
ATOM 5348 O O . ARG C 1 195 ? -32.393 24.726 -33.668 1.00 22.61 188 ARG C O 1
ATOM 5363 N N . SER C 1 196 ? -32.315 26.507 -35.012 1.00 17.27 189 SER C N 1
ATOM 5364 C CA . SER C 1 196 ? -33.043 25.817 -36.053 1.00 15.55 189 SER C CA 1
ATOM 5365 C C . SER C 1 196 ? -32.221 24.674 -36.636 1.00 18.82 189 SER C C 1
ATOM 5366 O O . SER C 1 196 ? -30.989 24.627 -36.516 1.00 17.65 189 SER C O 1
ATOM 5369 N N . GLU C 1 197 ? -32.922 23.733 -37.253 1.00 16.35 190 GLU C N 1
ATOM 5370 C CA . GLU C 1 197 ? -32.295 22.563 -37.854 1.00 16.42 190 GLU C CA 1
ATOM 5371 C C . GLU C 1 197 ? -33.016 22.292 -39.158 1.00 16.97 190 GLU C C 1
ATOM 5372 O O . GLU C 1 197 ? -34.250 22.352 -39.217 1.00 19.14 190 GLU C O 1
ATOM 5378 N N . VAL C 1 198 ? -32.252 22.042 -40.211 1.00 16.97 191 VAL C N 1
ATOM 5379 C CA . VAL C 1 198 ? -32.781 21.743 -41.538 1.00 16.16 191 VAL C CA 1
ATOM 5380 C C . VAL C 1 198 ? -32.008 20.518 -42.003 1.00 16.54 191 VAL C C 1
ATOM 5381 O O . VAL C 1 198 ? -30.782 20.581 -42.135 1.00 16.93 191 VAL C O 1
ATOM 5385 N N . VAL C 1 199 ? -32.709 19.403 -42.231 1.00 16.17 192 VAL C N 1
ATOM 5386 C CA . VAL C 1 199 ? -32.067 18.120 -42.457 1.00 17.06 192 VAL C CA 1
ATOM 5387 C C . VAL C 1 199 ? -32.677 17.383 -43.646 1.00 18.55 192 VAL C C 1
ATOM 5388 O O . VAL C 1 199 ? -33.691 17.786 -44.219 1.00 20.28 192 VAL C O 1
ATOM 5392 N N . GLU C 1 200 ? -32.012 16.295 -44.030 1.00 19.31 193 GLU C N 1
ATOM 5393 C CA . GLU C 1 200 ? -32.615 15.266 -44.885 1.00 22.12 193 GLU C CA 1
ATOM 5394 C C . GLU C 1 200 ? -33.013 15.826 -46.251 1.00 22.29 193 GLU C C 1
ATOM 5395 O O . GLU C 1 200 ? -34.012 15.426 -46.847 1.00 25.60 193 GLU C O 1
ATOM 5401 N N . GLY C 1 201 ? -32.206 16.737 -46.775 1.00 20.69 194 GLY C N 1
ATOM 5402 C CA . GLY C 1 201 ? -32.429 17.232 -48.118 1.00 23.69 194 GLY C CA 1
ATOM 5403 C C . GLY C 1 201 ? -33.556 18.219 -48.279 1.00 23.41 194 GLY C C 1
ATOM 5404 O O . GLY C 1 201 ? -33.976 18.487 -49.418 1.00 24.22 194 GLY C O 1
ATOM 5405 N N . VAL C 1 202 ? -34.084 18.747 -47.177 1.00 21.78 195 VAL C N 1
ATOM 5406 C CA . VAL C 1 202 ? -34.993 19.875 -47.267 1.00 20.31 195 VAL C CA 1
ATOM 5407 C C . VAL C 1 202 ? -34.296 20.992 -48.026 1.00 22.15 195 VAL C C 1
ATOM 5408 O O . VAL C 1 202 ? -33.075 21.191 -47.906 1.00 22.30 195 VAL C O 1
ATOM 5412 N N . VAL C 1 203 ? -35.067 21.709 -48.842 1.00 22.88 196 VAL C N 1
ATOM 5413 C CA . VAL C 1 203 ? -34.563 22.867 -49.567 1.00 23.44 196 VAL C CA 1
ATOM 5414 C C . VAL C 1 203 ? -35.219 24.114 -49.002 1.00 24.66 196 VAL C C 1
ATOM 5415 O O . VAL C 1 203 ? -36.453 24.224 -49.001 1.00 23.95 196 VAL C O 1
ATOM 5419 N N . VAL C 1 204 ? -34.399 25.067 -48.567 1.00 23.71 197 VAL C N 1
ATOM 5420 C CA . VAL C 1 204 ? -34.870 26.391 -48.180 1.00 22.81 197 VAL C CA 1
ATOM 5421 C C . VAL C 1 204 ? -34.500 27.316 -49.330 1.00 23.29 197 VAL C C 1
ATOM 5422 O O . VAL C 1 204 ? -33.318 27.565 -49.581 1.00 22.50 197 VAL C O 1
ATOM 5426 N N . GLU C 1 205 ? -35.511 27.812 -50.030 1.00 24.00 198 GLU C N 1
ATOM 5427 C CA . GLU C 1 205 ? -35.285 28.606 -51.225 1.00 24.47 198 GLU C CA 1
ATOM 5428 C C . GLU C 1 205 ? -34.866 30.026 -50.860 1.00 24.84 198 GLU C C 1
ATOM 5429 O O . GLU C 1 205 ? -35.016 30.480 -49.723 1.00 25.64 198 GLU C O 1
ATOM 5435 N N . GLU C 1 206 ? -34.377 30.743 -51.872 1.00 25.64 199 GLU C N 1
ATOM 5436 C CA . GLU C 1 206 ? -33.653 31.985 -51.634 1.00 28.19 199 GLU C CA 1
ATOM 5437 C C . GLU C 1 206 ? -34.527 33.016 -50.926 1.00 30.75 199 GLU C C 1
ATOM 5438 O O . GLU C 1 206 ? -35.754 33.045 -51.076 1.00 27.33 199 GLU C O 1
ATOM 5444 N N . ASN C 1 207 ? -33.871 33.869 -50.133 1.00 27.89 200 ASN C N 1
ATOM 5445 C CA . ASN C 1 207 ? -34.484 35.023 -49.485 1.00 27.75 200 ASN C CA 1
ATOM 5446 C C . ASN C 1 207 ? -35.453 34.644 -48.372 1.00 30.16 200 ASN C C 1
ATOM 5447 O O . ASN C 1 207 ? -36.280 35.467 -47.958 1.00 33.11 200 ASN C O 1
ATOM 5452 N N . SER C 1 208 ? -35.377 33.421 -47.876 1.00 25.42 201 SER C N 1
ATOM 5453 C CA . SER C 1 208 ? -36.271 32.975 -46.824 1.00 25.90 201 SER C CA 1
ATOM 5454 C C . SER C 1 208 ? -35.677 33.315 -45.459 1.00 23.59 201 SER C C 1
ATOM 5455 O O . SER C 1 208 ? -34.475 33.550 -45.312 1.00 24.40 201 SER C O 1
ATOM 5458 N N . VAL C 1 209 ? -36.553 33.337 -44.463 1.00 21.46 202 VAL C N 1
ATOM 5459 C CA . VAL C 1 209 ? -36.199 33.649 -43.087 1.00 20.76 202 VAL C CA 1
ATOM 5460 C C . VAL C 1 209 ? -36.850 32.601 -42.201 1.00 22.30 202 VAL C C 1
ATOM 5461 O O . VAL C 1 209 ? -38.070 32.429 -42.231 1.00 24.35 202 VAL C O 1
ATOM 5465 N N . LEU C 1 210 ? -36.044 31.907 -41.409 1.00 19.80 203 LEU C N 1
ATOM 5466 C CA . LEU C 1 210 ? -36.527 30.999 -40.380 1.00 18.70 203 LEU C CA 1
ATOM 5467 C C . LEU C 1 210 ? -36.283 31.657 -39.029 1.00 19.21 203 LEU C C 1
ATOM 5468 O O . LEU C 1 210 ? -35.161 32.099 -38.745 1.00 19.63 203 LEU C O 1
ATOM 5473 N N . ALA C 1 211 ? -37.337 31.745 -38.216 1.00 18.55 204 ALA C N 1
ATOM 5474 C CA . ALA C 1 211 ? -37.223 32.219 -36.850 1.00 17.99 204 ALA C CA 1
ATOM 5475 C C . ALA C 1 211 ? -36.392 31.220 -36.046 1.00 19.05 204 ALA C C 1
ATOM 5476 O O . ALA C 1 211 ? -36.011 30.149 -36.538 1.00 19.19 204 ALA C O 1
ATOM 5478 N N . MET C 1 212 ? -36.087 31.582 -34.803 1.00 17.96 205 MET C N 1
ATOM 5479 C CA . MET C 1 212 ? -35.425 30.626 -33.925 1.00 18.00 205 MET C CA 1
ATOM 5480 C C . MET C 1 212 ? -36.280 29.384 -33.739 1.00 17.49 205 MET C C 1
ATOM 5481 O O . MET C 1 212 ? -37.513 29.449 -33.639 1.00 18.82 205 MET C O 1
ATOM 5486 N N . GLY C 1 213 ? -35.605 28.236 -33.650 1.00 17.04 206 GLY C N 1
ATOM 5487 C CA . GLY C 1 213 ? -36.308 27.044 -33.230 1.00 16.16 206 GLY C CA 1
ATOM 5488 C C . GLY C 1 213 ? -37.202 26.405 -34.256 1.00 17.58 206 GLY C C 1
ATOM 5489 O O . GLY C 1 213 ? -38.161 25.718 -33.883 1.00 21.08 206 GLY C O 1
ATOM 5490 N N . VAL C 1 214 ? -36.910 26.572 -35.542 1.00 17.69 207 VAL C N 1
ATOM 5491 C CA . VAL C 1 214 ? -37.647 25.904 -36.609 1.00 17.16 207 VAL C CA 1
ATOM 5492 C C . VAL C 1 214 ? -36.889 24.639 -36.979 1.00 17.69 207 VAL C C 1
ATOM 5493 O O . VAL C 1 214 ? -35.703 24.698 -37.311 1.00 16.98 207 VAL C O 1
ATOM 5497 N N . PHE C 1 215 ? -37.547 23.493 -36.890 1.00 17.45 208 PHE C N 1
ATOM 5498 C CA . PHE C 1 215 ? -36.921 22.202 -37.179 1.00 18.33 208 PHE C CA 1
ATOM 5499 C C . PHE C 1 215 ? -37.616 21.604 -38.389 1.00 21.07 208 PHE C C 1
ATOM 5500 O O . PHE C 1 215 ? -38.825 21.343 -38.347 1.00 23.06 208 PHE C O 1
ATOM 5508 N N . LEU C 1 216 ? -36.859 21.391 -39.463 1.00 17.03 209 LEU C N 1
ATOM 5509 C CA . LEU C 1 216 ? -37.410 20.892 -40.719 1.00 17.25 209 LEU C CA 1
ATOM 5510 C C . LEU C 1 216 ? -36.717 19.610 -41.147 1.00 17.73 209 LEU C C 1
ATOM 5511 O O . LEU C 1 216 ? -35.495 19.595 -41.335 1.00 18.77 209 LEU C O 1
ATOM 5516 N N . SER C 1 217 ? -37.494 18.563 -41.340 1.00 19.86 210 SER C N 1
ATOM 5517 C CA . SER C 1 217 ? -37.065 17.339 -41.995 1.00 21.85 210 SER C CA 1
ATOM 5518 C C . SER C 1 217 ? -38.084 17.054 -43.095 1.00 20.57 210 SER C C 1
ATOM 5519 O O . SER C 1 217 ? -39.010 17.849 -43.314 1.00 21.89 210 SER C O 1
ATOM 5522 N N . GLN C 1 218 ? -37.931 15.930 -43.789 1.00 21.58 211 GLN C N 1
ATOM 5523 C CA . GLN C 1 218 ? -38.933 15.576 -44.791 1.00 22.51 211 GLN C CA 1
ATOM 5524 C C . GLN C 1 218 ? -40.285 15.256 -44.172 1.00 27.05 211 GLN C C 1
ATOM 5525 O O . GLN C 1 218 ? -41.289 15.233 -44.894 1.00 27.60 211 GLN C O 1
ATOM 5531 N N . SER C 1 219 ? -40.332 14.987 -42.868 1.00 23.00 212 SER C N 1
ATOM 5532 C CA . SER C 1 219 ? -41.569 14.600 -42.199 1.00 23.23 212 SER C CA 1
ATOM 5533 C C . SER C 1 219 ? -42.295 15.764 -41.544 1.00 25.32 212 SER C C 1
ATOM 5534 O O . SER C 1 219 ? -43.421 15.582 -41.073 1.00 26.63 212 SER C O 1
ATOM 5537 N N . THR C 1 220 ? -41.679 16.931 -41.492 1.00 23.23 213 THR C N 1
ATOM 5538 C CA . THR C 1 220 ? -42.251 18.083 -40.821 1.00 20.60 213 THR C CA 1
ATOM 5539 C C . THR C 1 220 ? -43.350 18.700 -41.670 1.00 23.15 213 THR C C 1
ATOM 5540 O O . THR C 1 220 ? -43.134 18.999 -42.845 1.00 25.07 213 THR C O 1
ATOM 5544 N N . LYS C 1 221 ? -44.515 18.915 -41.071 1.00 22.76 214 LYS C N 1
ATOM 5545 C CA . LYS C 1 221 ? -45.556 19.673 -41.759 1.00 22.77 214 LYS C CA 1
ATOM 5546 C C . LYS C 1 221 ? -45.159 21.137 -41.884 1.00 23.02 214 LYS C C 1
ATOM 5547 O O . LYS C 1 221 ? -44.757 21.776 -40.906 1.00 24.44 214 LYS C O 1
ATOM 5553 N N . ILE C 1 222 ? -45.245 21.661 -43.103 1.00 22.04 215 ILE C N 1
ATOM 5554 C CA . ILE C 1 222 ? -45.060 23.081 -43.384 1.00 22.47 215 ILE C CA 1
ATOM 5555 C C . ILE C 1 222 ? -46.445 23.635 -43.703 1.00 22.23 215 ILE C C 1
ATOM 5556 O O . ILE C 1 222 ? -47.030 23.327 -44.751 1.00 25.39 215 ILE C O 1
ATOM 5561 N N . TYR C 1 223 ? -46.993 24.394 -42.755 1.00 22.83 216 TYR C N 1
ATOM 5562 C CA . TYR C 1 223 ? -48.353 24.921 -42.836 1.00 24.31 216 TYR C CA 1
ATOM 5563 C C . TYR C 1 223 ? -48.316 26.352 -43.361 1.00 24.93 216 TYR C C 1
ATOM 5564 O O . TYR C 1 223 ? -47.739 27.238 -42.721 1.00 24.62 216 TYR C O 1
ATOM 5573 N N . ASP C 1 224 ? -48.941 26.577 -44.515 1.00 24.02 217 ASP C N 1
ATOM 5574 C CA . ASP C 1 224 ? -48.998 27.911 -45.110 1.00 26.28 217 ASP C CA 1
ATOM 5575 C C . ASP C 1 224 ? -50.224 28.611 -44.534 1.00 27.00 217 ASP C C 1
ATOM 5576 O O . ASP C 1 224 ? -51.359 28.234 -44.829 1.00 28.57 217 ASP C O 1
ATOM 5581 N N . ARG C 1 225 ? -49.989 29.627 -43.697 1.00 25.80 218 ARG C N 1
ATOM 5582 C CA . ARG C 1 225 ? -51.103 30.268 -43.004 1.00 27.64 218 ARG C CA 1
ATOM 5583 C C . ARG C 1 225 ? -52.074 30.909 -43.978 1.00 29.27 218 ARG C C 1
ATOM 5584 O O . ARG C 1 225 ? -53.283 30.931 -43.721 1.00 31.50 218 ARG C O 1
ATOM 5592 N N . ALA C 1 226 ? -51.571 31.427 -45.106 1.00 28.99 219 ALA C N 1
ATOM 5593 C CA . ALA C 1 226 ? -52.435 32.133 -46.050 1.00 30.60 219 ALA C CA 1
ATOM 5594 C C . ALA C 1 226 ? -53.417 31.194 -46.738 1.00 34.38 219 ALA C C 1
ATOM 5595 O O . ALA C 1 226 ? -54.548 31.592 -47.050 1.00 34.88 219 ALA C O 1
ATOM 5597 N N . THR C 1 227 ? -53.001 29.955 -47.016 1.00 30.37 220 THR C N 1
ATOM 5598 C CA . THR C 1 227 ? -53.837 29.032 -47.773 1.00 30.94 220 THR C CA 1
ATOM 5599 C C . THR C 1 227 ? -54.433 27.910 -46.941 1.00 33.28 220 THR C C 1
ATOM 5600 O O . THR C 1 227 ? -55.378 27.258 -47.403 1.00 33.67 220 THR C O 1
ATOM 5604 N N . GLY C 1 228 ? -53.906 27.657 -45.745 1.00 32.76 221 GLY C N 1
ATOM 5605 C CA . GLY C 1 228 ? -54.292 26.492 -44.979 1.00 33.07 221 GLY C CA 1
ATOM 5606 C C . GLY C 1 228 ? -53.702 25.186 -45.464 1.00 34.74 221 GLY C C 1
ATOM 5607 O O . GLY C 1 228 ? -54.046 24.133 -44.916 1.00 41.25 221 GLY C O 1
ATOM 5608 N N . LYS C 1 229 ? -52.826 25.219 -46.463 1.00 29.41 222 LYS C N 1
ATOM 5609 C CA . LYS C 1 229 ? -52.283 24.010 -47.061 1.00 30.77 222 LYS C CA 1
ATOM 5610 C C . LYS C 1 229 ? -51.058 23.540 -46.287 1.00 27.90 222 LYS C C 1
ATOM 5611 O O . LYS C 1 229 ? -50.267 24.341 -45.796 1.00 27.87 222 LYS C O 1
ATOM 5613 N N . VAL C 1 230 ? -50.895 22.222 -46.223 1.00 28.17 223 VAL C N 1
ATOM 5614 C CA . VAL C 1 230 ? -49.726 21.592 -45.624 1.00 27.10 223 VAL C CA 1
ATOM 5615 C C . VAL C 1 230 ? -48.887 21.003 -46.747 1.00 26.19 223 VAL C C 1
ATOM 5616 O O . VAL C 1 230 ? -49.415 20.320 -47.633 1.00 28.08 223 VAL C O 1
ATOM 5620 N N . SER C 1 231 ? -47.583 21.241 -46.696 1.00 27.33 224 SER C N 1
ATOM 5621 C CA . SER C 1 231 ? -46.648 20.665 -47.645 1.00 26.86 224 SER C CA 1
ATOM 5622 C C . SER C 1 231 ? -45.421 20.171 -46.891 1.00 25.91 224 SER C C 1
ATOM 5623 O O . SER C 1 231 ? -45.269 20.395 -45.690 1.00 26.05 224 SER C O 1
ATOM 5626 N N . TYR C 1 232 ? -44.522 19.527 -47.624 1.00 28.11 225 TYR C N 1
ATOM 5627 C CA . TYR C 1 232 ? -43.351 18.910 -47.028 1.00 26.83 225 TYR C CA 1
ATOM 5628 C C . TYR C 1 232 ? -42.133 19.149 -47.906 1.00 25.30 225 TYR C C 1
ATOM 5629 O O . TYR C 1 232 ? -42.220 19.082 -49.137 1.00 30.17 225 TYR C O 1
ATOM 5638 N N . GLY C 1 233 ? -41.005 19.407 -47.261 1.00 26.50 226 GLY C N 1
ATOM 5639 C CA . GLY C 1 233 ? -39.715 19.268 -47.893 1.00 26.86 226 GLY C CA 1
ATOM 5640 C C . GLY C 1 233 ? -39.116 20.503 -48.508 1.00 26.94 226 GLY C C 1
ATOM 5641 O O . GLY C 1 233 ? -37.966 20.444 -48.952 1.00 26.48 226 GLY C O 1
ATOM 5642 N N . ARG C 1 234 ? -39.835 21.624 -48.525 1.00 26.81 227 ARG C N 1
ATOM 5643 C CA . ARG C 1 234 ? -39.378 22.790 -49.267 1.00 25.25 227 ARG C CA 1
ATOM 5644 C C . ARG C 1 234 ? -39.993 24.049 -48.686 1.00 25.75 227 ARG C C 1
ATOM 5645 O O . ARG C 1 234 ? -41.210 24.110 -48.476 1.00 26.65 227 ARG C O 1
ATOM 5653 N N . VAL C 1 235 ? -39.150 25.051 -48.449 1.00 23.88 228 VAL C N 1
ATOM 5654 C CA . VAL C 1 235 ? -39.592 26.386 -48.057 1.00 22.71 228 VAL C CA 1
ATOM 5655 C C . VAL C 1 235 ? -39.537 27.260 -49.305 1.00 24.38 228 VAL C C 1
ATOM 5656 O O . VAL C 1 235 ? -38.437 27.507 -49.823 1.00 25.78 228 VAL C O 1
ATOM 5660 N N . PRO C 1 236 ? -40.676 27.735 -49.820 1.00 25.09 229 PRO C N 1
ATOM 5661 C CA . PRO C 1 236 ? -40.657 28.564 -51.030 1.00 29.52 229 PRO C CA 1
ATOM 5662 C C . PRO C 1 236 ? -39.933 29.884 -50.815 1.00 27.65 229 PRO C C 1
ATOM 5663 O O . PRO C 1 236 ? -39.925 30.449 -49.719 1.00 28.08 229 PRO C O 1
ATOM 5667 N N . SER C 1 237 ? -39.358 30.400 -51.898 1.00 29.98 230 SER C N 1
ATOM 5668 C CA . SER C 1 237 ? -38.549 31.607 -51.813 1.00 27.84 230 SER C CA 1
ATOM 5669 C C . SER C 1 237 ? -39.320 32.747 -51.163 1.00 29.62 230 SER C C 1
ATOM 5670 O O . SER C 1 237 ? -40.494 32.987 -51.463 1.00 32.06 230 SER C O 1
ATOM 5673 N N . GLY C 1 238 ? -38.630 33.481 -50.296 1.00 27.69 231 GLY C N 1
ATOM 5674 C CA . GLY C 1 238 ? -39.197 34.637 -49.639 1.00 30.39 231 GLY C CA 1
ATOM 5675 C C . GLY C 1 238 ? -40.053 34.339 -48.433 1.00 29.02 231 GLY C C 1
ATOM 5676 O O . GLY C 1 238 ? -40.622 35.269 -47.856 1.00 32.24 231 GLY C O 1
ATOM 5677 N N . SER C 1 239 ? -40.160 33.080 -48.021 1.00 25.24 232 SER C N 1
ATOM 5678 C CA . SER C 1 239 ? -41.054 32.716 -46.941 1.00 27.26 232 SER C CA 1
ATOM 5679 C C . SER C 1 239 ? -40.437 33.113 -45.614 1.00 26.82 232 SER C C 1
ATOM 5680 O O . SER C 1 239 ? -39.228 32.970 -45.417 1.00 27.01 232 SER C O 1
ATOM 5683 N N . VAL C 1 240 ? -41.275 33.597 -44.707 1.00 24.26 233 VAL C N 1
ATOM 5684 C CA . VAL C 1 240 ? -40.928 33.756 -43.300 1.00 21.63 233 VAL C CA 1
ATOM 5685 C C . VAL C 1 240 ? -41.597 32.616 -42.553 1.00 25.37 233 VAL C C 1
ATOM 5686 O O . VAL C 1 240 ? -42.825 32.486 -42.606 1.00 24.15 233 VAL C O 1
ATOM 5690 N N . VAL C 1 241 ? -40.794 31.803 -41.853 1.00 20.01 234 VAL C N 1
ATOM 5691 C CA . VAL C 1 241 ? -41.237 30.565 -41.228 1.00 20.59 234 VAL C CA 1
ATOM 5692 C C . VAL C 1 241 ? -40.996 30.661 -39.731 1.00 21.96 234 VAL C C 1
ATOM 5693 O O . VAL C 1 241 ? -39.896 31.016 -39.304 1.00 21.06 234 VAL C O 1
ATOM 5697 N N . VAL C 1 242 ? -42.014 30.335 -38.939 1.00 18.22 235 VAL C N 1
ATOM 5698 C CA . VAL C 1 242 ? -41.898 30.387 -37.483 1.00 18.80 235 VAL C CA 1
ATOM 5699 C C . VAL C 1 242 ? -42.426 29.076 -36.923 1.00 17.13 235 VAL C C 1
ATOM 5700 O O . VAL C 1 242 ? -43.202 28.367 -37.581 1.00 19.73 235 VAL C O 1
ATOM 5704 N N . PRO C 1 243 ? -42.073 28.757 -35.685 1.00 17.38 236 PRO C N 1
ATOM 5705 C CA . PRO C 1 243 ? -42.663 27.577 -35.054 1.00 16.74 236 PRO C CA 1
ATOM 5706 C C . PRO C 1 243 ? -44.111 27.793 -34.669 1.00 17.83 236 PRO C C 1
ATOM 5707 O O . PRO C 1 243 ? -44.504 28.856 -34.166 1.00 19.07 236 PRO C O 1
ATOM 5711 N N . GLY C 1 244 ? -44.913 26.756 -34.898 1.00 19.42 237 GLY C N 1
ATOM 5712 C CA . GLY C 1 244 ? -46.298 26.798 -34.508 1.00 19.55 237 GLY C CA 1
ATOM 5713 C C . GLY C 1 244 ? -46.799 25.390 -34.295 1.00 16.94 237 GLY C C 1
ATOM 5714 O O . GLY C 1 244 ? -46.024 24.475 -33.966 1.00 18.18 237 GLY C O 1
ATOM 5715 N N . SER C 1 245 ? -48.113 25.226 -34.426 1.00 19.16 238 SER C N 1
ATOM 5716 C CA . SER C 1 245 ? -48.682 23.903 -34.231 1.00 20.44 238 SER C CA 1
ATOM 5717 C C . SER C 1 245 ? -50.049 23.832 -34.889 1.00 21.78 238 SER C C 1
ATOM 5718 O O . SER C 1 245 ? -50.648 24.845 -35.257 1.00 22.11 238 SER C O 1
ATOM 5721 N N . LEU C 1 246 ? -50.517 22.609 -35.041 1.00 20.95 239 LEU C N 1
ATOM 5722 C CA . LEU C 1 246 ? -51.840 22.337 -35.560 1.00 22.24 239 LEU C CA 1
ATOM 5723 C C . LEU C 1 246 ? -52.614 21.498 -34.552 1.00 21.40 239 LEU C C 1
ATOM 5724 O O . LEU C 1 246 ? -52.070 20.536 -33.984 1.00 22.24 239 LEU C O 1
ATOM 5729 N N . PRO C 1 247 ? -53.887 21.804 -34.345 1.00 23.99 240 PRO C N 1
ATOM 5730 C CA . PRO C 1 247 ? -54.664 21.090 -33.331 1.00 23.29 240 PRO C CA 1
ATOM 5731 C C . PRO C 1 247 ? -55.167 19.738 -33.805 1.00 25.65 240 PRO C C 1
ATOM 5732 O O . PRO C 1 247 ? -55.445 19.522 -34.987 1.00 29.34 240 PRO C O 1
ATOM 5736 N N . SER C 1 248 ? -55.279 18.821 -32.849 1.00 24.93 241 SER C N 1
ATOM 5737 C CA . SER C 1 248 ? -55.885 17.531 -33.129 1.00 25.99 241 SER C CA 1
ATOM 5738 C C . SER C 1 248 ? -57.375 17.693 -33.401 1.00 30.21 241 SER C C 1
ATOM 5739 O O . SER C 1 248 ? -58.003 18.676 -33.017 1.00 28.52 241 SER C O 1
ATOM 5742 N N . GLU C 1 249 ? -57.950 16.696 -34.074 1.00 32.50 242 GLU C N 1
ATOM 5743 C CA . GLU C 1 249 ? -59.364 16.782 -34.433 1.00 35.40 242 GLU C CA 1
ATOM 5744 C C . GLU C 1 249 ? -60.254 16.922 -33.201 1.00 35.05 242 GLU C C 1
ATOM 5745 O O . GLU C 1 249 ? -61.257 17.634 -33.241 1.00 36.42 242 GLU C O 1
ATOM 5751 N N . ASP C 1 250 ? -59.900 16.277 -32.093 1.00 29.93 243 ASP C N 1
ATOM 5752 C CA . ASP C 1 250 ? -60.740 16.315 -30.896 1.00 29.89 243 ASP C CA 1
ATOM 5753 C C . ASP C 1 250 ? -60.389 17.468 -29.961 1.00 30.49 243 ASP C C 1
ATOM 5754 O O . ASP C 1 250 ? -61.015 17.606 -28.901 1.00 31.78 243 ASP C O 1
ATOM 5759 N N . GLY C 1 251 ? -59.400 18.283 -30.323 1.00 31.61 244 GLY C N 1
ATOM 5760 C CA . GLY C 1 251 ? -59.042 19.456 -29.557 1.00 33.73 244 GLY C CA 1
ATOM 5761 C C . GLY C 1 251 ? -58.265 19.200 -28.290 1.00 29.03 244 GLY C C 1
ATOM 5762 O O . GLY C 1 251 ? -57.992 20.148 -27.550 1.00 31.40 244 GLY C O 1
ATOM 5763 N N . SER C 1 252 ? -57.860 17.953 -28.027 1.00 25.05 245 SER C N 1
ATOM 5764 C CA . SER C 1 252 ? -57.206 17.628 -26.775 1.00 27.21 245 SER C CA 1
ATOM 5765 C C . SER C 1 252 ? -55.736 18.032 -26.750 1.00 26.67 245 SER C C 1
ATOM 5766 O O . SER C 1 252 ? -55.158 18.120 -25.663 1.00 25.32 245 SER C O 1
ATOM 5769 N N . HIS C 1 253 ? -55.102 18.219 -27.908 1.00 22.98 246 HIS C N 1
ATOM 5770 C CA . HIS C 1 253 ? -53.677 18.520 -27.975 1.00 22.56 246 HIS C CA 1
ATOM 5771 C C . HIS C 1 253 ? -53.361 19.069 -29.356 1.00 22.92 246 HIS C C 1
ATOM 5772 O O . HIS C 1 253 ? -54.229 19.115 -30.240 1.00 23.94 246 HIS C O 1
ATOM 5779 N N . SER C 1 254 ? -52.113 19.526 -29.516 1.00 20.63 247 SER C N 1
ATOM 5780 C CA . SER C 1 254 ? -51.586 19.940 -30.801 1.00 19.16 247 SER C CA 1
ATOM 5781 C C . SER C 1 254 ? -50.220 19.293 -31.015 1.00 18.52 247 SER C C 1
ATOM 5782 O O . SER C 1 254 ? -49.578 18.833 -30.075 1.00 19.24 247 SER C O 1
ATOM 5785 N N . LEU C 1 255 ? -49.804 19.251 -32.273 1.00 20.18 248 LEU C N 1
ATOM 5786 C CA . LEU C 1 255 ? -48.489 18.793 -32.681 1.00 19.47 248 LEU C CA 1
ATOM 5787 C C . LEU C 1 255 ? -47.752 19.948 -33.339 1.00 17.80 248 LEU C C 1
ATOM 5788 O O . LEU C 1 255 ? -48.329 20.695 -34.122 1.00 20.68 248 LEU C O 1
ATOM 5793 N N . ALA C 1 256 ? -46.479 20.117 -33.006 1.00 18.07 249 ALA C N 1
ATOM 5794 C CA . ALA C 1 256 ? -45.714 21.224 -33.547 1.00 17.51 249 ALA C CA 1
ATOM 5795 C C . ALA C 1 256 ? -45.494 21.070 -35.048 1.00 18.49 249 ALA C C 1
ATOM 5796 O O . ALA C 1 256 ? -45.412 19.961 -35.577 1.00 21.12 249 ALA C O 1
ATOM 5798 N N . CYS C 1 257 ? -45.374 22.199 -35.730 1.00 19.94 250 CYS C N 1
ATOM 5799 C CA . CYS C 1 257 ? -45.087 22.240 -37.152 1.00 21.78 250 CYS C CA 1
ATOM 5800 C C . CYS C 1 257 ? -44.381 23.558 -37.450 1.00 19.38 250 CYS C C 1
ATOM 5801 O O . CYS C 1 257 ? -44.191 24.394 -36.564 1.00 20.43 250 CYS C O 1
ATOM 5804 N N . ALA C 1 258 ? -43.987 23.733 -38.703 1.00 19.40 251 ALA C N 1
ATOM 5805 C CA . ALA C 1 258 ? -43.512 25.013 -39.200 1.00 19.30 251 ALA C CA 1
ATOM 5806 C C . ALA C 1 258 ? -44.674 25.755 -39.833 1.00 20.17 251 ALA C C 1
ATOM 5807 O O . ALA C 1 258 ? -45.502 25.139 -40.498 1.00 22.24 251 ALA C O 1
ATOM 5809 N N . VAL C 1 259 ? -44.747 27.065 -39.602 1.00 20.44 252 VAL C N 1
ATOM 5810 C CA . VAL C 1 259 ? -45.827 27.889 -40.134 1.00 22.88 252 VAL C CA 1
ATOM 5811 C C . VAL C 1 259 ? -45.211 28.985 -40.974 1.00 21.79 252 VAL C C 1
ATOM 5812 O O . VAL C 1 259 ? -44.388 29.757 -40.473 1.00 21.98 252 VAL C O 1
ATOM 5816 N N . ILE C 1 260 ? -45.633 29.089 -42.228 1.00 21.27 253 ILE C N 1
ATOM 5817 C CA . ILE C 1 260 ? -45.247 30.202 -43.085 1.00 22.20 253 ILE C CA 1
ATOM 5818 C C . ILE C 1 260 ? -46.239 31.326 -42.792 1.00 25.11 253 ILE C C 1
ATOM 5819 O O . ILE C 1 260 ? -47.427 31.198 -43.097 1.00 25.86 253 ILE C O 1
ATOM 5824 N N . VAL C 1 261 ? -45.748 32.421 -42.199 1.00 24.12 254 VAL C N 1
ATOM 5825 C CA . VAL C 1 261 ? -46.611 33.523 -41.793 1.00 27.39 254 VAL C CA 1
ATOM 5826 C C . VAL C 1 261 ? -46.696 34.628 -42.835 1.00 31.40 254 VAL C C 1
ATOM 5827 O O . VAL C 1 261 ? -47.652 35.415 -42.814 1.00 30.74 254 VAL C O 1
ATOM 5831 N N . LYS C 1 262 ? -45.744 34.700 -43.761 1.00 25.35 255 LYS C N 1
ATOM 5832 C CA . LYS C 1 262 ? -45.815 35.675 -44.839 1.00 30.35 255 LYS C CA 1
ATOM 5833 C C . LYS C 1 262 ? -44.733 35.332 -45.851 1.00 31.82 255 LYS C C 1
ATOM 5834 O O . LYS C 1 262 ? -43.851 34.516 -45.590 1.00 28.53 255 LYS C O 1
ATOM 5840 N N . ARG C 1 263 ? -44.824 35.939 -47.028 1.00 35.85 256 ARG C N 1
ATOM 5841 C CA . ARG C 1 263 ? -43.906 35.620 -48.114 1.00 39.99 256 ARG C CA 1
ATOM 5842 C C . ARG C 1 263 ? -43.621 36.902 -48.871 1.00 44.59 256 ARG C C 1
ATOM 5843 O O . ARG C 1 263 ? -44.550 37.537 -49.371 1.00 42.04 256 ARG C O 1
ATOM 5851 N N . VAL C 1 264 ? -42.345 37.282 -48.944 1.00 57.07 257 VAL C N 1
ATOM 5852 C CA . VAL C 1 264 ? -41.934 38.563 -49.523 1.00 68.56 257 VAL C CA 1
ATOM 5853 C C . VAL C 1 264 ? -41.284 38.357 -50.889 1.00 64.14 257 VAL C C 1
ATOM 5854 O O . VAL C 1 264 ? -41.165 37.230 -51.370 1.00 51.89 257 VAL C O 1
#